Protein 8RAG (pdb70)

Structure (mmCIF, N/CA/C/O backbone):
data_8RAG
#
_entry.id   8RAG
#
_cell.length_a   173.520
_cell.length_b   173.520
_cell.length_c   157.582
_cell.angle_alpha   90.000
_cell.angle_beta   90.000
_cell.angle_gamma   120.000
#
_symmetry.space_group_name_H-M   'P 31 2 1'
#
loop_
_entity.id
_entity.type
_entity.pdbx_description
1 polymer 'ribonucleoside-diphosphate reductase'
2 water water
#
loop_
_atom_site.group_PDB
_atom_site.id
_atom_site.type_symbol
_atom_site.label_atom_id
_atom_site.label_alt_id
_atom_site.label_comp_id
_atom_site.label_asym_id
_atom_site.label_entity_id
_atom_site.label_seq_id
_atom_site.pdbx_PDB_ins_code
_atom_site.Cartn_x
_atom_site.Cartn_y
_atom_site.Cartn_z
_atom_site.occupancy
_atom_site.B_iso_or_equiv
_atom_site.auth_seq_id
_atom_site.auth_comp_id
_atom_site.auth_asym_id
_atom_site.auth_atom_id
_atom_site.pdbx_PDB_model_num
ATOM 1 N N . PRO A 1 6 ? -89.16857 48.63470 4.98475 1.000 63.52604 6 PRO A N 1
ATOM 2 C CA . PRO A 1 6 ? -90.19665 49.19592 4.09413 1.000 69.68467 6 PRO A CA 1
ATOM 3 C C . PRO A 1 6 ? -89.62481 50.16006 3.04602 1.000 61.74161 6 PRO A C 1
ATOM 4 O O . PRO A 1 6 ? -89.40611 51.34187 3.32116 1.000 65.57102 6 PRO A O 1
ATOM 8 N N . THR A 1 7 ? -89.39421 49.64972 1.84401 1.000 50.27971 7 THR A N 1
ATOM 9 C CA . THR A 1 7 ? -88.84315 50.43634 0.74932 1.000 49.63227 7 THR A CA 1
ATOM 10 C C . THR A 1 7 ? -89.96433 50.99340 -0.12322 1.000 50.51132 7 THR A C 1
ATOM 11 O O . THR A 1 7 ? -91.13652 50.65157 0.03668 1.000 54.29862 7 THR A O 1
ATOM 15 N N . ALA A 1 8 ? -89.58413 51.84813 -1.07414 1.000 40.65487 8 ALA A N 1
ATOM 16 C CA . ALA A 1 8 ? -90.52768 52.53181 -1.94530 1.000 38.96520 8 ALA A CA 1
ATOM 17 C C . ALA A 1 8 ? -90.93117 51.71867 -3.17120 1.000 36.98601 8 ALA A C 1
ATOM 18 O O . ALA A 1 8 ? -91.69121 52.21401 -3.99997 1.000 41.75501 8 ALA A O 1
ATOM 20 N N . LEU A 1 9 ? -90.43073 50.50162 -3.33044 1.000 37.60977 9 LEU A N 1
ATOM 21 C CA . LEU A 1 9 ? -90.88211 49.68626 -4.45006 1.000 42.20769 9 LEU A CA 1
ATOM 22 C C . LEU A 1 9 ? -92.36378 49.36008 -4.27823 1.000 42.26823 9 LEU A C 1
ATOM 23 O O . LEU A 1 9 ? -92.80417 48.99933 -3.18620 1.000 38.29407 9 LEU A O 1
ATOM 28 N N . ASP A 1 10 ? -93.13712 49.50056 -5.34969 1.000 38.52304 10 ASP A N 1
ATOM 29 C CA . ASP A 1 10 ? -94.56625 49.21021 -5.26549 1.000 41.32864 10 ASP A CA 1
ATOM 30 C C . ASP A 1 10 ? -94.78725 47.79416 -4.72740 1.000 35.85956 10 ASP A C 1
ATOM 31 O O . ASP A 1 10 ? -94.09334 46.85876 -5.14831 1.000 39.19154 10 ASP A O 1
ATOM 36 N N . PRO A 1 11 ? -95.73685 47.59450 -3.80229 1.000 40.13639 11 PRO A N 1
ATOM 37 C CA . PRO A 1 11 ? -95.84495 46.28498 -3.13125 1.000 42.24454 11 PRO A CA 1
ATOM 38 C C . PRO A 1 11 ? -96.22827 45.14337 -4.05169 1.000 40.63908 11 PRO A C 1
ATOM 39 O O . PRO A 1 11 ? -96.02332 43.98242 -3.67576 1.000 37.81506 11 PRO A O 1
ATOM 43 N N . THR A 1 12 ? -96.77726 45.41416 -5.23911 1.000 41.87607 12 THR A N 1
ATOM 44 C CA . THR A 1 12 ? -97.14596 44.30832 -6.11993 1.000 41.84712 12 THR A CA 1
ATOM 45 C C . THR A 1 12 ? -95.98530 43.81833 -6.97437 1.000 44.60008 12 THR A C 1
ATOM 46 O O . THR A 1 12 ? -96.12084 42.78791 -7.64811 1.000 39.14680 12 THR A O 1
ATOM 50 N N . GLU A 1 13 ? -94.86131 44.52431 -6.96282 1.000 37.99403 13 GLU A N 1
ATOM 51 C CA . GLU A 1 13 ? -93.73974 44.21503 -7.83276 1.000 41.21547 13 GLU A CA 1
ATOM 52 C C . GLU A 1 13 ? -92.80662 43.20401 -7.18521 1.000 39.55211 13 GLU A C 1
ATOM 53 O O . GLU A 1 13 ? -92.66252 43.15101 -5.95713 1.000 37.18341 13 GLU A O 1
ATOM 59 N N . LEU A 1 14 ? -92.17099 42.39074 -8.02462 1.000 33.76457 14 LEU A N 1
ATOM 60 C CA . LEU A 1 14 ? -91.16433 41.46306 -7.52985 1.000 36.21224 14 LEU A CA 1
ATOM 61 C C . LEU A 1 14 ? -89.88844 42.22331 -7.19066 1.000 39.19417 14 LEU A C 1
ATOM 62 O O . LEU A 1 14 ? -89.52266 43.17688 -7.87965 1.000 37.19393 14 LEU A O 1
ATOM 67 N N . ARG A 1 15 ? -89.20868 41.81405 -6.11076 1.000 36.22276 15 ARG A N 1
ATOM 68 C CA . ARG A 1 15 ? -87.98370 42.52745 -5.74615 1.000 37.10445 15 ARG A CA 1
ATOM 69 C C . ARG A 1 15 ? -86.88426 42.32792 -6.77975 1.000 38.35197 15 ARG A C 1
ATOM 70 O O . ARG A 1 15 ? -86.03906 43.21104 -6.95233 1.000 35.74639 15 ARG A O 1
ATOM 78 N N . SER A 1 16 ? -86.90192 41.20286 -7.50190 1.000 35.98853 16 SER A N 1
ATOM 79 C CA . SER A 1 16 ? -85.94750 40.98678 -8.58354 1.000 37.40712 16 SER A CA 1
ATOM 80 C C . SER A 1 16 ? -86.12012 41.98552 -9.72550 1.000 40.76278 16 SER A C 1
ATOM 81 O O . SER A 1 16 ? -85.19400 42.16700 -10.52747 1.000 39.22049 16 SER A O 1
ATOM 84 N N . SER A 1 17 ? -87.27146 42.65475 -9.81818 1.000 35.13053 17 SER A N 1
ATOM 85 C CA . SER A 1 17 ? -87.42928 43.67228 -10.85204 1.000 39.76793 17 SER A CA 1
ATOM 86 C C . SER A 1 17 ? -86.45579 44.83015 -10.68003 1.000 41.07071 17 SER A C 1
ATOM 87 O O . SER A 1 17 ? -86.29921 45.62964 -11.60638 1.000 38.97309 17 SER A O 1
ATOM 90 N N . LEU A 1 18 ? -85.79973 44.94407 -9.52953 1.000 39.28103 18 LEU A N 1
ATOM 91 C CA . LEU A 1 18 ? -84.80464 45.99111 -9.33698 1.000 40.71014 18 LEU A CA 1
ATOM 92 C C . LEU A 1 18 ? -83.45975 45.64801 -9.95760 1.000 42.72091 18 LEU A C 1
ATOM 93 O O . LEU A 1 18 ? -82.60020 46.52857 -10.05973 1.000 41.22863 18 LEU A O 1
ATOM 98 N N . ASP A 1 19 ? -83.24849 44.39896 -10.34947 1.000 37.82296 19 ASP A N 1
ATOM 99 C CA . ASP A 1 19 ? -81.97026 43.93360 -10.85917 1.000 41.29442 19 ASP A CA 1
ATOM 100 C C . ASP A 1 19 ? -82.05885 43.69076 -12.35771 1.000 43.63681 19 ASP A C 1
ATOM 101 O O . ASP A 1 19 ? -83.10630 43.28805 -12.88040 1.000 40.69172 19 ASP A O 1
ATOM 106 N N . LYS A 1 20 ? -80.93995 43.89519 -13.03550 1.000 37.10445 20 LYS A N 1
ATOM 107 C CA . LYS A 1 20 ? -80.85516 43.51397 -14.43868 1.000 37.33079 20 LYS A CA 1
ATOM 108 C C . LYS A 1 20 ? -81.07064 42.00944 -14.54593 1.000 44.29742 20 LYS A C 1
ATOM 109 O O . LYS A 1 20 ? -80.40676 41.24679 -13.83640 1.000 41.56025 20 LYS A O 1
ATOM 115 N N . PRO A 1 21 ? -81.99608 41.54699 -15.38081 1.000 44.18688 21 PRO A N 1
ATOM 116 C CA . PRO A 1 21 ? -82.24392 40.10501 -15.46794 1.000 44.11055 21 PRO A CA 1
ATOM 117 C C . PRO A 1 21 ? -81.11345 39.38159 -16.17797 1.000 43.23939 21 PRO A C 1
ATOM 118 O O . PRO A 1 21 ? -80.36849 39.96635 -16.96743 1.000 39.02836 21 PRO A O 1
ATOM 122 N N . PHE A 1 22 ? -80.97594 38.09545 -15.85994 1.000 41.15230 22 PHE A N 1
ATOM 123 C CA . PHE A 1 22 ? -80.11567 37.22509 -16.64148 1.000 41.32074 22 PHE A CA 1
ATOM 124 C C . PHE A 1 22 ? -80.65329 37.11278 -18.06786 1.000 45.25806 22 PHE A C 1
ATOM 125 O O . PHE A 1 22 ? -81.83537 37.34880 -18.33945 1.000 45.55283 22 PHE A O 1
ATOM 133 N N . GLY A 1 23 ? -79.76682 36.75446 -18.99149 1.000 48.94008 23 GLY A N 1
ATOM 134 C CA . GLY A 1 23 ? -80.12217 36.63413 -20.39550 1.000 49.19800 23 GLY A CA 1
ATOM 135 C C . GLY A 1 23 ? -80.90463 35.37509 -20.72138 1.000 45.26069 23 GLY A C 1
ATOM 136 O O . GLY A 1 23 ? -81.64195 34.82763 -19.88962 1.000 46.57664 23 GLY A O 1
ATOM 137 N N . THR A 1 24 ? -80.75810 34.91729 -21.96685 1.000 48.45055 24 THR A N 1
ATOM 138 C CA . THR A 1 24 ? -81.35194 33.66471 -22.42221 1.000 51.96149 24 THR A CA 1
ATOM 139 C C . THR A 1 24 ? -80.29026 32.69451 -22.92674 1.000 51.66672 24 THR A C 1
ATOM 140 O O . THR A 1 24 ? -80.60323 31.76879 -23.68005 1.000 52.40628 24 THR A O 1
ATOM 144 N N . ASN A 1 25 ? -79.03829 32.89275 -22.53206 1.000 46.93721 25 ASN A N 1
ATOM 145 C CA . ASN A 1 25 ? -77.97097 32.01573 -22.97093 1.000 49.23748 25 ASN A CA 1
ATOM 146 C C . ASN A 1 25 ? -77.90850 30.76077 -22.11302 1.000 45.73706 25 ASN A C 1
ATOM 147 O O . ASN A 1 25 ? -78.31308 30.74905 -20.94822 1.000 45.49493 25 ASN A O 1
ATOM 152 N N A ARG A 1 26 ? -77.35912 29.69719 -22.69477 0.450 45.91866 26 ARG A N 1
ATOM 153 N N B ARG A 1 26 ? -77.43401 29.68333 -22.72396 0.550 45.89234 26 ARG A N 1
ATOM 154 C CA A ARG A 1 26 ? -77.14845 28.43774 -21.97801 0.450 45.03435 26 ARG A CA 1
ATOM 155 C CA B ARG A 1 26 ? -77.12473 28.45181 -22.01497 0.550 45.03435 26 ARG A CA 1
ATOM 156 C C A ARG A 1 26 ? -75.77706 27.90360 -22.38249 0.450 46.18185 26 ARG A C 1
ATOM 157 C C B ARG A 1 26 ? -75.72924 28.03576 -22.43657 0.550 46.20817 26 ARG A C 1
ATOM 158 O O A ARG A 1 26 ? -75.61416 27.37376 -23.48400 0.450 44.51323 26 ARG A O 1
ATOM 159 O O B ARG A 1 26 ? -75.49560 27.75054 -23.61377 0.550 44.45533 26 ARG A O 1
ATOM 174 N N . VAL A 1 27 ? -74.79676 28.03949 -21.49155 1.000 44.82116 27 VAL A N 1
ATOM 175 C CA . VAL A 1 27 ? -73.42696 27.64102 -21.76888 1.000 43.92106 27 VAL A CA 1
ATOM 176 C C . VAL A 1 27 ? -73.03299 26.59278 -20.74365 1.000 43.44731 27 VAL A C 1
ATOM 177 O O . VAL A 1 27 ? -73.63762 26.47091 -19.67577 1.000 42.08663 27 VAL A O 1
ATOM 181 N N . ILE A 1 28 ? -72.00770 25.82186 -21.08526 1.000 41.88397 28 ILE A N 1
ATOM 182 C CA . ILE A 1 28 ? -71.32180 25.01313 -20.08504 1.000 42.98936 28 ILE A CA 1
ATOM 183 C C . ILE A 1 28 ? -70.29517 25.92233 -19.41560 1.000 43.33677 28 ILE A C 1
ATOM 184 O O . ILE A 1 28 ? -69.28034 26.27485 -20.02151 1.000 46.51874 28 ILE A O 1
ATOM 189 N N . ALA A 1 29 ? -70.57966 26.33262 -18.18102 1.000 39.42315 29 ALA A N 1
ATOM 190 C CA . ALA A 1 29 ? -69.76636 27.32647 -17.49014 1.000 40.22324 29 ALA A CA 1
ATOM 191 C C . ALA A 1 29 ? -68.28917 26.94919 -17.50501 1.000 42.63406 29 ALA A C 1
ATOM 192 O O . ALA A 1 29 ? -67.92098 25.83124 -17.13515 1.000 43.47627 29 ALA A O 1
ATOM 194 N N . ASP A 1 30 ? -67.43747 27.88157 -17.94499 1.000 42.69196 30 ASP A N 1
ATOM 195 C CA . ASP A 1 30 ? -66.00737 27.60859 -17.91139 1.000 44.67904 30 ASP A CA 1
ATOM 196 C C . ASP A 1 30 ? -65.48853 27.76948 -16.47974 1.000 45.02382 30 ASP A C 1
ATOM 197 O O . ASP A 1 30 ? -66.24504 28.04030 -15.54402 1.000 42.96568 30 ASP A O 1
ATOM 202 N N . ASP A 1 31 ? -64.17592 27.59817 -16.30130 1.000 44.25004 31 ASP A N 1
ATOM 203 C CA . ASP A 1 31 ? -63.60811 27.62205 -14.95573 1.000 47.67414 31 ASP A CA 1
ATOM 204 C C . ASP A 1 31 ? -63.77860 28.98861 -14.30031 1.000 47.39252 31 ASP A C 1
ATOM 205 O O . ASP A 1 31 ? -64.04194 29.07797 -13.09583 1.000 45.21595 31 ASP A O 1
ATOM 210 N N . ALA A 1 32 ? -63.62749 30.06642 -15.07210 1.000 43.30256 32 ALA A N 1
ATOM 211 C CA . ALA A 1 32 ? -63.79123 31.39781 -14.49660 1.000 44.88170 32 ALA A CA 1
ATOM 212 C C . ALA A 1 32 ? -65.22548 31.62364 -14.04184 1.000 45.54493 32 ALA A C 1
ATOM 213 O O . ALA A 1 32 ? -65.45980 32.17210 -12.95962 1.000 44.25004 32 ALA A O 1
ATOM 215 N N . MET A 1 33 ? -66.20133 31.19102 -14.84453 1.000 42.26823 33 MET A N 1
ATOM 216 C CA . MET A 1 33 ? -67.59725 31.32031 -14.43096 1.000 46.41609 33 MET A CA 1
ATOM 217 C C . MET A 1 33 ? -67.90049 30.46730 -13.20132 1.000 44.79748 33 MET A C 1
ATOM 218 O O . MET A 1 33 ? -68.64631 30.89430 -12.31148 1.000 42.76302 33 MET A O 1
ATOM 223 N N . MET A 1 34 ? -67.33730 29.26099 -13.12475 1.000 43.38415 34 MET A N 1
ATOM 224 C CA . MET A 1 34 ? -67.55031 28.44804 -11.92989 1.000 38.54146 34 MET A CA 1
ATOM 225 C C . MET A 1 34 ? -66.89550 29.08320 -10.70730 1.000 37.25973 34 MET A C 1
ATOM 226 O O . MET A 1 34 ? -67.47952 29.09259 -9.61678 1.000 41.77080 34 MET A O 1
ATOM 231 N N . ALA A 1 35 ? -65.68270 29.61882 -10.87024 1.000 40.41011 35 ALA A N 1
ATOM 232 C CA . ALA A 1 35 ? -64.98679 30.23836 -9.74752 1.000 40.99176 35 ALA A CA 1
ATOM 233 C C . ALA A 1 35 ? -65.74578 31.44076 -9.20685 1.000 42.87619 35 ALA A C 1
ATOM 234 O O . ALA A 1 35 ? -65.66877 31.73662 -8.01014 1.000 41.19441 35 ALA A O 1
ATOM 236 N N . ASP A 1 36 ? -66.46447 32.15456 -10.06344 1.000 39.91794 36 ASP A N 1
ATOM 237 C CA . ASP A 1 36 ? -67.21884 33.32035 -9.62845 1.000 41.30758 36 ASP A CA 1
ATOM 238 C C . ASP A 1 36 ? -68.61307 32.97603 -9.12870 1.000 36.86758 36 ASP A C 1
ATOM 239 O O . ASP A 1 36 ? -69.29426 33.86353 -8.61136 1.000 38.63884 36 ASP A O 1
ATOM 244 N N . SER A 1 37 ? -69.07400 31.73642 -9.30043 1.000 35.37003 37 SER A N 1
ATOM 245 C CA . SER A 1 37 ? -70.39561 31.38122 -8.79814 1.000 35.42793 37 SER A CA 1
ATOM 246 C C . SER A 1 37 ? -70.37084 31.31488 -7.27348 1.000 36.37278 37 SER A C 1
ATOM 247 O O . SER A 1 37 ? -69.31127 31.20027 -6.64992 1.000 36.09117 37 SER A O 1
ATOM 250 N N . ILE A 1 38 ? -71.55572 31.40115 -6.66650 1.000 36.14644 38 ILE A N 1
ATOM 251 C CA . ILE A 1 38 ? -71.67500 31.55288 -5.21889 1.000 32.76182 38 ILE A CA 1
ATOM 252 C C . ILE A 1 38 ? -72.78035 30.64166 -4.70466 1.000 31.91172 38 ILE A C 1
ATOM 253 O O . ILE A 1 38 ? -73.61410 30.14843 -5.46410 1.000 32.19597 38 ILE A O 1
ATOM 258 N N . THR A 1 39 ? -72.79990 30.44392 -3.38271 1.000 31.98278 39 THR A N 1
ATOM 259 C CA . THR A 1 39 ? -73.89131 29.70166 -2.77052 1.000 29.21929 39 THR A CA 1
ATOM 260 C C . THR A 1 39 ? -75.12919 30.58842 -2.65139 1.000 32.55127 39 THR A C 1
ATOM 261 O O . THR A 1 39 ? -75.02302 31.81732 -2.61724 1.000 31.45640 39 THR A O 1
ATOM 265 N N . PRO A 1 40 ? -76.32533 29.98389 -2.59606 1.000 35.05157 40 PRO A N 1
ATOM 266 C CA . PRO A 1 40 ? -77.54781 30.78758 -2.41513 1.000 32.46179 40 PRO A CA 1
ATOM 267 C C . PRO A 1 40 ? -77.51115 31.73169 -1.23196 1.000 30.13782 40 PRO A C 1
ATOM 268 O O . PRO A 1 40 ? -78.02622 32.85420 -1.32752 1.000 35.70428 40 PRO A O 1
ATOM 272 N N . ALA A 1 41 ? -76.91396 31.31575 -0.11040 1.000 32.22492 41 ALA A N 1
ATOM 273 C CA . ALA A 1 41 ? -76.91834 32.16128 1.07241 1.000 33.84090 41 ALA A CA 1
ATOM 274 C C . ALA A 1 41 ? -76.04595 33.38923 0.90738 1.000 36.13591 41 ALA A C 1
ATOM 275 O O . ALA A 1 41 ? -76.16330 34.32352 1.70133 1.000 36.50174 41 ALA A O 1
ATOM 277 N N . GLN A 1 42 ? -75.17544 33.41322 -0.09723 1.000 33.89617 42 GLN A N 1
ATOM 278 C CA . GLN A 1 42 ? -74.35866 34.58266 -0.38081 1.000 32.48021 42 GLN A CA 1
ATOM 279 C C . GLN A 1 42 ? -75.01585 35.54584 -1.37034 1.000 35.73850 42 GLN A C 1
ATOM 280 O O . GLN A 1 42 ? -74.46649 36.62154 -1.62106 1.000 37.89665 42 GLN A O 1
ATOM 286 N N . TYR A 1 43 ? -76.17948 35.19743 -1.93371 1.000 33.50139 43 TYR A N 1
ATOM 287 C CA . TYR A 1 43 ? -76.75359 36.03014 -2.98868 1.000 35.70691 43 TYR A CA 1
ATOM 288 C C . TYR A 1 43 ? -77.12115 37.42844 -2.49538 1.000 35.45951 43 TYR A C 1
ATOM 289 O O . TYR A 1 43 ? -77.02387 38.39738 -3.25847 1.000 37.28079 43 TYR A O 1
ATOM 298 N N . ARG A 1 44 ? -77.51886 37.56059 -1.22655 1.000 38.13615 44 ARG A N 1
ATOM 299 C CA . ARG A 1 44 ? -78.07721 38.81892 -0.72971 1.000 39.01784 44 ARG A CA 1
ATOM 300 C C . ARG A 1 44 ? -77.16143 40.00458 -0.99558 1.000 44.24215 44 ARG A C 1
ATOM 301 O O . ARG A 1 44 ? -77.62223 41.08306 -1.38691 1.000 44.81853 44 ARG A O 1
ATOM 309 N N A TYR A 1 45 ? -75.85851 39.85932 -0.77692 0.510 43.75261 45 TYR A N 1
ATOM 310 N N B TYR A 1 45 ? -75.86009 39.80333 -0.80946 0.490 43.75261 45 TYR A N 1
ATOM 311 C CA A TYR A 1 45 ? -74.97900 40.98318 -1.07470 0.510 46.32661 45 TYR A CA 1
ATOM 312 C CA B TYR A 1 45 ? -74.84170 40.82662 -0.97568 0.490 46.37661 45 TYR A CA 1
ATOM 313 C C A TYR A 1 45 ? -74.14109 40.74606 -2.32604 0.510 44.58956 45 TYR A C 1
ATOM 314 C C B TYR A 1 45 ? -74.24349 40.84122 -2.37521 0.490 44.53166 45 TYR A C 1
ATOM 315 O O A TYR A 1 45 ? -73.08176 41.35849 -2.48716 0.510 42.89725 45 TYR A O 1
ATOM 316 O O B TYR A 1 45 ? -73.44847 41.73382 -2.68384 0.490 43.38152 45 TYR A O 1
ATOM 333 N N . HIS A 1 46 ? -74.61276 39.88713 -3.22813 1.000 42.00504 46 HIS A N 1
ATOM 334 C CA . HIS A 1 46 ? -73.99444 39.70434 -4.53769 1.000 40.31799 46 HIS A CA 1
ATOM 335 C C . HIS A 1 46 ? -75.05604 39.50855 -5.61057 1.000 42.48930 46 HIS A C 1
ATOM 336 O O . HIS A 1 46 ? -74.99155 38.56990 -6.40626 1.000 37.60977 46 HIS A O 1
ATOM 343 N N . HIS A 1 47 ? -76.05285 40.39233 -5.65656 1.000 36.20697 47 HIS A N 1
ATOM 344 C CA . HIS A 1 47 ? -77.06032 40.28464 -6.70858 1.000 40.20745 47 HIS A CA 1
ATOM 345 C C . HIS A 1 47 ? -76.39199 40.34262 -8.07583 1.000 41.62341 47 HIS A C 1
ATOM 346 O O . HIS A 1 47 ? -75.39559 41.04065 -8.26746 1.000 42.83671 47 HIS A O 1
ATOM 353 N N . GLY A 1 48 ? -76.92661 39.57885 -9.02528 1.000 39.91531 48 GLY A N 1
ATOM 354 C CA . GLY A 1 48 ? -76.31909 39.44310 -10.32354 1.000 40.89964 48 GLY A CA 1
ATOM 355 C C . GLY A 1 48 ? -75.30203 38.32356 -10.44862 1.000 41.93661 48 GLY A C 1
ATOM 356 O O . GLY A 1 48 ? -74.93902 37.96308 -11.56974 1.000 40.27062 48 GLY A O 1
ATOM 357 N N . SER A 1 49 ? -74.81071 37.77942 -9.34050 1.000 39.18891 49 SER A N 1
ATOM 358 C CA . SER A 1 49 ? -73.92574 36.62321 -9.40228 1.000 37.64136 49 SER A CA 1
ATOM 359 C C . SER A 1 49 ? -74.72145 35.36165 -9.71565 1.000 37.10182 49 SER A C 1
ATOM 360 O O . SER A 1 49 ? -75.91511 35.27341 -9.42366 1.000 40.16797 49 SER A O 1
ATOM 363 N N . ARG A 1 50 ? -74.04997 34.38012 -10.31932 1.000 35.05157 50 ARG A N 1
ATOM 364 C CA . ARG A 1 50 ? -74.67288 33.09103 -10.58747 1.000 33.43559 50 ARG A CA 1
ATOM 365 C C . ARG A 1 50 ? -74.57416 32.20844 -9.34731 1.000 36.81231 50 ARG A C 1
ATOM 366 O O . ARG A 1 50 ? -73.54081 32.18513 -8.67103 1.000 33.82774 50 ARG A O 1
ATOM 374 N N A VAL A 1 51 ? -75.66821 31.51624 -9.01631 0.520 34.70679 51 VAL A N 1
ATOM 375 N N B VAL A 1 51 ? -75.64510 31.45476 -9.08991 0.480 34.67784 51 VAL A N 1
ATOM 376 C CA A VAL A 1 51 ? -75.73153 30.69498 -7.80785 0.520 33.56192 51 VAL A CA 1
ATOM 377 C CA B VAL A 1 51 ? -75.81511 30.66042 -7.87726 0.480 33.61719 51 VAL A CA 1
ATOM 378 C C A VAL A 1 51 ? -75.57723 29.22925 -8.19082 0.520 33.67246 51 VAL A C 1
ATOM 379 C C B VAL A 1 51 ? -75.59951 29.18929 -8.21194 0.480 33.66193 51 VAL A C 1
ATOM 380 O O A VAL A 1 51 ? -76.07198 28.78417 -9.23313 0.520 34.44887 51 VAL A O 1
ATOM 381 O O B VAL A 1 51 ? -76.07470 28.69930 -9.24332 0.480 34.42255 51 VAL A O 1
ATOM 388 N N . ARG A 1 52 ? -74.89371 28.47529 -7.33459 1.000 36.55965 52 ARG A N 1
ATOM 389 C CA . ARG A 1 52 ? -74.43637 27.12803 -7.62789 1.000 33.92249 52 ARG A CA 1
ATOM 390 C C . ARG A 1 52 ? -75.08688 26.11139 -6.69395 1.000 33.25925 52 ARG A C 1
ATOM 391 O O . ARG A 1 52 ? -75.14736 26.35113 -5.47451 1.000 32.78025 52 ARG A O 1
ATOM 399 N N . PRO A 1 53 ? -75.57884 24.97738 -7.20397 1.000 34.05145 53 PRO A N 1
ATOM 400 C CA . PRO A 1 53 ? -76.15008 23.95711 -6.31072 1.000 31.69064 53 PRO A CA 1
ATOM 401 C C . PRO A 1 53 ? -75.06297 23.19448 -5.55478 1.000 35.15158 53 PRO A C 1
ATOM 402 O O . PRO A 1 53 ? -73.92051 23.08797 -6.00300 1.000 32.80393 53 PRO A O 1
ATOM 406 N N . VAL A 1 54 ? -75.41959 22.67514 -4.37314 1.000 29.13507 54 VAL A N 1
ATOM 407 C CA . VAL A 1 54 ? -74.43561 21.93786 -3.58193 1.000 33.88301 54 VAL A CA 1
ATOM 408 C C . VAL A 1 54 ? -74.07087 20.64981 -4.31432 1.000 33.29083 54 VAL A C 1
ATOM 409 O O . VAL A 1 54 ? -74.92631 19.99743 -4.92771 1.000 32.74340 54 VAL A O 1
ATOM 413 N N . ASN A 1 55 ? -72.77696 20.31185 -4.31253 1.000 32.94869 55 ASN A N 1
ATOM 414 C CA . ASN A 1 55 ? -72.25270 19.14138 -5.01247 1.000 34.63573 55 ASN A CA 1
ATOM 415 C C . ASN A 1 55 ? -71.57094 18.23257 -3.99589 1.000 34.98314 55 ASN A C 1
ATOM 416 O O . ASN A 1 55 ? -70.41046 18.45283 -3.64287 1.000 33.58824 55 ASN A O 1
ATOM 421 N N . TRP A 1 56 ? -72.26518 17.19227 -3.55011 1.000 34.46992 56 TRP A N 1
ATOM 422 C CA . TRP A 1 56 ? -71.66523 16.29680 -2.56858 1.000 35.89378 56 TRP A CA 1
ATOM 423 C C . TRP A 1 56 ? -70.66685 15.33782 -3.19809 1.000 37.92297 56 TRP A C 1
ATOM 424 O O . TRP A 1 56 ? -70.04931 14.54865 -2.48247 1.000 34.58046 56 TRP A O 1
ATOM 435 N N . ASN A 1 57 ? -70.48682 15.39803 -4.51522 1.000 35.14369 57 ASN A N 1
ATOM 436 C CA . ASN A 1 57 ? -69.44559 14.65934 -5.20562 1.000 34.77522 57 ASN A CA 1
ATOM 437 C C . ASN A 1 57 ? -68.24377 15.52452 -5.52010 1.000 39.38630 57 ASN A C 1
ATOM 438 O O . ASN A 1 57 ? -67.39657 15.12353 -6.31606 1.000 38.93362 57 ASN A O 1
ATOM 443 N N . ASN A 1 58 ? -68.16182 16.71131 -4.91950 1.000 33.98829 58 ASN A N 1
ATOM 444 C CA . ASN A 1 58 ? -67.02522 17.60149 -5.05542 1.000 36.16749 58 ASN A CA 1
ATOM 445 C C . ASN A 1 58 ? -66.74330 18.18806 -3.66248 1.000 38.07825 58 ASN A C 1
ATOM 446 O O . ASN A 1 58 ? -66.97754 19.36408 -3.39671 1.000 35.94115 58 ASN A O 1
ATOM 451 N N . ILE A 1 59 ? -66.23982 17.34310 -2.75914 1.000 38.12036 59 ILE A N 1
ATOM 452 C CA . ILE A 1 59 ? -65.97700 17.75813 -1.37908 1.000 34.78049 59 ILE A CA 1
ATOM 453 C C . ILE A 1 59 ? -64.74884 18.65663 -1.34467 1.000 36.43332 59 ILE A C 1
ATOM 454 O O . ILE A 1 59 ? -63.68364 18.29350 -1.85840 1.000 37.49134 59 ILE A O 1
ATOM 459 N N . VAL A 1 60 ? -64.88535 19.83126 -0.73224 1.000 37.30184 60 VAL A N 1
ATOM 460 C CA . VAL A 1 60 ? -63.76866 20.77066 -0.65116 1.000 38.03614 60 VAL A CA 1
ATOM 461 C C . VAL A 1 60 ? -62.87068 20.45781 0.54465 1.000 44.52902 60 VAL A C 1
ATOM 462 O O . VAL A 1 60 ? -61.64584 20.55611 0.45598 1.000 41.64447 60 VAL A O 1
ATOM 466 N N . ASP A 1 61 ? -63.46773 20.06195 1.66500 1.000 37.97297 61 ASP A N 1
ATOM 467 C CA . ASP A 1 61 ? -62.76026 19.73044 2.89966 1.000 37.25973 61 ASP A CA 1
ATOM 468 C C . ASP A 1 61 ? -63.30067 18.38689 3.36708 1.000 38.44145 61 ASP A C 1
ATOM 469 O O . ASP A 1 61 ? -64.47988 18.28591 3.72346 1.000 36.57544 61 ASP A O 1
ATOM 474 N N . ASP A 1 62 ? -62.44655 17.35946 3.36269 1.000 35.62269 62 ASP A N 1
ATOM 475 C CA . ASP A 1 62 ? -62.87605 16.02542 3.77248 1.000 41.91292 62 ASP A CA 1
ATOM 476 C C . ASP A 1 62 ? -63.48554 16.02279 5.16607 1.000 39.43631 62 ASP A C 1
ATOM 477 O O . ASP A 1 62 ? -64.34827 15.18922 5.46424 1.000 38.48356 62 ASP A O 1
ATOM 482 N N . LYS A 1 63 ? -63.05005 16.93449 6.03199 1.000 40.54433 63 LYS A N 1
ATOM 483 C CA . LYS A 1 63 ? -63.62441 16.98810 7.36929 1.000 40.70751 63 LYS A CA 1
ATOM 484 C C . LYS A 1 63 ? -65.12378 17.24233 7.32098 1.000 39.77056 63 LYS A C 1
ATOM 485 O O . LYS A 1 63 ? -65.85709 16.77945 8.20016 1.000 40.40748 63 LYS A O 1
ATOM 491 N N . ASP A 1 64 ? -65.60045 17.95748 6.29992 1.000 34.95419 64 ASP A N 1
ATOM 492 C CA . ASP A 1 64 ? -67.02975 18.23606 6.20332 1.000 37.06234 64 ASP A CA 1
ATOM 493 C C . ASP A 1 64 ? -67.81714 16.95223 5.99120 1.000 38.36776 64 ASP A C 1
ATOM 494 O O . ASP A 1 64 ? -68.85122 16.73074 6.63445 1.000 36.62808 64 ASP A O 1
ATOM 499 N N . LEU A 1 65 ? -67.34939 16.09427 5.07756 1.000 36.51754 65 LEU A N 1
ATOM 500 C CA . LEU A 1 65 ? -68.05808 14.84231 4.83432 1.000 34.76996 65 LEU A CA 1
ATOM 501 C C . LEU A 1 65 ? -68.07240 13.98322 6.08834 1.000 39.84688 65 LEU A C 1
ATOM 502 O O . LEU A 1 65 ? -69.10613 13.40436 6.44104 1.000 39.68371 65 LEU A O 1
ATOM 507 N N . ASP A 1 66 ? -66.94833 13.93916 6.80884 1.000 38.36513 66 ASP A N 1
ATOM 508 C CA . ASP A 1 66 ? -66.87108 13.12968 8.01895 1.000 36.77020 66 ASP A CA 1
ATOM 509 C C . ASP A 1 66 ? -67.81259 13.64334 9.10221 1.000 38.15984 66 ASP A C 1
ATOM 510 O O . ASP A 1 66 ? -68.49857 12.85297 9.75999 1.000 35.59901 66 ASP A O 1
ATOM 515 N N . VAL A 1 67 ? -67.84991 14.95762 9.31088 1.000 35.41214 67 VAL A N 1
ATOM 516 C CA . VAL A 1 67 ? -68.71105 15.52306 10.34616 1.000 39.05205 67 VAL A CA 1
ATOM 517 C C . VAL A 1 67 ? -70.18310 15.33591 9.98348 1.000 37.17814 67 VAL A C 1
ATOM 518 O O . VAL A 1 67 ? -70.99881 14.93580 10.82396 1.000 36.07538 67 VAL A O 1
ATOM 522 N N . TRP A 1 68 ? -70.54375 15.62482 8.73128 1.000 31.66959 68 TRP A N 1
ATOM 523 C CA . TRP A 1 68 ? -71.91362 15.40143 8.27585 1.000 32.82762 68 TRP A CA 1
ATOM 524 C C . TRP A 1 68 ? -72.35370 13.96883 8.56119 1.000 36.91232 68 TRP A C 1
ATOM 525 O O . TRP A 1 68 ? -73.38612 13.73700 9.20607 1.000 34.45676 68 TRP A O 1
ATOM 536 N N . ASN A 1 69 ? -71.54359 12.99324 8.13477 1.000 34.19357 69 ASN A N 1
ATOM 537 C CA . ASN A 1 69 ? -71.90880 11.59151 8.30672 1.000 37.34132 69 ASN A CA 1
ATOM 538 C C . ASN A 1 69 ? -72.03116 11.21886 9.78552 1.000 37.19393 69 ASN A C 1
ATOM 539 O O . ASN A 1 69 ? -72.92502 10.45555 10.16850 1.000 37.53608 69 ASN A O 1
ATOM 544 N N . ARG A 1 70 ? -71.14993 11.74142 10.63705 1.000 36.58597 70 ARG A N 1
ATOM 545 C CA . ARG A 1 70 ? -71.22218 11.36582 12.04704 1.000 38.87045 70 ARG A CA 1
ATOM 546 C C . ARG A 1 70 ? -72.43825 11.98343 12.72877 1.000 36.81494 70 ARG A C 1
ATOM 547 O O . ARG A 1 70 ? -73.10978 11.31703 13.52720 1.000 39.47315 70 ARG A O 1
ATOM 555 N N . LEU A 1 71 ? -72.74198 13.25143 12.43475 1.000 35.20685 71 LEU A N 1
ATOM 556 C CA . LEU A 1 71 ? -73.87259 13.89619 13.10150 1.000 33.25136 71 LEU A CA 1
ATOM 557 C C . LEU A 1 71 ? -75.18989 13.24866 12.70168 1.000 34.71206 71 LEU A C 1
ATOM 558 O O . LEU A 1 71 ? -76.07678 13.05884 13.53999 1.000 37.95192 71 LEU A O 1
ATOM 563 N N . ILE A 1 72 ? -75.33630 12.90683 11.42151 1.000 35.01209 72 ILE A N 1
ATOM 564 C CA . ILE A 1 72 ? -76.55298 12.24712 10.96624 1.000 36.64124 72 ILE A CA 1
ATOM 565 C C . ILE A 1 72 ? -76.64686 10.83835 11.53957 1.000 38.91782 72 ILE A C 1
ATOM 566 O O . ILE A 1 72 ? -77.72458 10.38949 11.95524 1.000 41.44971 72 ILE A O 1
ATOM 571 N N . ALA A 1 73 ? -75.51537 10.14079 11.63820 1.000 34.38570 73 ALA A N 1
ATOM 572 C CA . ALA A 1 73 ? -75.53090 8.82081 12.25297 1.000 38.55199 73 ALA A CA 1
ATOM 573 C C . ALA A 1 73 ? -75.96738 8.88046 13.71442 1.000 41.47866 73 ALA A C 1
ATOM 574 O O . ALA A 1 73 ? -76.55064 7.91647 14.22601 1.000 40.43643 73 ALA A O 1
ATOM 576 N N . ASN A 1 74 ? -75.71782 10.00295 14.39160 1.000 39.00204 74 ASN A N 1
ATOM 577 C CA . ASN A 1 74 ? -76.02508 10.17679 15.80641 1.000 37.49397 74 ASN A CA 1
ATOM 578 C C . ASN A 1 74 ? -77.42990 10.73683 16.05321 1.000 36.54649 74 ASN A C 1
ATOM 579 O O . ASN A 1 74 ? -77.76129 11.05089 17.19796 1.000 39.17312 74 ASN A O 1
ATOM 584 N N . PHE A 1 75 ? -78.26670 10.83259 15.01794 1.000 36.08327 75 PHE A N 1
ATOM 585 C CA . PHE A 1 75 ? -79.63737 11.31301 15.17834 1.000 37.07287 75 PHE A CA 1
ATOM 586 C C . PHE A 1 75 ? -80.35493 10.55911 16.29622 1.000 38.79149 75 PHE A C 1
ATOM 587 O O . PHE A 1 75 ? -80.24329 9.34148 16.40967 1.000 34.15673 75 PHE A O 1
ATOM 595 N N . TRP A 1 76 ? -81.08438 11.28967 17.13477 1.000 36.32804 76 TRP A N 1
ATOM 596 C CA . TRP A 1 76 ? -81.86246 10.66697 18.19805 1.000 33.87248 76 TRP A CA 1
ATOM 597 C C . TRP A 1 76 ? -83.04054 11.57803 18.49802 1.000 35.03578 76 TRP A C 1
ATOM 598 O O . TRP A 1 76 ? -83.07209 12.73964 18.08060 1.000 33.74878 76 TRP A O 1
ATOM 609 N N . LEU A 1 77 ? -84.00897 11.03908 19.24133 1.000 36.21224 77 LEU A N 1
ATOM 610 C CA . LEU A 1 77 ? -85.19334 11.77773 19.66533 1.000 34.22779 77 LEU A CA 1
ATOM 611 C C . LEU A 1 77 ? -85.49857 11.47516 21.12488 1.000 36.13065 77 LEU A C 1
ATOM 612 O O . LEU A 1 77 ? -85.32630 10.33105 21.56800 1.000 36.75177 77 LEU A O 1
ATOM 617 N N . PRO A 1 78 ? -85.97645 12.46461 21.88103 1.000 32.50916 78 PRO A N 1
ATOM 618 C CA . PRO A 1 78 ? -86.20047 12.23742 23.31844 1.000 34.83049 78 PRO A CA 1
ATOM 619 C C . PRO A 1 78 ? -87.23765 11.16625 23.58869 1.000 40.99439 78 PRO A C 1
ATOM 620 O O . PRO A 1 78 ? -87.17246 10.49057 24.62642 1.000 40.33378 78 PRO A O 1
ATOM 624 N N . GLU A 1 79 ? -88.17460 10.97085 22.65750 1.000 36.48595 79 GLU A N 1
ATOM 625 C CA . GLU A 1 79 ? -89.20536 9.95205 22.80809 1.000 44.21320 79 GLU A CA 1
ATOM 626 C C . GLU A 1 79 ? -88.62121 8.55586 22.92806 1.000 43.53680 79 GLU A C 1
ATOM 627 O O . GLU A 1 79 ? -89.30946 7.65029 23.40634 1.000 52.10362 79 GLU A O 1
ATOM 633 N N . LYS A 1 80 ? -87.36838 8.35850 22.52450 1.000 43.78946 80 LYS A N 1
ATOM 634 C CA . LYS A 1 80 ? -86.75351 7.04051 22.59769 1.000 41.86555 80 LYS A CA 1
ATOM 635 C C . LYS A 1 80 ? -86.10934 6.74512 23.94528 1.000 48.51898 80 LYS A C 1
ATOM 636 O O . LYS A 1 80 ? -85.67315 5.60801 24.16610 1.000 47.19250 80 LYS A O 1
ATOM 642 N N . VAL A 1 81 ? -86.01424 7.73047 24.82623 1.000 42.00504 81 VAL A N 1
ATOM 643 C CA . VAL A 1 81 ? -85.41326 7.56839 26.14912 1.000 42.28665 81 VAL A CA 1
ATOM 644 C C . VAL A 1 81 ? -86.53800 7.32004 27.14730 1.000 40.91806 81 VAL A C 1
ATOM 645 O O . VAL A 1 81 ? -87.51311 8.08677 27.16069 1.000 39.39683 81 VAL A O 1
ATOM 649 N N . PRO A 1 82 ? -86.44676 6.28605 27.99103 1.000 43.95001 82 PRO A N 1
ATOM 650 C CA . PRO A 1 82 ? -87.53811 6.00875 28.94697 1.000 38.65727 82 PRO A CA 1
ATOM 651 C C . PRO A 1 82 ? -87.46337 6.91579 30.16962 1.000 39.39420 82 PRO A C 1
ATOM 652 O O . PRO A 1 82 ? -87.18483 6.48400 31.29766 1.000 40.14692 82 PRO A O 1
ATOM 656 N N . LEU A 1 83 ? -87.69654 8.21377 29.93786 1.000 39.75477 83 LEU A N 1
ATOM 657 C CA . LEU A 1 83 ? -87.60989 9.19926 31.01526 1.000 36.18065 83 LEU A CA 1
ATOM 658 C C . LEU A 1 83 ? -88.58352 8.90752 32.14240 1.000 38.02824 83 LEU A C 1
ATOM 659 O O . LEU A 1 83 ? -88.29603 9.23125 33.30055 1.000 33.71457 83 LEU A O 1
ATOM 664 N N . SER A 1 84 ? -89.74480 8.32339 31.83933 1.000 36.21224 84 SER A N 1
ATOM 665 C CA . SER A 1 84 ? -90.70043 8.05546 32.91085 1.000 40.53907 84 SER A CA 1
ATOM 666 C C . SER A 1 84 ? -90.16335 7.06574 33.93402 1.000 45.68969 84 SER A C 1
ATOM 667 O O . SER A 1 84 ? -90.68844 7.00299 35.05435 1.000 39.39420 84 SER A O 1
ATOM 670 N N . ASN A 1 85 ? -89.11908 6.30631 33.59891 1.000 37.99140 85 ASN A N 1
ATOM 671 C CA . ASN A 1 85 ? -88.55084 5.44316 34.62723 1.000 38.25722 85 ASN A CA 1
ATOM 672 C C . ASN A 1 85 ? -87.78826 6.21937 35.69916 1.000 41.34180 85 ASN A C 1
ATOM 673 O O . ASN A 1 85 ? -87.43272 5.62124 36.72232 1.000 38.65463 85 ASN A O 1
ATOM 678 N N . ASP A 1 86 ? -87.55119 7.52263 35.50770 1.000 39.06521 86 ASP A N 1
ATOM 679 C CA . ASP A 1 86 ? -86.94010 8.36700 36.53792 1.000 38.52830 86 ASP A CA 1
ATOM 680 C C . ASP A 1 86 ? -87.94295 8.97019 37.51053 1.000 35.96747 86 ASP A C 1
ATOM 681 O O . ASP A 1 86 ? -87.52587 9.68262 38.42608 1.000 39.32577 86 ASP A O 1
ATOM 686 N N . ILE A 1 87 ? -89.24509 8.73168 37.33302 1.000 36.50438 87 ILE A N 1
ATOM 687 C CA . ILE A 1 87 ? -90.23540 9.36626 38.21215 1.000 38.05719 87 ILE A CA 1
ATOM 688 C C . ILE A 1 87 ? -89.99667 9.02851 39.67776 1.000 38.71517 87 ILE A C 1
ATOM 689 O O . ILE A 1 87 ? -90.03731 9.94860 40.51440 1.000 39.15996 87 ILE A O 1
ATOM 694 N N . PRO A 1 88 ? -89.73142 7.77519 40.07381 1.000 38.34933 88 PRO A N 1
ATOM 695 C CA . PRO A 1 88 ? -89.41999 7.53167 41.50064 1.000 35.31213 88 PRO A CA 1
ATOM 696 C C . PRO A 1 88 ? -88.18125 8.26927 41.99059 1.000 38.59673 88 PRO A C 1
ATOM 697 O O . PRO A 1 88 ? -88.19841 8.84398 43.08694 1.000 41.15757 88 PRO A O 1
ATOM 701 N N . SER A 1 89 ? -87.09403 8.24706 41.21657 1.000 40.20745 89 SER A N 1
ATOM 702 C CA . SER A 1 89 ? -85.87742 8.96408 41.59805 1.000 39.21786 89 SER A CA 1
ATOM 703 C C . SER A 1 89 ? -86.14779 10.45741 41.75355 1.000 41.17599 89 SER A C 1
ATOM 704 O O . SER A 1 89 ? -85.69985 11.08604 42.72016 1.000 43.83420 89 SER A O 1
ATOM 707 N N . TRP A 1 90 ? -86.89962 11.02973 40.81692 1.000 38.19142 90 TRP A N 1
ATOM 708 C CA . TRP A 1 90 ? -87.24767 12.44495 40.86764 1.000 37.58872 90 TRP A CA 1
ATOM 709 C C . TRP A 1 90 ? -88.00155 12.77502 42.14770 1.000 40.95228 90 TRP A C 1
ATOM 710 O O . TRP A 1 90 ? -87.70780 13.77008 42.82026 1.000 42.18927 90 TRP A O 1
ATOM 721 N N . ARG A 1 91 ? -88.95112 11.92647 42.52452 1.000 37.23341 91 ARG A N 1
ATOM 722 C CA . ARG A 1 91 ? -89.72014 12.19061 43.72867 1.000 42.23138 91 ARG A CA 1
ATOM 723 C C . ARG A 1 91 ? -88.91215 11.93677 44.99493 1.000 44.18688 91 ARG A C 1
ATOM 724 O O . ARG A 1 91 ? -89.29491 12.42110 46.06317 1.000 46.07658 91 ARG A O 1
ATOM 732 N N . SER A 1 92 ? -87.79274 11.21082 44.90003 1.000 41.73132 92 SER A N 1
ATOM 733 C CA . SER A 1 92 ? -86.92925 11.00488 46.06122 1.000 42.31560 92 SER A CA 1
ATOM 734 C C . SER A 1 92 ? -86.03691 12.20607 46.34813 1.000 43.31835 92 SER A C 1
ATOM 735 O O . SER A 1 92 ? -85.50886 12.31626 47.46001 1.000 45.73706 92 SER A O 1
ATOM 738 N N . LEU A 1 93 ? -85.86090 13.10368 45.38123 1.000 41.65763 93 LEU A N 1
ATOM 739 C CA . LEU A 1 93 ? -85.08841 14.32479 45.58278 1.000 41.26021 93 LEU A CA 1
ATOM 740 C C . LEU A 1 93 ? -85.80698 15.25266 46.56522 1.000 42.56300 93 LEU A C 1
ATOM 741 O O . LEU A 1 93 ? -86.96953 15.04232 46.91537 1.000 45.76865 93 LEU A O 1
ATOM 746 N N . THR A 1 94 ? -85.10450 16.30080 47.01245 1.000 41.53919 94 THR A N 1
ATOM 747 C CA . THR A 1 94 ? -85.75697 17.35289 47.78519 1.000 42.88672 94 THR A CA 1
ATOM 748 C C . THR A 1 94 ? -86.47956 18.33226 46.86814 1.000 45.92393 94 THR A C 1
ATOM 749 O O . THR A 1 94 ? -86.22270 18.39314 45.66282 1.000 37.39659 94 THR A O 1
ATOM 753 N N . ASP A 1 95 ? -87.36340 19.14316 47.46323 1.000 43.47627 95 ASP A N 1
ATOM 754 C CA . ASP A 1 95 ? -88.01638 20.20752 46.69157 1.000 50.02705 95 ASP A CA 1
ATOM 755 C C . ASP A 1 95 ? -86.99666 21.15642 46.07533 1.000 45.78707 95 ASP A C 1
ATOM 756 O O . ASP A 1 95 ? -87.16604 21.60867 44.93243 1.000 40.67856 95 ASP A O 1
ATOM 761 N N . LEU A 1 96 ? -85.94347 21.49021 46.82713 1.000 43.28677 96 LEU A N 1
ATOM 762 C CA . LEU A 1 96 ? -84.91864 22.38693 46.30288 1.000 40.10218 96 LEU A CA 1
ATOM 763 C C . LEU A 1 96 ? -84.18756 21.74679 45.13087 1.000 42.72354 96 LEU A C 1
ATOM 764 O O . LEU A 1 96 ? -83.92520 22.40309 44.11749 1.000 38.61516 96 LEU A O 1
ATOM 769 N N . GLU A 1 97 ? -83.85485 20.46152 45.24435 1.000 37.84664 97 GLU A N 1
ATOM 770 C CA . GLU A 1 97 ? -83.22210 19.77988 44.11943 1.000 34.43044 97 GLU A CA 1
ATOM 771 C C . GLU A 1 97 ? -84.12108 19.78881 42.89007 1.000 36.30962 97 GLU A C 1
ATOM 772 O O . GLU A 1 97 ? -83.64420 20.00681 41.76781 1.000 35.54374 97 GLU A O 1
ATOM 778 N N . ARG A 1 98 ? -85.42685 19.56419 43.07054 1.000 36.31225 98 ARG A N 1
ATOM 779 C CA . ARG A 1 98 ? -86.31847 19.54182 41.90746 1.000 34.45939 98 ARG A CA 1
ATOM 780 C C . ARG A 1 98 ? -86.46158 20.93094 41.29890 1.000 35.00683 98 ARG A C 1
ATOM 781 O O . ARG A 1 98 ? -86.39954 21.09388 40.07316 1.000 34.41992 98 ARG A O 1
ATOM 789 N N . LYS A 1 99 ? -86.67432 21.94169 42.14239 1.000 34.24095 99 LYS A N 1
ATOM 790 C CA . LYS A 1 99 ? -86.78477 23.31311 41.66187 1.000 39.58896 99 LYS A CA 1
ATOM 791 C C . LYS A 1 99 ? -85.51723 23.73735 40.93829 1.000 33.84353 99 LYS A C 1
ATOM 792 O O . LYS A 1 99 ? -85.56946 24.33642 39.86053 1.000 33.25136 99 LYS A O 1
ATOM 798 N N . THR A 1 100 ? -84.36550 23.45430 41.53707 1.000 35.39635 100 THR A N 1
ATOM 799 C CA . THR A 1 100 ? -83.09877 23.80268 40.91029 1.000 34.94630 100 THR A CA 1
ATOM 800 C C . THR A 1 100 ? -82.94761 23.11728 39.56433 1.000 33.49612 100 THR A C 1
ATOM 801 O O . THR A 1 100 ? -82.48817 23.73039 38.59871 1.000 32.66971 100 THR A O 1
ATOM 805 N N . THR A 1 101 ? -83.34233 21.84976 39.46850 1.000 32.70129 101 THR A N 1
ATOM 806 C CA . THR A 1 101 ? -83.19033 21.14994 38.19741 1.000 31.57221 101 THR A CA 1
ATOM 807 C C . THR A 1 101 ? -84.07639 21.76371 37.12497 1.000 32.75393 101 THR A C 1
ATOM 808 O O . THR A 1 101 ? -83.64141 21.96263 35.98582 1.000 31.71959 101 THR A O 1
ATOM 812 N N . THR A 1 102 ? -85.33646 22.04132 37.46094 1.000 29.73778 102 THR A N 1
ATOM 813 C CA . THR A 1 102 ? -86.24628 22.59905 36.46925 1.000 32.00910 102 THR A CA 1
ATOM 814 C C . THR A 1 102 ? -85.74520 23.95178 35.97566 1.000 33.45664 102 THR A C 1
ATOM 815 O O . THR A 1 102 ? -85.76460 24.22703 34.77275 1.000 31.26427 102 THR A O 1
ATOM 819 N N . ARG A 1 103 ? -85.25730 24.78965 36.89049 1.000 32.43020 103 ARG A N 1
ATOM 820 C CA . ARG A 1 103 ? -84.76190 26.10615 36.50241 1.000 34.66731 103 ARG A CA 1
ATOM 821 C C . ARG A 1 103 ? -83.49270 25.99233 35.67038 1.000 31.82487 103 ARG A C 1
ATOM 822 O O . ARG A 1 103 ? -83.38849 26.60908 34.60771 1.000 29.06138 103 ARG A O 1
ATOM 830 N N . VAL A 1 104 ? -82.52505 25.18668 36.11876 1.000 31.74854 104 VAL A N 1
ATOM 831 C CA . VAL A 1 104 ? -81.30637 24.99385 35.32913 1.000 28.69818 104 VAL A CA 1
ATOM 832 C C . VAL A 1 104 ? -81.65021 24.54705 33.90796 1.000 30.61157 104 VAL A C 1
ATOM 833 O O . VAL A 1 104 ? -81.13828 25.09953 32.92755 1.000 31.18005 104 VAL A O 1
ATOM 837 N N . PHE A 1 105 ? -82.54778 23.56419 33.76839 1.000 30.94318 105 PHE A N 1
ATOM 838 C CA . PHE A 1 105 ? -82.86980 23.05269 32.43182 1.000 26.12418 105 PHE A CA 1
ATOM 839 C C . PHE A 1 105 ? -83.63784 24.07188 31.59838 1.000 30.66683 105 PHE A C 1
ATOM 840 O O . PHE A 1 105 ? -83.49850 24.10150 30.37060 1.000 30.89581 105 PHE A O 1
ATOM 848 N N . THR A 1 106 ? -84.45837 24.90315 32.23223 1.000 29.45616 106 THR A N 1
ATOM 849 C CA . THR A 1 106 ? -85.10565 25.97318 31.48348 1.000 30.66157 106 THR A CA 1
ATOM 850 C C . THR A 1 106 ? -84.06906 26.96557 30.96142 1.000 31.44851 106 THR A C 1
ATOM 851 O O . THR A 1 106 ? -84.17018 27.43696 29.82415 1.000 28.24286 106 THR A O 1
ATOM 855 N N . GLY A 1 107 ? -83.04168 27.25481 31.76144 1.000 32.66181 107 GLY A N 1
ATOM 856 C CA . GLY A 1 107 ? -81.94339 28.09092 31.28830 1.000 27.73227 107 GLY A CA 1
ATOM 857 C C . GLY A 1 107 ? -81.14092 27.44909 30.16893 1.000 31.44588 107 GLY A C 1
ATOM 858 O O . GLY A 1 107 ? -80.70055 28.13448 29.24274 1.000 30.79580 107 GLY A O 1
ATOM 859 N N . LEU A 1 108 ? -80.93314 26.12941 30.23060 1.000 30.44576 108 LEU A N 1
ATOM 860 C CA . LEU A 1 108 ? -80.32317 25.44373 29.09268 1.000 26.87164 108 LEU A CA 1
ATOM 861 C C . LEU A 1 108 ? -81.21539 25.51772 27.86486 1.000 29.41142 108 LEU A C 1
ATOM 862 O O . LEU A 1 108 ? -80.72800 25.73738 26.74826 1.000 29.45353 108 LEU A O 1
ATOM 867 N N . THR A 1 109 ? -82.52518 25.31838 28.04824 1.000 28.82451 109 THR A N 1
ATOM 868 C CA . THR A 1 109 ? -83.46007 25.45910 26.93182 1.000 27.10062 109 THR A CA 1
ATOM 869 C C . THR A 1 109 ? -83.29964 26.80678 26.24323 1.000 29.06401 109 THR A C 1
ATOM 870 O O . THR A 1 109 ? -83.36036 26.89440 25.00991 1.000 30.13256 109 THR A O 1
ATOM 874 N N . LEU A 1 110 ? -83.11231 27.87431 27.02643 1.000 31.64064 110 LEU A N 1
ATOM 875 C CA . LEU A 1 110 ? -83.00626 29.19856 26.42735 1.000 31.42745 110 LEU A CA 1
ATOM 876 C C . LEU A 1 110 ? -81.77783 29.29688 25.53527 1.000 31.87224 110 LEU A C 1
ATOM 877 O O . LEU A 1 110 ? -81.83326 29.88988 24.45564 1.000 29.79305 110 LEU A O 1
ATOM 882 N N . LEU A 1 111 ? -80.65579 28.72519 25.97224 1.000 29.79305 111 LEU A N 1
ATOM 883 C CA . LEU A 1 111 ? -79.44115 28.78144 25.16179 1.000 30.17730 111 LEU A CA 1
ATOM 884 C C . LEU A 1 111 ? -79.58689 27.95139 23.89252 1.000 32.05121 111 LEU A C 1
ATOM 885 O O . LEU A 1 111 ? -79.18256 28.38819 22.80956 1.000 29.61408 111 LEU A O 1
ATOM 890 N N . ASP A 1 112 ? -80.15933 26.75237 24.00005 1.000 31.08794 112 ASP A N 1
ATOM 891 C CA . ASP A 1 112 ? -80.36152 25.93841 22.80699 1.000 29.35615 112 ASP A CA 1
ATOM 892 C C . ASP A 1 112 ? -81.41346 26.53783 21.88647 1.000 31.21427 112 ASP A C 1
ATOM 893 O O . ASP A 1 112 ? -81.27755 26.45178 20.65912 1.000 31.33270 112 ASP A O 1
ATOM 898 N N . THR A 1 113 ? -82.48789 27.10467 22.44454 1.000 28.03494 113 THR A N 1
ATOM 899 C CA . THR A 1 113 ? -83.47239 27.78285 21.59669 1.000 28.00862 113 THR A CA 1
ATOM 900 C C . THR A 1 113 ? -82.79568 28.86601 20.76111 1.000 33.53823 113 THR A C 1
ATOM 901 O O . THR A 1 113 ? -83.04753 28.99903 19.55214 1.000 32.60391 113 THR A O 1
ATOM 905 N N . SER A 1 114 ? -81.92897 29.64732 21.40392 1.000 29.46932 114 SER A N 1
ATOM 906 C CA . SER A 1 114 ? -81.19710 30.71555 20.72468 1.000 28.82977 114 SER A CA 1
ATOM 907 C C . SER A 1 114 ? -80.28095 30.15911 19.63992 1.000 30.65894 114 SER A C 1
ATOM 908 O O . SER A 1 114 ? -80.21852 30.69768 18.52463 1.000 26.74005 114 SER A O 1
ATOM 911 N N . GLN A 1 115 ? -79.54510 29.09313 19.94634 1.000 30.27995 115 GLN A N 1
ATOM 912 C CA . GLN A 1 115 ? -78.62506 28.56360 18.94830 1.000 30.55630 115 GLN A CA 1
ATOM 913 C C . GLN A 1 115 ? -79.38198 27.95524 17.77159 1.000 30.60630 115 GLN A C 1
ATOM 914 O O . GLN A 1 115 ? -79.00198 28.15992 16.61126 1.000 30.24310 115 GLN A O 1
ATOM 920 N N . ALA A 1 116 ? -80.47579 27.23764 18.05450 1.000 28.37972 116 ALA A N 1
ATOM 921 C CA . ALA A 1 116 ? -81.25758 26.58595 17.00553 1.000 29.47459 116 ALA A CA 1
ATOM 922 C C . ALA A 1 116 ? -81.87596 27.58867 16.03633 1.000 32.21176 116 ALA A C 1
ATOM 923 O O . ALA A 1 116 ? -81.95458 27.33114 14.82834 1.000 30.35627 116 ALA A O 1
ATOM 925 N N . THR A 1 117 ? -82.37136 28.71661 16.54438 1.000 28.93768 117 THR A N 1
ATOM 926 C CA . THR A 1 117 ? -83.18904 29.58190 15.71272 1.000 28.68239 117 THR A CA 1
ATOM 927 C C . THR A 1 117 ? -82.43975 30.79553 15.17424 1.000 32.69603 117 THR A C 1
ATOM 928 O O . THR A 1 117 ? -83.01376 31.54193 14.37842 1.000 31.79329 117 THR A O 1
ATOM 932 N N . ILE A 1 118 ? -81.19266 31.02839 15.58470 1.000 29.77462 118 ILE A N 1
ATOM 933 C CA . ILE A 1 118 ? -80.43146 32.12444 14.98819 1.000 28.42972 118 ILE A CA 1
ATOM 934 C C . ILE A 1 118 ? -78.93400 31.87465 15.12138 1.000 34.98314 118 ILE A C 1
ATOM 935 O O . ILE A 1 118 ? -78.17581 32.09311 14.17215 1.000 31.11952 118 ILE A O 1
ATOM 940 N N . GLY A 1 119 ? -78.49900 31.39546 16.28756 1.000 30.32732 119 GLY A N 1
ATOM 941 C CA . GLY A 1 119 ? -77.06664 31.29900 16.55412 1.000 30.84844 119 GLY A CA 1
ATOM 942 C C . GLY A 1 119 ? -76.32132 30.39672 15.58540 1.000 31.89330 119 GLY A C 1
ATOM 943 O O . GLY A 1 119 ? -75.28155 30.77318 15.04486 1.000 30.45365 119 GLY A O 1
ATOM 944 N N . GLU A 1 120 ? -76.82848 29.18473 15.36019 1.000 29.11402 120 GLU A N 1
ATOM 945 C CA . GLU A 1 120 ? -76.14493 28.32465 14.40354 1.000 28.10600 120 GLU A CA 1
ATOM 946 C C . GLU A 1 120 ? -76.49213 28.71052 12.97163 1.000 31.59589 120 GLU A C 1
ATOM 947 O O . GLU A 1 120 ? -75.65148 28.58717 12.07593 1.000 27.98493 120 GLU A O 1
ATOM 953 N N . LEU A 1 121 ? -77.70471 29.21293 12.74027 1.000 30.01149 121 LEU A N 1
ATOM 954 C CA . LEU A 1 121 ? -78.13083 29.49574 11.37363 1.000 32.09332 121 LEU A CA 1
ATOM 955 C C . LEU A 1 121 ? -77.39556 30.68784 10.78494 1.000 32.01963 121 LEU A C 1
ATOM 956 O O . LEU A 1 121 ? -77.20253 30.75130 9.56818 1.000 30.07203 121 LEU A O 1
ATOM 961 N N . CYS A 1 122 ? -76.96703 31.63720 11.61856 1.000 31.33270 122 CYS A N 1
ATOM 962 C CA . CYS A 1 122 ? -76.23261 32.78254 11.09110 1.000 32.82762 122 CYS A CA 1
ATOM 963 C C . CYS A 1 122 ? -74.81284 32.42394 10.66911 1.000 31.97225 122 CYS A C 1
ATOM 964 O O . CYS A 1 122 ? -74.10939 33.28857 10.13377 1.000 33.44348 122 CYS A O 1
ATOM 967 N N . GLN A 1 123 ? -74.37308 31.18860 10.91873 1.000 32.62496 123 GLN A N 1
ATOM 968 C CA . GLN A 1 123 ? -73.06024 30.73004 10.47796 1.000 30.78790 123 GLN A CA 1
ATOM 969 C C . GLN A 1 123 ? -73.05194 30.33274 9.01410 1.000 33.89880 123 GLN A C 1
ATOM 970 O O . GLN A 1 123 ? -71.96971 30.16134 8.44345 1.000 32.43020 123 GLN A O 1
ATOM 976 N N . ILE A 1 124 ? -74.23277 30.21343 8.40031 1.000 30.16151 124 ILE A N 1
ATOM 977 C CA . ILE A 1 124 ? -74.34076 29.67748 7.04708 1.000 28.32182 124 ILE A CA 1
ATOM 978 C C . ILE A 1 124 ? -73.85940 30.69367 6.01820 1.000 27.09272 124 ILE A C 1
ATOM 979 O O . ILE A 1 124 ? -73.08168 30.36186 5.11736 1.000 33.43296 124 ILE A O 1
ATOM 984 N N . GLU A 1 125 ? -74.30404 31.94385 6.13250 1.000 32.74866 125 GLU A N 1
ATOM 985 C CA . GLU A 1 125 ? -74.05474 32.88309 5.04037 1.000 36.88074 125 GLU A CA 1
ATOM 986 C C . GLU A 1 125 ? -72.56479 33.08009 4.75134 1.000 35.98063 125 GLU A C 1
ATOM 987 O O . GLU A 1 125 ? -72.18319 33.21348 3.58247 1.000 38.12036 125 GLU A O 1
ATOM 993 N N . HIS A 1 126 ? -71.70025 33.05530 5.76710 1.000 34.74364 126 HIS A N 1
ATOM 994 C CA . HIS A 1 126 ? -70.26502 33.17758 5.52166 1.000 36.06222 126 HIS A CA 1
ATOM 995 C C . HIS A 1 126 ? -69.50599 31.87017 5.74113 1.000 36.49648 126 HIS A C 1
ATOM 996 O O . HIS A 1 126 ? -68.29391 31.89971 5.98092 1.000 37.09918 126 HIS A O 1
ATOM 1003 N N . ALA A 1 127 ? -70.18227 30.72548 5.62735 1.000 35.15421 127 ALA A N 1
ATOM 1004 C CA . ALA A 1 127 ? -69.50963 29.43567 5.72361 1.000 32.61180 127 ALA A CA 1
ATOM 1005 C C . ALA A 1 127 ? -68.40479 29.31648 4.68243 1.000 34.88576 127 ALA A C 1
ATOM 1006 O O . ALA A 1 127 ? -68.50735 29.84719 3.57741 1.000 36.73072 127 ALA A O 1
ATOM 1008 N N . ARG A 1 128 ? -67.35401 28.56970 5.03252 1.000 35.31739 128 ARG A N 1
ATOM 1009 C CA . ARG A 1 128 ? -66.25765 28.34257 4.08984 1.000 34.70153 128 ARG A CA 1
ATOM 1010 C C . ARG A 1 128 ? -66.66632 27.44925 2.92210 1.000 38.34144 128 ARG A C 1
ATOM 1011 O O . ARG A 1 128 ? -66.16526 27.62655 1.80784 1.000 36.41489 128 ARG A O 1
ATOM 1019 N N . THR A 1 129 ? -67.51629 26.44346 3.15534 1.000 35.75429 129 THR A N 1
ATOM 1020 C CA . THR A 1 129 ? -67.87988 25.49521 2.10150 1.000 32.80657 129 THR A CA 1
ATOM 1021 C C . THR A 1 129 ? -69.38570 25.29145 2.07906 1.000 33.96723 129 THR A C 1
ATOM 1022 O O . THR A 1 129 ? -70.06686 25.48293 3.08477 1.000 29.59039 129 THR A O 1
ATOM 1026 N N . GLU A 1 130 ? -69.89919 24.90512 0.90778 1.000 32.52495 130 GLU A N 1
ATOM 1027 C CA . GLU A 1 130 ? -71.32778 24.62600 0.78049 1.000 33.42506 130 GLU A CA 1
ATOM 1028 C C . GLU A 1 130 ? -71.74836 23.43325 1.63504 1.000 34.81996 130 GLU A C 1
ATOM 1029 O O . GLU A 1 130 ? -72.89409 23.36494 2.10290 1.000 31.51430 130 GLU A O 1
ATOM 1035 N N . HIS A 1 131 ? -70.85138 22.47083 1.83786 1.000 30.53787 131 HIS A N 1
ATOM 1036 C CA . HIS A 1 131 ? -71.21205 21.30735 2.63782 1.000 30.48260 131 HIS A CA 1
ATOM 1037 C C . HIS A 1 131 ? -71.31697 21.68409 4.10134 1.000 33.50402 131 HIS A C 1
ATOM 1038 O O . HIS A 1 131 ? -72.19400 21.19071 4.81980 1.000 30.62209 131 HIS A O 1
ATOM 1045 N N . GLU A 1 132 ? -70.45601 22.59932 4.53791 1.000 31.26164 132 GLU A N 1
ATOM 1046 C CA . GLU A 1 132 ? -70.54781 23.16935 5.87961 1.000 31.14321 132 GLU A CA 1
ATOM 1047 C C . GLU A 1 132 ? -71.89280 23.85924 6.09968 1.000 31.80381 132 GLU A C 1
ATOM 1048 O O . GLU A 1 132 ? -72.48542 23.75742 7.18428 1.000 29.11928 132 GLU A O 1
ATOM 1054 N N . GLN A 1 133 ? -72.40638 24.53992 5.06979 1.000 31.30112 133 GLN A N 1
ATOM 1055 C CA . GLN A 1 133 ? -73.71699 25.18552 5.16630 1.000 31.62221 133 GLN A CA 1
ATOM 1056 C C . GLN A 1 133 ? -74.80873 24.16286 5.45836 1.000 30.34048 133 GLN A C 1
ATOM 1057 O O . GLN A 1 133 ? -75.68021 24.38964 6.30787 1.000 30.56156 133 GLN A O 1
ATOM 1063 N N . ALA A 1 134 ? -74.78498 23.03448 4.74272 1.000 26.83216 134 ALA A N 1
ATOM 1064 C CA . ALA A 1 134 ? -75.72552 21.94951 5.01947 1.000 26.87954 134 ALA A CA 1
ATOM 1065 C C . ALA A 1 134 ? -75.55269 21.41420 6.43838 1.000 30.91950 134 ALA A C 1
ATOM 1066 O O . ALA A 1 134 ? -76.53886 21.11610 7.12718 1.000 30.66420 134 ALA A O 1
ATOM 1068 N N . ILE A 1 135 ? -74.30876 21.27635 6.89056 1.000 28.37445 135 ILE A N 1
ATOM 1069 C CA . ILE A 1 135 ? -74.07263 20.78551 8.24716 1.000 28.89294 135 ILE A CA 1
ATOM 1070 C C . ILE A 1 135 ? -74.73400 21.70378 9.26997 1.000 27.61121 135 ILE A C 1
ATOM 1071 O O . ILE A 1 135 ? -75.35643 21.23442 10.23479 1.000 29.21666 135 ILE A O 1
ATOM 1076 N N . TYR A 1 136 ? -74.64106 23.02589 9.07059 1.000 27.44013 136 TYR A N 1
ATOM 1077 C CA . TYR A 1 136 ? -75.28093 23.92663 10.02658 1.000 28.03494 136 TYR A CA 1
ATOM 1078 C C . TYR A 1 136 ? -76.78758 23.71368 10.08013 1.000 31.00372 136 TYR A C 1
ATOM 1079 O O . TYR A 1 136 ? -77.38127 23.87617 11.15136 1.000 28.59290 136 TYR A O 1
ATOM 1088 N N . THR A 1 137 ? -77.42806 23.32361 8.96590 1.000 31.83803 137 THR A N 1
ATOM 1089 C CA . THR A 1 137 ? -78.86795 23.05519 9.04277 1.000 30.12993 137 THR A CA 1
ATOM 1090 C C . THR A 1 137 ? -79.15530 21.82217 9.89928 1.000 31.03793 137 THR A C 1
ATOM 1091 O O . THR A 1 137 ? -80.12752 21.81276 10.66886 1.000 29.41932 137 THR A O 1
ATOM 1095 N N . ASN A 1 138 ? -78.30690 20.79020 9.81987 1.000 28.06915 138 ASN A N 1
ATOM 1096 C CA . ASN A 1 138 ? -78.45268 19.65274 10.72943 1.000 30.10887 138 ASN A CA 1
ATOM 1097 C C . ASN A 1 138 ? -78.21827 20.06223 12.17773 1.000 30.10887 138 ASN A C 1
ATOM 1098 O O . ASN A 1 138 ? -78.94750 19.62780 13.07799 1.000 29.34299 138 ASN A O 1
ATOM 1103 N N . ILE A 1 139 ? -77.17172 20.84705 12.43342 1.000 26.56898 139 ILE A N 1
ATOM 1104 C CA . ILE A 1 139 ? -76.85088 21.21072 13.81457 1.000 28.83240 139 ILE A CA 1
ATOM 1105 C C . ILE A 1 139 ? -77.98544 22.01917 14.43821 1.000 32.06963 139 ILE A C 1
ATOM 1106 O O . ILE A 1 139 ? -78.39262 21.77231 15.58428 1.000 29.91411 139 ILE A O 1
ATOM 1111 N N . ALA A 1 140 ? -78.51185 22.99903 13.69323 1.000 28.98769 140 ALA A N 1
ATOM 1112 C CA . ALA A 1 140 ? -79.62336 23.80974 14.18983 1.000 30.91160 140 ALA A CA 1
ATOM 1113 C C . ALA A 1 140 ? -80.85039 22.95742 14.49676 1.000 28.86399 140 ALA A C 1
ATOM 1114 O O . ALA A 1 140 ? -81.50146 23.13888 15.53360 1.000 34.79101 140 ALA A O 1
ATOM 1116 N N . PHE A 1 141 ? -81.18850 22.02908 13.60708 1.000 29.41142 141 PHE A N 1
ATOM 1117 C CA . PHE A 1 141 ? -82.28616 21.11393 13.89290 1.000 29.17981 141 PHE A CA 1
ATOM 1118 C C . PHE A 1 141 ? -82.01081 20.31486 15.16396 1.000 30.39575 141 PHE A C 1
ATOM 1119 O O . PHE A 1 141 ? -82.87739 20.20053 16.03755 1.000 29.20350 141 PHE A O 1
ATOM 1127 N N . MET A 1 142 ? -80.80002 19.77059 15.30129 1.000 29.28772 142 MET A N 1
ATOM 1128 C CA . MET A 1 142 ? -80.52038 18.98715 16.50130 1.000 30.14835 142 MET A CA 1
ATOM 1129 C C . MET A 1 142 ? -80.52545 19.86027 17.75325 1.000 29.96938 142 MET A C 1
ATOM 1130 O O . MET A 1 142 ? -80.84967 19.37108 18.83815 1.000 30.41154 142 MET A O 1
ATOM 1135 N N . GLN A 1 143 ? -80.18982 21.15160 17.62965 1.000 28.73239 143 GLN A N 1
ATOM 1136 C CA . GLN A 1 143 ? -80.33627 22.04984 18.77221 1.000 28.85083 143 GLN A CA 1
ATOM 1137 C C . GLN A 1 143 ? -81.80313 22.28765 19.11716 1.000 31.85645 143 GLN A C 1
ATOM 1138 O O . GLN A 1 143 ? -82.14460 22.44482 20.29805 1.000 28.08231 143 GLN A O 1
ATOM 1144 N N . SER A 1 144 ? -82.68303 22.31765 18.11697 1.000 28.09547 144 SER A N 1
ATOM 1145 C CA . SER A 1 144 ? -84.11360 22.32219 18.41118 1.000 28.90610 144 SER A CA 1
ATOM 1146 C C . SER A 1 144 ? -84.52243 21.05312 19.14901 1.000 31.00372 144 SER A C 1
ATOM 1147 O O . SER A 1 144 ? -85.38618 21.10164 20.03318 1.000 29.28772 144 SER A O 1
ATOM 1150 N N . ILE A 1 145 ? -83.93272 19.90553 18.77668 1.000 31.05899 145 ILE A N 1
ATOM 1151 C CA . ILE A 1 145 ? -84.19871 18.65147 19.48105 1.000 26.99008 145 ILE A CA 1
ATOM 1152 C C . ILE A 1 145 ? -83.71181 18.74338 20.92143 1.000 31.46693 145 ILE A C 1
ATOM 1153 O O . ILE A 1 145 ? -84.39704 18.29628 21.84916 1.000 31.69591 145 ILE A O 1
ATOM 1158 N N . HIS A 1 146 ? -82.51468 19.30631 21.13335 1.000 30.05624 146 HIS A N 1
ATOM 1159 C CA . HIS A 1 146 ? -82.01924 19.48312 22.50091 1.000 31.27480 146 HIS A CA 1
ATOM 1160 C C . HIS A 1 146 ? -82.98966 20.32131 23.32054 1.000 27.56909 146 HIS A C 1
ATOM 1161 O O . HIS A 1 146 ? -83.35927 19.94894 24.44162 1.000 30.54577 146 HIS A O 1
ATOM 1168 N N . ALA A 1 147 ? -83.40194 21.47521 22.78023 1.000 29.34562 147 ALA A N 1
ATOM 1169 C CA . ALA A 1 147 ? -84.34320 22.33364 23.49280 1.000 29.74304 147 ALA A CA 1
ATOM 1170 C C . ALA A 1 147 ? -85.64911 21.60559 23.75959 1.000 30.63788 147 ALA A C 1
ATOM 1171 O O . ALA A 1 147 ? -86.20408 21.67907 24.86803 1.000 29.85358 147 ALA A O 1
ATOM 1173 N N A ARG A 1 148 ? -86.15935 20.91631 22.74265 0.530 29.87200 148 ARG A N 1
ATOM 1174 N N B ARG A 1 148 ? -86.16658 20.89310 22.75107 0.470 29.89569 148 ARG A N 1
ATOM 1175 C CA A ARG A 1 148 ? -87.36723 20.11776 22.89127 0.530 31.88803 148 ARG A CA 1
ATOM 1176 C CA B ARG A 1 148 ? -87.40018 20.12567 22.92257 0.470 31.86435 148 ARG A CA 1
ATOM 1177 C C A ARG A 1 148 ? -87.21784 19.07598 23.99811 0.530 32.49337 148 ARG A C 1
ATOM 1178 C C B ARG A 1 148 ? -87.23836 19.03329 23.97614 0.470 32.49074 148 ARG A C 1
ATOM 1179 O O A ARG A 1 148 ? -88.16433 18.81175 24.75202 0.530 32.60654 148 ARG A O 1
ATOM 1180 O O B ARG A 1 148 ? -88.20315 18.69165 24.67360 0.470 32.64076 148 ARG A O 1
ATOM 1195 N N . SER A 1 149 ? -86.03015 18.48007 24.11668 1.000 30.90897 149 SER A N 1
ATOM 1196 C CA . SER A 1 149 ? -85.84577 17.36872 25.04031 1.000 31.48272 149 SER A CA 1
ATOM 1197 C C . SER A 1 149 ? -85.95973 17.80764 26.49760 1.000 33.27504 149 SER A C 1
ATOM 1198 O O . SER A 1 149 ? -86.40389 17.01833 27.33530 1.000 30.88002 149 SER A O 1
ATOM 1201 N N . TYR A 1 150 ? -85.58787 19.05019 26.82957 1.000 30.64841 150 TYR A N 1
ATOM 1202 C CA . TYR A 1 150 ? -85.81544 19.51581 28.19920 1.000 33.51718 150 TYR A CA 1
ATOM 1203 C C . TYR A 1 150 ? -87.30739 19.61562 28.49452 1.000 32.33019 150 TYR A C 1
ATOM 1204 O O . TYR A 1 150 ? -87.74820 19.27986 29.59929 1.000 31.91172 150 TYR A O 1
ATOM 1213 N N . SER A 1 151 ? -88.10596 20.03791 27.50596 1.000 29.31667 151 SER A N 1
ATOM 1214 C CA . SER A 1 151 ? -89.55611 20.01736 27.67150 1.000 29.93254 151 SER A CA 1
ATOM 1215 C C . SER A 1 151 ? -90.06747 18.58875 27.83963 1.000 31.14321 151 SER A C 1
ATOM 1216 O O . SER A 1 151 ? -91.03225 18.35502 28.57921 1.000 32.13280 151 SER A O 1
ATOM 1219 N N . SER A 1 152 ? -89.45193 17.62276 27.14418 1.000 32.35125 152 SER A N 1
ATOM 1220 C CA . SER A 1 152 ? -89.82823 16.22061 27.34069 1.000 30.24310 152 SER A CA 1
ATOM 1221 C C . SER A 1 152 ? -89.60720 15.79426 28.79032 1.000 31.32744 152 SER A C 1
ATOM 1222 O O . SER A 1 152 ? -90.44955 15.10207 29.37880 1.000 34.60152 152 SER A O 1
ATOM 1225 N N . ILE A 1 153 ? -88.47621 16.19082 29.37907 1.000 31.56957 153 ILE A N 1
ATOM 1226 C CA . ILE A 1 153 ? -88.23770 15.92373 30.79719 1.000 33.53560 153 ILE A CA 1
ATOM 1227 C C . ILE A 1 153 ? -89.34938 16.53513 31.64710 1.000 33.59350 153 ILE A C 1
ATOM 1228 O O . ILE A 1 153 ? -89.96034 15.85902 32.48226 1.000 35.98063 153 ILE A O 1
ATOM 1233 N N . PHE A 1 154 ? -89.63943 17.81928 31.43128 1.000 30.44839 154 PHE A N 1
ATOM 1234 C CA . PHE A 1 154 ? -90.65139 18.50536 32.23726 1.000 30.87475 154 PHE A CA 1
ATOM 1235 C C . PHE A 1 154 ? -92.00680 17.83032 32.10849 1.000 33.74089 154 PHE A C 1
ATOM 1236 O O . PHE A 1 154 ? -92.73572 17.68187 33.09672 1.000 33.38032 154 PHE A O 1
ATOM 1244 N N . SER A 1 155 ? -92.37126 17.43693 30.88850 1.000 30.21678 155 SER A N 1
ATOM 1245 C CA . SER A 1 155 ? -93.66537 16.80776 30.66707 1.000 30.91950 155 SER A CA 1
ATOM 1246 C C . SER A 1 155 ? -93.77187 15.49585 31.42822 1.000 36.00432 155 SER A C 1
ATOM 1247 O O . SER A 1 155 ? -94.85154 15.12708 31.90364 1.000 33.63824 155 SER A O 1
ATOM 1250 N N . THR A 1 156 ? -92.65869 14.77127 31.54500 1.000 33.38032 156 THR A N 1
ATOM 1251 C CA . THR A 1 156 ? -92.65077 13.50005 32.25754 1.000 36.14381 156 THR A CA 1
ATOM 1252 C C . THR A 1 156 ? -92.65712 13.69084 33.77408 1.000 39.92321 156 THR A C 1
ATOM 1253 O O . THR A 1 156 ? -93.33137 12.94338 34.49188 1.000 37.23078 156 THR A O 1
ATOM 1257 N N . LEU A 1 157 ? -91.91157 14.67481 34.28398 1.000 34.69627 157 LEU A N 1
ATOM 1258 C CA . LEU A 1 157 ? -91.63761 14.75545 35.72012 1.000 35.25949 157 LEU A CA 1
ATOM 1259 C C . LEU A 1 157 ? -92.39926 15.83903 36.46591 1.000 43.35783 157 LEU A C 1
ATOM 1260 O O . LEU A 1 157 ? -92.59265 15.70322 37.67975 1.000 37.60451 157 LEU A O 1
ATOM 1265 N N . CYS A 1 158 ? -92.79963 16.92451 35.79907 1.000 35.77008 158 CYS A N 1
ATOM 1266 C CA . CYS A 1 158 ? -93.19789 18.15312 36.47978 1.000 38.64674 158 CYS A CA 1
ATOM 1267 C C . CYS A 1 158 ? -94.69112 18.41973 36.35823 1.000 40.77857 158 CYS A C 1
ATOM 1268 O O . CYS A 1 158 ? -95.33241 18.03487 35.37580 1.000 38.23353 158 CYS A O 1
ATOM 1271 N N . SER A 1 159 ? -95.22716 19.11686 37.35851 1.000 36.71230 159 SER A N 1
ATOM 1272 C CA . SER A 1 159 ? -96.58320 19.63495 37.30736 1.000 39.37841 159 SER A CA 1
ATOM 1273 C C . SER A 1 159 ? -96.64493 20.84880 36.39153 1.000 37.96508 159 SER A C 1
ATOM 1274 O O . SER A 1 159 ? -95.62926 21.46998 36.07572 1.000 34.82260 159 SER A O 1
ATOM 1277 N N . SER A 1 160 ? -97.86523 21.18897 35.96796 1.000 39.36261 160 SER A N 1
ATOM 1278 C CA . SER A 1 160 ? -98.04253 22.36367 35.12286 1.000 41.24705 160 SER A CA 1
ATOM 1279 C C . SER A 1 160 ? -97.56274 23.61873 35.83378 1.000 39.74161 160 SER A C 1
ATOM 1280 O O . SER A 1 160 ? -96.93144 24.48949 35.21913 1.000 37.79927 160 SER A O 1
ATOM 1283 N N . GLU A 1 161 ? -97.82981 23.70483 37.14227 1.000 39.12048 161 GLU A N 1
ATOM 1284 C CA . GLU A 1 161 ? -97.41549 24.85334 37.94047 1.000 39.12838 161 GLU A CA 1
ATOM 1285 C C . GLU A 1 161 ? -95.89834 24.96639 38.00405 1.000 37.41238 161 GLU A C 1
ATOM 1286 O O . GLU A 1 161 ? -95.34565 26.07043 37.92054 1.000 35.79113 161 GLU A O 1
ATOM 1292 N N . GLU A 1 162 ? -95.20865 23.83135 38.16446 1.000 36.54649 162 GLU A N 1
ATOM 1293 C CA . GLU A 1 162 ? -93.74652 23.83199 38.24024 1.000 35.79640 162 GLU A CA 1
ATOM 1294 C C . GLU A 1 162 ? -93.11550 24.28959 36.93426 1.000 33.55665 162 GLU A C 1
ATOM 1295 O O . GLU A 1 162 ? -92.14890 25.06041 36.94371 1.000 31.38271 162 GLU A O 1
ATOM 1301 N N . ILE A 1 163 ? -93.61721 23.79187 35.80251 1.000 34.54362 163 ILE A N 1
ATOM 1302 C CA . ILE A 1 163 ? -93.10929 24.23445 34.50446 1.000 31.41166 163 ILE A CA 1
ATOM 1303 C C . ILE A 1 163 ? -93.33999 25.73145 34.33879 1.000 31.38271 163 ILE A C 1
ATOM 1304 O O . ILE A 1 163 ? -92.42406 26.48897 33.99775 1.000 31.19585 163 ILE A O 1
ATOM 1309 N N . ASP A 1 164 ? -94.56697 26.18201 34.60716 1.000 29.65882 164 ASP A N 1
ATOM 1310 C CA . ASP A 1 164 ? -94.89386 27.59494 34.42655 1.000 34.14094 164 ASP A CA 1
ATOM 1311 C C . ASP A 1 164 ? -93.98465 28.49462 35.26429 1.000 35.19896 164 ASP A C 1
ATOM 1312 O O . ASP A 1 164 ? -93.49098 29.52339 34.78105 1.000 31.94857 164 ASP A O 1
ATOM 1317 N N . GLU A 1 165 ? -93.73936 28.12648 36.52131 1.000 32.76182 165 GLU A N 1
ATOM 1318 C CA . GLU A 1 165 ? -92.91931 28.99641 37.36069 1.000 30.23257 165 GLU A CA 1
ATOM 1319 C C . GLU A 1 165 ? -91.47587 29.04994 36.87465 1.000 31.01951 165 GLU A C 1
ATOM 1320 O O . GLU A 1 165 ? -90.82089 30.09753 36.96656 1.000 31.46956 165 GLU A O 1
ATOM 1326 N N . ALA A 1 166 ? -90.96022 27.93669 36.35676 1.000 29.63513 166 ALA A N 1
ATOM 1327 C CA . ALA A 1 166 ? -89.57699 27.91848 35.88294 1.000 29.75620 166 ALA A CA 1
ATOM 1328 C C . ALA A 1 166 ? -89.40117 28.78882 34.64652 1.000 36.33857 166 ALA A C 1
ATOM 1329 O O . ALA A 1 166 ? -88.35400 29.42565 34.47364 1.000 30.90107 166 ALA A O 1
ATOM 1331 N N . TYR A 1 167 ? -90.40227 28.82216 33.76500 1.000 30.41154 167 TYR A N 1
ATOM 1332 C CA . TYR A 1 167 ? -90.28408 29.69877 32.59938 1.000 28.54290 167 TYR A CA 1
ATOM 1333 C C . TYR A 1 167 ? -90.37156 31.15953 33.01945 1.000 29.26140 167 TYR A C 1
ATOM 1334 O O . TYR A 1 167 ? -89.64173 32.00560 32.49193 1.000 31.04056 167 TYR A O 1
ATOM 1343 N N . ARG A 1 168 ? -91.19441 31.45971 34.02679 1.000 30.52208 168 ARG A N 1
ATOM 1344 C CA . ARG A 1 168 ? -91.24250 32.81371 34.57630 1.000 31.46167 168 ARG A CA 1
ATOM 1345 C C . ARG A 1 168 ? -89.93439 33.17989 35.27785 1.000 33.40664 168 ARG A C 1
ATOM 1346 O O . ARG A 1 168 ? -89.47472 34.32523 35.18867 1.000 30.76158 168 ARG A O 1
ATOM 1354 N N . TRP A 1 169 ? -89.33217 32.22110 35.98881 1.000 34.17778 169 TRP A N 1
ATOM 1355 C CA . TRP A 1 169 ? -88.02225 32.43606 36.60404 1.000 33.36979 169 TRP A CA 1
ATOM 1356 C C . TRP A 1 169 ? -86.96867 32.79403 35.55538 1.000 31.23006 169 TRP A C 1
ATOM 1357 O O . TRP A 1 169 ? -86.15161 33.70331 35.76760 1.000 33.07502 169 TRP A O 1
ATOM 1368 N N . ALA A 1 170 ? -86.98157 32.09295 34.41873 1.000 29.89043 170 ALA A N 1
ATOM 1369 C CA . ALA A 1 170 ? -85.97925 32.31587 33.37671 1.000 30.32995 170 ALA A CA 1
ATOM 1370 C C . ALA A 1 170 ? -86.13916 33.68488 32.73045 1.000 36.50964 170 ALA A C 1
ATOM 1371 O O . ALA A 1 170 ? -85.15400 34.40291 32.52906 1.000 32.67760 170 ALA A O 1
ATOM 1373 N N . VAL A 1 171 ? -87.37170 34.05933 32.37469 1.000 29.29825 171 VAL A N 1
ATOM 1374 C CA . VAL A 1 171 ? -87.58756 35.39328 31.81035 1.000 29.27719 171 VAL A CA 1
ATOM 1375 C C . VAL A 1 171 ? -87.19487 36.46076 32.83232 1.000 32.68287 171 VAL A C 1
ATOM 1376 O O . VAL A 1 171 ? -86.58847 37.48334 32.48703 1.000 32.31440 171 VAL A O 1
ATOM 1380 N N . GLY A 1 172 ? -87.48230 36.21887 34.11231 1.000 31.74854 172 GLY A N 1
ATOM 1381 C CA . GLY A 1 172 ? -87.19578 37.21971 35.12050 1.000 31.71433 172 GLY A CA 1
ATOM 1382 C C . GLY A 1 172 ? -85.79648 37.19855 35.70568 1.000 30.51682 172 GLY A C 1
ATOM 1383 O O . GLY A 1 172 ? -85.52113 37.95097 36.64955 1.000 32.39336 172 GLY A O 1
ATOM 1384 N N . ASN A 1 173 ? -84.90665 36.35531 35.19304 1.000 31.86961 173 ASN A N 1
ATOM 1385 C CA . ASN A 1 173 ? -83.55392 36.22831 35.73737 1.000 32.75656 173 ASN A CA 1
ATOM 1386 C C . ASN A 1 173 ? -82.65044 37.14353 34.92425 1.000 32.44336 173 ASN A C 1
ATOM 1387 O O . ASN A 1 173 ? -82.26520 36.80179 33.80632 1.000 31.76960 173 ASN A O 1
ATOM 1392 N N . ASP A 1 174 ? -82.28995 38.29755 35.49873 1.000 34.28306 174 ASP A N 1
ATOM 1393 C CA . ASP A 1 174 ? -81.50856 39.29297 34.76459 1.000 34.83312 174 ASP A CA 1
ATOM 1394 C C . ASP A 1 174 ? -80.18749 38.72511 34.26470 1.000 31.84856 174 ASP A C 1
ATOM 1395 O O . ASP A 1 174 ? -79.72521 39.07879 33.17126 1.000 32.42494 174 ASP A O 1
ATOM 1400 N N . VAL A 1 175 ? -79.53157 37.89956 35.08388 1.000 29.87463 175 VAL A N 1
ATOM 1401 C CA . VAL A 1 175 ? -78.19716 37.41838 34.74602 1.000 31.64064 175 VAL A CA 1
ATOM 1402 C C . VAL A 1 175 ? -78.27482 36.42967 33.60068 1.000 31.36165 175 VAL A C 1
ATOM 1403 O O . VAL A 1 175 ? -77.43296 36.43389 32.69254 1.000 31.50904 175 VAL A O 1
ATOM 1407 N N . LEU A 1 176 ? -79.29377 35.56878 33.61673 1.000 30.32995 176 LEU A N 1
ATOM 1408 C CA . LEU A 1 176 ? -79.53550 34.69679 32.47744 1.000 27.51909 176 LEU A CA 1
ATOM 1409 C C . LEU A 1 176 ? -79.77129 35.50302 31.20307 1.000 27.80070 176 LEU A C 1
ATOM 1410 O O . LEU A 1 176 ? -79.27284 35.14419 30.12926 1.000 32.29335 176 LEU A O 1
ATOM 1415 N N . GLN A 1 177 ? -80.56311 36.57342 31.29821 1.000 29.20877 177 GLN A N 1
ATOM 1416 C CA . GLN A 1 177 ? -80.78650 37.43837 30.14636 1.000 29.70093 177 GLN A CA 1
ATOM 1417 C C . GLN A 1 177 ? -79.48380 38.06776 29.65505 1.000 32.31177 177 GLN A C 1
ATOM 1418 O O . GLN A 1 177 ? -79.24621 38.15514 28.44257 1.000 31.64064 177 GLN A O 1
ATOM 1424 N N . GLN A 1 178 ? -78.63843 38.53344 30.57303 1.000 30.33785 178 GLN A N 1
ATOM 1425 C CA . GLN A 1 178 ? -77.35515 39.09357 30.16139 1.000 30.74842 178 GLN A CA 1
ATOM 1426 C C . GLN A 1 178 ? -76.50148 38.04687 29.46210 1.000 34.19884 178 GLN A C 1
ATOM 1427 O O . GLN A 1 178 ? -75.84070 38.34097 28.45750 1.000 31.50115 178 GLN A O 1
ATOM 1433 N N . ARG A 1 179 ? -76.52500 36.81020 29.95781 1.000 27.97177 179 ARG A N 1
ATOM 1434 C CA . ARG A 1 179 ? -75.75242 35.74780 29.31877 1.000 29.69040 179 ARG A CA 1
ATOM 1435 C C . ARG A 1 179 ? -76.21219 35.50556 27.88183 1.000 32.91447 179 ARG A C 1
ATOM 1436 O O . ARG A 1 179 ? -75.39699 35.51327 26.94671 1.000 29.86148 179 ARG A O 1
ATOM 1444 N N A VAL A 1 180 ? -77.51196 35.28912 27.68072 0.670 31.18532 180 VAL A N 1
ATOM 1445 N N B VAL A 1 180 ? -77.51858 35.31373 27.67621 0.330 31.19585 180 VAL A N 1
ATOM 1446 C CA A VAL A 1 180 ? -77.97690 34.95672 26.33542 0.670 29.98517 180 VAL A CA 1
ATOM 1447 C CA B VAL A 1 180 ? -77.98161 34.94817 26.33785 0.330 30.04834 180 VAL A CA 1
ATOM 1448 C C A VAL A 1 180 ? -77.80031 36.14236 25.39374 0.670 32.03542 180 VAL A C 1
ATOM 1449 C C B VAL A 1 180 ? -77.89536 36.12878 25.37550 0.330 32.03279 180 VAL A C 1
ATOM 1450 O O A VAL A 1 180 ? -77.35388 35.97773 24.24945 0.670 32.02489 180 VAL A O 1
ATOM 1451 O O B VAL A 1 180 ? -77.60967 35.94052 24.18494 0.330 31.97752 180 VAL A O 1
ATOM 1458 N N . THR A 1 181 ? -78.13060 37.35713 25.85025 1.000 31.30639 181 THR A N 1
ATOM 1459 C CA . THR A 1 181 ? -78.04049 38.49655 24.94169 1.000 32.03542 181 THR A CA 1
ATOM 1460 C C . THR A 1 181 ? -76.58988 38.84212 24.62934 1.000 32.43810 181 THR A C 1
ATOM 1461 O O . THR A 1 181 ? -76.30884 39.35883 23.54373 1.000 33.61192 181 THR A O 1
ATOM 1465 N N . THR A 1 182 ? -75.65317 38.52540 25.52943 1.000 32.46968 182 THR A N 1
ATOM 1466 C CA . THR A 1 182 ? -74.24695 38.71559 25.19016 1.000 35.88325 182 THR A CA 1
ATOM 1467 C C . THR A 1 182 ? -73.89110 37.92307 23.93721 1.000 35.44899 182 THR A C 1
ATOM 1468 O O . THR A 1 182 ? -73.27103 38.45747 23.00816 1.000 31.11689 182 THR A O 1
ATOM 1472 N N . VAL A 1 183 ? -74.33869 36.66908 23.86141 1.000 30.50366 183 VAL A N 1
ATOM 1473 C CA . VAL A 1 183 ? -74.06505 35.84409 22.68610 1.000 32.73814 183 VAL A CA 1
ATOM 1474 C C . VAL A 1 183 ? -74.87437 36.31955 21.48342 1.000 32.99869 183 VAL A C 1
ATOM 1475 O O . VAL A 1 183 ? -74.35222 36.43386 20.36433 1.000 32.90395 183 VAL A O 1
ATOM 1479 N N . LEU A 1 184 ? -76.16495 36.59664 21.68809 1.000 27.59015 184 LEU A N 1
ATOM 1480 C CA . LEU A 1 184 ? -77.01296 37.01971 20.57612 1.000 31.29059 184 LEU A CA 1
ATOM 1481 C C . LEU A 1 184 ? -76.46578 38.26824 19.89113 1.000 31.64327 184 LEU A C 1
ATOM 1482 O O . LEU A 1 184 ? -76.56934 38.40653 18.66577 1.000 29.97728 184 LEU A O 1
ATOM 1487 N N . CYS A 1 185 ? -75.87081 39.18358 20.65799 1.000 30.09571 185 CYS A N 1
ATOM 1488 C CA . CYS A 1 185 ? -75.30545 40.39058 20.05480 1.000 30.22731 185 CYS A CA 1
ATOM 1489 C C . CYS A 1 185 ? -74.14048 40.06042 19.12831 1.000 34.30938 185 CYS A C 1
ATOM 1490 O O . CYS A 1 185 ? -73.98401 40.69366 18.07878 1.000 33.45401 185 CYS A O 1
ATOM 1493 N N . GLU A 1 186 ? -73.29007 39.09562 19.50151 1.000 32.35125 186 GLU A N 1
ATOM 1494 C CA . GLU A 1 186 ? -72.16249 38.77798 18.62218 1.000 31.38797 186 GLU A CA 1
ATOM 1495 C C . GLU A 1 186 ? -72.62436 38.14052 17.32232 1.000 33.57508 186 GLU A C 1
ATOM 1496 O O . GLU A 1 186 ? -71.95702 38.27887 16.29330 1.000 31.79329 186 GLU A O 1
ATOM 1502 N N . TYR A 1 187 ? -73.75687 37.44716 17.33695 1.000 31.33007 187 TYR A N 1
ATOM 1503 C CA . TYR A 1 187 ? -74.26034 36.89230 16.09055 1.000 31.16426 187 TYR A CA 1
ATOM 1504 C C . TYR A 1 187 ? -74.68272 37.97120 15.11369 1.000 35.69639 187 TYR A C 1
ATOM 1505 O O . TYR A 1 187 ? -74.83847 37.66906 13.92794 1.000 33.19609 187 TYR A O 1
ATOM 1514 N N . GLU A 1 188 ? -74.84981 39.21504 15.57750 1.000 32.05121 188 GLU A N 1
ATOM 1515 C CA . GLU A 1 188 ? -75.12824 40.33416 14.68618 1.000 35.12263 188 GLU A CA 1
ATOM 1516 C C . GLU A 1 188 ? -73.87213 40.94678 14.07463 1.000 39.65212 188 GLU A C 1
ATOM 1517 O O . GLU A 1 188 ? -74.00223 41.80864 13.20653 1.000 32.53285 188 GLU A O 1
ATOM 1523 N N . SER A 1 189 ? -72.67341 40.54892 14.49934 1.000 31.38008 189 SER A N 1
ATOM 1524 C CA . SER A 1 189 ? -71.46480 41.10018 13.89532 1.000 31.70907 189 SER A CA 1
ATOM 1525 C C . SER A 1 189 ? -71.40757 40.74265 12.41581 1.000 29.23508 189 SER A C 1
ATOM 1526 O O . SER A 1 189 ? -71.89139 39.69549 11.99469 1.000 31.97489 189 SER A O 1
ATOM 1529 N N . GLU A 1 190 ? -70.80799 41.62860 11.61426 1.000 32.63812 190 GLU A N 1
ATOM 1530 C CA . GLU A 1 190 ? -70.52674 41.25630 10.23419 1.000 35.80956 190 GLU A CA 1
ATOM 1531 C C . GLU A 1 190 ? -69.23625 40.46438 10.09547 1.000 36.46227 190 GLU A C 1
ATOM 1532 O O . GLU A 1 190 ? -68.93257 39.99929 8.99278 1.000 40.15218 190 GLU A O 1
ATOM 1538 N N . ASP A 1 191 ? -68.46576 40.31938 11.16419 1.000 35.54637 191 ASP A N 1
ATOM 1539 C CA . ASP A 1 191 ? -67.26808 39.49085 11.09818 1.000 32.27755 191 ASP A CA 1
ATOM 1540 C C . ASP A 1 191 ? -67.65046 38.03281 11.33681 1.000 35.29371 191 ASP A C 1
ATOM 1541 O O . ASP A 1 191 ? -68.00042 37.65884 12.46591 1.000 34.43571 191 ASP A O 1
ATOM 1546 N N . PRO A 1 192 ? -67.56921 37.18228 10.30580 1.000 35.42530 192 PRO A N 1
ATOM 1547 C CA . PRO A 1 192 ? -67.98047 35.77420 10.47066 1.000 37.78874 192 PRO A CA 1
ATOM 1548 C C . PRO A 1 192 ? -67.24691 35.05493 11.57841 1.000 35.57269 192 PRO A C 1
ATOM 1549 O O . PRO A 1 192 ? -67.79987 34.12232 12.17520 1.000 33.49612 192 PRO A O 1
ATOM 1553 N N . LEU A 1 193 ? -66.00011 35.43391 11.85016 1.000 31.89330 193 LEU A N 1
ATOM 1554 C CA . LEU A 1 193 ? -65.24418 34.72798 12.87208 1.000 33.16187 193 LEU A CA 1
ATOM 1555 C C . LEU A 1 193 ? -65.69453 35.11341 14.26810 1.000 36.38331 193 LEU A C 1
ATOM 1556 O O . LEU A 1 193 ? -65.55022 34.31247 15.19869 1.000 33.50139 193 LEU A O 1
ATOM 1561 N N . LYS A 1 194 ? -66.23269 36.32446 14.45194 1.000 30.91950 194 LYS A N 1
ATOM 1562 C CA . LYS A 1 194 ? -66.83953 36.62116 15.75136 1.000 33.43822 194 LYS A CA 1
ATOM 1563 C C . LYS A 1 194 ? -68.06552 35.74175 15.97019 1.000 35.25949 194 LYS A C 1
ATOM 1564 O O . LYS A 1 194 ? -68.30508 35.26109 17.08460 1.000 30.44839 194 LYS A O 1
ATOM 1570 N N . ARG A 1 195 ? -68.83846 35.49911 14.90725 1.000 29.38773 195 ARG A N 1
ATOM 1571 C CA . ARG A 1 195 ? -69.96565 34.57282 15.00652 1.000 28.93768 195 ARG A CA 1
ATOM 1572 C C . ARG A 1 195 ? -69.48900 33.17244 15.36106 1.000 31.92488 195 ARG A C 1
ATOM 1573 O O . ARG A 1 195 ? -70.12810 32.47301 16.15861 1.000 31.71433 195 ARG A O 1
ATOM 1581 N N . LYS A 1 196 ? -68.37220 32.73717 14.76398 1.000 30.30627 196 LYS A N 1
ATOM 1582 C CA . LYS A 1 196 ? -67.87003 31.38785 15.02228 1.000 31.81697 196 LYS A CA 1
ATOM 1583 C C . LYS A 1 196 ? -67.37052 31.23835 16.45744 1.000 32.07490 196 LYS A C 1
ATOM 1584 O O . LYS A 1 196 ? -67.57246 30.18893 17.08243 1.000 32.09069 196 LYS A O 1
ATOM 1590 N N . ILE A 1 197 ? -66.67952 32.25794 16.98021 1.000 30.75632 197 ILE A N 1
ATOM 1591 C CA . ILE A 1 197 ? -66.18509 32.20848 18.35920 1.000 30.56156 197 ILE A CA 1
ATOM 1592 C C . ILE A 1 197 ? -67.35186 32.07990 19.33165 1.000 28.03231 197 ILE A C 1
ATOM 1593 O O . ILE A 1 197 ? -67.31151 31.28718 20.27950 1.000 33.06449 197 ILE A O 1
ATOM 1598 N N . ALA A 1 198 ? -68.39423 32.88794 19.12627 1.000 29.92727 198 ALA A N 1
ATOM 1599 C CA . ALA A 1 198 ? -69.56520 32.83157 19.99732 1.000 32.36441 198 ALA A CA 1
ATOM 1600 C C . ALA A 1 198 ? -70.22838 31.45649 19.95258 1.000 32.41968 198 ALA A C 1
ATOM 1601 O O . ALA A 1 198 ? -70.58872 30.89702 20.99846 1.000 30.72737 198 ALA A O 1
ATOM 1603 N N . ALA A 1 199 ? -70.38474 30.88773 18.75595 1.000 27.04798 199 ALA A N 1
ATOM 1604 C CA . ALA A 1 199 ? -70.97240 29.55537 18.64211 1.000 29.82726 199 ALA A CA 1
ATOM 1605 C C . ALA A 1 199 ? -70.10305 28.50739 19.31899 1.000 33.78037 199 ALA A C 1
ATOM 1606 O O . ALA A 1 199 ? -70.61673 27.56818 19.93753 1.000 35.84904 199 ALA A O 1
ATOM 1608 N N . THR A 1 200 ? -68.78088 28.64407 19.21347 1.000 29.98781 200 THR A N 1
ATOM 1609 C CA . THR A 1 200 ? -67.91098 27.70154 19.90816 1.000 28.47447 200 THR A CA 1
ATOM 1610 C C . THR A 1 200 ? -68.08988 27.82120 21.41876 1.000 35.16211 200 THR A C 1
ATOM 1611 O O . THR A 1 200 ? -68.15482 26.80626 22.12047 1.000 30.88265 200 THR A O 1
ATOM 1615 N N . MET A 1 201 ? -68.20783 29.05543 21.93249 1.000 30.90107 201 MET A N 1
ATOM 1616 C CA . MET A 1 201 ? -68.42572 29.24486 23.36864 1.000 30.75895 201 MET A CA 1
ATOM 1617 C C . MET A 1 201 ? -69.74870 28.63329 23.80734 1.000 33.56718 201 MET A C 1
ATOM 1618 O O . MET A 1 201 ? -69.84459 28.04506 24.89343 1.000 32.48021 201 MET A O 1
ATOM 1623 N N . LEU A 1 202 ? -70.80024 28.81322 23.00691 1.000 30.30627 202 LEU A N 1
ATOM 1624 C CA . LEU A 1 202 ? -72.09229 28.26293 23.39795 1.000 32.30914 202 LEU A CA 1
ATOM 1625 C C . LEU A 1 202 ? -72.01825 26.74667 23.48656 1.000 32.54338 202 LEU A C 1
ATOM 1626 O O . LEU A 1 202 ? -72.40880 26.15606 24.49720 1.000 34.60941 202 LEU A O 1
ATOM 1631 N N . SER A 1 203 ? -71.48313 26.09630 22.44207 1.000 30.77211 203 SER A N 1
ATOM 1632 C CA . SER A 1 203 ? -71.49900 24.63851 22.38771 1.000 30.19046 203 SER A CA 1
ATOM 1633 C C . SER A 1 203 ? -70.44325 24.00038 23.28430 1.000 33.07765 203 SER A C 1
ATOM 1634 O O . SER A 1 203 ? -70.65790 22.88272 23.76006 1.000 32.38020 203 SER A O 1
ATOM 1637 N N . SER A 1 204 ? -69.31379 24.67522 23.54569 1.000 30.26942 204 SER A N 1
ATOM 1638 C CA . SER A 1 204 ? -68.24283 24.07172 24.32724 1.000 30.07992 204 SER A CA 1
ATOM 1639 C C . SER A 1 204 ? -68.14331 24.58751 25.75933 1.000 31.42219 204 SER A C 1
ATOM 1640 O O . SER A 1 204 ? -67.35229 24.03788 26.52680 1.000 35.17001 204 SER A O 1
ATOM 1643 N N . LEU A 1 205 ? -68.89807 25.62493 26.13749 1.000 34.11988 205 LEU A N 1
ATOM 1644 C CA . LEU A 1 205 ? -68.78009 26.15500 27.49279 1.000 35.52794 205 LEU A CA 1
ATOM 1645 C C . LEU A 1 205 ? -70.10739 26.44792 28.19430 1.000 32.40125 205 LEU A C 1
ATOM 1646 O O . LEU A 1 205 ? -70.31297 25.99990 29.32546 1.000 33.50665 205 LEU A O 1
ATOM 1651 N N . LEU A 1 206 ? -70.99562 27.23255 27.57244 1.000 34.37781 206 LEU A N 1
ATOM 1652 C CA . LEU A 1 206 ? -72.02530 27.93240 28.34807 1.000 36.30435 206 LEU A CA 1
ATOM 1653 C C . LEU A 1 206 ? -73.04909 27.01941 29.01534 1.000 33.97776 206 LEU A C 1
ATOM 1654 O O . LEU A 1 206 ? -73.71975 27.45933 29.95527 1.000 35.96484 206 LEU A O 1
ATOM 1659 N N . LEU A 1 207 ? -73.21278 25.78245 28.55998 1.000 32.49600 207 LEU A N 1
ATOM 1660 C CA . LEU A 1 207 ? -74.20826 24.91604 29.17745 1.000 35.79640 207 LEU A CA 1
ATOM 1661 C C . LEU A 1 207 ? -73.62402 23.99982 30.24941 1.000 35.42267 207 LEU A C 1
ATOM 1662 O O . LEU A 1 207 ? -74.38162 23.30976 30.93881 1.000 31.88277 207 LEU A O 1
ATOM 1667 N N . TYR A 1 208 ? -72.30685 23.98883 30.42303 1.000 30.92476 208 TYR A N 1
ATOM 1668 C CA . TYR A 1 208 ? -71.69564 22.92869 31.20901 1.000 32.29335 208 TYR A CA 1
ATOM 1669 C C . TYR A 1 208 ? -71.90529 23.10978 32.70617 1.000 34.30411 208 TYR A C 1
ATOM 1670 O O . TYR A 1 208 ? -71.95386 22.11582 33.43214 1.000 33.24872 208 TYR A O 1
ATOM 1679 N N . ALA A 1 209 ? -72.07061 24.33869 33.19459 1.000 33.08028 209 ALA A N 1
ATOM 1680 C CA . ALA A 1 209 ? -72.42553 24.46486 34.60973 1.000 37.00180 209 ALA A CA 1
ATOM 1681 C C . ALA A 1 209 ? -73.79017 23.84089 34.87424 1.000 34.19357 209 ALA A C 1
ATOM 1682 O O . ALA A 1 209 ? -74.04797 23.34191 35.97664 1.000 35.12790 209 ALA A O 1
ATOM 1684 N N . GLY A 1 210 ? -74.65815 23.82858 33.86770 1.000 34.14620 210 GLY A N 1
ATOM 1685 C CA . GLY A 1 210 ? -75.94929 23.18921 33.99467 1.000 32.60654 210 GLY A CA 1
ATOM 1686 C C . GLY A 1 210 ? -75.86416 21.68547 33.84564 1.000 32.39073 210 GLY A C 1
ATOM 1687 O O . GLY A 1 210 ? -76.47312 20.94910 34.62465 1.000 32.90395 210 GLY A O 1
ATOM 1688 N N . PHE A 1 211 ? -75.12378 21.21561 32.83597 1.000 30.93002 211 PHE A N 1
ATOM 1689 C CA . PHE A 1 211 ? -74.92519 19.77889 32.65682 1.000 31.25901 211 PHE A CA 1
ATOM 1690 C C . PHE A 1 211 ? -74.31306 19.12803 33.89211 1.000 34.87787 211 PHE A C 1
ATOM 1691 O O . PHE A 1 211 ? -74.51626 17.93074 34.12788 1.000 33.36979 211 PHE A O 1
ATOM 1699 N N . TYR A 1 212 ? -73.53381 19.88055 34.66895 1.000 33.40137 212 TYR A N 1
ATOM 1700 C CA . TYR A 1 212 ? -72.97211 19.32781 35.90533 1.000 32.44073 212 TYR A CA 1
ATOM 1701 C C . TYR A 1 212 ? -74.05209 18.68059 36.76864 1.000 36.24119 212 TYR A C 1
ATOM 1702 O O . TYR A 1 212 ? -73.83576 17.61382 37.35866 1.000 37.26763 212 TYR A O 1
ATOM 1711 N N . LEU A 1 213 ? -75.21758 19.31868 36.85977 1.000 35.31476 213 LEU A N 1
ATOM 1712 C CA . LEU A 1 213 ? -76.24688 18.85600 37.78700 1.000 34.17252 213 LEU A CA 1
ATOM 1713 C C . LEU A 1 213 ? -76.74932 17.45567 37.45421 1.000 36.12538 213 LEU A C 1
ATOM 1714 O O . LEU A 1 213 ? -76.68602 16.58436 38.33639 1.000 38.30986 213 LEU A O 1
ATOM 1719 N N . PRO A 1 214 ? -77.21620 17.14582 36.23267 1.000 33.67509 214 PRO A N 1
ATOM 1720 C CA . PRO A 1 214 ? -77.59360 15.74764 35.96810 1.000 36.18065 214 PRO A CA 1
ATOM 1721 C C . PRO A 1 214 ? -76.42658 14.78104 36.05541 1.000 37.24394 214 PRO A C 1
ATOM 1722 O O . PRO A 1 214 ? -76.64387 13.61539 36.39846 1.000 36.71230 214 PRO A O 1
ATOM 1726 N N . LEU A 1 215 ? -75.19567 15.21456 35.75913 1.000 34.53835 215 LEU A N 1
ATOM 1727 C CA . LEU A 1 215 ? -74.05143 14.32654 35.95854 1.000 36.03064 215 LEU A CA 1
ATOM 1728 C C . LEU A 1 215 ? -73.85317 14.04449 37.43976 1.000 38.12036 215 LEU A C 1
ATOM 1729 O O . LEU A 1 215 ? -73.51613 12.91871 37.82992 1.000 37.02549 215 LEU A O 1
ATOM 1734 N N . TYR A 1 216 ? -74.06069 15.06350 38.27204 1.000 35.15158 216 TYR A N 1
ATOM 1735 C CA . TYR A 1 216 ? -73.98710 14.88024 39.71963 1.000 34.71732 216 TYR A CA 1
ATOM 1736 C C . TYR A 1 216 ? -75.01165 13.85638 40.19593 1.000 33.89354 216 TYR A C 1
ATOM 1737 O O . TYR A 1 216 ? -74.67649 12.92826 40.94206 1.000 38.40724 216 TYR A O 1
ATOM 1746 N N . PHE A 1 217 ? -76.27139 14.00749 39.77331 1.000 35.99642 217 PHE A N 1
ATOM 1747 C CA . PHE A 1 217 ? -77.29911 13.04138 40.16450 1.000 38.86255 217 PHE A CA 1
ATOM 1748 C C . PHE A 1 217 ? -76.90973 11.63014 39.74999 1.000 36.07538 217 PHE A C 1
ATOM 1749 O O . PHE A 1 217 ? -77.00380 10.68844 40.54808 1.000 39.13364 217 PHE A O 1
ATOM 1757 N N . ALA A 1 218 ? -76.46914 11.46288 38.49830 1.000 36.18065 218 ALA A N 1
ATOM 1758 C CA . ALA A 1 218 ? -76.09838 10.13331 38.02258 1.000 34.80154 218 ALA A CA 1
ATOM 1759 C C . ALA A 1 218 ? -74.96939 9.54814 38.86168 1.000 40.58381 218 ALA A C 1
ATOM 1760 O O . ALA A 1 218 ? -74.96966 8.34743 39.16154 1.000 41.55761 218 ALA A O 1
ATOM 1762 N N . SER A 1 219 ? -74.00701 10.38560 39.27050 1.000 38.15194 219 SER A N 1
ATOM 1763 C CA . SER A 1 219 ? -72.91052 9.90210 40.10406 1.000 45.32912 219 SER A CA 1
ATOM 1764 C C . SER A 1 219 ? -73.39721 9.45078 41.47344 1.000 42.34192 219 SER A C 1
ATOM 1765 O O . SER A 1 219 ? -72.71541 8.65427 42.12597 1.000 44.21846 219 SER A O 1
ATOM 1768 N N . ARG A 1 220 ? -74.55472 9.94373 41.91761 1.000 38.93625 220 ARG A N 1
ATOM 1769 C CA . ARG A 1 220 ? -75.18485 9.51459 43.15598 1.000 44.49481 220 ARG A CA 1
ATOM 1770 C C . ARG A 1 220 ? -76.25250 8.45021 42.91546 1.000 46.06868 220 ARG A C 1
ATOM 1771 O O . ARG A 1 220 ? -76.99105 8.10541 43.83906 1.000 42.30244 220 ARG A O 1
ATOM 1779 N N . GLY A 1 221 ? -76.35281 7.92818 41.69614 1.000 41.86555 221 GLY A N 1
ATOM 1780 C CA . GLY A 1 221 ? -77.30598 6.87282 41.40828 1.000 41.13125 221 GLY A CA 1
ATOM 1781 C C . GLY A 1 221 ? -78.72550 7.33929 41.17334 1.000 44.83695 221 GLY A C 1
ATOM 1782 O O . GLY A 1 221 ? -79.65627 6.53323 41.27880 1.000 44.10792 221 GLY A O 1
ATOM 1783 N N . LYS A 1 222 ? -78.92393 8.61434 40.84567 1.000 35.75955 222 LYS A N 1
ATOM 1784 C CA . LYS A 1 222 ? -80.25004 9.19539 40.69306 1.000 36.35436 222 LYS A CA 1
ATOM 1785 C C . LYS A 1 222 ? -80.43939 9.71461 39.27804 1.000 39.60738 222 LYS A C 1
ATOM 1786 O O . LYS A 1 222 ? -79.47064 10.07370 38.60110 1.000 38.33354 222 LYS A O 1
ATOM 1792 N N . MET A 1 223 ? -81.69966 9.74506 38.83084 1.000 36.00695 223 MET A N 1
ATOM 1793 C CA . MET A 1 223 ? -82.04551 10.31672 37.52416 1.000 35.04368 223 MET A CA 1
ATOM 1794 C C . MET A 1 223 ? -81.23617 9.65694 36.40973 1.000 34.38044 223 MET A C 1
ATOM 1795 O O . MET A 1 223 ? -80.63743 10.32192 35.55716 1.000 37.37553 223 MET A O 1
ATOM 1800 N N . MET A 1 224 ? -81.22588 8.32719 36.41702 1.000 32.69866 224 MET A N 1
ATOM 1801 C CA . MET A 1 224 ? -80.29331 7.59660 35.56298 1.000 34.78575 224 MET A CA 1
ATOM 1802 C C . MET A 1 224 ? -80.70830 7.64295 34.10072 1.000 36.02274 224 MET A C 1
ATOM 1803 O O . MET A 1 224 ? -79.85292 7.69685 33.20701 1.000 37.31763 224 MET A O 1
ATOM 1808 N N . ASN A 1 225 ? -82.01143 7.60852 33.82686 1.000 39.78372 225 ASN A N 1
ATOM 1809 C CA . ASN A 1 225 ? -82.44954 7.64559 32.43383 1.000 38.33618 225 ASN A CA 1
ATOM 1810 C C . ASN A 1 225 ? -82.30238 9.04459 31.85767 1.000 37.29131 225 ASN A C 1
ATOM 1811 O O . ASN A 1 225 ? -81.91704 9.20876 30.69349 1.000 36.81231 225 ASN A O 1
ATOM 1816 N N . THR A 1 226 ? -82.58384 10.06638 32.66374 1.000 32.08543 226 THR A N 1
ATOM 1817 C CA . THR A 1 226 ? -82.30987 11.43823 32.24051 1.000 32.66181 226 THR A CA 1
ATOM 1818 C C . THR A 1 226 ? -80.83667 11.61539 31.89766 1.000 39.36525 226 THR A C 1
ATOM 1819 O O . THR A 1 226 ? -80.49601 12.29900 30.92397 1.000 36.70440 226 THR A O 1
ATOM 1823 N N . ALA A 1 227 ? -79.95075 10.95605 32.65122 1.000 35.21212 227 ALA A N 1
ATOM 1824 C CA . ALA A 1 227 ? -78.52029 11.07756 32.37962 1.000 40.03638 227 ALA A CA 1
ATOM 1825 C C . ALA A 1 227 ? -78.16552 10.53463 31.00118 1.000 35.35950 227 ALA A C 1
ATOM 1826 O O . ALA A 1 227 ? -77.27554 11.06967 30.33404 1.000 38.00456 227 ALA A O 1
ATOM 1828 N N . ASP A 1 228 ? -78.82033 9.44728 30.57570 1.000 32.31177 228 ASP A N 1
ATOM 1829 C CA . ASP A 1 228 ? -78.59548 8.91762 29.23388 1.000 36.32804 228 ASP A CA 1
ATOM 1830 C C . ASP A 1 228 ? -78.93010 9.95320 28.17345 1.000 35.15158 228 ASP A C 1
ATOM 1831 O O . ASP A 1 228 ? -78.19354 10.11432 27.18641 1.000 35.29107 228 ASP A O 1
ATOM 1836 N N . MET A 1 229 ? -80.04824 10.65684 28.34658 1.000 32.13806 229 MET A N 1
ATOM 1837 C CA . MET A 1 229 ? -80.42418 11.66084 27.36050 1.000 35.40161 229 MET A CA 1
ATOM 1838 C C . MET A 1 229 ? -79.44381 12.82183 27.35743 1.000 36.72019 229 MET A C 1
ATOM 1839 O O . MET A 1 229 ? -79.09227 13.34746 26.29471 1.000 32.07490 229 MET A O 1
ATOM 1844 N N . ILE A 1 230 ? -79.00038 13.23814 28.53996 1.000 31.69064 230 ILE A N 1
ATOM 1845 C CA . ILE A 1 230 ? -77.97233 14.26980 28.63901 1.000 36.24645 230 ILE A CA 1
ATOM 1846 C C . ILE A 1 230 ? -76.71362 13.84193 27.89116 1.000 33.47770 230 ILE A C 1
ATOM 1847 O O . ILE A 1 230 ? -76.06538 14.65371 27.22120 1.000 35.33845 230 ILE A O 1
ATOM 1852 N N . ARG A 1 231 ? -76.33096 12.56817 28.01066 1.000 32.54074 231 ARG A N 1
ATOM 1853 C CA . ARG A 1 231 ? -75.15487 12.10474 27.27903 1.000 35.72797 231 ARG A CA 1
ATOM 1854 C C . ARG A 1 231 ? -75.38248 12.10905 25.76922 1.000 35.15421 231 ARG A C 1
ATOM 1855 O O . ARG A 1 231 ? -74.43869 12.34067 25.00388 1.000 32.18017 231 ARG A O 1
ATOM 1863 N N . LEU A 1 232 ? -76.61526 11.89255 25.31784 1.000 34.54888 232 LEU A N 1
ATOM 1864 C CA . LEU A 1 232 ? -76.89978 12.06703 23.89472 1.000 31.10636 232 LEU A CA 1
ATOM 1865 C C . LEU A 1 232 ? -76.70797 13.52216 23.47562 1.000 36.36225 232 LEU A C 1
ATOM 1866 O O . LEU A 1 232 ? -76.13580 13.80959 22.41163 1.000 34.15146 232 LEU A O 1
ATOM 1871 N N . ILE A 1 233 ? -77.16349 14.45630 24.31041 1.000 33.09607 233 ILE A N 1
ATOM 1872 C CA . ILE A 1 233 ? -76.96627 15.87487 24.02682 1.000 31.78539 233 ILE A CA 1
ATOM 1873 C C . ILE A 1 233 ? -75.47854 16.21249 24.01771 1.000 37.66504 233 ILE A C 1
ATOM 1874 O O . ILE A 1 233 ? -74.98912 16.91401 23.12420 1.000 36.42805 233 ILE A O 1
ATOM 1879 N N . LEU A 1 234 ? -74.74197 15.72598 25.02656 1.000 32.80393 234 LEU A N 1
ATOM 1880 C CA . LEU A 1 234 ? -73.30565 15.98826 25.10845 1.000 34.41202 234 LEU A CA 1
ATOM 1881 C C . LEU A 1 234 ? -72.55693 15.40599 23.91849 1.000 36.10170 234 LEU A C 1
ATOM 1882 O O . LEU A 1 234 ? -71.57160 15.99179 23.45736 1.000 37.60188 234 LEU A O 1
ATOM 1887 N N . ARG A 1 235 ? -72.98596 14.23454 23.43123 1.000 37.30447 235 ARG A N 1
ATOM 1888 C CA . ARG A 1 235 ? -72.36623 13.64313 22.24866 1.000 36.22803 235 ARG A CA 1
ATOM 1889 C C . ARG A 1 235 ? -72.50899 14.55585 21.03166 1.000 39.27839 235 ARG A C 1
ATOM 1890 O O . ARG A 1 235 ? -71.60377 14.62518 20.19486 1.000 36.58333 235 ARG A O 1
ATOM 1898 N N . ASP A 1 236 ? -73.63939 15.25788 20.90611 1.000 32.71971 236 ASP A N 1
ATOM 1899 C CA . ASP A 1 236 ? -73.77201 16.23371 19.82261 1.000 32.03016 236 ASP A CA 1
ATOM 1900 C C . ASP A 1 236 ? -72.91672 17.46712 20.09028 1.000 33.74089 236 ASP A C 1
ATOM 1901 O O . ASP A 1 236 ? -72.18201 17.93442 19.21016 1.000 31.91698 236 ASP A O 1
ATOM 1906 N N . LYS A 1 237 ? -73.00656 18.02095 21.30164 1.000 32.26439 237 LYS A N 1
ATOM 1907 C CA . LYS A 1 237 ? -72.37453 19.31360 21.55507 1.000 34.88313 237 LYS A CA 1
ATOM 1908 C C . LYS A 1 237 ? -70.86153 19.23806 21.43641 1.000 32.75130 237 LYS A C 1
ATOM 1909 O O . LYS A 1 237 ? -70.23560 20.20518 20.98265 1.000 33.68035 237 LYS A O 1
ATOM 1915 N N . ALA A 1 238 ? -70.25952 18.10074 21.81314 1.000 31.93014 238 ALA A N 1
ATOM 1916 C CA . ALA A 1 238 ? -68.80945 17.95554 21.69621 1.000 34.20147 238 ALA A CA 1
ATOM 1917 C C . ALA A 1 238 ? -68.35817 18.11388 20.24745 1.000 36.32804 238 ALA A C 1
ATOM 1918 O O . ALA A 1 238 ? -67.33224 18.74800 19.97328 1.000 33.69878 238 ALA A O 1
ATOM 1920 N N . ILE A 1 239 ? -69.10803 17.53301 19.30873 1.000 32.18017 239 ILE A N 1
ATOM 1921 C CA . ILE A 1 239 ? -68.79565 17.69847 17.88965 1.000 31.89330 239 ILE A CA 1
ATOM 1922 C C . ILE A 1 239 ? -69.15524 19.10185 17.41933 1.000 30.65104 239 ILE A C 1
ATOM 1923 O O . ILE A 1 239 ? -68.41166 19.71462 16.64329 1.000 32.64339 239 ILE A O 1
ATOM 1928 N N . HIS A 1 240 ? -70.30890 19.62825 17.84907 1.000 31.43798 240 HIS A N 1
ATOM 1929 C CA . HIS A 1 240 ? -70.69089 20.97970 17.44023 1.000 32.00121 240 HIS A CA 1
ATOM 1930 C C . HIS A 1 240 ? -69.60583 21.98038 17.79825 1.000 33.48823 240 HIS A C 1
ATOM 1931 O O . HIS A 1 240 ? -69.24955 22.84486 16.98810 1.000 31.99068 240 HIS A O 1
ATOM 1938 N N . GLY A 1 241 ? -69.08025 21.88498 19.02077 1.000 31.60116 241 GLY A N 1
ATOM 1939 C CA . GLY A 1 241 ? -68.07396 22.83434 19.46466 1.000 32.34335 241 GLY A CA 1
ATOM 1940 C C . GLY A 1 241 ? -66.74031 22.61347 18.78233 1.000 33.34874 241 GLY A C 1
ATOM 1941 O O . GLY A 1 241 ? -66.06281 23.57154 18.40312 1.000 32.95658 241 GLY A O 1
ATOM 1942 N N . TYR A 1 242 ? -66.33517 21.34923 18.63507 1.000 29.85358 242 TYR A N 1
ATOM 1943 C CA . TYR A 1 242 ? -65.14058 21.04002 17.85828 1.000 32.27755 242 TYR A CA 1
ATOM 1944 C C . TYR A 1 242 ? -65.24018 21.62053 16.44740 1.000 38.75465 242 TYR A C 1
ATOM 1945 O O . TYR A 1 242 ? -64.29370 22.23289 15.93127 1.000 33.63561 242 TYR A O 1
ATOM 1954 N N . TYR A 1 243 ? -66.38254 21.42585 15.80338 1.000 31.29849 243 TYR A N 1
ATOM 1955 C CA . TYR A 1 243 ? -66.51202 21.84013 14.40554 1.000 35.29897 243 TYR A CA 1
ATOM 1956 C C . TYR A 1 243 ? -66.55035 23.35704 14.27151 1.000 33.10397 243 TYR A C 1
ATOM 1957 O O . TYR A 1 243 ? -65.92550 23.91618 13.35879 1.000 35.33318 243 TYR A O 1
ATOM 1966 N N . SER A 1 244 ? -67.28486 24.04034 15.15685 1.000 30.93529 244 SER A N 1
ATOM 1967 C CA . SER A 1 244 ? -67.26990 25.50378 15.16068 1.000 35.65427 244 SER A CA 1
ATOM 1968 C C . SER A 1 244 ? -65.85061 26.02848 15.31130 1.000 33.18556 244 SER A C 1
ATOM 1969 O O . SER A 1 244 ? -65.44058 26.95654 14.60459 1.000 32.71182 244 SER A O 1
ATOM 1972 N N . GLY A 1 245 ? -65.08728 25.44926 16.23643 1.000 32.54864 245 GLY A N 1
ATOM 1973 C CA . GLY A 1 245 ? -63.72428 25.90942 16.44426 1.000 30.55366 245 GLY A CA 1
ATOM 1974 C C . GLY A 1 245 ? -62.81761 25.57057 15.27711 1.000 35.34634 245 GLY A C 1
ATOM 1975 O O . GLY A 1 245 ? -61.93451 26.35471 14.92434 1.000 33.19609 245 GLY A O 1
ATOM 1976 N N . TYR A 1 246 ? -63.01386 24.39146 14.67315 1.000 33.56981 246 TYR A N 1
ATOM 1977 C CA . TYR A 1 246 ? -62.23598 24.00948 13.49665 1.000 37.24657 246 TYR A CA 1
ATOM 1978 C C . TYR A 1 246 ? -62.43705 25.01256 12.37100 1.000 36.09117 246 TYR A C 1
ATOM 1979 O O . TYR A 1 246 ? -61.46963 25.47832 11.75323 1.000 36.92548 246 TYR A O 1
ATOM 1988 N N . LYS A 1 247 ? -63.69500 25.36821 12.10043 1.000 33.95144 247 LYS A N 1
ATOM 1989 C CA . LYS A 1 247 ? -63.98163 26.30724 11.02015 1.000 33.66719 247 LYS A CA 1
ATOM 1990 C C . LYS A 1 247 ? -63.46841 27.70618 11.34771 1.000 35.59374 247 LYS A C 1
ATOM 1991 O O . LYS A 1 247 ? -63.00310 28.42003 10.45478 1.000 34.44097 247 LYS A O 1
ATOM 1997 N N . PHE A 1 248 ? -63.52274 28.11124 12.62114 1.000 34.29095 248 PHE A N 1
ATOM 1998 C CA . PHE A 1 248 ? -62.87397 29.35682 13.02774 1.000 32.21965 248 PHE A CA 1
ATOM 1999 C C . PHE A 1 248 ? -61.40801 29.37074 12.60918 1.000 34.70153 248 PHE A C 1
ATOM 2000 O O . PHE A 1 248 ? -60.92308 30.34646 12.03241 1.000 36.17276 248 PHE A O 1
ATOM 2008 N N . GLN A 1 249 ? -60.69055 28.27574 12.87261 1.000 34.05145 249 GLN A N 1
ATOM 2009 C CA . GLN A 1 249 ? -59.27326 28.22633 12.54802 1.000 34.36728 249 GLN A CA 1
ATOM 2010 C C . GLN A 1 249 ? -59.03873 28.23666 11.04284 1.000 39.09942 249 GLN A C 1
ATOM 2011 O O . GLN A 1 249 ? -58.03849 28.79201 10.58284 1.000 38.48093 249 GLN A O 1
ATOM 2017 N N . ARG A 1 250 ? -59.94411 27.64306 10.26111 1.000 36.11486 250 ARG A N 1
ATOM 2018 C CA . ARG A 1 250 ? -59.78483 27.69640 8.80972 1.000 41.55235 250 ARG A CA 1
ATOM 2019 C C . ARG A 1 250 ? -59.94151 29.11961 8.29637 1.000 43.92895 250 ARG A C 1
ATOM 2020 O O . ARG A 1 250 ? -59.24773 29.52711 7.35661 1.000 42.85777 250 ARG A O 1
ATOM 2028 N N . GLY A 1 251 ? -60.85768 29.88545 8.88943 1.000 37.24657 251 GLY A N 1
ATOM 2029 C CA . GLY A 1 251 ? -60.97633 31.28423 8.51917 1.000 39.67318 251 GLY A CA 1
ATOM 2030 C C . GLY A 1 251 ? -59.84211 32.12191 9.07556 1.000 38.72833 251 GLY A C 1
ATOM 2031 O O . GLY A 1 251 ? -59.30795 32.99445 8.38251 1.000 38.34670 251 GLY A O 1
ATOM 2032 N N . LEU A 1 252 ? -59.44697 31.85498 10.32884 1.000 35.11474 252 LEU A N 1
ATOM 2033 C CA . LEU A 1 252 ? -58.42883 32.66382 10.99548 1.000 35.49899 252 LEU A CA 1
ATOM 2034 C C . LEU A 1 252 ? -57.10464 32.65885 10.23895 1.000 39.26523 252 LEU A C 1
ATOM 2035 O O . LEU A 1 252 ? -56.39918 33.67656 10.20077 1.000 41.37075 252 LEU A O 1
ATOM 2040 N N . GLU A 1 253 ? -56.73222 31.52234 9.64526 1.000 40.66277 253 GLU A N 1
ATOM 2041 C CA . GLU A 1 253 ? -55.41287 31.45699 9.02804 1.000 44.13950 253 GLU A CA 1
ATOM 2042 C C . GLU A 1 253 ? -55.32055 32.27321 7.74742 1.000 42.87883 253 GLU A C 1
ATOM 2043 O O . GLU A 1 253 ? -54.20645 32.49222 7.26520 1.000 49.24275 253 GLU A O 1
ATOM 2049 N N . LEU A 1 254 ? -56.44369 32.74043 7.20016 1.000 41.72869 254 LEU A N 1
ATOM 2050 C CA . LEU A 1 254 ? -56.43726 33.63245 6.04643 1.000 43.71840 254 LEU A CA 1
ATOM 2051 C C . LEU A 1 254 ? -56.55189 35.10263 6.42799 1.000 40.78647 254 LEU A C 1
ATOM 2052 O O . LEU A 1 254 ? -56.63626 35.95011 5.53729 1.000 41.41812 254 LEU A O 1
ATOM 2057 N N . ARG A 1 255 ? -56.57902 35.42153 7.71654 1.000 38.52567 255 ARG A N 1
ATOM 2058 C CA . ARG A 1 255 ? -56.75876 36.78809 8.17730 1.000 36.61492 255 ARG A CA 1
ATOM 2059 C C . ARG A 1 255 ? -55.41061 37.48532 8.32727 1.000 39.94689 255 ARG A C 1
ATOM 2060 O O . ARG A 1 255 ? -54.36982 36.84920 8.49920 1.000 38.96257 255 ARG A O 1
ATOM 2068 N N . SER A 1 256 ? -55.44386 38.81388 8.26466 1.000 38.45198 256 SER A N 1
ATOM 2069 C CA . SER A 1 256 ? -54.24306 39.60058 8.48471 1.000 42.98410 256 SER A CA 1
ATOM 2070 C C . SER A 1 256 ? -53.75288 39.42718 9.91649 1.000 44.19740 256 SER A C 1
ATOM 2071 O O . SER A 1 256 ? -54.49377 39.00763 10.80770 1.000 37.30184 256 SER A O 1
ATOM 2074 N N . GLU A 1 257 ? -52.48527 39.78527 10.13634 1.000 42.59458 257 GLU A N 1
ATOM 2075 C CA . GLU A 1 257 ? -51.96076 39.80715 11.49935 1.000 41.89976 257 GLU A CA 1
ATOM 2076 C C . GLU A 1 257 ? -52.76265 40.76390 12.37511 1.000 41.21284 257 GLU A C 1
ATOM 2077 O O . GLU A 1 257 ? -52.99922 40.48574 13.55492 1.000 41.21810 257 GLU A O 1
ATOM 2083 N N . ASN A 1 258 ? -53.21629 41.88064 11.80230 1.000 39.28366 258 ASN A N 1
ATOM 2084 C CA . ASN A 1 258 ? -54.04912 42.82401 12.54246 1.000 41.42339 258 ASN A CA 1
ATOM 2085 C C . ASN A 1 258 ? -55.32123 42.15996 13.05685 1.000 41.36285 258 ASN A C 1
ATOM 2086 O O . ASN A 1 258 ? -55.65879 42.27586 14.24380 1.000 38.13878 258 ASN A O 1
ATOM 2091 N N . ASP A 1 259 ? -56.04853 41.46666 12.16911 1.000 35.95957 259 ASP A N 1
ATOM 2092 C CA . ASP A 1 259 ? -57.30154 40.82661 12.55965 1.000 36.72546 259 ASP A CA 1
ATOM 2093 C C . ASP A 1 259 ? -57.07817 39.64901 13.50026 1.000 37.09918 259 ASP A C 1
ATOM 2094 O O . ASP A 1 259 ? -57.91888 39.39208 14.37403 1.000 36.66755 259 ASP A O 1
ATOM 2099 N N . LYS A 1 260 ? -55.99348 38.89289 13.31296 1.000 38.25722 260 LYS A N 1
ATOM 2100 C CA . LYS A 1 260 ? -55.67965 37.81986 14.25606 1.000 36.08591 260 LYS A CA 1
ATOM 2101 C C . LYS A 1 260 ? -55.50340 38.36860 15.66555 1.000 37.75716 260 LYS A C 1
ATOM 2102 O O . LYS A 1 260 ? -55.99387 37.78112 16.63977 1.000 37.23604 260 LYS A O 1
ATOM 2108 N N . LYS A 1 261 ? -54.79626 39.48959 15.79461 1.000 37.39396 261 LYS A N 1
ATOM 2109 C CA . LYS A 1 261 ? -54.60408 40.09140 17.11200 1.000 39.91268 261 LYS A CA 1
ATOM 2110 C C . LYS A 1 261 ? -55.92354 40.58378 17.69283 1.000 41.10493 261 LYS A C 1
ATOM 2111 O O . LYS A 1 261 ? -56.18393 40.40544 18.88839 1.000 39.74424 261 LYS A O 1
ATOM 2117 N N . ASN A 1 262 ? -56.77442 41.19432 16.86404 1.000 36.95180 262 ASN A N 1
ATOM 2118 C CA . ASN A 1 262 ? -58.08944 41.62136 17.34010 1.000 38.74149 262 ASN A CA 1
ATOM 2119 C C . ASN A 1 262 ? -58.90773 40.43675 17.82169 1.000 38.66779 262 ASN A C 1
ATOM 2120 O O . ASN A 1 262 ? -59.54892 40.49386 18.87573 1.000 37.65978 262 ASN A O 1
ATOM 2125 N N . LEU A 1 263 ? -58.91866 39.35658 17.04139 1.000 35.60690 263 LEU A N 1
ATOM 2126 C CA . LEU A 1 263 ? -59.80573 38.24343 17.34562 1.000 33.29873 263 LEU A CA 1
ATOM 2127 C C . LEU A 1 263 ? -59.36623 37.50312 18.59961 1.000 36.86231 263 LEU A C 1
ATOM 2128 O O . LEU A 1 263 ? -60.21315 37.03704 19.37047 1.000 36.35173 263 LEU A O 1
ATOM 2133 N N . GLU A 1 264 ? -58.06027 37.39936 18.83254 1.000 36.50174 264 GLU A N 1
ATOM 2134 C CA . GLU A 1 264 ? -57.59633 36.77425 20.06614 1.000 37.65451 264 GLU A CA 1
ATOM 2135 C C . GLU A 1 264 ? -58.00191 37.58959 21.28774 1.000 40.52854 264 GLU A C 1
ATOM 2136 O O . GLU A 1 264 ? -58.45959 37.02250 22.28399 1.000 37.79664 264 GLU A O 1
ATOM 2142 N N . LYS A 1 265 ? -57.83975 38.91954 21.23924 1.000 36.05695 265 LYS A N 1
ATOM 2143 C CA . LYS A 1 265 ? -58.25976 39.74276 22.37542 1.000 40.48907 265 LYS A CA 1
ATOM 2144 C C . LYS A 1 265 ? -59.77026 39.69079 22.56143 1.000 40.47327 265 LYS A C 1
ATOM 2145 O O . LYS A 1 265 ? -60.26225 39.61632 23.69711 1.000 34.99630 265 LYS A O 1
ATOM 2151 N N . PHE A 1 266 ? -60.51916 39.74947 21.45791 1.000 36.35699 266 PHE A N 1
ATOM 2152 C CA . PHE A 1 266 ? -61.97169 39.62541 21.52580 1.000 34.25937 266 PHE A CA 1
ATOM 2153 C C . PHE A 1 266 ? -62.38382 38.31363 22.18162 1.000 36.85442 266 PHE A C 1
ATOM 2154 O O . PHE A 1 266 ? -63.25956 38.29503 23.05334 1.000 35.60427 266 PHE A O 1
ATOM 2162 N N . THR A 1 267 ? -61.77712 37.20137 21.75094 1.000 32.56443 267 THR A N 1
ATOM 2163 C CA . THR A 1 267 ? -62.05206 35.89497 22.35179 1.000 34.65152 267 THR A CA 1
ATOM 2164 C C . THR A 1 267 ? -61.84847 35.91580 23.86618 1.000 33.99618 267 THR A C 1
ATOM 2165 O O . THR A 1 267 ? -62.68394 35.40684 24.62630 1.000 35.75429 267 THR A O 1
ATOM 2169 N N . MET A 1 268 ? -60.71796 36.46278 24.32435 1.000 34.79891 268 MET A N 1
ATOM 2170 C CA . MET A 1 268 ? -60.46401 36.48743 25.76272 1.000 35.82535 268 MET A CA 1
ATOM 2171 C C . MET A 1 268 ? -61.42208 37.42993 26.48043 1.000 41.30758 268 MET A C 1
ATOM 2172 O O . MET A 1 268 ? -61.79386 37.17421 27.63425 1.000 37.62293 268 MET A O 1
ATOM 2177 N N A ASN A 1 269 ? -61.82549 38.52074 25.82491 0.450 35.33318 269 ASN A N 1
ATOM 2178 N N B ASN A 1 269 ? -61.81718 38.52898 25.82993 0.550 35.33055 269 ASN A N 1
ATOM 2179 C CA A ASN A 1 269 ? -62.79912 39.42640 26.42458 0.450 36.32014 269 ASN A CA 1
ATOM 2180 C CA B ASN A 1 269 ? -62.80622 39.42059 26.42684 0.550 36.32804 269 ASN A CA 1
ATOM 2181 C C A ASN A 1 269 ? -64.15844 38.74975 26.55450 0.450 34.62520 269 ASN A C 1
ATOM 2182 C C B ASN A 1 269 ? -64.14420 38.71136 26.57444 0.550 34.61468 269 ASN A C 1
ATOM 2183 O O A ASN A 1 269 ? -64.82253 38.87034 27.59117 0.450 35.79377 269 ASN A O 1
ATOM 2184 O O B ASN A 1 269 ? -64.78760 38.78193 27.62856 0.550 35.79113 269 ASN A O 1
ATOM 2193 N N . LEU A 1 270 ? -64.57554 38.01605 25.52061 1.000 32.09332 270 LEU A N 1
ATOM 2194 C CA . LEU A 1 270 ? -65.85338 37.30829 25.56185 1.000 33.14608 270 LEU A CA 1
ATOM 2195 C C . LEU A 1 270 ? -65.83404 36.19786 26.60865 1.000 33.62508 270 LEU A C 1
ATOM 2196 O O . LEU A 1 270 ? -66.77265 36.06134 27.40326 1.000 35.23580 270 LEU A O 1
ATOM 2201 N N . LEU A 1 271 ? -64.76501 35.39669 26.62575 1.000 33.96197 271 LEU A N 1
ATOM 2202 C CA . LEU A 1 271 ? -64.62691 34.33655 27.62566 1.000 35.21738 271 LEU A CA 1
ATOM 2203 C C . LEU A 1 271 ? -64.66692 34.89485 29.04364 1.000 37.80980 271 LEU A C 1
ATOM 2204 O O . LEU A 1 271 ? -65.37563 34.37761 29.91588 1.000 34.96735 271 LEU A O 1
ATOM 2209 N N . ASP A 1 272 ? -63.88801 35.94135 29.29925 1.000 34.06987 272 ASP A N 1
ATOM 2210 C CA . ASP A 1 272 ? -63.83512 36.50272 30.64171 1.000 37.28079 272 ASP A CA 1
ATOM 2211 C C . ASP A 1 272 ? -65.20224 37.01464 31.07698 1.000 39.50210 272 ASP A C 1
ATOM 2212 O O . ASP A 1 272 ? -65.61945 36.81402 32.22327 1.000 34.07251 272 ASP A O 1
ATOM 2217 N N . THR A 1 273 ? -65.90881 37.68320 30.16944 1.000 33.67509 273 THR A N 1
ATOM 2218 C CA . THR A 1 273 ? -67.24393 38.18282 30.46922 1.000 34.50151 273 THR A CA 1
ATOM 2219 C C . THR A 1 273 ? -68.21344 37.03846 30.73184 1.000 32.11701 273 THR A C 1
ATOM 2220 O O . THR A 1 273 ? -68.96983 37.06460 31.70654 1.000 34.84365 273 THR A O 1
ATOM 2224 N N . LEU A 1 274 ? -68.21042 36.02445 29.86531 1.000 29.57460 274 LEU A N 1
ATOM 2225 C CA . LEU A 1 274 ? -69.13071 34.90748 30.04372 1.000 30.85107 274 LEU A CA 1
ATOM 2226 C C . LEU A 1 274 ? -68.79306 34.10852 31.29776 1.000 31.60116 274 LEU A C 1
ATOM 2227 O O . LEU A 1 274 ? -69.68746 33.59671 31.97888 1.000 33.35663 274 LEU A O 1
ATOM 2232 N N . TYR A 1 275 ? -67.51262 34.00193 31.63029 1.000 34.21726 275 TYR A N 1
ATOM 2233 C CA . TYR A 1 275 ? -67.14104 33.29717 32.85194 1.000 36.06485 275 TYR A CA 1
ATOM 2234 C C . TYR A 1 275 ? -67.67981 34.01346 34.08688 1.000 35.78324 275 TYR A C 1
ATOM 2235 O O . TYR A 1 275 ? -68.33199 33.39936 34.93998 1.000 35.35161 275 TYR A O 1
ATOM 2244 N N . ASP A 1 276 ? -67.41128 35.31775 34.19905 1.000 34.01987 276 ASP A N 1
ATOM 2245 C CA . ASP A 1 276 ? -67.92452 36.09143 35.32713 1.000 38.03877 276 ASP A CA 1
ATOM 2246 C C . ASP A 1 276 ? -69.43642 35.95929 35.45081 1.000 32.96974 276 ASP A C 1
ATOM 2247 O O . ASP A 1 276 ? -69.97427 35.84390 36.56230 1.000 33.57245 276 ASP A O 1
ATOM 2252 N N . LEU A 1 277 ? -70.13865 35.98335 34.31935 1.000 33.69878 277 LEU A N 1
ATOM 2253 C CA . LEU A 1 277 ? -71.59097 35.84340 34.34308 1.000 36.05959 277 LEU A CA 1
ATOM 2254 C C . LEU A 1 277 ? -72.00009 34.44911 34.79706 1.000 34.23832 277 LEU A C 1
ATOM 2255 O O . LEU A 1 277 ? -73.01595 34.28880 35.48840 1.000 33.83564 277 LEU A O 1
ATOM 2260 N N . GLU A 1 278 ? -71.22571 33.42632 34.42210 1.000 31.84856 278 GLU A N 1
ATOM 2261 C CA . GLU A 1 278 ? -71.50548 32.08290 34.92454 1.000 36.37278 278 GLU A CA 1
ATOM 2262 C C . GLU A 1 278 ? -71.35669 32.01695 36.44143 1.000 33.03291 278 GLU A C 1
ATOM 2263 O O . GLU A 1 278 ? -72.18771 31.40690 37.12721 1.000 37.17814 278 GLU A O 1
ATOM 2269 N N . VAL A 1 279 ? -70.30269 32.63380 36.98626 1.000 34.25937 279 VAL A N 1
ATOM 2270 C CA . VAL A 1 279 ? -70.13559 32.67605 38.43969 1.000 35.79113 279 VAL A CA 1
ATOM 2271 C C . VAL A 1 279 ? -71.35037 33.32208 39.09370 1.000 37.18604 279 VAL A C 1
ATOM 2272 O O . VAL A 1 279 ? -71.89079 32.80866 40.07888 1.000 39.16785 279 VAL A O 1
ATOM 2276 N N . GLU A 1 280 ? -71.80696 34.45330 38.54915 1.000 35.02788 280 GLU A N 1
ATOM 2277 C CA . GLU A 1 280 ? -72.96215 35.12932 39.13439 1.000 39.39157 280 GLU A CA 1
ATOM 2278 C C . GLU A 1 280 ? -74.22196 34.27838 38.99418 1.000 37.99929 280 GLU A C 1
ATOM 2279 O O . GLU A 1 280 ? -74.97327 34.09113 39.96258 1.000 34.21726 280 GLU A O 1
ATOM 2285 N N . TYR A 1 281 ? -74.44310 33.72770 37.80012 1.000 33.11976 281 TYR A N 1
ATOM 2286 C CA . TYR A 1 281 ? -75.66352 32.98715 37.48833 1.000 33.73299 281 TYR A CA 1
ATOM 2287 C C . TYR A 1 281 ? -75.70030 31.63669 38.18816 1.000 36.34646 281 TYR A C 1
ATOM 2288 O O . TYR A 1 281 ? -76.62552 31.34209 38.95586 1.000 32.05384 281 TYR A O 1
ATOM 2297 N N . SER A 1 282 ? -74.71514 30.78006 37.90842 1.000 32.58549 282 SER A N 1
ATOM 2298 C CA . SER A 1 282 ? -74.73009 29.44643 38.49188 1.000 32.45389 282 SER A CA 1
ATOM 2299 C C . SER A 1 282 ? -74.29740 29.46254 39.95511 1.000 36.77546 282 SER A C 1
ATOM 2300 O O . SER A 1 282 ? -74.74477 28.61528 40.73402 1.000 35.95957 282 SER A O 1
ATOM 2303 N N . GLY A 1 283 ? -73.45898 30.42021 40.35952 1.000 37.96508 283 GLY A N 1
ATOM 2304 C CA . GLY A 1 283 ? -73.12670 30.53674 41.77321 1.000 37.47291 283 GLY A CA 1
ATOM 2305 C C . GLY A 1 283 ? -74.34096 30.78462 42.64884 1.000 41.31548 283 GLY A C 1
ATOM 2306 O O . GLY A 1 283 ? -74.44418 30.24045 43.75084 1.000 40.92859 283 GLY A O 1
ATOM 2307 N N A GLN A 1 284 ? -75.26712 31.62572 42.18099 0.590 38.63621 284 GLN A N 1
ATOM 2308 N N B GLN A 1 284 ? -75.27461 31.61326 42.17685 0.410 38.64937 284 GLN A N 1
ATOM 2309 C CA A GLN A 1 284 ? -76.50493 31.85872 42.92023 0.590 38.75728 284 GLN A CA 1
ATOM 2310 C CA B GLN A 1 284 ? -76.49582 31.84815 42.94091 0.410 38.77833 284 GLN A CA 1
ATOM 2311 C C A GLN A 1 284 ? -77.36466 30.59951 42.94282 0.590 38.29143 284 GLN A C 1
ATOM 2312 C C B GLN A 1 284 ? -77.39109 30.61349 42.93821 0.410 38.32828 284 GLN A C 1
ATOM 2313 O O A GLN A 1 284 ? -77.88646 30.20882 43.99127 0.590 37.88875 284 GLN A O 1
ATOM 2314 O O B GLN A 1 284 ? -77.97234 30.25934 43.96891 0.410 37.96771 284 GLN A O 1
ATOM 2325 N N . ILE A 1 285 ? -77.50743 29.94214 41.78912 1.000 35.68323 285 ILE A N 1
ATOM 2326 C CA . ILE A 1 285 ? -78.36468 28.76078 41.69185 1.000 36.64913 285 ILE A CA 1
ATOM 2327 C C . ILE A 1 285 ? -77.87168 27.64637 42.60944 1.000 36.84389 285 ILE A C 1
ATOM 2328 O O . ILE A 1 285 ? -78.66997 26.97175 43.27027 1.000 36.01221 285 ILE A O 1
ATOM 2333 N N . TYR A 1 286 ? -76.55506 27.44295 42.67981 1.000 34.83839 286 TYR A N 1
ATOM 2334 C CA . TYR A 1 286 ? -75.97117 26.32151 43.41291 1.000 34.90682 286 TYR A CA 1
ATOM 2335 C C . TYR A 1 286 ? -75.48852 26.69317 44.81235 1.000 40.96807 286 TYR A C 1
ATOM 2336 O O . TYR A 1 286 ? -74.80818 25.88331 45.45682 1.000 41.79712 286 TYR A O 1
ATOM 2345 N N . GLU A 1 287 ? -75.83745 27.88382 45.30376 1.000 45.12383 287 GLU A N 1
ATOM 2346 C CA . GLU A 1 287 ? -75.34466 28.34195 46.60562 1.000 46.49768 287 GLU A CA 1
ATOM 2347 C C . GLU A 1 287 ? -75.64473 27.34597 47.72152 1.000 52.85371 287 GLU A C 1
ATOM 2348 O O . GLU A 1 287 ? -74.84080 27.17559 48.65287 1.000 51.59829 287 GLU A O 1
ATOM 2354 N N . GLY A 1 288 ? -76.79936 26.69387 47.66370 1.000 45.03698 288 GLY A N 1
ATOM 2355 C CA . GLY A 1 288 ? -77.15263 25.79815 48.74902 1.000 57.76745 288 GLY A CA 1
ATOM 2356 C C . GLY A 1 288 ? -76.58487 24.39647 48.68410 1.000 57.54374 288 GLY A C 1
ATOM 2357 O O . GLY A 1 288 ? -77.00097 23.54022 49.46813 1.000 62.16798 288 GLY A O 1
ATOM 2358 N N . PHE A 1 289 ? -75.63025 24.13001 47.79415 1.000 47.16355 289 PHE A N 1
ATOM 2359 C CA . PHE A 1 289 ? -75.17618 22.77477 47.51424 1.000 46.92668 289 PHE A CA 1
ATOM 2360 C C . PHE A 1 289 ? -73.68402 22.64814 47.78677 1.000 47.68730 289 PHE A C 1
ATOM 2361 O O . PHE A 1 289 ? -72.91375 23.57044 47.50616 1.000 48.84533 289 PHE A O 1
ATOM 2369 N N . ASP A 1 290 ? -73.26984 21.49886 48.32094 1.000 48.24526 290 ASP A N 1
ATOM 2370 C CA . ASP A 1 290 ? -71.86006 21.34677 48.66157 1.000 52.39576 290 ASP A CA 1
ATOM 2371 C C . ASP A 1 290 ? -70.97319 21.12798 47.43824 1.000 53.45641 290 ASP A C 1
ATOM 2372 O O . ASP A 1 290 ? -69.74668 21.18115 47.56874 1.000 53.40904 290 ASP A O 1
ATOM 2377 N N . PHE A 1 291 ? -71.54807 20.91452 46.25757 1.000 48.95061 291 PHE A N 1
ATOM 2378 C CA . PHE A 1 291 ? -70.75361 20.76586 45.04601 1.000 56.41203 291 PHE A CA 1
ATOM 2379 C C . PHE A 1 291 ? -70.50005 22.08562 44.33948 1.000 47.31094 291 PHE A C 1
ATOM 2380 O O . PHE A 1 291 ? -69.97343 22.07567 43.22414 1.000 45.47914 291 PHE A O 1
ATOM 2388 N N . HIS A 1 292 ? -70.82317 23.21306 44.98070 1.000 48.41633 292 HIS A N 1
ATOM 2389 C CA . HIS A 1 292 ? -70.72345 24.52443 44.33527 1.000 52.56420 292 HIS A CA 1
ATOM 2390 C C . HIS A 1 292 ? -69.33312 24.77006 43.73803 1.000 43.42363 292 HIS A C 1
ATOM 2391 O O . HIS A 1 292 ? -69.20502 25.19554 42.58352 1.000 50.41920 292 HIS A O 1
ATOM 2398 N N . ASP A 1 293 ? -68.27603 24.50288 44.50971 1.000 48.66373 293 ASP A N 1
ATOM 2399 C CA . ASP A 1 293 ? -66.92611 24.80338 44.03517 1.000 46.98458 293 ASP A CA 1
ATOM 2400 C C . ASP A 1 293 ? -66.49197 23.85181 42.92332 1.000 45.97920 293 ASP A C 1
ATOM 2401 O O . ASP A 1 293 ? -65.81448 24.26911 41.97583 1.000 44.06318 293 ASP A O 1
ATOM 2406 N N . ASP A 1 294 ? -66.87082 22.57196 43.01964 1.000 43.00252 294 ASP A N 1
ATOM 2407 C CA . ASP A 1 294 ? -66.58135 21.62724 41.93999 1.000 44.40532 294 ASP A CA 1
ATOM 2408 C C . ASP A 1 294 ? -67.23872 22.05113 40.62721 1.000 43.54733 294 ASP A C 1
ATOM 2409 O O . ASP A 1 294 ? -66.72077 21.73642 39.54610 1.000 39.44947 294 ASP A O 1
ATOM 2414 N N . VAL A 1 295 ? -68.36994 22.76711 40.69287 1.000 39.45210 295 VAL A N 1
ATOM 2415 C CA . VAL A 1 295 ? -69.02971 23.22135 39.46790 1.000 39.23102 295 VAL A CA 1
ATOM 2416 C C . VAL A 1 295 ? -68.09439 24.10824 38.66603 1.000 37.77295 295 VAL A C 1
ATOM 2417 O O . VAL A 1 295 ? -68.02775 24.02059 37.43291 1.000 37.69136 295 VAL A O 1
ATOM 2421 N N . PHE A 1 296 ? -67.36008 24.97983 39.34819 1.000 36.33330 296 PHE A N 1
ATOM 2422 C CA . PHE A 1 296 ? -66.54223 25.93309 38.62586 1.000 42.23664 296 PHE A CA 1
ATOM 2423 C C . PHE A 1 296 ? -65.19183 25.36337 38.22866 1.000 38.28880 296 PHE A C 1
ATOM 2424 O O . PHE A 1 296 ? -64.61887 25.83498 37.24390 1.000 39.62317 296 PHE A O 1
ATOM 2432 N N . ASP A 1 297 ? -64.70345 24.32173 38.90988 1.000 38.50988 297 ASP A N 1
ATOM 2433 C CA . ASP A 1 297 ? -63.63967 23.51981 38.30934 1.000 41.24705 297 ASP A CA 1
ATOM 2434 C C . ASP A 1 297 ? -64.09868 22.95527 36.96927 1.000 40.61013 297 ASP A C 1
ATOM 2435 O O . ASP A 1 297 ? -63.35217 22.98314 35.98476 1.000 39.14680 297 ASP A O 1
ATOM 2440 N N . PHE A 1 298 ? -65.34282 22.46074 36.91077 1.000 34.74890 298 PHE A N 1
ATOM 2441 C CA . PHE A 1 298 ? -65.88231 21.88224 35.68266 1.000 34.99893 298 PHE A CA 1
ATOM 2442 C C . PHE A 1 298 ? -66.10100 22.95479 34.61699 1.000 39.38104 298 PHE A C 1
ATOM 2443 O O . PHE A 1 298 ? -65.88544 22.70336 33.42346 1.000 37.73610 298 PHE A O 1
ATOM 2451 N N . VAL A 1 299 ? -66.52920 24.15612 35.03028 1.000 36.29909 299 VAL A N 1
ATOM 2452 C CA . VAL A 1 299 ? -66.67929 25.27001 34.09033 1.000 36.49122 299 VAL A CA 1
ATOM 2453 C C . VAL A 1 299 ? -65.32786 25.64425 33.49119 1.000 36.89916 299 VAL A C 1
ATOM 2454 O O . VAL A 1 299 ? -65.19235 25.80516 32.27312 1.000 37.49923 299 VAL A O 1
ATOM 2458 N N . ARG A 1 300 ? -64.30353 25.78038 34.33942 1.000 39.18891 300 ARG A N 1
ATOM 2459 C CA . ARG A 1 300 ? -62.98316 26.15406 33.84180 1.000 40.58381 300 ARG A CA 1
ATOM 2460 C C . ARG A 1 300 ? -62.37288 25.04813 32.99218 1.000 41.71553 300 ARG A C 1
ATOM 2461 O O . ARG A 1 300 ? -61.66001 25.32882 32.02269 1.000 38.49935 300 ARG A O 1
ATOM 2469 N N . TYR A 1 301 ? -62.64300 23.79340 33.34522 1.000 38.23353 301 TYR A N 1
ATOM 2470 C CA . TYR A 1 301 ? -62.20581 22.65935 32.53639 1.000 39.37314 301 TYR A CA 1
ATOM 2471 C C . TYR A 1 301 ? -62.76889 22.74779 31.12070 1.000 40.76278 301 TYR A C 1
ATOM 2472 O O . TYR A 1 301 ? -62.04563 22.55867 30.13348 1.000 39.61791 301 TYR A O 1
ATOM 2481 N N . ASN A 1 302 ? -64.05727 23.06555 30.99641 1.000 37.25710 302 ASN A N 1
ATOM 2482 C CA . ASN A 1 302 ? -64.64488 23.17062 29.66741 1.000 35.99379 302 ASN A CA 1
ATOM 2483 C C . ASN A 1 302 ? -64.28541 24.47559 28.97309 1.000 38.90466 302 ASN A C 1
ATOM 2484 O O . ASN A 1 302 ? -64.23630 24.51617 27.73685 1.000 38.38355 302 ASN A O 1
ATOM 2489 N N . ALA A 1 303 ? -64.03638 25.54526 29.73079 1.000 35.95168 303 ALA A N 1
ATOM 2490 C CA . ALA A 1 303 ? -63.52038 26.75936 29.11119 1.000 35.72007 303 ALA A CA 1
ATOM 2491 C C . ALA A 1 303 ? -62.20368 26.47822 28.39531 1.000 35.79640 303 ALA A C 1
ATOM 2492 O O . ALA A 1 303 ? -61.96620 26.98317 27.29193 1.000 36.45174 303 ALA A O 1
ATOM 2494 N N . ASN A 1 304 ? -61.34166 25.65935 29.00344 1.000 37.68347 304 ASN A N 1
ATOM 2495 C CA . ASN A 1 304 ? -60.09507 25.27294 28.34636 1.000 40.09954 304 ASN A CA 1
ATOM 2496 C C . ASN A 1 304 ? -60.36327 24.50712 27.05138 1.000 40.79963 304 ASN A C 1
ATOM 2497 O O . ASN A 1 304 ? -59.66611 24.71110 26.05111 1.000 36.88863 304 ASN A O 1
ATOM 2502 N N . LYS A 1 305 ? -61.37698 23.63060 27.04248 1.000 36.73335 305 LYS A N 1
ATOM 2503 C CA . LYS A 1 305 ? -61.72005 22.90916 25.81218 1.000 39.28892 305 LYS A CA 1
ATOM 2504 C C . LYS A 1 305 ? -62.23196 23.85514 24.73576 1.000 40.26535 305 LYS A C 1
ATOM 2505 O O . LYS A 1 305 ? -61.93590 23.67332 23.54530 1.000 37.78085 305 LYS A O 1
ATOM 2511 N N . ALA A 1 306 ? -63.03764 24.84472 25.12565 1.000 34.27253 306 ALA A N 1
ATOM 2512 C CA . ALA A 1 306 ? -63.51729 25.82557 24.16255 1.000 34.17252 306 ALA A CA 1
ATOM 2513 C C . ALA A 1 306 ? -62.35025 26.55509 23.51515 1.000 35.76745 306 ALA A C 1
ATOM 2514 O O . ALA A 1 306 ? -62.29537 26.70267 22.28737 1.000 37.59398 306 ALA A O 1
ATOM 2516 N N . LEU A 1 307 ? -61.39646 27.00187 24.33218 1.000 36.54386 307 LEU A N 1
ATOM 2517 C CA . LEU A 1 307 ? -60.21262 27.67363 23.80798 1.000 36.84389 307 LEU A CA 1
ATOM 2518 C C . LEU A 1 307 ? -59.42003 26.74698 22.89769 1.000 38.93098 307 LEU A C 1
ATOM 2519 O O . LEU A 1 307 ? -59.00515 27.14300 21.80025 1.000 37.89665 307 LEU A O 1
ATOM 2524 N N A MET A 1 308 ? -59.20666 25.50348 23.33929 0.510 35.65164 308 MET A N 1
ATOM 2525 N N B MET A 1 308 ? -59.19974 25.50178 23.33473 0.490 35.65691 308 MET A N 1
ATOM 2526 C CA A MET A 1 308 ? -58.45560 24.53984 22.54102 0.510 38.83360 308 MET A CA 1
ATOM 2527 C CA B MET A 1 308 ? -58.44247 24.55837 22.51628 0.490 38.83624 308 MET A CA 1
ATOM 2528 C C A MET A 1 308 ? -59.15111 24.26486 21.21285 0.510 36.83863 308 MET A C 1
ATOM 2529 C C B MET A 1 308 ? -59.15223 24.28423 21.19656 0.490 36.83863 308 MET A C 1
ATOM 2530 O O A MET A 1 308 ? -58.49076 24.08835 20.18220 0.510 37.07287 308 MET A O 1
ATOM 2531 O O B MET A 1 308 ? -58.50344 24.13125 20.15463 0.490 37.07550 308 MET A O 1
ATOM 2540 N N . ASN A 1 309 ? -60.48570 24.22644 21.21754 1.000 36.48069 309 ASN A N 1
ATOM 2541 C CA . ASN A 1 309 ? -61.23586 24.06110 19.97252 1.000 39.36261 309 ASN A CA 1
ATOM 2542 C C . ASN A 1 309 ? -61.00915 25.22570 19.01643 1.000 36.54386 309 ASN A C 1
ATOM 2543 O O . ASN A 1 309 ? -61.03123 25.03833 17.79425 1.000 35.06473 309 ASN A O 1
ATOM 2548 N N . LEU A 1 310 ? -60.78548 26.42771 19.55075 1.000 33.91459 310 LEU A N 1
ATOM 2549 C CA . LEU A 1 310 ? -60.46604 27.59825 18.74234 1.000 38.68359 310 LEU A CA 1
ATOM 2550 C C . LEU A 1 310 ? -58.99582 27.67870 18.35848 1.000 38.76254 310 LEU A C 1
ATOM 2551 O O . LEU A 1 310 ? -58.62808 28.54750 17.55726 1.000 36.39910 310 LEU A O 1
ATOM 2556 N N . GLY A 1 311 ? -58.15345 26.81737 18.91322 1.000 38.09930 311 GLY A N 1
ATOM 2557 C CA . GLY A 1 311 ? -56.73188 26.85322 18.64351 1.000 41.32074 311 GLY A CA 1
ATOM 2558 C C . GLY A 1 311 ? -55.91957 27.70269 19.59415 1.000 44.79221 311 GLY A C 1
ATOM 2559 O O . GLY A 1 311 ? -54.71305 27.86824 19.37163 1.000 45.53441 311 GLY A O 1
ATOM 2560 N N . TYR A 1 312 ? -56.53336 28.23732 20.65189 1.000 37.97824 312 TYR A N 1
ATOM 2561 C CA . TYR A 1 312 ? -55.82648 29.07607 21.61148 1.000 41.15757 312 TYR A CA 1
ATOM 2562 C C . TYR A 1 312 ? -55.34218 28.25228 22.79511 1.000 41.75764 312 TYR A C 1
ATOM 2563 O O . TYR A 1 312 ? -55.89722 27.19029 23.09272 1.000 42.83935 312 TYR A O 1
ATOM 2572 N N . PRO A 1 313 ? -54.30173 28.71122 23.49770 1.000 42.47615 313 PRO A N 1
ATOM 2573 C CA . PRO A 1 313 ? -53.81708 27.97404 24.66979 1.000 44.19477 313 PRO A CA 1
ATOM 2574 C C . PRO A 1 313 ? -54.83694 27.97371 25.79791 1.000 40.76278 313 PRO A C 1
ATOM 2575 O O . PRO A 1 313 ? -55.76194 28.78796 25.84287 1.000 41.92871 313 PRO A O 1
ATOM 2579 N N . ALA A 1 314 ? -54.64586 27.03416 26.72166 1.000 47.25040 314 ALA A N 1
ATOM 2580 C CA . ALA A 1 314 ? -55.50636 26.93634 27.89173 1.000 44.74484 314 ALA A CA 1
ATOM 2581 C C . ALA A 1 314 ? -55.32480 28.15380 28.78483 1.000 47.54517 314 ALA A C 1
ATOM 2582 O O . ALA A 1 314 ? -54.22190 28.69324 28.91092 1.000 46.89773 314 ALA A O 1
ATOM 2584 N N . LYS A 1 315 ? -56.41540 28.58013 29.41682 1.000 43.53943 315 LYS A N 1
ATOM 2585 C CA . LYS A 1 315 ? -56.36094 29.72048 30.32113 1.000 46.00025 315 LYS A CA 1
ATOM 2586 C C . LYS A 1 315 ? -56.18262 29.29702 31.77184 1.000 47.73730 315 LYS A C 1
ATOM 2587 O O . LYS A 1 315 ? -55.44110 29.94373 32.51756 1.000 48.97166 315 LYS A O 1
ATOM 2593 N N . TYR A 1 316 ? -56.84096 28.22080 32.18723 1.000 42.66827 316 TYR A N 1
ATOM 2594 C CA . TYR A 1 316 ? -56.84893 27.80682 33.57981 1.000 49.26117 316 TYR A CA 1
ATOM 2595 C C . TYR A 1 316 ? -55.90952 26.62775 33.79625 1.000 47.41095 316 TYR A C 1
ATOM 2596 O O . TYR A 1 316 ? -55.72608 25.78673 32.91498 1.000 50.66134 316 TYR A O 1
ATOM 2605 N N . SER A 1 317 ? -55.30391 26.58432 34.97988 1.000 51.52986 317 SER A N 1
ATOM 2606 C CA . SER A 1 317 ? -54.30232 25.58176 35.30471 1.000 48.58214 317 SER A CA 1
ATOM 2607 C C . SER A 1 317 ? -54.95598 24.25206 35.67989 1.000 52.73527 317 SER A C 1
ATOM 2608 O O . SER A 1 317 ? -56.16765 24.15507 35.87677 1.000 48.84007 317 SER A O 1
ATOM 2611 N N . GLU A 1 318 ? -54.12275 23.21640 35.81017 1.000 59.19920 318 GLU A N 1
ATOM 2612 C CA . GLU A 1 318 ? -54.63263 21.91719 36.23788 1.000 64.06821 318 GLU A CA 1
ATOM 2613 C C . GLU A 1 318 ? -55.31446 22.01123 37.59781 1.000 61.07574 318 GLU A C 1
ATOM 2614 O O . GLU A 1 318 ? -56.31692 21.32979 37.84485 1.000 58.38858 318 GLU A O 1
ATOM 2620 N N . GLU A 1 319 ? -54.79280 22.85965 38.49048 1.000 63.11020 319 GLU A N 1
ATOM 2621 C CA . GLU A 1 319 ? -55.37784 22.98377 39.82326 1.000 63.20495 319 GLU A CA 1
ATOM 2622 C C . GLU A 1 319 ? -56.75155 23.64884 39.77941 1.000 61.80741 319 GLU A C 1
ATOM 2623 O O . GLU A 1 319 ? -57.61174 23.34690 40.61416 1.000 64.47878 319 GLU A O 1
ATOM 2629 N N . GLU A 1 320 ? -56.98273 24.54521 38.82189 1.000 49.96652 320 GLU A N 1
ATOM 2630 C CA . GLU A 1 320 ? -58.28252 25.18828 38.67760 1.000 50.38499 320 GLU A CA 1
ATOM 2631 C C . GLU A 1 320 ? -59.27374 24.36827 37.86705 1.000 50.14022 320 GLU A C 1
ATOM 2632 O O . GLU A 1 320 ? -60.40858 24.81726 37.67046 1.000 44.38690 320 GLU A O 1
ATOM 2638 N N . THR A 1 321 ? -58.87331 23.21016 37.34491 1.000 47.18460 321 THR A N 1
ATOM 2639 C CA . THR A 1 321 ? -59.74830 22.44569 36.46221 1.000 49.04009 321 THR A CA 1
ATOM 2640 C C . THR A 1 321 ? -59.91175 21.00763 36.94111 1.000 54.77499 321 THR A C 1
ATOM 2641 O O . THR A 1 321 ? -60.28561 20.13600 36.15124 1.000 50.71134 321 THR A O 1
ATOM 2645 N N . HIS A 1 322 ? -59.65056 20.73846 38.21640 1.000 48.23736 322 HIS A N 1
ATOM 2646 C CA . HIS A 1 322 ? -59.65496 19.36268 38.70054 1.000 55.45928 322 HIS A CA 1
ATOM 2647 C C . HIS A 1 322 ? -61.07962 18.96700 39.04500 1.000 61.72845 322 HIS A C 1
ATOM 2648 O O . HIS A 1 322 ? -61.55589 19.21328 40.15697 1.000 65.88685 322 HIS A O 1
ATOM 2655 N N . VAL A 1 323 ? -61.74066 18.32319 38.09034 1.000 46.91878 323 VAL A N 1
ATOM 2656 C CA . VAL A 1 323 ? -63.09395 17.80687 38.25263 1.000 57.48584 323 VAL A CA 1
ATOM 2657 C C . VAL A 1 323 ? -63.05288 16.48402 39.00643 1.000 59.42028 323 VAL A C 1
ATOM 2658 O O . VAL A 1 323 ? -62.22338 15.61205 38.71407 1.000 56.21463 323 VAL A O 1
ATOM 2662 N N . SER A 1 324 ? -63.97701 16.31619 39.95549 1.000 58.67546 324 SER A N 1
ATOM 2663 C CA . SER A 1 324 ? -63.99735 15.11167 40.77674 1.000 58.05696 324 SER A CA 1
ATOM 2664 C C . SER A 1 324 ? -64.14659 13.87164 39.89726 1.000 56.61731 324 SER A C 1
ATOM 2665 O O . SER A 1 324 ? -64.83781 13.91541 38.87287 1.000 59.61504 324 SER A O 1
ATOM 2668 N N . PRO A 1 325 ? -63.50057 12.75876 40.25592 1.000 62.96281 325 PRO A N 1
ATOM 2669 C CA . PRO A 1 325 ? -63.56662 11.56060 39.40046 1.000 65.49469 325 PRO A CA 1
ATOM 2670 C C . PRO A 1 325 ? -64.97380 11.02667 39.20329 1.000 64.51300 325 PRO A C 1
ATOM 2671 O O . PRO A 1 325 ? -65.24310 10.37176 38.18851 1.000 59.56504 325 PRO A O 1
ATOM 2675 N N . GLU A 1 326 ? -65.87725 11.26500 40.15447 1.000 57.86746 326 GLU A N 1
ATOM 2676 C CA . GLU A 1 326 ? -67.23666 10.76090 40.00650 1.000 58.34384 326 GLU A CA 1
ATOM 2677 C C . GLU A 1 326 ? -67.96351 11.47571 38.87361 1.000 51.23509 326 GLU A C 1
ATOM 2678 O O . GLU A 1 326 ? -68.73497 10.85331 38.13666 1.000 51.20088 326 GLU A O 1
ATOM 2684 N N . ILE A 1 327 ? -67.71822 12.77837 38.71424 1.000 49.18484 327 ILE A N 1
ATOM 2685 C CA . ILE A 1 327 ? -68.37501 13.53837 37.65860 1.000 47.02406 327 ILE A CA 1
ATOM 2686 C C . ILE A 1 327 ? -67.82976 13.12972 36.29592 1.000 57.43583 327 ILE A C 1
ATOM 2687 O O . ILE A 1 327 ? -68.59087 12.91608 35.34423 1.000 49.54541 327 ILE A O 1
ATOM 2692 N N . LEU A 1 328 ? -66.50678 12.99053 36.18620 1.000 56.29359 328 LEU A N 1
ATOM 2693 C CA . LEU A 1 328 ? -65.91040 12.57051 34.92322 1.000 59.35185 328 LEU A CA 1
ATOM 2694 C C . LEU A 1 328 ? -66.38775 11.17991 34.52318 1.000 55.03291 328 LEU A C 1
ATOM 2695 O O . LEU A 1 328 ? -66.60166 10.90604 33.33602 1.000 53.60906 328 LEU A O 1
ATOM 2700 N N . ALA A 1 329 ? -66.57238 10.29151 35.49914 1.000 51.56145 329 ALA A N 1
ATOM 2701 C CA . ALA A 1 329 ? -67.07178 8.95699 35.18718 1.000 54.45916 329 ALA A CA 1
ATOM 2702 C C . ALA A 1 329 ? -68.51226 9.00767 34.69225 1.000 54.69866 329 ALA A C 1
ATOM 2703 O O . ALA A 1 329 ? -68.90339 8.22159 33.82028 1.000 55.30137 329 ALA A O 1
ATOM 2705 N N . ALA A 1 330 ? -69.31815 9.91929 35.24433 1.000 50.63502 330 ALA A N 1
ATOM 2706 C CA . ALA A 1 330 ? -70.69962 10.07319 34.80503 1.000 53.01951 330 ALA A CA 1
ATOM 2707 C C . ALA A 1 330 ? -70.80237 10.53231 33.35284 1.000 47.58992 330 ALA A C 1
ATOM 2708 O O . ALA A 1 330 ? -71.82870 10.28934 32.71521 1.000 49.97178 330 ALA A O 1
ATOM 2710 N N . LEU A 1 331 ? -69.76560 11.17448 32.81435 1.000 45.25806 331 LEU A N 1
ATOM 2711 C CA . LEU A 1 331 ? -69.76591 11.54564 31.40120 1.000 49.35592 331 LEU A CA 1
ATOM 2712 C C . LEU A 1 331 ? -69.82021 10.34058 30.47221 1.000 60.66780 331 LEU A C 1
ATOM 2713 O O . LEU A 1 331 ? -70.16044 10.50324 29.29638 1.000 62.02586 331 LEU A O 1
ATOM 2718 N N . SER A 1 332 ? -69.47748 9.13079 30.96693 1.000 61.49158 332 SER A N 1
ATOM 2719 C CA . SER A 1 332 ? -69.43676 7.89622 30.19508 1.000 65.31309 332 SER A CA 1
ATOM 2720 C C . SER A 1 332 ? -70.60827 6.98466 30.54232 1.000 65.79210 332 SER A C 1
ATOM 2721 O O . SER A 1 332 ? -70.98720 6.87997 31.71318 1.000 74.30101 332 SER A O 1
ATOM 2724 N N . PRO A 1 333 ? -71.20136 6.30813 29.54614 1.000 93.54543 333 PRO A N 1
ATOM 2725 C CA . PRO A 1 333 ? -72.31020 5.36416 29.74126 1.000 90.80299 333 PRO A CA 1
ATOM 2726 C C . PRO A 1 333 ? -72.00284 4.27923 30.76901 1.000 91.93471 333 PRO A C 1
ATOM 2727 O O . PRO A 1 333 ? -72.88146 3.97517 31.57448 1.000 98.47233 333 PRO A O 1
ATOM 2731 N N . THR B 1 7 ? -72.94818 54.64094 20.35835 1.000 94.53765 7 THR B N 1
ATOM 2732 C CA . THR B 1 7 ? -71.54187 54.96350 20.13874 1.000 93.45331 7 THR B CA 1
ATOM 2733 C C . THR B 1 7 ? -70.90544 53.97772 19.14738 1.000 80.07802 7 THR B C 1
ATOM 2734 O O . THR B 1 7 ? -71.59602 53.15120 18.55336 1.000 76.86448 7 THR B O 1
ATOM 2738 N N . ALA B 1 8 ? -69.59335 54.08835 18.95939 1.000 83.83637 8 ALA B N 1
ATOM 2739 C CA . ALA B 1 8 ? -68.82815 53.18713 18.10964 1.000 64.99200 8 ALA B CA 1
ATOM 2740 C C . ALA B 1 8 ? -68.10260 52.15143 18.96431 1.000 72.93769 8 ALA B C 1
ATOM 2741 O O . ALA B 1 8 ? -68.00722 52.27343 20.18758 1.000 73.44828 8 ALA B O 1
ATOM 2743 N N . LEU B 1 9 ? -67.56932 51.12367 18.30693 1.000 62.49697 9 LEU B N 1
ATOM 2744 C CA . LEU B 1 9 ? -66.97141 50.01133 19.03101 1.000 51.64040 9 LEU B CA 1
ATOM 2745 C C . LEU B 1 9 ? -65.60023 49.64353 18.47794 1.000 51.53776 9 LEU B C 1
ATOM 2746 O O . LEU B 1 9 ? -65.42364 49.50277 17.26179 1.000 50.78240 9 LEU B O 1
ATOM 2751 N N . ASP B 1 10 ? -64.63821 49.48980 19.38520 1.000 50.47974 10 ASP B N 1
ATOM 2752 C CA . ASP B 1 10 ? -63.35486 48.89073 19.05201 1.000 46.33713 10 ASP B CA 1
ATOM 2753 C C . ASP B 1 10 ? -63.55171 47.41264 18.69838 1.000 41.21547 10 ASP B C 1
ATOM 2754 O O . ASP B 1 10 ? -64.41127 46.74422 19.28432 1.000 42.82356 10 ASP B O 1
ATOM 2759 N N . PRO B 1 11 ? -62.78885 46.87615 17.73873 1.000 40.81279 11 PRO B N 1
ATOM 2760 C CA . PRO B 1 11 ? -63.02966 45.48852 17.29608 1.000 41.45234 11 PRO B CA 1
ATOM 2761 C C . PRO B 1 11 ? -62.80387 44.43152 18.36579 1.000 41.87344 11 PRO B C 1
ATOM 2762 O O . PRO B 1 11 ? -63.25096 43.29293 18.17668 1.000 41.74185 11 PRO B O 1
ATOM 2766 N N . THR B 1 12 ? -62.12605 44.74654 19.47585 1.000 36.73862 12 THR B N 1
ATOM 2767 C CA . THR B 1 12 ? -61.93222 43.76073 20.53250 1.000 37.56766 12 THR B CA 1
ATOM 2768 C C . THR B 1 12 ? -63.04575 43.77322 21.57106 1.000 39.52842 12 THR B C 1
ATOM 2769 O O . THR B 1 12 ? -63.09685 42.87029 22.41428 1.000 42.27612 12 THR B O 1
ATOM 2773 N N . GLU B 1 13 ? -63.94343 44.75415 21.51838 1.000 41.13388 13 GLU B N 1
ATOM 2774 C CA . GLU B 1 13 ? -65.01240 44.90988 22.49428 1.000 38.65200 13 GLU B CA 1
ATOM 2775 C C . GLU B 1 13 ? -66.24285 44.08752 22.10960 1.000 37.32290 13 GLU B C 1
ATOM 2776 O O . GLU B 1 13 ? -66.42225 43.68250 20.95698 1.000 38.16510 13 GLU B O 1
ATOM 2782 N N . LEU B 1 14 ? -67.09912 43.84912 23.10233 1.000 33.81984 14 LEU B N 1
ATOM 2783 C CA . LEU B 1 14 ? -68.29572 43.03731 22.91962 1.000 32.62496 14 LEU B CA 1
ATOM 2784 C C . LEU B 1 14 ? -69.42695 43.91217 22.40809 1.000 37.57029 14 LEU B C 1
ATOM 2785 O O . LEU B 1 14 ? -69.61878 45.03225 22.88703 1.000 34.54362 14 LEU B O 1
ATOM 2790 N N . ARG B 1 15 ? -70.16605 43.40393 21.41999 1.000 33.44612 15 ARG B N 1
ATOM 2791 C CA . ARG B 1 15 ? -71.23536 44.20986 20.84434 1.000 36.70440 15 ARG B CA 1
ATOM 2792 C C . ARG B 1 15 ? -72.30567 44.54089 21.88013 1.000 39.19154 15 ARG B C 1
ATOM 2793 O O . ARG B 1 15 ? -72.92697 45.60655 21.80676 1.000 37.15709 15 ARG B O 1
ATOM 2801 N N . SER B 1 16 ? -72.50286 43.66922 22.87386 1.000 32.80920 16 SER B N 1
ATOM 2802 C CA . SER B 1 16 ? -73.46455 43.95132 23.93709 1.000 37.62820 16 SER B CA 1
ATOM 2803 C C . SER B 1 16 ? -73.06269 45.13500 24.81948 1.000 38.22300 16 SER B C 1
ATOM 2804 O O . SER B 1 16 ? -73.91793 45.67302 25.53275 1.000 38.43356 16 SER B O 1
ATOM 2807 N N . SER B 1 17 ? -71.79673 45.56808 24.79309 1.000 37.38869 17 SER B N 1
ATOM 2808 C CA . SER B 1 17 ? -71.40944 46.72977 25.58989 1.000 41.95503 17 SER B CA 1
ATOM 2809 C C . SER B 1 17 ? -72.02886 48.02309 25.07748 1.000 40.76805 17 SER B C 1
ATOM 2810 O O . SER B 1 17 ? -71.95964 49.03655 25.77197 1.000 43.02884 17 SER B O 1
ATOM 2813 N N . LEU B 1 18 ? -72.60890 48.01781 23.87810 1.000 39.77582 18 LEU B N 1
ATOM 2814 C CA . LEU B 1 18 ? -73.31178 49.17416 23.34611 1.000 41.97345 18 LEU B CA 1
ATOM 2815 C C . LEU B 1 18 ? -74.70789 49.31680 23.92851 1.000 49.00324 18 LEU B C 1
ATOM 2816 O O . LEU B 1 18 ? -75.32043 50.37697 23.76977 1.000 45.57125 18 LEU B O 1
ATOM 2821 N N . ASP B 1 19 ? -75.21682 48.27853 24.58720 1.000 39.21523 19 ASP B N 1
ATOM 2822 C CA . ASP B 1 19 ? -76.56314 48.24452 25.13436 1.000 38.17563 19 ASP B CA 1
ATOM 2823 C C . ASP B 1 19 ? -76.52709 48.41041 26.64357 1.000 45.75285 19 ASP B C 1
ATOM 2824 O O . ASP B 1 19 ? -75.51882 48.13631 27.29883 1.000 44.15793 19 ASP B O 1
ATOM 2829 N N . LYS B 1 20 ? -77.65250 48.84021 27.18979 1.000 45.73443 20 LYS B N 1
ATOM 2830 C CA . LYS B 1 20 ? -77.80376 48.86972 28.63547 1.000 48.36896 20 LYS B CA 1
ATOM 2831 C C . LYS B 1 20 ? -77.73228 47.43966 29.16451 1.000 44.23425 20 LYS B C 1
ATOM 2832 O O . LYS B 1 20 ? -78.35402 46.54020 28.58414 1.000 44.55797 20 LYS B O 1
ATOM 2838 N N . PRO B 1 21 ? -76.98794 47.18137 30.23667 1.000 45.69758 21 PRO B N 1
ATOM 2839 C CA . PRO B 1 21 ? -76.94548 45.82292 30.77885 1.000 45.66863 21 PRO B CA 1
ATOM 2840 C C . PRO B 1 21 ? -78.23187 45.48346 31.50917 1.000 43.43416 21 PRO B C 1
ATOM 2841 O O . PRO B 1 21 ? -78.89901 46.34876 32.07846 1.000 39.97058 21 PRO B O 1
ATOM 2845 N N . PHE B 1 22 ? -78.59528 44.20648 31.46976 1.000 37.81769 22 PHE B N 1
ATOM 2846 C CA . PHE B 1 22 ? -79.58201 43.74261 32.42533 1.000 37.35711 22 PHE B CA 1
ATOM 2847 C C . PHE B 1 22 ? -78.95318 43.78495 33.81279 1.000 47.18460 22 PHE B C 1
ATOM 2848 O O . PHE B 1 22 ? -77.72680 43.83144 33.97448 1.000 47.86100 22 PHE B O 1
ATOM 2856 N N . GLY B 1 23 ? -79.78660 43.78900 34.82697 1.000 45.92919 23 GLY B N 1
ATOM 2857 C CA . GLY B 1 23 ? -79.15568 43.87775 36.12931 1.000 48.08734 23 GLY B CA 1
ATOM 2858 C C . GLY B 1 23 ? -78.67568 42.55209 36.68133 1.000 39.62317 23 GLY B C 1
ATOM 2859 O O . GLY B 1 23 ? -78.18453 41.66701 35.96438 1.000 36.36489 23 GLY B O 1
ATOM 2860 N N . THR B 1 24 ? -78.82054 42.42369 37.99438 1.000 40.38116 24 THR B N 1
ATOM 2861 C CA . THR B 1 24 ? -78.64707 41.16592 38.70095 1.000 44.38427 24 THR B CA 1
ATOM 2862 C C . THR B 1 24 ? -79.90060 40.79487 39.48050 1.000 45.83707 24 THR B C 1
ATOM 2863 O O . THR B 1 24 ? -79.84469 39.94648 40.37433 1.000 38.72306 24 THR B O 1
ATOM 2867 N N . ASN B 1 25 ? -81.02849 41.42783 39.17936 1.000 39.39683 25 ASN B N 1
ATOM 2868 C CA . ASN B 1 25 ? -82.26845 41.05669 39.84603 1.000 42.17874 25 ASN B CA 1
ATOM 2869 C C . ASN B 1 25 ? -82.76244 39.70248 39.34612 1.000 35.74639 25 ASN B C 1
ATOM 2870 O O . ASN B 1 25 ? -82.52259 39.30715 38.20273 1.000 35.66217 25 ASN B O 1
ATOM 2875 N N A ARG B 1 26 ? -83.41393 38.97180 40.24265 0.540 36.58597 26 ARG B N 1
ATOM 2876 N N B ARG B 1 26 ? -83.49582 39.00209 40.21397 0.460 36.62281 26 ARG B N 1
ATOM 2877 C CA A ARG B 1 26 ? -84.12589 37.74589 39.91051 0.540 37.47028 26 ARG B CA 1
ATOM 2878 C CA B ARG B 1 26 ? -84.10849 37.71242 39.88668 0.460 37.46502 26 ARG B CA 1
ATOM 2879 C C A ARG B 1 26 ? -85.55042 37.91920 40.40793 0.540 38.82044 26 ARG B C 1
ATOM 2880 C C B ARG B 1 26 ? -85.54054 37.72726 40.40790 0.460 38.69148 26 ARG B C 1
ATOM 2881 O O A ARG B 1 26 ? -85.75936 38.22194 41.58551 0.540 35.12263 26 ARG B O 1
ATOM 2882 O O B ARG B 1 26 ? -85.74944 37.68154 41.62157 0.460 36.96496 26 ARG B O 1
ATOM 2897 N N . VAL B 1 27 ? -86.52651 37.78802 39.50852 1.000 37.99403 27 VAL B N 1
ATOM 2898 C CA . VAL B 1 27 ? -87.93384 37.77763 39.90023 1.000 36.21487 27 VAL B CA 1
ATOM 2899 C C . VAL B 1 27 ? -88.63823 36.65872 39.14435 1.000 35.69375 27 VAL B C 1
ATOM 2900 O O . VAL B 1 27 ? -88.16560 36.17959 38.11166 1.000 35.06473 27 VAL B O 1
ATOM 2904 N N . ILE B 1 28 ? -89.78055 36.23854 39.67872 1.000 32.32230 28 ILE B N 1
ATOM 2905 C CA . ILE B 1 28 ? -90.69303 35.37600 38.93147 1.000 32.01436 28 ILE B CA 1
ATOM 2906 C C . ILE B 1 28 ? -91.55061 36.29408 38.07066 1.000 30.71947 28 ILE B C 1
ATOM 2907 O O . ILE B 1 28 ? -92.40707 37.01376 38.59118 1.000 34.25674 28 ILE B O 1
ATOM 2912 N N . ALA B 1 29 ? -91.28679 36.30162 36.76540 1.000 30.49576 29 ALA B N 1
ATOM 2913 C CA . ALA B 1 29 ? -91.96146 37.21011 35.84163 1.000 32.36441 29 ALA B CA 1
ATOM 2914 C C . ALA B 1 29 ? -93.47435 37.15815 36.00602 1.000 32.62496 29 ALA B C 1
ATOM 2915 O O . ALA B 1 29 ? -94.06688 36.07880 36.09623 1.000 37.04392 29 ALA B O 1
ATOM 2917 N N . ASP B 1 30 ? -94.11138 38.33002 36.03995 1.000 33.79616 30 ASP B N 1
ATOM 2918 C CA . ASP B 1 30 ? -95.56821 38.35056 36.05023 1.000 30.07992 30 ASP B CA 1
ATOM 2919 C C . ASP B 1 30 ? -96.09411 38.28885 34.61169 1.000 33.63298 30 ASP B C 1
ATOM 2920 O O . ASP B 1 30 ? -95.33364 38.12706 33.65173 1.000 32.32230 30 ASP B O 1
ATOM 2925 N N . ASP B 1 31 ? -97.41635 38.41485 34.45421 1.000 35.18053 31 ASP B N 1
ATOM 2926 C CA . ASP B 1 31 ? -98.02293 38.24459 33.13466 1.000 35.90957 31 ASP B CA 1
ATOM 2927 C C . ASP B 1 31 ? -97.49825 39.26663 32.13264 1.000 34.84365 31 ASP B C 1
ATOM 2928 O O . ASP B 1 31 ? -97.19794 38.91830 30.98456 1.000 34.93314 31 ASP B O 1
ATOM 2933 N N . ALA B 1 32 ? -97.38501 40.53318 32.54185 1.000 30.92213 32 ALA B N 1
ATOM 2934 C CA . ALA B 1 32 ? -96.89101 41.55973 31.62418 1.000 37.58609 32 ALA B CA 1
ATOM 2935 C C . ALA B 1 32 ? -95.45340 41.28150 31.19719 1.000 38.52304 32 ALA B C 1
ATOM 2936 O O . ALA B 1 32 ? -95.10826 41.42219 30.01305 1.000 32.50390 32 ALA B O 1
ATOM 2938 N N . MET B 1 33 ? -94.59481 40.88143 32.14028 1.000 33.53034 33 MET B N 1
ATOM 2939 C CA . MET B 1 33 ? -93.21458 40.57545 31.76251 1.000 34.28569 33 MET B CA 1
ATOM 2940 C C . MET B 1 33 ? -93.16321 39.39551 30.79677 1.000 34.79628 33 MET B C 1
ATOM 2941 O O . MET B 1 33 ? -92.41177 39.42149 29.81479 1.000 32.48284 33 MET B O 1
ATOM 2946 N N . MET B 1 34 ? -93.98351 38.36780 31.02941 1.000 31.15900 34 MET B N 1
ATOM 2947 C CA . MET B 1 34 ? -94.03019 37.25228 30.08277 1.000 33.27504 34 MET B CA 1
ATOM 2948 C C . MET B 1 34 ? -94.56518 37.69550 28.72398 1.000 32.42231 34 MET B C 1
ATOM 2949 O O . MET B 1 34 ? -94.03007 37.30395 27.67937 1.000 34.51993 34 MET B O 1
ATOM 2954 N N . ALA B 1 35 ? -95.62112 38.51126 28.71360 1.000 33.11713 35 ALA B N 1
ATOM 2955 C CA . ALA B 1 35 ? -96.20315 38.95566 27.44731 1.000 32.24334 35 ALA B CA 1
ATOM 2956 C C . ALA B 1 35 ? -95.22397 39.78804 26.62671 1.000 38.03877 35 ALA B C 1
ATOM 2957 O O . ALA B 1 35 ? -95.26923 39.75800 25.38964 1.000 36.83336 35 ALA B O 1
ATOM 2959 N N . ASP B 1 36 ? -94.34642 40.54804 27.28720 1.000 36.48069 36 ASP B N 1
ATOM 2960 C CA . ASP B 1 36 ? -93.38440 41.39104 26.58577 1.000 32.98290 36 ASP B CA 1
ATOM 2961 C C . ASP B 1 36 ? -92.12545 40.63999 26.17914 1.000 33.20924 36 ASP B C 1
ATOM 2962 O O . ASP B 1 36 ? -91.30808 41.19639 25.43536 1.000 33.08028 36 ASP B O 1
ATOM 2967 N N . SER B 1 37 ? -91.94580 39.40158 26.63678 1.000 29.77725 37 SER B N 1
ATOM 2968 C CA . SER B 1 37 ? -90.76643 38.63019 26.25954 1.000 30.34048 37 SER B CA 1
ATOM 2969 C C . SER B 1 37 ? -90.88612 38.18419 24.80695 1.000 31.29059 37 SER B C 1
ATOM 2970 O O . SER B 1 37 ? -91.97597 38.14780 24.23284 1.000 34.45939 37 SER B O 1
ATOM 2973 N N . ILE B 1 38 ? -89.74300 37.84814 24.20183 1.000 31.13531 38 ILE B N 1
ATOM 2974 C CA . ILE B 1 38 ? -89.66721 37.59624 22.76417 1.000 29.14297 38 ILE B CA 1
ATOM 2975 C C . ILE B 1 38 ? -88.82210 36.35730 22.50477 1.000 31.05899 38 ILE B C 1
ATOM 2976 O O . ILE B 1 38 ? -88.09127 35.87775 23.37348 1.000 28.85609 38 ILE B O 1
ATOM 2981 N N . THR B 1 39 ? -88.90610 35.85521 21.27138 1.000 30.90107 39 THR B N 1
ATOM 2982 C CA . THR B 1 39 ? -88.05938 34.74232 20.86353 1.000 28.73766 39 THR B CA 1
ATOM 2983 C C . THR B 1 39 ? -86.65225 35.24070 20.52238 1.000 30.37733 39 THR B C 1
ATOM 2984 O O . THR B 1 39 ? -86.46731 36.41067 20.17167 1.000 28.50605 39 THR B O 1
ATOM 2988 N N . PRO B 1 40 ? -85.63379 34.37446 20.64802 1.000 28.72450 40 PRO B N 1
ATOM 2989 C CA . PRO B 1 40 ? -84.26349 34.80403 20.31767 1.000 29.02453 40 PRO B CA 1
ATOM 2990 C C . PRO B 1 40 ? -84.11238 35.41764 18.93594 1.000 29.34036 40 PRO B C 1
ATOM 2991 O O . PRO B 1 40 ? -83.34296 36.36671 18.77431 1.000 31.48009 40 PRO B O 1
ATOM 2995 N N . ALA B 1 41 ? -84.81603 34.90387 17.91987 1.000 28.67975 41 ALA B N 1
ATOM 2996 C CA . ALA B 1 41 ? -84.64378 35.44390 16.57342 1.000 30.77474 41 ALA B CA 1
ATOM 2997 C C . ALA B 1 41 ? -85.22306 36.84542 16.42515 1.000 31.03793 41 ALA B C 1
ATOM 2998 O O . ALA B 1 41 ? -84.90850 37.53884 15.44712 1.000 33.30926 41 ALA B O 1
ATOM 3000 N N . GLN B 1 42 ? -86.06195 37.27999 17.35707 1.000 27.97704 42 GLN B N 1
ATOM 3001 C CA . GLN B 1 42 ? -86.53838 38.65585 17.33517 1.000 26.96376 42 GLN B CA 1
ATOM 3002 C C . GLN B 1 42 ? -85.62059 39.62628 18.07465 1.000 30.85107 42 GLN B C 1
ATOM 3003 O O . GLN B 1 42 ? -85.84362 40.84472 17.99609 1.000 35.25686 42 GLN B O 1
ATOM 3009 N N . TYR B 1 43 ? -84.59734 39.12984 18.77588 1.000 31.43535 43 TYR B N 1
ATOM 3010 C CA . TYR B 1 43 ? -83.81367 40.00654 19.65364 1.000 31.37481 43 TYR B CA 1
ATOM 3011 C C . TYR B 1 43 ? -83.14792 41.13886 18.87632 1.000 33.54613 43 TYR B C 1
ATOM 3012 O O . TYR B 1 43 ? -83.09800 42.28817 19.34916 1.000 32.30124 43 TYR B O 1
ATOM 3021 N N . ARG B 1 44 ? -82.66531 40.85869 17.66223 1.000 32.08016 44 ARG B N 1
ATOM 3022 C CA . ARG B 1 44 ? -81.94882 41.90182 16.93356 1.000 31.88014 44 ARG B CA 1
ATOM 3023 C C . ARG B 1 44 ? -82.80837 43.13930 16.67502 1.000 31.54326 44 ARG B C 1
ATOM 3024 O O . ARG B 1 44 ? -82.26331 44.23480 16.50532 1.000 35.23844 44 ARG B O 1
ATOM 3032 N N . TYR B 1 45 ? -84.12932 43.01218 16.67650 1.000 35.04631 45 TYR B N 1
ATOM 3033 C CA . TYR B 1 45 ? -84.99740 44.16638 16.49523 1.000 34.05145 45 TYR B CA 1
ATOM 3034 C C . TYR B 1 45 ? -85.43959 44.79479 17.80849 1.000 38.45461 45 TYR B C 1
ATOM 3035 O O . TYR B 1 45 ? -86.15271 45.80166 17.78518 1.000 38.20984 45 TYR B O 1
ATOM 3044 N N . HIS B 1 46 ? -85.04021 44.23404 18.94253 1.000 36.49122 46 HIS B N 1
ATOM 3045 C CA . HIS B 1 46 ? -85.59889 44.63987 20.22733 1.000 36.60176 46 HIS B CA 1
ATOM 3046 C C . HIS B 1 46 ? -84.55466 44.49564 21.32770 1.000 38.08351 46 HIS B C 1
ATOM 3047 O O . HIS B 1 46 ? -84.78533 43.83736 22.33801 1.000 34.26200 46 HIS B O 1
ATOM 3054 N N . HIS B 1 47 ? -83.38729 45.11181 21.15591 1.000 34.49624 47 HIS B N 1
ATOM 3055 C CA . HIS B 1 47 ? -82.37045 45.00973 22.19721 1.000 35.57795 47 HIS B CA 1
ATOM 3056 C C . HIS B 1 47 ? -82.92367 45.50533 23.53467 1.000 31.56168 47 HIS B C 1
ATOM 3057 O O . HIS B 1 47 ? -83.71687 46.45071 23.58742 1.000 35.35424 47 HIS B O 1
ATOM 3064 N N . GLY B 1 48 ? -82.53128 44.83741 24.61946 1.000 31.22216 48 GLY B N 1
ATOM 3065 C CA . GLY B 1 48 ? -83.07408 45.14730 25.92248 1.000 34.35938 48 GLY B CA 1
ATOM 3066 C C . GLY B 1 48 ? -84.36956 44.43530 26.26677 1.000 39.22576 48 GLY B C 1
ATOM 3067 O O . GLY B 1 48 ? -84.78887 44.47489 27.43031 1.000 35.05157 48 GLY B O 1
ATOM 3068 N N . SER B 1 49 ? -85.02674 43.80177 25.30404 1.000 34.76996 49 SER B N 1
ATOM 3069 C CA . SER B 1 49 ? -86.14827 42.92525 25.62396 1.000 33.75405 49 SER B CA 1
ATOM 3070 C C . SER B 1 49 ? -85.64649 41.60997 26.18898 1.000 34.14357 49 SER B C 1
ATOM 3071 O O . SER B 1 49 ? -84.52275 41.17820 25.91218 1.000 32.50390 49 SER B O 1
ATOM 3074 N N . ARG B 1 50 ? -86.50023 40.96200 26.98266 1.000 30.96161 50 ARG B N 1
ATOM 3075 C CA . ARG B 1 50 ? -86.16243 39.68544 27.58684 1.000 31.84592 50 ARG B CA 1
ATOM 3076 C C . ARG B 1 50 ? -86.50627 38.55599 26.62436 1.000 28.95084 50 ARG B C 1
ATOM 3077 O O . ARG B 1 50 ? -87.54469 38.58671 25.95793 1.000 32.34862 50 ARG B O 1
ATOM 3085 N N . VAL B 1 51 ? -85.61319 37.56037 26.54554 1.000 30.14046 51 VAL B N 1
ATOM 3086 C CA . VAL B 1 51 ? -85.72544 36.45167 25.59893 1.000 30.00360 51 VAL B CA 1
ATOM 3087 C C . VAL B 1 51 ? -86.21926 35.20327 26.32627 1.000 34.19094 51 VAL B C 1
ATOM 3088 O O . VAL B 1 51 ? -85.75606 34.88578 27.43190 1.000 32.65128 51 VAL B O 1
ATOM 3092 N N . ARG B 1 52 ? -87.13405 34.46295 25.68372 1.000 28.80872 52 ARG B N 1
ATOM 3093 C CA . ARG B 1 52 ? -87.89123 33.37180 26.29440 1.000 28.17706 52 ARG B CA 1
ATOM 3094 C C . ARG B 1 52 ? -87.52959 32.03293 25.66502 1.000 28.32445 52 ARG B C 1
ATOM 3095 O O . ARG B 1 52 ? -87.46050 31.93325 24.42844 1.000 31.63011 52 ARG B O 1
ATOM 3103 N N . PRO B 1 53 ? -87.25930 30.99980 26.46211 1.000 27.86913 53 PRO B N 1
ATOM 3104 C CA . PRO B 1 53 ? -87.00354 29.67123 25.89016 1.000 28.85083 53 PRO B CA 1
ATOM 3105 C C . PRO B 1 53 ? -88.28230 29.05206 25.34755 1.000 29.87727 53 PRO B C 1
ATOM 3106 O O . PRO B 1 53 ? -89.38553 29.35780 25.80659 1.000 28.85083 53 PRO B O 1
ATOM 3110 N N . VAL B 1 54 ? -88.12380 28.16537 24.36032 1.000 29.44564 54 VAL B N 1
ATOM 3111 C CA . VAL B 1 54 ? -89.28252 27.48910 23.78721 1.000 29.49827 54 VAL B CA 1
ATOM 3112 C C . VAL B 1 54 ? -89.89378 26.56865 24.83598 1.000 30.28784 54 VAL B C 1
ATOM 3113 O O . VAL B 1 54 ? -89.18665 25.94213 25.63806 1.000 29.69303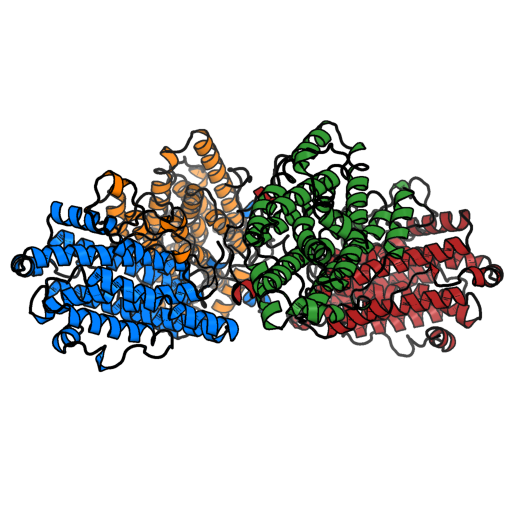 54 VAL B O 1
ATOM 3117 N N . ASN B 1 55 ? -91.22298 26.50083 24.85641 1.000 31.52220 55 ASN B N 1
ATOM 3118 C CA . ASN B 1 55 ? -91.95421 25.70790 25.84224 1.000 32.12754 55 ASN B CA 1
ATOM 3119 C C . ASN B 1 55 ? -92.88381 24.76787 25.07992 1.000 32.58022 55 ASN B C 1
ATOM 3120 O O . ASN B 1 55 ? -93.96952 25.16975 24.65155 1.000 28.91399 55 ASN B O 1
ATOM 3125 N N . TRP B 1 56 ? -92.48013 23.50927 24.93163 1.000 31.14847 56 TRP B N 1
ATOM 3126 C CA . TRP B 1 56 ? -93.33425 22.55692 24.22737 1.000 31.56694 56 TRP B CA 1
ATOM 3127 C C . TRP B 1 56 ? -94.48471 22.06440 25.08358 1.000 36.16223 56 TRP B C 1
ATOM 3128 O O . TRP B 1 56 ? -95.30109 21.27603 24.60234 1.000 31.91172 56 TRP B O 1
ATOM 3139 N N . ASN B 1 57 ? -94.57744 22.50789 26.33462 1.000 31.13268 57 ASN B N 1
ATOM 3140 C CA . ASN B 1 57 ? -95.74383 22.23741 27.15829 1.000 32.81183 57 ASN B CA 1
ATOM 3141 C C . ASN B 1 57 ? -96.70177 23.41337 27.20722 1.000 36.61228 57 ASN B C 1
ATOM 3142 O O . ASN B 1 57 ? -97.61734 23.42394 28.03244 1.000 36.74914 57 ASN B O 1
ATOM 3147 N N . ASN B 1 58 ? -96.52158 24.38703 26.32179 1.000 33.18819 58 ASN B N 1
ATOM 3148 C CA . ASN B 1 58 ? -97.39303 25.53616 26.17797 1.000 35.09368 58 ASN B CA 1
ATOM 3149 C C . ASN B 1 58 ? -97.57245 25.77290 24.67153 1.000 32.83552 58 ASN B C 1
ATOM 3150 O O . ASN B 1 58 ? -97.06114 26.73669 24.09949 1.000 32.55654 58 ASN B O 1
ATOM 3155 N N . ILE B 1 59 ? -98.31759 24.87950 24.01944 1.000 32.05384 59 ILE B N 1
ATOM 3156 C CA . ILE B 1 59 ? -98.56076 24.98815 22.57709 1.000 35.11737 59 ILE B CA 1
ATOM 3157 C C . ILE B 1 59 ? -99.55437 26.10988 22.31223 1.000 36.83336 59 ILE B C 1
ATOM 3158 O O . ILE B 1 59 ? -100.63038 26.16187 22.91768 1.000 36.03590 59 ILE B O 1
ATOM 3163 N N . VAL B 1 60 ? -99.21288 26.99823 21.38594 1.000 35.64112 60 VAL B N 1
ATOM 3164 C CA . VAL B 1 60 ? -100.09712 28.10208 21.02378 1.000 36.23066 60 VAL B CA 1
ATOM 3165 C C . VAL B 1 60 ? -101.05525 27.70622 19.91041 1.000 41.05492 60 VAL B C 1
ATOM 3166 O O . VAL B 1 60 ? -102.23601 28.06449 19.93592 1.000 36.44911 60 VAL B O 1
ATOM 3170 N N . ASP B 1 61 ? -100.56093 26.97773 18.91277 1.000 34.80944 61 ASP B N 1
ATOM 3171 C CA . ASP B 1 61 ? -101.36845 26.51715 17.79069 1.000 37.25710 61 ASP B CA 1
ATOM 3172 C C . ASP B 1 61 ? -101.16566 25.01250 17.71063 1.000 32.75919 61 ASP B C 1
ATOM 3173 O O . ASP B 1 61 ? -100.05163 24.55303 17.43602 1.000 35.32529 61 ASP B O 1
ATOM 3178 N N . ASP B 1 62 ? -102.23538 24.25108 17.95593 1.000 35.67533 62 ASP B N 1
ATOM 3179 C CA . ASP B 1 62 ? -102.12745 22.79636 17.94999 1.000 40.39958 62 ASP B CA 1
ATOM 3180 C C . ASP B 1 62 ? -101.60444 22.26795 16.61505 1.000 40.69962 62 ASP B C 1
ATOM 3181 O O . ASP B 1 62 ? -101.01348 21.18196 16.56937 1.000 38.30459 62 ASP B O 1
ATOM 3186 N N . LYS B 1 63 ? -101.81809 23.00585 15.52068 1.000 38.25459 63 LYS B N 1
ATOM 3187 C CA . LYS B 1 63 ? -101.29578 22.56598 14.23022 1.000 38.48356 63 LYS B CA 1
ATOM 3188 C C . LYS B 1 63 ? -99.77362 22.44148 14.25809 1.000 35.78324 63 LYS B C 1
ATOM 3189 O O . LYS B 1 63 ? -99.20935 21.58507 13.56987 1.000 37.49397 63 LYS B O 1
ATOM 3195 N N . ASP B 1 64 ? -99.09413 23.27217 15.05181 1.000 33.92775 64 ASP B N 1
ATOM 3196 C CA . ASP B 1 64 ? -97.63846 23.20579 15.11073 1.000 33.36979 64 ASP B CA 1
ATOM 3197 C C . ASP B 1 64 ? -97.16668 21.87825 15.68129 1.000 33.63824 64 ASP B C 1
ATOM 3198 O O . ASP B 1 64 ? -96.22970 21.26969 15.15088 1.000 33.92775 64 ASP B O 1
ATOM 3203 N N . LEU B 1 65 ? -97.78687 21.41877 16.77539 1.000 37.17025 65 LEU B N 1
ATOM 3204 C CA . LEU B 1 65 ? -97.37584 20.13948 17.34503 1.000 33.82511 65 LEU B CA 1
ATOM 3205 C C . LEU B 1 65 ? -97.62695 19.00843 16.35596 1.000 33.53297 65 LEU B C 1
ATOM 3206 O O . LEU B 1 65 ? -96.77915 18.12231 16.18990 1.000 34.29885 65 LEU B O 1
ATOM 3211 N N . ASP B 1 66 ? -98.78132 19.03115 15.67499 1.000 39.57317 66 ASP B N 1
ATOM 3212 C CA . ASP B 1 66 ? -99.09340 17.98296 14.70724 1.000 36.55175 66 ASP B CA 1
ATOM 3213 C C . ASP B 1 66 ? -98.08813 17.96472 13.56169 1.000 38.09930 66 ASP B C 1
ATOM 3214 O O . ASP B 1 66 ? -97.67807 16.89008 13.10564 1.000 37.54134 66 ASP B O 1
ATOM 3219 N N . VAL B 1 67 ? -97.71428 19.14093 13.05682 1.000 34.70153 67 VAL B N 1
ATOM 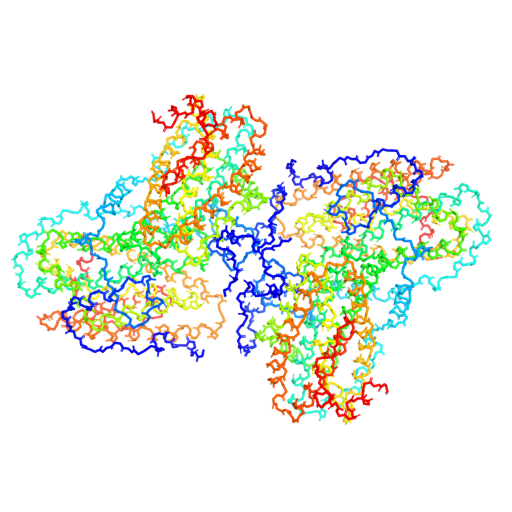3220 C CA . VAL B 1 67 ? -96.77779 19.20791 11.93214 1.000 32.18281 67 VAL B CA 1
ATOM 3221 C C . VAL B 1 67 ? -95.37939 18.78894 12.38033 1.000 36.15960 67 VAL B C 1
ATOM 3222 O O . VAL B 1 67 ? -94.70600 18.00577 11.69977 1.000 33.05923 67 VAL B O 1
ATOM 3226 N N . TRP B 1 68 ? -94.93334 19.27716 13.54327 1.000 31.94067 68 TRP B N 1
ATOM 3227 C CA . TRP B 1 68 ? -93.65163 18.83759 14.09459 1.000 35.74639 68 TRP B CA 1
ATOM 3228 C C . TRP B 1 68 ? -93.58474 17.31758 14.21027 1.000 40.36800 68 TRP B C 1
ATOM 3229 O O . TRP B 1 68 ? -92.64033 16.68221 13.72257 1.000 34.01724 68 TRP B O 1
ATOM 3240 N N . ASN B 1 69 ? -94.59342 16.71032 14.83589 1.000 37.21762 69 ASN B N 1
ATOM 3241 C CA . ASN B 1 69 ? -94.54839 15.26729 15.04104 1.000 35.12790 69 ASN B CA 1
ATOM 3242 C C . ASN B 1 69 ? -94.54628 14.52038 13.71605 1.000 38.87308 69 ASN B C 1
ATOM 3243 O O . ASN B 1 69 ? -93.84406 13.51708 13.56131 1.000 35.71218 69 ASN B O 1
ATOM 3248 N N . ARG B 1 70 ? -95.32777 14.98892 12.74592 1.000 34.62784 70 ARG B N 1
ATOM 3249 C CA . ARG B 1 70 ? -95.41477 14.26254 11.48801 1.000 38.40987 70 ARG B CA 1
ATOM 3250 C C . ARG B 1 70 ? -94.12680 14.38929 10.67621 1.000 34.63573 70 ARG B C 1
ATOM 3251 O O . ARG B 1 70 ? -93.67303 13.40712 10.07301 1.000 38.37302 70 ARG B O 1
ATOM 3259 N N . LEU B 1 71 ? -93.53365 15.58688 10.62849 1.000 33.38558 71 LEU B N 1
ATOM 3260 C CA . LEU B 1 71 ? -92.30010 15.75997 9.86012 1.000 35.27791 71 LEU B CA 1
ATOM 3261 C C . LEU B 1 71 ? -91.17015 14.93418 10.45232 1.000 38.21511 71 LEU B C 1
ATOM 3262 O O . LEU B 1 71 ? -90.38402 14.32509 9.72105 1.000 36.62018 71 LEU B O 1
ATOM 3267 N N . ILE B 1 72 ? -91.07635 14.90034 11.78184 1.000 31.80118 72 ILE B N 1
ATOM 3268 C CA . ILE B 1 72 ? -90.01998 14.13234 12.42488 1.000 37.01496 72 ILE B CA 1
ATOM 3269 C C . ILE B 1 72 ? -90.23042 12.63543 12.22915 1.000 35.25686 72 ILE B C 1
ATOM 3270 O O . ILE B 1 72 ? -89.27435 11.88975 11.97997 1.000 38.51514 72 ILE B O 1
ATOM 3275 N N . ALA B 1 73 ? -91.48074 12.16945 12.29709 1.000 37.09918 73 ALA B N 1
ATOM 3276 C CA . ALA B 1 73 ? -91.75061 10.76052 12.04813 1.000 39.80477 73 ALA B CA 1
ATOM 3277 C C . ALA B 1 73 ? -91.43587 10.34440 10.62368 1.000 41.38654 73 ALA B C 1
ATOM 3278 O O . ALA B 1 73 ? -91.26441 9.14637 10.36879 1.000 41.06019 73 ALA B O 1
ATOM 3280 N N . ASN B 1 74 ? -91.39947 11.28979 9.68380 1.000 39.85478 74 ASN B N 1
ATOM 3281 C CA . ASN B 1 74 ? -91.11019 10.99660 8.28638 1.000 39.89689 74 ASN B CA 1
ATOM 3282 C C . ASN B 1 74 ? -89.62994 11.13871 7.95479 1.000 39.86267 74 ASN B C 1
ATOM 3283 O O . ASN B 1 74 ? -89.27165 11.10499 6.77653 1.000 38.74938 74 ASN B O 1
ATOM 3288 N N . PHE B 1 75 ? -88.76702 11.27098 8.96490 1.000 36.09643 75 PHE B N 1
ATOM 3289 C CA . PHE B 1 75 ? -87.32994 11.38288 8.72832 1.000 38.24406 75 PHE B CA 1
ATOM 3290 C C . PHE B 1 75 ? -86.81835 10.21678 7.87738 1.000 39.65739 75 PHE B C 1
ATOM 3291 O O . PHE B 1 75 ? -87.19615 9.06242 8.08735 1.000 39.70739 75 PHE B O 1
ATOM 3299 N N . TRP B 1 76 ? -85.98611 10.52992 6.88555 1.000 39.71002 76 TRP B N 1
ATOM 3300 C CA . TRP B 1 76 ? -85.37995 9.50455 6.03818 1.000 41.16546 76 TRP B CA 1
ATOM 3301 C C . TRP B 1 76 ? -84.02272 10.00123 5.56559 1.000 38.82044 76 TRP B C 1
ATOM 3302 O O . TRP B 1 76 ? -83.69316 11.19044 5.67674 1.000 37.47028 76 TRP B O 1
ATOM 3313 N N . LEU B 1 77 ? -83.23186 9.06919 5.03686 1.000 36.27540 77 LEU B N 1
ATOM 3314 C CA . LEU B 1 77 ? -81.91869 9.35475 4.46532 1.000 35.38319 77 LEU B CA 1
ATOM 3315 C C . LEU B 1 77 ? -81.76024 8.62559 3.13740 1.000 41.03124 77 LEU B C 1
ATOM 3316 O O . LEU B 1 77 ? -82.25459 7.49625 2.99513 1.000 42.01820 77 LEU B O 1
ATOM 3321 N N . PRO B 1 78 ? -81.06991 9.22532 2.15545 1.000 37.24920 78 PRO B N 1
ATOM 3322 C CA . PRO B 1 78 ? -80.90694 8.54114 0.85910 1.000 34.86734 78 PRO B CA 1
ATOM 3323 C C . PRO B 1 78 ? -80.13713 7.24158 0.96814 1.000 38.79413 78 PRO B C 1
ATOM 3324 O O . PRO B 1 78 ? -80.35723 6.33310 0.16277 1.000 40.40748 78 PRO B O 1
ATOM 3328 N N . GLU B 1 79 ? -79.25600 7.11587 1.96061 1.000 39.45473 79 GLU B N 1
ATOM 3329 C CA . GLU B 1 79 ? -78.52758 5.87300 2.18486 1.000 44.86854 79 GLU B CA 1
ATOM 3330 C C . GLU B 1 79 ? -79.45201 4.68118 2.42278 1.000 46.05552 79 GLU B C 1
ATOM 3331 O O . GLU B 1 79 ? -79.02880 3.53683 2.22781 1.000 49.69543 79 GLU B O 1
ATOM 3337 N N . LYS B 1 80 ? -80.70581 4.91293 2.81847 1.000 42.60511 80 LYS B N 1
ATOM 3338 C CA . LYS B 1 80 ? -81.64426 3.82311 3.06601 1.000 44.06055 80 LYS B CA 1
ATOM 3339 C C . LYS B 1 80 ? -82.40562 3.37499 1.82106 1.000 47.81889 80 LYS B C 1
ATOM 3340 O O . LYS B 1 80 ? -83.16041 2.39704 1.89918 1.000 47.45306 80 LYS B O 1
ATOM 3346 N N . VAL B 1 81 ? -82.25103 4.06165 0.69819 1.000 43.81315 81 VAL B N 1
ATOM 3347 C CA . VAL B 1 81 ? -82.89695 3.68769 -0.55847 1.000 43.19728 81 VAL B CA 1
ATOM 3348 C C . VAL B 1 81 ? -81.88318 2.91914 -1.39763 1.000 40.22588 81 VAL B C 1
ATOM 3349 O O . VAL B 1 81 ? -80.75877 3.40702 -1.58395 1.000 36.10696 81 VAL B O 1
ATOM 3353 N N . PRO B 1 82 ? -82.22812 1.74568 -1.91803 1.000 41.66552 82 PRO B N 1
ATOM 3354 C CA . PRO B 1 82 ? -81.26497 0.98806 -2.74069 1.000 34.97261 82 PRO B CA 1
ATOM 3355 C C . PRO B 1 82 ? -81.15699 1.53943 -4.15981 1.000 41.35496 82 PRO B C 1
ATOM 3356 O O . PRO B 1 82 ? -81.55753 0.90488 -5.14971 1.000 39.81267 82 PRO B O 1
ATOM 3360 N N . LEU B 1 83 ? -80.59523 2.75267 -4.26893 1.000 39.56527 83 LEU B N 1
ATOM 3361 C CA . LEU B 1 83 ? -80.44170 3.40615 -5.57102 1.000 35.61216 83 LEU B CA 1
ATOM 3362 C C . LEU B 1 83 ? -79.59405 2.57812 -6.52922 1.000 37.02549 83 LEU B C 1
ATOM 3363 O O . LEU B 1 83 ? -79.78742 2.65115 -7.74871 1.000 36.98338 83 LEU B O 1
ATOM 3368 N N . SER B 1 84 ? -78.64324 1.79388 -6.01926 1.000 39.14943 84 SER B N 1
ATOM 3369 C CA . SER B 1 84 ? -77.80078 1.03897 -6.94516 1.000 42.73144 84 SER B CA 1
ATOM 3370 C C . SER B 1 84 ? -78.57631 -0.03324 -7.70095 1.000 41.77606 84 SER B C 1
ATOM 3371 O O . SER B 1 84 ? -78.08027 -0.54365 -8.71678 1.000 38.75728 84 SER B O 1
ATOM 3374 N N . ASN B 1 85 ? -79.78134 -0.38049 -7.24443 1.000 38.42040 85 ASN B N 1
ATOM 3375 C CA . ASN B 1 85 ? -80.59838 -1.32265 -8.00105 1.000 39.34156 85 ASN B CA 1
ATOM 3376 C C . ASN B 1 85 ? -81.20498 -0.69193 -9.24164 1.000 36.72809 85 ASN B C 1
ATOM 3377 O O . ASN B 1 85 ? -81.84154 -1.41001 -10.02234 1.000 39.38893 85 ASN B O 1
ATOM 3382 N N . ASP B 1 86 ? -81.02255 0.61777 -9.43515 1.000 36.09117 86 ASP B N 1
ATOM 3383 C CA . ASP B 1 86 ? -81.41473 1.29948 -10.66607 1.000 37.63872 86 ASP B CA 1
ATOM 3384 C C . ASP B 1 86 ? -80.32496 1.29977 -11.72616 1.000 39.18628 86 ASP B C 1
ATOM 3385 O O . ASP B 1 86 ? -80.55282 1.83058 -12.82146 1.000 40.37853 86 ASP B O 1
ATOM 3390 N N . ILE B 1 87 ? -79.14103 0.75912 -11.43525 1.000 38.63621 87 ILE B N 1
ATOM 3391 C CA . ILE B 1 87 ? -78.04241 0.83970 -12.40091 1.000 37.05707 87 ILE B CA 1
ATOM 3392 C C . ILE B 1 87 ? -78.39685 0.17264 -13.72694 1.000 39.05731 87 ILE B C 1
ATOM 3393 O O . ILE B 1 87 ? -78.17041 0.79180 -14.77881 1.000 39.33103 87 ILE B O 1
ATOM 3398 N N . PRO B 1 88 ? -78.96204 -1.04902 -13.76343 1.000 40.62592 88 PRO B N 1
ATOM 3399 C CA . PRO B 1 88 ? -79.36021 -1.60862 -15.07242 1.000 39.00468 88 PRO B CA 1
ATOM 3400 C C . PRO B 1 88 ? -80.38878 -0.75853 -15.79880 1.000 40.44432 88 PRO B C 1
ATOM 3401 O O . PRO B 1 88 ? -80.26504 -0.54499 -17.00928 1.000 40.83121 88 PRO B O 1
ATOM 3405 N N . SER B 1 89 ? -81.39313 -0.24438 -15.08684 1.000 39.71792 89 SER B N 1
ATOM 3406 C CA . SER B 1 89 ? -82.40493 0.60275 -15.71731 1.000 42.07610 89 SER B CA 1
ATOM 3407 C C . SER B 1 89 ? -81.77734 1.86851 -16.30066 1.000 43.90526 89 SER B C 1
ATOM 3408 O O . SER B 1 89 ? -82.06061 2.25451 -17.44476 1.000 40.88648 89 SER B O 1
ATOM 3411 N N . TRP B 1 90 ? -80.90798 2.52156 -15.52483 1.000 43.30519 90 TRP B N 1
ATOM 3412 C CA . TRP B 1 90 ? -80.21150 3.71849 -15.99723 1.000 45.27648 90 TRP B CA 1
ATOM 3413 C C . TRP B 1 90 ? -79.45359 3.44959 -17.29215 1.000 41.33127 90 TRP B C 1
ATOM 3414 O O . TRP B 1 90 ? -79.51430 4.23966 -18.24435 1.000 44.07371 90 TRP B O 1
ATOM 3425 N N . ARG B 1 91 ? -78.73717 2.32616 -17.35001 1.000 41.61288 91 ARG B N 1
ATOM 3426 C CA . ARG B 1 91 ? -78.01515 1.95597 -18.56019 1.000 45.20805 91 ARG B CA 1
ATOM 3427 C C . ARG B 1 91 ? -78.93872 1.65064 -19.73056 1.000 50.17970 91 ARG B C 1
ATOM 3428 O O . ARG B 1 91 ? -78.48821 1.70311 -20.88081 1.000 46.06605 91 ARG B O 1
ATOM 3436 N N . SER B 1 92 ? -80.20725 1.31812 -19.47318 1.000 45.13699 92 SER B N 1
ATOM 3437 C CA . SER B 1 92 ? -81.13158 1.00380 -20.55822 1.000 46.61612 92 SER B CA 1
ATOM 3438 C C . SER B 1 92 ? -81.75157 2.24560 -21.18120 1.000 48.34790 92 SER B C 1
ATOM 3439 O O . SER B 1 92 ? -82.41079 2.13119 -22.22515 1.000 44.21583 92 SER B O 1
ATOM 3442 N N . LEU B 1 93 ? -81.55318 3.41086 -20.57498 1.000 44.24215 93 LEU B N 1
ATOM 3443 C CA . LEU B 1 93 ? -82.03696 4.66904 -21.12121 1.000 47.17145 93 LEU B CA 1
ATOM 3444 C C . LEU B 1 93 ? -81.21575 5.06948 -22.34476 1.000 47.16355 93 LEU B C 1
ATOM 3445 O O . LEU B 1 93 ? -80.18486 4.46737 -22.66508 1.000 49.53489 93 LEU B O 1
ATOM 3450 N N . THR B 1 94 ? -81.69923 6.09186 -23.04960 1.000 45.28701 94 THR B N 1
ATOM 3451 C CA . THR B 1 94 ? -80.92608 6.69169 -24.12906 1.000 44.58692 94 THR B CA 1
ATOM 3452 C C . THR B 1 94 ? -79.91878 7.68359 -23.55557 1.000 46.69507 94 THR B C 1
ATOM 3453 O O . THR B 1 94 ? -79.98154 8.06567 -22.37720 1.000 48.24789 94 THR B O 1
ATOM 3457 N N . ASP B 1 95 ? -78.96536 8.08626 -24.40001 1.000 42.15769 95 ASP B N 1
ATOM 3458 C CA . ASP B 1 95 ? -78.01852 9.12930 -24.01394 1.000 45.67390 95 ASP B CA 1
ATOM 3459 C C . ASP B 1 95 ? -78.74375 10.40233 -23.60495 1.000 50.09548 95 ASP B C 1
ATOM 3460 O O . ASP B 1 95 ? -78.39720 11.02923 -22.59678 1.000 41.83396 95 ASP B O 1
ATOM 3465 N N . LEU B 1 96 ? -79.74202 10.81308 -24.39580 1.000 46.56611 96 LEU B N 1
ATOM 3466 C CA . LEU B 1 96 ? -80.48940 12.02830 -24.08142 1.000 46.02131 96 LEU B CA 1
ATOM 3467 C C . LEU B 1 96 ? -81.22390 11.89858 -22.75400 1.000 43.39468 96 LEU B C 1
ATOM 3468 O O . LEU B 1 96 ? -81.28082 12.85439 -21.96962 1.000 40.72857 96 LEU B O 1
ATOM 3473 N N . GLU B 1 97 ? -81.81306 10.72948 -22.49163 1.000 44.13687 97 GLU B N 1
ATOM 3474 C CA . GLU B 1 97 ? -82.50935 10.53542 -21.21993 1.000 40.84174 97 GLU B CA 1
ATOM 3475 C C . GLU B 1 97 ? -81.56072 10.70165 -20.03872 1.000 40.82595 97 GLU B C 1
ATOM 3476 O O . GLU B 1 97 ? -81.90222 11.36202 -19.05081 1.000 42.43667 97 GLU B O 1
ATOM 3482 N N . ARG B 1 98 ? -80.35994 10.12188 -20.12141 1.000 41.22073 98 ARG B N 1
ATOM 3483 C CA . ARG B 1 98 ? -79.42615 10.23543 -19.00160 1.000 41.93661 98 ARG B CA 1
ATOM 3484 C C . ARG B 1 98 ? -78.95705 11.67574 -18.81306 1.000 40.20482 98 ARG B C 1
ATOM 3485 O O . ARG B 1 98 ? -78.88810 12.16085 -17.67841 1.000 40.82332 98 ARG B O 1
ATOM 3493 N N . LYS B 1 99 ? -78.62253 12.36827 -19.90976 1.000 39.94953 99 LYS B N 1
ATOM 3494 C CA . LYS B 1 99 ? -78.15514 13.75041 -19.81480 1.000 37.49660 99 LYS B CA 1
ATOM 3495 C C . LYS B 1 99 ? -79.23727 14.64257 -19.22896 1.000 35.82798 99 LYS B C 1
ATOM 3496 O O . LYS B 1 99 ? -78.98141 15.45216 -18.33029 1.000 39.66002 99 LYS B O 1
ATOM 3502 N N . THR B 1 100 ? -80.46167 14.49065 -19.72669 1.000 37.45712 100 THR B N 1
ATOM 3503 C CA . THR B 1 100 ? -81.58816 15.26547 -19.22931 1.000 35.31476 100 THR B CA 1
ATOM 3504 C C . THR B 1 100 ? -81.83441 15.01640 -17.74268 1.000 36.78862 100 THR B C 1
ATOM 3505 O O . THR B 1 100 ? -82.13168 15.95361 -16.99627 1.000 37.18604 100 THR B O 1
ATOM 3509 N N . THR B 1 101 ? -81.71897 13.76320 -17.28850 1.000 36.84126 101 THR B N 1
ATOM 3510 C CA . THR B 1 101 ? -81.91011 13.47926 -15.86523 1.000 38.19932 101 THR B CA 1
ATOM 3511 C C . THR B 1 101 ? -80.88155 14.21318 -15.00849 1.000 39.10732 101 THR B C 1
ATOM 3512 O O . THR B 1 101 ? -81.22310 14.80145 -13.97406 1.000 40.74699 101 THR B O 1
ATOM 3516 N N . THR B 1 102 ? -79.60524 14.16972 -15.40485 1.000 34.96472 102 THR B N 1
ATOM 3517 C CA . THR B 1 102 ? -78.58909 14.82084 -14.58749 1.000 37.16235 102 THR B CA 1
ATOM 3518 C C . THR B 1 102 ? -78.82947 16.32089 -14.52226 1.000 39.30734 102 THR B C 1
ATOM 3519 O O . THR B 1 102 ? -78.69248 16.92911 -13.45645 1.000 38.20195 102 THR B O 1
ATOM 3523 N N . ARG B 1 103 ? -79.22112 16.92476 -15.64719 1.000 35.69639 103 ARG B N 1
ATOM 3524 C CA . ARG B 1 103 ? -79.44423 18.36633 -15.68642 1.000 37.88349 103 ARG B CA 1
ATOM 3525 C C . ARG B 1 103 ? -80.67983 18.74525 -14.88342 1.000 36.92811 103 ARG B C 1
ATOM 3526 O O . ARG B 1 103 ? -80.62574 19.64244 -14.03326 1.000 36.36752 103 ARG B O 1
ATOM 3534 N N . VAL B 1 104 ? -81.79708 18.05005 -15.11487 1.000 35.42530 104 VAL B N 1
ATOM 3535 C CA . VAL B 1 104 ? -83.00433 18.30090 -14.32397 1.000 35.02262 104 VAL B CA 1
ATOM 3536 C C . VAL B 1 104 ? -82.69998 18.19272 -12.83436 1.000 34.19094 104 VAL B C 1
ATOM 3537 O O . VAL B 1 104 ? -83.06764 19.06793 -12.04633 1.000 33.62245 104 VAL B O 1
ATOM 3541 N N . PHE B 1 105 ? -82.01534 17.12254 -12.42774 1.000 36.36752 105 PHE B N 1
ATOM 3542 C CA . PHE B 1 105 ? -81.77335 16.92714 -11.00384 1.000 35.44372 105 PHE B CA 1
ATOM 3543 C C . PHE B 1 105 ? -80.79216 17.95548 -10.45903 1.000 37.06234 105 PHE B C 1
ATOM 3544 O O . PHE B 1 105 ? -80.87055 18.32652 -9.28202 1.000 35.58848 105 PHE B O 1
ATOM 3552 N N . THR B 1 106 ? -79.87115 18.44454 -11.28736 1.000 34.30938 106 THR B N 1
ATOM 3553 C CA . THR B 1 106 ? -78.98039 19.48278 -10.78706 1.000 34.89366 106 THR B CA 1
ATOM 3554 C C . THR B 1 106 ? -79.74088 20.78726 -10.58376 1.000 33.03028 106 THR B C 1
ATOM 3555 O O . THR B 1 106 ? -79.50175 21.50977 -9.60355 1.000 33.91722 106 THR B O 1
ATOM 3559 N N . GLY B 1 107 ? -80.70855 21.06448 -11.45761 1.000 35.60164 107 GLY B N 1
ATOM 3560 C CA . GLY B 1 107 ? -81.57519 22.21441 -11.25795 1.000 32.50127 107 GLY B CA 1
ATOM 3561 C C . GLY B 1 107 ? -82.43281 22.09429 -10.00867 1.000 34.44097 107 GLY B C 1
ATOM 3562 O O . GLY B 1 107 ? -82.63155 23.07724 -9.28966 1.000 32.96448 107 GLY B O 1
ATOM 3563 N N . LEU B 1 108 ? -82.97213 20.89750 -9.74515 1.000 32.06963 108 LEU B N 1
ATOM 3564 C CA . LEU B 1 108 ? -83.70606 20.68143 -8.49933 1.000 32.31440 108 LEU B CA 1
ATOM 3565 C C . LEU B 1 108 ? -82.79976 20.87371 -7.29729 1.000 31.31691 108 LEU B C 1
ATOM 3566 O O . LEU B 1 108 ? -83.21118 21.46727 -6.29069 1.000 32.49863 108 LEU B O 1
ATOM 3571 N N . THR B 1 109 ? -81.56132 20.37551 -7.38348 1.000 33.02238 109 THR B N 1
ATOM 3572 C CA . THR B 1 109 ? -80.59934 20.58993 -6.30907 1.000 30.73790 109 THR B CA 1
ATOM 3573 C C . THR B 1 109 ? -80.45051 22.07309 -6.00923 1.000 30.66683 109 THR B C 1
ATOM 3574 O O . THR B 1 109 ? -80.37738 22.47588 -4.84617 1.000 33.22767 109 THR B O 1
ATOM 3578 N N . LEU B 1 110 ? -80.42534 22.90608 -7.05135 1.000 29.88516 110 LEU B N 1
ATOM 3579 C CA . LEU B 1 110 ? -80.18897 24.32867 -6.84550 1.000 31.59589 110 LEU B CA 1
ATOM 3580 C C . LEU B 1 110 ? -81.34376 24.97131 -6.08406 1.000 34.43571 110 LEU B C 1
ATOM 3581 O O . LEU B 1 110 ? -81.12034 25.80381 -5.19788 1.000 31.56694 110 LEU B O 1
ATOM 3586 N N . LEU B 1 111 ? -82.58618 24.58532 -6.39940 1.000 30.91950 111 LEU B N 1
ATOM 3587 C CA . LEU B 1 111 ? -83.72518 25.11508 -5.64944 1.000 33.41980 111 LEU B CA 1
ATOM 3588 C C . LEU B 1 111 ? -83.71726 24.62676 -4.20459 1.000 32.99606 111 LEU B C 1
ATOM 3589 O O . LEU B 1 111 ? -83.96533 25.41169 -3.28189 1.000 34.50151 111 LEU B O 1
ATOM 3594 N N . ASP B 1 112 ? -83.45305 23.33281 -3.98296 1.000 30.96161 112 ASP B N 1
ATOM 3595 C CA . ASP B 1 112 ? -83.44900 22.81027 -2.61509 1.000 32.23544 112 ASP B CA 1
ATOM 3596 C C . ASP B 1 112 ? -82.27940 23.34550 -1.80353 1.000 33.52770 112 ASP B C 1
ATOM 3597 O O . ASP B 1 112 ? -82.42268 23.56356 -0.59475 1.000 31.82487 112 ASP B O 1
ATOM 3602 N N . THR B 1 113 ? -81.10816 23.54154 -2.43164 1.000 29.77462 113 THR B N 1
ATOM 3603 C CA . THR B 1 113 ? -79.99731 24.20902 -1.74262 1.000 31.58537 113 THR B CA 1
ATOM 3604 C C . THR B 1 113 ? -80.42719 25.58667 -1.25053 1.000 33.94881 113 THR B C 1
ATOM 3605 O O . THR B 1 113 ? -80.17953 25.96285 -0.09499 1.000 35.66480 113 THR B O 1
ATOM 3609 N N . SER B 1 114 ? -81.08671 26.34471 -2.12615 1.000 32.16701 114 SER B N 1
ATOM 3610 C CA . SER B 1 114 ? -81.57717 27.67546 -1.78630 1.000 31.59853 114 SER B CA 1
ATOM 3611 C C . SER B 1 114 ? -82.56915 27.62989 -0.63087 1.000 33.24872 114 SER B C 1
ATOM 3612 O O . SER B 1 114 ? -82.48638 28.43737 0.29515 1.000 32.16701 114 SER B O 1
ATOM 3615 N N . GLN B 1 115 ? -83.53412 26.71193 -0.67160 1.000 32.18281 115 GLN B N 1
ATOM 3616 C CA . GLN B 1 115 ? -84.52156 26.69109 0.40431 1.000 30.75106 115 GLN B CA 1
ATOM 3617 C C . GLN B 1 115 ? -83.89372 26.25878 1.73026 1.000 33.32242 115 GLN B C 1
ATOM 3618 O O . GLN B 1 115 ? -84.17908 26.85232 2.78088 1.000 33.04870 115 GLN B O 1
ATOM 3624 N N . ALA B 1 116 ? -83.00263 25.25893 1.69106 1.000 28.95610 116 ALA B N 1
ATOM 3625 C CA . ALA B 1 116 ? -82.34766 24.75461 2.89632 1.000 30.57209 116 ALA B CA 1
ATOM 3626 C C . ALA B 1 116 ? -81.49835 25.81539 3.59012 1.000 35.09895 116 ALA B C 1
ATOM 3627 O O . ALA B 1 116 ? -81.47774 25.89997 4.82726 1.000 31.82487 116 ALA B O 1
ATOM 3629 N N . THR B 1 117 ? -80.74721 26.59930 2.82616 1.000 29.36931 117 THR B N 1
ATOM 3630 C CA . THR B 1 117 ? -79.72521 27.43647 3.42978 1.000 31.84329 117 THR B CA 1
ATOM 3631 C C . THR B 1 117 ? -80.14843 28.88416 3.60095 1.000 32.72234 117 THR B C 1
ATOM 3632 O O . THR B 1 117 ? -79.39418 29.65436 4.20113 1.000 35.28318 117 THR B O 1
ATOM 3636 N N . ILE B 1 118 ? -81.30395 29.29237 3.07106 1.000 29.40879 118 ILE B N 1
ATOM 3637 C CA . ILE B 1 118 ? -81.75464 30.65926 3.31355 1.000 30.89581 118 ILE B CA 1
ATOM 3638 C C . ILE B 1 118 ? -83.27940 30.74186 3.24852 1.000 35.43056 118 ILE B C 1
ATOM 3639 O O . ILE B 1 118 ? -83.90525 31.43430 4.06031 1.000 32.05911 118 ILE B O 1
ATOM 3644 N N . GLY B 1 119 ? -83.88402 30.03276 2.29032 1.000 33.77510 119 GLY B N 1
ATOM 3645 C CA . GLY B 1 119 ? -85.30896 30.20217 2.03448 1.000 32.73024 119 GLY B CA 1
ATOM 3646 C C . GLY B 1 119 ? -86.18078 29.82395 3.21812 1.000 37.00970 119 GLY B C 1
ATOM 3647 O O . GLY B 1 119 ? -87.08376 30.56964 3.60855 1.000 36.42805 119 GLY B O 1
ATOM 3648 N N . GLU B 1 120 ? -85.94313 28.65166 3.79605 1.000 34.33570 120 GLU B N 1
ATOM 3649 C CA . GLU B 1 120 ? -86.75807 28.25937 4.93705 1.000 40.62329 120 GLU B CA 1
ATOM 3650 C C . GLU B 1 120 ? -86.30706 28.99059 6.19230 1.000 38.99941 120 GLU B C 1
ATOM 3651 O O . GLU B 1 120 ? -87.13839 29.33361 7.03453 1.000 37.84138 120 GLU B O 1
ATOM 3657 N N . LEU B 1 121 ? -85.01663 29.31834 6.29478 1.000 37.13603 121 LEU B N 1
ATOM 3658 C CA . LEU B 1 121 ? -84.50130 29.96117 7.49646 1.000 35.29371 121 LEU B CA 1
ATOM 3659 C C . LEU B 1 121 ? -84.98757 31.40053 7.64908 1.000 39.91268 121 LEU B C 1
ATOM 3660 O O . LEU B 1 121 ? -85.17639 31.86449 8.77843 1.000 31.48799 121 LEU B O 1
ATOM 3665 N N . CYS B 1 122 ? -85.20307 32.11926 6.53955 1.000 30.19309 122 CYS B N 1
ATOM 3666 C CA . CYS B 1 122 ? -85.65283 33.50491 6.61855 1.000 34.65152 122 CYS B CA 1
ATOM 3667 C C . CYS B 1 122 ? -87.09291 33.61746 7.09686 1.000 32.54338 122 CYS B C 1
ATOM 3668 O O . CYS B 1 122 ? -87.57951 34.73724 7.30593 1.000 33.85669 122 CYS B O 1
ATOM 3671 N N . GLN B 1 123 ? -87.77715 32.49094 7.27099 1.000 29.19561 123 GLN B N 1
ATOM 3672 C CA . GLN B 1 123 ? -89.13558 32.47200 7.79284 1.000 29.68777 123 GLN B CA 1
ATOM 3673 C C . GLN B 1 123 ? -89.16528 32.48164 9.30899 1.000 33.32505 123 GLN B C 1
ATOM 3674 O O . GLN B 1 123 ? -90.24564 32.62331 9.88891 1.000 32.25913 123 GLN B O 1
ATOM 3680 N N . ILE B 1 124 ? -88.01565 32.29689 9.95581 1.000 29.79305 124 ILE B N 1
ATOM 3681 C CA . ILE B 1 124 ? -88.00370 32.08094 11.40154 1.000 28.29550 124 ILE B CA 1
ATOM 3682 C C . ILE B 1 124 ? -88.25997 33.38452 12.14066 1.000 28.69291 124 ILE B C 1
ATOM 3683 O O . ILE B 1 124 ? -89.08452 33.44268 13.06328 1.000 30.70895 124 ILE B O 1
ATOM 3688 N N . GLU B 1 125 ? -87.56526 34.45611 11.74911 1.000 29.92464 125 GLU B N 1
ATOM 3689 C CA . GLU B 1 125 ? -87.57118 35.64774 12.58738 1.000 35.74639 125 GLU B CA 1
ATOM 3690 C C . GLU B 1 125 ? -88.96709 36.24936 12.73254 1.000 37.43607 125 GLU B C 1
ATOM 3691 O O . GLU B 1 125 ? -89.29105 36.78836 13.79299 1.000 36.93074 125 GLU B O 1
ATOM 3697 N N . HIS B 1 126 ? -89.81615 36.15893 11.70906 1.000 35.90430 126 HIS B N 1
ATOM 3698 C CA . HIS B 1 126 ? -91.17090 36.69430 11.82640 1.000 36.19381 126 HIS B CA 1
ATOM 3699 C C . HIS B 1 126 ? -92.22548 35.60274 11.96253 1.000 32.73287 126 HIS B C 1
ATOM 3700 O O . HIS B 1 126 ? -93.39873 35.85035 11.67651 1.000 35.91483 126 HIS B O 1
ATOM 3707 N N . ALA B 1 127 ? -91.83529 34.40909 12.41993 1.000 31.41429 127 ALA B N 1
ATOM 3708 C CA . ALA B 1 127 ? -92.78791 33.32630 12.63124 1.000 32.63549 127 ALA B CA 1
ATOM 3709 C C . ALA B 1 127 ? -93.82444 33.71642 13.67998 1.000 35.40424 127 ALA B C 1
ATOM 3710 O O . ALA B 1 127 ? -93.54752 34.47655 14.60544 1.000 35.48057 127 ALA B O 1
ATOM 3712 N N . ARG B 1 128 ? -95.02170 33.13772 13.55929 1.000 33.19082 128 ARG B N 1
ATOM 3713 C CA . ARG B 1 128 ? -96.07337 33.44276 14.52096 1.000 34.19357 128 ARG B CA 1
ATOM 3714 C C . ARG B 1 128 ? -95.83581 32.78161 15.87175 1.000 31.88803 128 ARG B C 1
ATOM 3715 O O . ARG B 1 128 ? -96.23938 33.33871 16.89829 1.000 33.33558 128 ARG B O 1
ATOM 3723 N N . THR B 1 129 ? -95.21749 31.59753 15.90814 1.000 32.99869 129 THR B N 1
ATOM 3724 C CA . THR B 1 129 ? -95.01053 30.89217 17.17072 1.000 30.69052 129 THR B CA 1
ATOM 3725 C C . THR B 1 129 ? -93.58864 30.35728 17.26089 1.000 30.86949 129 THR B C 1
ATOM 3726 O O . THR B 1 129 ? -92.91737 30.11841 16.25358 1.000 28.02441 129 THR B O 1
ATOM 3730 N N . GLU B 1 130 ? -93.14631 30.15700 18.50497 1.000 31.08267 130 GLU B N 1
ATOM 3731 C CA . GLU B 1 130 ? -91.82058 29.59886 18.74687 1.000 28.39551 130 GLU B CA 1
ATOM 3732 C C . GLU B 1 130 ? -91.73442 28.14615 18.27195 1.000 32.60128 130 GLU B C 1
ATOM 3733 O O . GLU B 1 130 ? -90.65892 27.67741 17.87140 1.000 30.90634 130 GLU B O 1
ATOM 3739 N N . HIS B 1 131 ? -92.84349 27.40581 18.32457 1.000 27.18484 131 HIS B N 1
ATOM 3740 C CA . HIS B 1 131 ? -92.80434 26.03194 17.84407 1.000 27.00324 131 HIS B CA 1
ATOM 3741 C C . HIS B 1 131 ? -92.67412 25.99566 16.33439 1.000 30.71947 131 HIS B C 1
ATOM 3742 O O . HIS B 1 131 ? -92.01739 25.09904 15.79282 1.000 29.01401 131 HIS B O 1
ATOM 3749 N N . GLU B 1 132 ? -93.28033 26.97457 15.65570 1.000 27.44540 132 GLU B N 1
ATOM 3750 C CA . GLU B 1 132 ? -93.13103 27.11440 14.20788 1.000 26.78216 132 GLU B CA 1
ATOM 3751 C C . GLU B 1 132 ? -91.67332 27.39172 13.84685 1.000 30.48523 132 GLU B C 1
ATOM 3752 O O . GLU B 1 132 ? -91.16593 26.88874 12.83883 1.000 28.80082 132 GLU B O 1
ATOM 3758 N N . GLN B 1 133 ? -90.97998 28.18717 14.66664 1.000 28.64817 133 GLN B N 1
ATOM 3759 C CA . GLN B 1 133 ? -89.55473 28.43638 14.44653 1.000 30.19309 133 GLN B CA 1
ATOM 3760 C C . GLN B 1 133 ? -88.75227 27.14128 14.50984 1.000 31.42219 133 GLN B C 1
ATOM 3761 O O . GLN B 1 133 ? -87.84528 26.91903 13.69776 1.000 30.05624 133 GLN B O 1
ATOM 3767 N N . ALA B 1 134 ? -89.06187 26.28030 15.48037 1.000 29.87727 134 ALA B N 1
ATOM 3768 C CA . ALA B 1 134 ? -88.37724 24.99431 15.56586 1.000 31.43535 134 ALA B CA 1
ATOM 3769 C C . ALA B 1 134 ? -88.68432 24.13359 14.34375 1.000 33.57245 134 ALA B C 1
ATOM 3770 O O . ALA B 1 134 ? -87.79192 23.46474 13.80534 1.000 30.49839 134 ALA B O 1
ATOM 3772 N N . ILE B 1 135 ? -89.93047 24.17745 13.86075 1.000 30.59051 135 ILE B N 1
ATOM 3773 C CA . ILE B 1 135 ? -90.29330 23.40665 12.67422 1.000 31.46956 135 ILE B CA 1
ATOM 3774 C C . ILE B 1 135 ? -89.47570 23.85089 11.46270 1.000 30.33258 135 ILE B C 1
ATOM 3775 O O . ILE B 1 135 ? -88.99561 23.01458 10.69379 1.000 30.47471 135 ILE B O 1
ATOM 3780 N N . TYR B 1 136 ? -89.29011 25.16219 11.27268 1.000 27.94546 136 TYR B N 1
ATOM 3781 C CA . TYR B 1 136 ? -88.46615 25.60139 10.14507 1.000 28.96663 136 TYR B CA 1
ATOM 3782 C C . TYR B 1 136 ? -87.04831 25.04778 10.24428 1.000 33.03554 136 TYR B C 1
ATOM 3783 O O . TYR B 1 136 ? -86.43888 24.76054 9.21361 1.000 31.37481 136 TYR B O 1
ATOM 3792 N N . THR B 1 137 ? -86.51059 24.84228 11.45707 1.000 29.18508 137 THR B N 1
ATOM 3793 C CA . THR B 1 137 ? -85.17787 24.23263 11.51909 1.000 29.32983 137 THR B CA 1
ATOM 3794 C C . THR B 1 137 ? -85.21427 22.78350 11.04601 1.000 30.61683 137 THR B C 1
ATOM 3795 O O . THR B 1 137 ? -84.28198 22.33101 10.35998 1.000 29.85621 137 THR B O 1
ATOM 3799 N N . ASN B 1 138 ? -86.29723 22.04785 11.34971 1.000 26.61372 138 ASN B N 1
ATOM 3800 C CA . ASN B 1 138 ? -86.41533 20.70007 10.78768 1.000 28.65607 138 ASN B CA 1
ATOM 3801 C C . ASN B 1 138 ? -86.57165 20.74579 9.27695 1.000 34.76996 138 ASN B C 1
ATOM 3802 O O . ASN B 1 138 ? -85.98498 19.91903 8.56382 1.000 28.43236 138 ASN B O 1
ATOM 3807 N N . ILE B 1 139 ? -87.37933 21.68179 8.76985 1.000 26.08734 139 ILE B N 1
ATOM 3808 C CA . ILE B 1 139 ? -87.65393 21.68826 7.32996 1.000 27.83228 139 ILE B CA 1
ATOM 3809 C C . ILE B 1 139 ? -86.39213 22.02188 6.55368 1.000 30.95634 139 ILE B C 1
ATOM 3810 O O . ILE B 1 139 ? -86.11082 21.41478 5.50937 1.000 33.29610 139 ILE B O 1
ATOM 3815 N N . ALA B 1 140 ? -85.60026 22.96952 7.06160 1.000 30.73526 140 ALA B N 1
ATOM 3816 C CA . ALA B 1 140 ? -84.35278 23.34164 6.39714 1.000 35.03841 140 ALA B CA 1
ATOM 3817 C C . ALA B 1 140 ? -83.36583 22.17876 6.36833 1.000 36.70966 140 ALA B C 1
ATOM 3818 O O . ALA B 1 140 ? -82.69555 21.95242 5.35432 1.000 34.44097 140 ALA B O 1
ATOM 3820 N N . PHE B 1 141 ? -83.25478 21.43374 7.47135 1.000 30.05097 141 PHE B N 1
ATOM 3821 C CA . PHE B 1 141 ? -82.40401 20.24382 7.47511 1.000 28.84293 141 PHE B CA 1
ATOM 3822 C C . PHE B 1 141 ? -82.90105 19.22019 6.45614 1.000 31.66959 141 PHE B C 1
ATOM 3823 O O . PHE B 1 141 ? -82.11354 18.67598 5.67514 1.000 30.89318 141 PHE B O 1
ATOM 3831 N N . MET B 1 142 ? -84.21400 18.96411 6.42343 1.000 31.69064 142 MET B N 1
ATOM 3832 C CA . MET B 1 142 ? -84.71640 17.99969 5.45129 1.000 28.28497 142 MET B CA 1
ATOM 3833 C C . MET B 1 142 ? -84.53811 18.50120 4.02209 1.000 30.76158 142 MET B C 1
ATOM 3834 O O . MET B 1 142 ? -84.32016 17.69530 3.11726 1.000 28.97979 142 MET B O 1
ATOM 3839 N N . GLN B 1 143 ? -84.60318 19.81379 3.79839 1.000 28.14548 143 GLN B N 1
ATOM 3840 C CA . GLN B 1 143 ? -84.31781 20.32528 2.46595 1.000 31.50115 143 GLN B CA 1
ATOM 3841 C C . GLN B 1 143 ? -82.84895 20.12418 2.09725 1.000 33.10923 143 GLN B C 1
ATOM 3842 O O . GLN B 1 143 ? -82.54177 19.89194 0.92628 1.000 32.16438 143 GLN B O 1
ATOM 3848 N N . SER B 1 144 ? -81.93521 20.19108 3.07549 1.000 28.23760 144 SER B N 1
ATOM 3849 C CA . SER B 1 144 ? -80.55319 19.78162 2.82196 1.000 29.42984 144 SER B CA 1
ATOM 3850 C C . SER B 1 144 ? -80.46844 18.29448 2.47351 1.000 32.44600 144 SER B C 1
ATOM 3851 O O . SER B 1 144 ? -79.64180 17.88970 1.64411 1.000 32.76709 144 SER B O 1
ATOM 3854 N N . ILE B 1 145 ? -81.29307 17.46191 3.11839 1.000 29.66671 145 ILE B N 1
ATOM 3855 C CA . ILE B 1 145 ? -81.35315 16.04002 2.75951 1.000 29.56144 145 ILE B CA 1
ATOM 3856 C C . ILE B 1 145 ? -81.84070 15.86836 1.32256 1.000 33.27241 145 ILE B C 1
ATOM 3857 O O . ILE B 1 145 ? -81.26391 15.09775 0.54313 1.000 31.47746 145 ILE B O 1
ATOM 3862 N N . HIS B 1 146 ? -82.91379 16.57945 0.94728 1.000 28.45078 146 HIS B N 1
ATOM 3863 C CA . HIS B 1 146 ? -83.39562 16.52025 -0.43625 1.000 31.06425 146 HIS B CA 1
ATOM 3864 C C . HIS B 1 146 ? -82.27939 16.85312 -1.41952 1.000 33.22767 146 HIS B C 1
ATOM 3865 O O . HIS B 1 146 ? -82.03364 16.10962 -2.38090 1.000 36.18855 146 HIS B O 1
ATOM 3872 N N . ALA B 1 147 ? -81.60936 17.99062 -1.20335 1.000 31.83276 147 ALA B N 1
ATOM 3873 C CA . ALA B 1 147 ? -80.51513 18.40124 -2.07597 1.000 32.02226 147 ALA B CA 1
ATOM 3874 C C . ALA B 1 147 ? -79.41684 17.34688 -2.11119 1.000 31.94330 147 ALA B C 1
ATOM 3875 O O . ALA B 1 147 ? -78.88798 17.00998 -3.17755 1.000 33.56192 147 ALA B O 1
ATOM 3877 N N . ARG B 1 148 ? -79.03713 16.83950 -0.94165 1.000 33.64351 148 ARG B N 1
ATOM 3878 C CA . ARG B 1 148 ? -78.00694 15.81307 -0.86152 1.000 33.37505 148 ARG B CA 1
ATOM 3879 C C . ARG B 1 148 ? -78.41373 14.55721 -1.61399 1.000 33.88564 148 ARG B C 1
ATOM 3880 O O . ARG B 1 148 ? -77.56164 13.88747 -2.20950 1.000 37.72294 148 ARG B O 1
ATOM 3888 N N . SER B 1 149 ? -79.70776 14.22326 -1.60813 1.000 32.33019 149 SER B N 1
ATOM 3889 C CA . SER B 1 149 ? -80.14767 12.97320 -2.20897 1.000 32.63812 149 SER B CA 1
ATOM 3890 C C . SER B 1 149 ? -79.95415 12.97346 -3.72495 1.000 36.02800 149 SER B C 1
ATOM 3891 O O . SER B 1 149 ? -79.72316 11.90656 -4.30630 1.000 32.41441 149 SER B O 1
ATOM 3894 N N . TYR B 1 150 ? -80.03600 14.13546 -4.39075 1.000 32.44336 150 TYR B N 1
ATOM 3895 C CA . TYR B 1 150 ? -79.75323 14.13223 -5.82906 1.000 33.37769 150 TYR B CA 1
ATOM 3896 C C . TYR B 1 150 ? -78.28067 13.81770 -6.08194 1.000 34.72785 150 TYR B C 1
ATOM 3897 O O . TYR B 1 150 ? -77.94883 13.12263 -7.04375 1.000 33.61982 150 TYR B O 1
ATOM 3906 N N . SER B 1 151 ? -77.38078 14.30357 -5.21824 1.000 34.19357 151 SER B N 1
ATOM 3907 C CA . SER B 1 151 ? -75.98622 13.88016 -5.30527 1.000 32.28282 151 SER B CA 1
ATOM 3908 C C . SER B 1 151 ? -75.83252 12.39071 -5.00891 1.000 35.11737 151 SER B C 1
ATOM 3909 O O . SER B 1 151 ? -74.94492 11.74181 -5.57008 1.000 36.46227 151 SER B O 1
ATOM 3912 N N . SER B 1 152 ? -76.65827 11.83456 -4.11640 1.000 34.12514 152 SER B N 1
ATOM 3913 C CA . SER B 1 152 ? -76.61073 10.39355 -3.88783 1.000 34.35149 152 SER B CA 1
ATOM 3914 C C . SER B 1 152 ? -76.95181 9.62811 -5.16380 1.000 36.99128 152 SER B C 1
ATOM 3915 O O . SER B 1 152 ? -76.34728 8.59170 -5.45565 1.000 33.63298 152 SER B O 1
ATOM 3918 N N . ILE B 1 153 ? -77.93177 10.11598 -5.92311 1.000 32.72498 153 ILE B N 1
ATOM 3919 C CA . ILE B 1 153 ? -78.25470 9.50697 -7.21532 1.000 35.12526 153 ILE B CA 1
ATOM 3920 C C . ILE B 1 153 ? -77.05206 9.57106 -8.15556 1.000 34.48308 153 ILE B C 1
ATOM 3921 O O . ILE B 1 153 ? -76.67339 8.57109 -8.77711 1.000 37.39133 153 ILE B O 1
ATOM 3926 N N . PHE B 1 154 ? -76.44091 10.75286 -8.27857 1.000 34.15410 154 PHE B N 1
ATOM 3927 C CA . PHE B 1 154 ? -75.29966 10.92310 -9.17840 1.000 36.42805 154 PHE B CA 1
ATOM 3928 C C . PHE B 1 154 ? -74.13835 10.02773 -8.78084 1.000 34.24884 154 PHE B C 1
ATOM 3929 O O . PHE B 1 154 ? -73.45983 9.46010 -9.64018 1.000 36.41752 154 PHE B O 1
ATOM 3937 N N . SER B 1 155 ? -73.86640 9.92552 -7.47952 1.000 33.89880 155 SER B N 1
ATOM 3938 C CA . SER B 1 155 ? -72.76752 9.08506 -7.02359 1.000 33.42243 155 SER B CA 1
ATOM 3939 C C . SER B 1 155 ? -72.99716 7.63163 -7.41542 1.000 37.98087 155 SER B C 1
ATOM 3940 O O . SER B 1 155 ? -72.05041 6.90795 -7.75644 1.000 36.65176 155 SER B O 1
ATOM 3943 N N . THR B 1 156 ? -74.25502 7.18644 -7.38792 1.000 35.66480 156 THR B N 1
ATOM 3944 C CA . THR B 1 156 ? -74.54968 5.79587 -7.73164 1.000 37.43607 156 THR B CA 1
ATOM 3945 C C . THR B 1 156 ? -74.45353 5.54939 -9.23366 1.000 41.72606 156 THR B C 1
ATOM 3946 O O . THR B 1 156 ? -73.94570 4.50543 -9.66991 1.000 42.65775 156 THR B O 1
ATOM 3950 N N . LEU B 1 157 ? -74.96085 6.47899 -10.03888 1.000 36.53333 157 LEU B N 1
ATOM 3951 C CA . LEU B 1 157 ? -75.20899 6.22245 -11.45700 1.000 41.48129 157 LEU B CA 1
ATOM 3952 C C . LEU B 1 157 ? -74.22290 6.86072 -12.42195 1.000 43.27098 157 LEU B C 1
ATOM 3953 O O . LEU B 1 157 ? -74.05761 6.34215 -13.53398 1.000 40.18113 157 LEU B O 1
ATOM 3958 N N . CYS B 1 158 ? -73.60544 7.98772 -12.07184 1.000 40.87332 158 CYS B N 1
ATOM 3959 C CA . CYS B 1 158 ? -72.98393 8.85228 -13.07469 1.000 40.09165 158 CYS B CA 1
ATOM 3960 C C . CYS B 1 158 ? -71.46337 8.81475 -13.01419 1.000 44.51586 158 CYS B C 1
ATOM 3961 O O . CYS B 1 158 ? -70.86258 8.48831 -11.98965 1.000 40.99176 158 CYS B O 1
ATOM 3964 N N . SER B 1 159 ? -70.84467 9.18510 -14.13288 1.000 38.23880 159 SER B N 1
ATOM 3965 C CA . SER B 1 159 ? -69.40929 9.40003 -14.16864 1.000 43.86315 159 SER B CA 1
ATOM 3966 C C . SER B 1 159 ? -69.07305 10.78489 -13.62190 1.000 42.86040 159 SER B C 1
ATOM 3967 O O . SER B 1 159 ? -69.92661 11.67371 -13.53803 1.000 42.43404 159 SER B O 1
ATOM 3970 N N . SER B 1 160 ? -67.80261 10.96652 -13.25191 1.000 44.12634 160 SER B N 1
ATOM 3971 C CA . SER B 1 160 ? -67.34548 12.29125 -12.83614 1.000 41.91555 160 SER B CA 1
ATOM 3972 C C . SER B 1 160 ? -67.59271 13.32251 -13.92450 1.000 40.55486 160 SER B C 1
ATOM 3973 O O . SER B 1 160 ? -67.98644 14.46154 -13.63971 1.000 42.71302 160 SER B O 1
ATOM 3976 N N . GLU B 1 161 ? -67.35670 12.94174 -15.18094 1.000 39.57053 161 GLU B N 1
ATOM 3977 C CA . GLU B 1 161 ? -67.53212 13.87895 -16.28422 1.000 45.56336 161 GLU B CA 1
ATOM 3978 C C . GLU B 1 161 ? -68.98811 14.30814 -16.41544 1.000 41.64183 161 GLU B C 1
ATOM 3979 O O . GLU B 1 161 ? -69.27430 15.48489 -16.66206 1.000 41.40760 161 GLU B O 1
ATOM 3985 N N . GLU B 1 162 ? -69.92193 13.36602 -16.25033 1.000 39.54421 162 GLU B N 1
ATOM 3986 C CA . GLU B 1 162 ? -71.34418 13.69636 -16.31303 1.000 44.44217 162 GLU B CA 1
ATOM 3987 C C . GLU B 1 162 ? -71.73886 14.65894 -15.20134 1.000 36.87021 162 GLU B C 1
ATOM 3988 O O . GLU B 1 162 ? -72.45428 15.64119 -15.43971 1.000 39.43631 162 GLU B O 1
ATOM 3994 N N . ILE B 1 163 ? -71.31344 14.36575 -13.96911 1.000 38.26511 163 ILE B N 1
ATOM 3995 C CA . ILE B 1 163 ? -71.60533 15.25725 -12.84712 1.000 34.64100 163 ILE B CA 1
ATOM 3996 C C . ILE B 1 163 ? -71.00600 16.63386 -13.10127 1.000 37.20183 163 ILE B C 1
ATOM 3997 O O . ILE B 1 163 ? -71.67143 17.66114 -12.92975 1.000 38.07825 163 ILE B O 1
ATOM 4002 N N . ASP B 1 164 ? -69.74465 16.67108 -13.54457 1.000 37.14656 164 ASP B N 1
ATOM 4003 C CA . ASP B 1 164 ? -69.06945 17.95097 -13.75100 1.000 37.93350 164 ASP B CA 1
ATOM 4004 C C . ASP B 1 164 ? -69.78914 18.80845 -14.78757 1.000 38.80728 164 ASP B C 1
ATOM 4005 O O . ASP B 1 164 ? -69.97513 20.01669 -14.58465 1.000 37.37553 164 ASP B O 1
ATOM 4010 N N . GLU B 1 165 ? -70.20152 18.20831 -15.90727 1.000 41.61815 165 GLU B N 1
ATOM 4011 C CA . GLU B 1 165 ? -70.85904 19.00374 -16.93749 1.000 40.44432 165 GLU B CA 1
ATOM 4012 C C . GLU B 1 165 ? -72.22163 19.49275 -16.46893 1.000 38.96783 165 GLU B C 1
ATOM 4013 O O . GLU B 1 165 ? -72.63739 20.60858 -16.80914 1.000 37.88875 165 GLU B O 1
ATOM 4019 N N . ALA B 1 166 ? -72.94080 18.66222 -15.70833 1.000 37.71505 166 ALA B N 1
ATOM 4020 C CA . ALA B 1 166 ? -74.27230 19.04373 -15.24686 1.000 40.74699 166 ALA B CA 1
ATOM 4021 C C . ALA B 1 166 ? -74.20987 20.26093 -14.33369 1.000 34.96998 166 ALA B C 1
ATOM 4022 O O . ALA B 1 166 ? -75.05977 21.15548 -14.41620 1.000 36.85442 166 ALA B O 1
ATOM 4024 N N . TYR B 1 167 ? -73.20599 20.32052 -13.46330 1.000 34.20936 167 TYR B N 1
ATOM 4025 C CA . TYR B 1 167 ? -73.09567 21.46605 -12.56780 1.000 33.58824 167 TYR B CA 1
ATOM 4026 C C . TYR B 1 167 ? -72.67167 22.71823 -13.32700 1.000 35.30950 167 TYR B C 1
ATOM 4027 O O . TYR B 1 167 ? -73.15816 23.81750 -13.04132 1.000 39.68371 167 TYR B O 1
ATOM 4036 N N . ARG B 1 168 ? -71.80495 22.56650 -14.33200 1.000 35.94115 168 ARG B N 1
ATOM 4037 C CA . ARG B 1 168 ? -71.44333 23.70268 -15.17950 1.000 38.56252 168 ARG B CA 1
ATOM 4038 C C . ARG B 1 168 ? -72.62854 24.17236 -16.01701 1.000 36.87547 168 ARG B C 1
ATOM 4039 O O . ARG B 1 168 ? -72.80605 25.37833 -16.22863 1.000 34.90155 168 ARG B O 1
ATOM 4047 N N . TRP B 1 169 ? -73.44117 23.22688 -16.50899 1.000 35.14369 169 TRP B N 1
ATOM 4048 C CA . TRP B 1 169 ? -74.66008 23.56926 -17.24024 1.000 37.15972 169 TRP B CA 1
ATOM 4049 C C . TRP B 1 169 ? -75.60468 24.40118 -16.37907 1.000 35.33318 169 TRP B C 1
ATOM 4050 O O . TRP B 1 169 ? -76.22448 25.35712 -16.86317 1.000 38.94151 169 TRP B O 1
ATOM 4061 N N . ALA B 1 170 ? -75.72146 24.04763 -15.09937 1.000 34.66468 170 ALA B N 1
ATOM 4062 C CA . ALA B 1 170 ? -76.62601 24.74466 -14.19137 1.000 36.07011 170 ALA B CA 1
ATOM 4063 C C . ALA B 1 170 ? -76.16016 26.16945 -13.93567 1.000 37.72558 170 ALA B C 1
ATOM 4064 O O . ALA B 1 170 ? -76.95384 27.11946 -13.99202 1.000 36.27277 170 ALA B O 1
ATOM 4066 N N . VAL B 1 171 ? -74.87376 26.33888 -13.64047 1.000 33.21714 171 VAL B N 1
ATOM 4067 C CA . VAL B 1 171 ? -74.35140 27.68452 -13.44090 1.000 33.92775 171 VAL B CA 1
ATOM 4068 C C . VAL B 1 171 ? -74.50113 28.49814 -14.72220 1.000 35.70691 171 VAL B C 1
ATOM 4069 O O . VAL B 1 171 ? -74.84541 29.68659 -14.68450 1.000 36.19908 171 VAL B O 1
ATOM 4073 N N . GLY B 1 172 ? -74.28637 27.86318 -15.87631 1.000 35.35687 172 GLY B N 1
ATOM 4074 C CA . GLY B 1 172 ? -74.33586 28.54750 -17.15644 1.000 36.08591 172 GLY B CA 1
ATOM 4075 C C . GLY B 1 172 ? -75.70261 28.72444 -17.78307 1.000 39.53106 172 GLY B C 1
ATOM 4076 O O . GLY B 1 172 ? -75.79669 29.24344 -18.90165 1.000 37.61767 172 GLY B O 1
ATOM 4077 N N . ASN B 1 173 ? -76.77108 28.33435 -17.09492 1.000 37.54924 173 ASN B N 1
ATOM 4078 C CA . ASN B 1 173 ? -78.12575 28.36662 -17.64252 1.000 40.95491 173 ASN B CA 1
ATOM 4079 C C . ASN B 1 173 ? -78.80144 29.64349 -17.14675 1.000 41.16809 173 ASN B C 1
ATOM 4080 O O . ASN B 1 173 ? -79.27116 29.70361 -16.00610 1.000 37.70189 173 ASN B O 1
ATOM 4085 N N . ASP B 1 174 ? -78.87252 30.65423 -18.02455 1.000 40.51275 174 ASP B N 1
ATOM 4086 C CA . ASP B 1 174 ? -79.38890 31.96550 -17.62626 1.000 39.32840 174 ASP B CA 1
ATOM 4087 C C . ASP B 1 174 ? -80.81254 31.88271 -17.08762 1.000 36.38594 174 ASP B C 1
ATOM 4088 O O . ASP B 1 174 ? -81.16194 32.60561 -16.15323 1.000 35.48583 174 ASP B O 1
ATOM 4093 N N . VAL B 1 175 ? -81.67605 31.07956 -17.71994 1.000 37.14656 175 VAL B N 1
ATOM 4094 C CA . VAL B 1 175 ? -83.06671 31.01797 -17.26810 1.000 36.16749 175 VAL B CA 1
ATOM 4095 C C . VAL B 1 175 ? -83.15842 30.33482 -15.90999 1.000 34.29359 175 VAL B C 1
ATOM 4096 O O . VAL B 1 175 ? -83.97254 30.71697 -15.05686 1.000 35.52268 175 VAL B O 1
ATOM 4100 N N . LEU B 1 176 ? -82.34683 29.30200 -15.68804 1.000 34.85681 176 LEU B N 1
ATOM 4101 C CA . LEU B 1 176 ? -82.30254 28.69698 -14.35655 1.000 31.03267 176 LEU B CA 1
ATOM 4102 C C . LEU B 1 176 ? -81.86980 29.72152 -13.31816 1.000 31.56168 176 LEU B C 1
ATOM 4103 O O . LEU B 1 176 ? -82.46512 29.82288 -12.23617 1.000 36.88863 176 LEU B O 1
ATOM 4108 N N . GLN B 1 177 ? -80.84555 30.50737 -13.64629 1.000 33.29083 177 GLN B N 1
ATOM 4109 C CA . GLN B 1 177 ? -80.39704 31.57117 -12.75753 1.000 34.52782 177 GLN B CA 1
ATOM 4110 C C . GLN B 1 177 ? -81.50837 32.58511 -12.50422 1.000 35.16474 177 GLN B C 1
ATOM 4111 O O . GLN B 1 177 ? -81.70567 33.02325 -11.36531 1.000 37.56766 177 GLN B O 1
ATOM 4117 N N . GLN B 1 178 ? -82.26058 32.95797 -13.54989 1.000 35.58321 178 GLN B N 1
ATOM 4118 C CA . GLN B 1 178 ? -83.36701 33.89320 -13.34722 1.000 34.31990 178 GLN B CA 1
ATOM 4119 C C . GLN B 1 178 ? -84.42096 33.31011 -12.41431 1.000 33.35137 178 GLN B C 1
ATOM 4120 O O . GLN B 1 178 ? -84.95329 34.01447 -11.55110 1.000 36.18855 178 GLN B O 1
ATOM 4126 N N . ARG B 1 179 ? -84.72864 32.02048 -12.56997 1.000 33.59350 179 ARG B N 1
ATOM 4127 C CA . ARG B 1 179 ? -85.71806 31.37342 -11.71691 1.000 34.68311 179 ARG B CA 1
ATOM 4128 C C . ARG B 1 179 ? -85.30923 31.41696 -10.24672 1.000 36.32278 179 ARG B C 1
ATOM 4129 O O . ARG B 1 179 ? -86.09388 31.83244 -9.38676 1.000 31.70643 179 ARG B O 1
ATOM 4137 N N A VAL B 1 180 ? -84.08444 30.98930 -9.93768 0.760 33.02764 180 VAL B N 1
ATOM 4138 N N B VAL B 1 180 ? -84.07780 31.00469 -9.93660 0.240 33.11713 180 VAL B N 1
ATOM 4139 C CA A VAL B 1 180 ? -83.69180 30.88189 -8.53464 0.760 33.91459 180 VAL B CA 1
ATOM 4140 C CA B VAL B 1 180 ? -83.69232 30.88101 -8.53251 0.240 33.91722 180 VAL B CA 1
ATOM 4141 C C A VAL B 1 180 ? -83.50995 32.26416 -7.92146 0.760 33.54613 180 VAL B C 1
ATOM 4142 C C B VAL B 1 180 ? -83.46696 32.25318 -7.90660 0.240 33.58561 180 VAL B C 1
ATOM 4143 O O A VAL B 1 180 ? -83.91601 32.50156 -6.77773 0.760 34.33306 180 VAL B O 1
ATOM 4144 O O B VAL B 1 180 ? -83.79165 32.46930 -6.73307 0.240 34.29622 180 VAL B O 1
ATOM 4151 N N . THR B 1 181 ? -82.91415 33.20314 -8.66854 1.000 33.16713 181 THR B N 1
ATOM 4152 C CA . THR B 1 181 ? -82.71525 34.54514 -8.12072 1.000 37.52292 181 THR B CA 1
ATOM 4153 C C . THR B 1 181 ? -84.03592 35.28703 -7.95135 1.000 35.50952 181 THR B C 1
ATOM 4154 O O . THR B 1 181 ? -84.15625 36.12741 -7.04919 1.000 34.28832 181 THR B O 1
ATOM 4158 N N . THR B 1 182 ? -85.04618 34.97318 -8.76654 1.000 32.81446 182 THR B N 1
ATOM 4159 C CA . THR B 1 182 ? -86.36381 35.55083 -8.52206 1.000 32.76445 182 THR B CA 1
ATOM 4160 C C . THR B 1 182 ? -86.85642 35.16789 -7.13576 1.000 36.90706 182 THR B C 1
ATOM 4161 O O . THR B 1 182 ? -87.33765 36.01974 -6.37841 1.000 32.42494 182 THR B O 1
ATOM 4165 N N . VAL B 1 183 ? -86.68183 33.90194 -6.76040 1.000 33.07765 183 VAL B N 1
ATOM 4166 C CA . VAL B 1 183 ? -87.11116 33.45827 -5.43981 1.000 31.07741 183 VAL B CA 1
ATOM 4167 C C . VAL B 1 183 ? -86.24137 34.07876 -4.35578 1.000 34.63836 183 VAL B C 1
ATOM 4168 O O . VAL B 1 183 ? -86.74877 34.58259 -3.34659 1.000 35.95957 183 VAL B O 1
ATOM 4172 N N . LEU B 1 184 ? -84.91763 34.02731 -4.53485 1.000 31.23796 184 LEU B N 1
ATOM 4173 C CA . LEU B 1 184 ? -84.00275 34.52626 -3.51440 1.000 33.37242 184 LEU B CA 1
ATOM 4174 C C . LEU B 1 184 ? -84.25814 35.98763 -3.18142 1.000 34.46729 184 LEU B C 1
ATOM 4175 O O . LEU B 1 184 ? -84.10953 36.38853 -2.02074 1.000 36.39910 184 LEU B O 1
ATOM 4180 N N . CYS B 1 185 ? -84.65186 36.79485 -4.16633 1.000 32.21439 185 CYS B N 1
ATOM 4181 C CA . CYS B 1 185 ? -84.92602 38.20294 -3.89238 1.000 35.02525 185 CYS B CA 1
ATOM 4182 C C . CYS B 1 185 ? -86.12534 38.36545 -2.97438 1.000 37.12024 185 CYS B C 1
ATOM 4183 O O . CYS B 1 185 ? -86.15198 39.27437 -2.13637 1.000 35.97537 185 CYS B O 1
ATOM 4186 N N . GLU B 1 186 ? -87.13907 37.50955 -3.12471 1.000 35.80956 186 GLU B N 1
ATOM 4187 C CA . GLU B 1 186 ? -88.31166 37.64607 -2.26827 1.000 33.74615 186 GLU B CA 1
ATOM 4188 C C . GLU B 1 186 ? -88.00336 37.23589 -0.83528 1.000 34.30148 186 GLU B C 1
ATOM 4189 O O . GLU B 1 186 ? -88.64987 37.72071 0.09747 1.000 34.77785 186 GLU B O 1
ATOM 4195 N N . TYR B 1 187 ? -87.02133 36.35544 -0.63109 1.000 34.68047 187 TYR B N 1
ATOM 4196 C CA . TYR B 1 187 ? -86.62399 36.02039 0.72721 1.000 35.12000 187 TYR B CA 1
ATOM 4197 C C . TYR B 1 187 ? -86.05377 37.21520 1.47370 1.000 38.38881 187 TYR B C 1
ATOM 4198 O O . TYR B 1 187 ? -86.03601 37.20422 2.71031 1.000 38.12562 187 TYR B O 1
ATOM 4207 N N . GLU B 1 188 ? -85.58025 38.22791 0.75942 1.000 35.67270 188 GLU B N 1
ATOM 4208 C CA . GLU B 1 188 ? -85.10033 39.46391 1.36458 1.000 35.33055 188 GLU B CA 1
ATOM 4209 C C . GLU B 1 188 ? -86.21271 40.45603 1.64628 1.000 39.84688 188 GLU B C 1
ATOM 4210 O O . GLU B 1 188 ? -85.93980 41.50409 2.23629 1.000 39.63633 188 GLU B O 1
ATOM 4216 N N . SER B 1 189 ? -87.44792 40.15159 1.25555 1.000 38.79676 189 SER B N 1
ATOM 4217 C CA . SER B 1 189 ? -88.51864 41.12890 1.35759 1.000 35.80166 189 SER B CA 1
ATOM 4218 C C . SER B 1 189 ? -88.69931 41.60388 2.78927 1.000 39.97848 189 SER B C 1
ATOM 4219 O O . SER B 1 189 ? -88.60377 40.82735 3.73827 1.000 33.72773 189 SER B O 1
ATOM 4222 N N . GLU B 1 190 ? -88.98730 42.89493 2.92938 1.000 37.47291 190 GLU B N 1
ATOM 4223 C CA . GLU B 1 190 ? -89.38384 43.45880 4.20772 1.000 43.25782 190 GLU B CA 1
ATOM 4224 C C . GLU B 1 190 ? -90.72636 42.91782 4.68607 1.000 43.83420 190 GLU B C 1
ATOM 4225 O O . GLU B 1 190 ? -91.01472 42.98586 5.88548 1.000 46.32661 190 GLU B O 1
ATOM 4231 N N . ASP B 1 191 ? -91.54312 42.36184 3.78465 1.000 39.26260 191 ASP B N 1
ATOM 4232 C CA . ASP B 1 191 ? -92.85173 41.83131 4.15468 1.000 35.87535 191 ASP B CA 1
ATOM 4233 C C . ASP B 1 191 ? -92.72246 40.34939 4.47486 1.000 36.63071 191 ASP B C 1
ATOM 4234 O O . ASP B 1 191 ? -92.46057 39.55143 3.55918 1.000 37.24920 191 ASP B O 1
ATOM 4239 N N . PRO B 1 192 ? -92.92182 39.92880 5.72877 1.000 32.80657 192 PRO B N 1
ATOM 4240 C CA . PRO B 1 192 ? -92.74965 38.50823 6.05972 1.000 39.44157 192 PRO B CA 1
ATOM 4241 C C . PRO B 1 192 ? -93.67177 37.59095 5.28286 1.000 38.71254 192 PRO B C 1
ATOM 4242 O O . PRO B 1 192 ? -93.30640 36.43189 5.05149 1.000 35.89115 192 PRO B O 1
ATOM 4246 N N . LEU B 1 193 ? -94.85811 38.06598 4.87433 1.000 35.72007 193 LEU B N 1
ATOM 4247 C CA . LEU B 1 193 ? -95.78391 37.19549 4.15759 1.000 36.80178 193 LEU B CA 1
ATOM 4248 C C . LEU B 1 193 ? -95.32560 36.95128 2.72683 1.000 37.58345 193 LEU B C 1
ATOM 4249 O O . LEU B 1 193 ? -95.64564 35.90836 2.14740 1.000 34.11988 193 LEU B O 1
ATOM 4254 N N . LYS B 1 194 ? -94.57749 37.88991 2.13791 1.000 31.00898 194 LYS B N 1
ATOM 4255 C CA . LYS B 1 194 ? -93.99497 37.61978 0.82610 1.000 32.21702 194 LYS B CA 1
ATOM 4256 C C . LYS B 1 194 ? -92.95941 36.50637 0.89564 1.000 35.71481 194 LYS B C 1
ATOM 4257 O O . LYS B 1 194 ? -92.85811 35.70411 -0.03559 1.000 32.56706 194 LYS B O 1
ATOM 4263 N N . ARG B 1 195 ? -92.20306 36.41879 1.99573 1.000 31.46956 195 ARG B N 1
ATOM 4264 C CA . ARG B 1 195 ? -91.29179 35.29364 2.17119 1.000 31.46167 195 ARG B CA 1
ATOM 4265 C C . ARG B 1 195 ? -92.05818 33.98212 2.18618 1.000 34.76996 195 ARG B C 1
ATOM 4266 O O . ARG B 1 195 ? -91.61561 32.98777 1.59608 1.000 33.09607 195 ARG B O 1
ATOM 4274 N N . LYS B 1 196 ? -93.20994 33.96746 2.86321 1.000 33.60140 196 LYS B N 1
ATOM 4275 C CA . LYS B 1 196 ? -94.02183 32.75450 2.96929 1.000 34.73048 196 LYS B CA 1
ATOM 4276 C C . LYS B 1 196 ? -94.61982 32.36464 1.62293 1.000 34.26990 196 LYS B C 1
ATOM 4277 O O . LYS B 1 196 ? -94.70446 31.17399 1.29427 1.000 33.54876 196 LYS B O 1
ATOM 4283 N N . ILE B 1 197 ? -95.07860 33.34902 0.85003 1.000 30.76948 197 ILE B N 1
ATOM 4284 C CA . ILE B 1 197 ? -95.58839 33.06409 -0.49243 1.000 32.47495 197 ILE B CA 1
ATOM 4285 C C . ILE B 1 197 ? -94.50617 32.40858 -1.33581 1.000 31.66695 197 ILE B C 1
ATOM 4286 O O . ILE B 1 197 ? -94.73477 31.37683 -1.98158 1.000 33.20924 197 ILE B O 1
ATOM 4291 N N . ALA B 1 198 ? -93.31034 33.00483 -1.34666 1.000 31.11426 198 ALA B N 1
ATOM 4292 C CA . ALA B 1 198 ? -92.21902 32.44953 -2.13501 1.000 32.49074 198 ALA B CA 1
ATOM 4293 C C . ALA B 1 198 ? -91.88669 31.03199 -1.68354 1.000 30.98003 198 ALA B C 1
ATOM 4294 O O . ALA B 1 198 ? -91.74723 30.12663 -2.51815 1.000 33.21451 198 ALA B O 1
ATOM 4296 N N . ALA B 1 199 ? -91.80000 30.80693 -0.36410 1.000 31.20637 199 ALA B N 1
ATOM 4297 C CA . ALA B 1 199 ? -91.53284 29.46116 0.13873 1.000 33.53560 199 ALA B CA 1
ATOM 4298 C C . ALA B 1 199 ? -92.63000 28.48209 -0.27094 1.000 35.65427 199 ALA B C 1
ATOM 4299 O O . ALA B 1 199 ? -92.34119 27.33206 -0.62061 1.000 38.32302 199 ALA B O 1
ATOM 4301 N N . THR B 1 200 ? -93.89920 28.90616 -0.21213 1.000 32.97501 200 THR B N 1
ATOM 4302 C CA . THR B 1 200 ? -94.97886 28.02597 -0.65601 1.000 32.16701 200 THR B CA 1
ATOM 4303 C C . THR B 1 200 ? -94.84490 27.71446 -2.14456 1.000 35.40424 200 THR B C 1
ATOM 4304 O O . THR B 1 200 ? -95.07360 26.57594 -2.57386 1.000 32.71971 200 THR B O 1
ATOM 4308 N N . MET B 1 201 ? -94.43424 28.70048 -2.94463 1.000 33.76457 201 MET B N 1
ATOM 4309 C CA . MET B 1 201 ? -94.24446 28.44127 -4.37419 1.000 33.56981 201 MET B CA 1
ATOM 4310 C C . MET B 1 201 ? -93.12801 27.42907 -4.60093 1.000 36.59913 201 MET B C 1
ATOM 4311 O O . MET B 1 201 ? -93.25540 26.52055 -5.43158 1.000 35.57269 201 MET B O 1
ATOM 4316 N N . LEU B 1 202 ? -92.02162 27.56427 -3.87313 1.000 32.39336 202 LEU B N 1
ATOM 4317 C CA . LEU B 1 202 ? -90.92420 26.62257 -4.06193 1.000 29.46932 202 LEU B CA 1
ATOM 4318 C C . LEU B 1 202 ? -91.36908 25.20695 -3.72713 1.000 35.25686 202 LEU B C 1
ATOM 4319 O O . LEU B 1 202 ? -91.15356 24.27581 -4.51220 1.000 35.09631 202 LEU B O 1
ATOM 4324 N N . SER B 1 203 ? -92.04322 25.03661 -2.57916 1.000 34.23568 203 SER B N 1
ATOM 4325 C CA . SER B 1 203 ? -92.37019 23.70095 -2.09515 1.000 35.48583 203 SER B CA 1
ATOM 4326 C C . SER B 1 203 ? -93.51746 23.06870 -2.86851 1.000 36.35699 203 SER B C 1
ATOM 4327 O O . SER B 1 203 ? -93.53846 21.84399 -3.02861 1.000 32.63549 203 SER B O 1
ATOM 4330 N N . SER B 1 204 ? -94.47214 23.86479 -3.36437 1.000 30.72210 204 SER B N 1
ATOM 4331 C CA . SER B 1 204 ? -95.66430 23.32265 -3.99831 1.000 31.74328 204 SER B CA 1
ATOM 4332 C C . SER B 1 204 ? -95.68810 23.48623 -5.51409 1.000 35.70165 204 SER B C 1
ATOM 4333 O O . SER B 1 204 ? -96.62824 23.00099 -6.15500 1.000 35.38582 204 SER B O 1
ATOM 4336 N N . LEU B 1 205 ? -94.69699 24.15404 -6.10892 1.000 34.09093 205 LEU B N 1
ATOM 4337 C CA . LEU B 1 205 ? -94.75171 24.38979 -7.54661 1.000 36.77546 205 LEU B CA 1
ATOM 4338 C C . LEU B 1 205 ? -93.42508 24.21623 -8.28132 1.000 34.84102 205 LEU B C 1
ATOM 4339 O O . LEU B 1 205 ? -93.36236 23.47908 -9.26963 1.000 38.43619 205 LEU B O 1
ATOM 4344 N N . LEU B 1 206 ? -92.37233 24.91997 -7.84768 1.000 35.94378 206 LEU B N 1
ATOM 4345 C CA . LEU B 1 206 ? -91.23331 25.17419 -8.73325 1.000 35.90694 206 LEU B CA 1
ATOM 4346 C C . LEU B 1 206 ? -90.44115 23.93007 -9.11001 1.000 36.60176 206 LEU B C 1
ATOM 4347 O O . LEU B 1 206 ? -89.70987 23.96075 -10.10966 1.000 36.66492 206 LEU B O 1
ATOM 4352 N N . LEU B 1 207 ? -90.52834 22.85629 -8.33144 1.000 37.04392 207 LEU B N 1
ATOM 4353 C CA . LEU B 1 207 ? -89.78460 21.65314 -8.67312 1.000 36.16749 207 LEU B CA 1
ATOM 4354 C C . LEU B 1 207 ? -90.60504 20.64915 -9.47671 1.000 37.03602 207 LEU B C 1
ATOM 4355 O O . LEU B 1 207 ? -90.05383 19.63737 -9.92197 1.000 35.37529 207 LEU B O 1
ATOM 4360 N N . TYR B 1 208 ? -91.89648 20.89210 -9.69045 1.000 34.69890 208 TYR B N 1
ATOM 4361 C CA . TYR B 1 208 ? -92.72231 19.80984 -10.20636 1.000 36.50701 208 TYR B CA 1
ATOM 4362 C C . TYR B 1 208 ? -92.51173 19.55637 -11.69011 1.000 39.21523 208 TYR B C 1
ATOM 4363 O O . TYR B 1 208 ? -92.68930 18.41828 -12.12875 1.000 38.04140 208 TYR B O 1
ATOM 4372 N N . ALA B 1 209 ? -92.11663 20.55805 -12.47918 1.000 33.66456 209 ALA B N 1
ATOM 4373 C CA . ALA B 1 209 ? -91.76228 20.23324 -13.86418 1.000 34.75680 209 ALA B CA 1
ATOM 4374 C C . ALA B 1 209 ? -90.59077 19.26300 -13.89751 1.000 37.50450 209 ALA B C 1
ATOM 4375 O O . ALA B 1 209 ? -90.49549 18.42818 -14.80241 1.000 37.54661 209 ALA B O 1
ATOM 4377 N N . GLY B 1 210 ? -89.71053 19.33918 -12.90166 1.000 36.43595 210 GLY B N 1
ATOM 4378 C CA . GLY B 1 210 ? -88.60992 18.40830 -12.78553 1.000 34.71469 210 GLY B CA 1
ATOM 4379 C C . GLY B 1 210 ? -89.02950 17.05471 -12.25851 1.000 35.36477 210 GLY B C 1
ATOM 4380 O O . GLY B 1 210 ? -88.63382 16.03219 -12.82331 1.000 35.97273 210 GLY B O 1
ATOM 4381 N N . PHE B 1 211 ? -89.81843 17.03093 -11.17586 1.000 33.72246 211 PHE B N 1
ATOM 4382 C CA . PHE B 1 211 ? -90.35198 15.77192 -10.65598 1.000 33.11186 211 PHE B CA 1
ATOM 4383 C C . PHE B 1 211 ? -91.14180 14.99133 -11.70778 1.000 38.26775 211 PHE B C 1
ATOM 4384 O O . PHE B 1 211 ? -91.28292 13.76748 -11.58789 1.000 38.40724 211 PHE B O 1
ATOM 4392 N N . TYR B 1 212 ? -91.66254 15.65981 -12.73310 1.000 38.40197 212 TYR B N 1
ATOM 4393 C CA . TYR B 1 212 ? -92.35872 14.93053 -13.79034 1.000 34.97525 212 TYR B CA 1
ATOM 4394 C C . TYR B 1 212 ? -91.46931 13.84990 -14.40228 1.000 39.68634 212 TYR B C 1
ATOM 4395 O O . TYR B 1 212 ? -91.94913 12.75903 -14.72400 1.000 39.66791 212 TYR B O 1
ATOM 4404 N N . LEU B 1 213 ? -90.17109 14.12805 -14.56753 1.000 37.07813 213 LEU B N 1
ATOM 4405 C CA . LEU B 1 213 ? -89.30948 13.18141 -15.27758 1.000 36.49911 213 LEU B CA 1
ATOM 4406 C C . LEU B 1 213 ? -89.15954 11.84480 -14.55623 1.000 36.95969 213 LEU B C 1
ATOM 4407 O O . LEU B 1 213 ? -89.41373 10.79927 -15.18617 1.000 39.22312 213 LEU B O 1
ATOM 4412 N N . PRO B 1 214 ? -88.77039 11.77924 -13.27210 1.000 36.96233 214 PRO B N 1
ATOM 4413 C CA . PRO B 1 214 ? -88.74178 10.45648 -12.61924 1.000 37.81506 214 PRO B CA 1
ATOM 4414 C C . PRO B 1 214 ? -90.11174 9.80974 -12.50146 1.000 34.18305 214 PRO B C 1
ATOM 4415 O O . PRO B 1 214 ? -90.20509 8.57556 -12.49811 1.000 40.37589 214 PRO B O 1
ATOM 4419 N N . LEU B 1 215 ? -91.17854 10.59758 -12.35596 1.000 36.57544 215 LEU B N 1
ATOM 4420 C CA . LEU B 1 215 ? -92.51610 10.01334 -12.35594 1.000 36.37015 215 LEU B CA 1
ATOM 4421 C C . LEU B 1 215 ? -92.82751 9.39583 -13.71305 1.000 41.78133 215 LEU B C 1
ATOM 4422 O O . LEU B 1 215 ? -93.46750 8.33708 -13.80247 1.000 39.85478 215 LEU B O 1
ATOM 4427 N N . TYR B 1 216 ? -92.36438 10.04059 -14.78362 1.000 39.68897 216 TYR B N 1
ATOM 4428 C CA . TYR B 1 216 ? -92.52585 9.47898 -16.11941 1.000 39.56264 216 TYR B CA 1
ATOM 4429 C C . TYR B 1 216 ? -91.75581 8.16944 -16.26003 1.000 41.10756 216 TYR B C 1
ATOM 4430 O O . TYR B 1 216 ? -92.29855 7.16253 -16.73157 1.000 40.24167 216 TYR B O 1
ATOM 4439 N N . PHE B 1 217 ? -90.48183 8.16492 -15.85708 1.000 40.66803 217 PHE B N 1
ATOM 4440 C CA . PHE B 1 217 ? -89.70319 6.92861 -15.87488 1.000 40.48907 217 PHE B CA 1
ATOM 4441 C C . PHE B 1 217 ? -90.41881 5.81903 -15.11387 1.000 38.80202 217 PHE B C 1
ATOM 4442 O O . PHE B 1 217 ? -90.53960 4.68508 -15.60280 1.000 40.66277 217 PHE B O 1
ATOM 4450 N N . ALA B 1 218 ? -90.90383 6.12821 -13.90463 1.000 39.57317 218 ALA B N 1
ATOM 4451 C CA . ALA B 1 218 ? -91.58471 5.10773 -13.10769 1.000 37.92823 218 ALA B CA 1
ATOM 4452 C C . ALA B 1 218 ? -92.83197 4.59411 -13.81675 1.000 43.33941 218 ALA B C 1
ATOM 4453 O O . ALA B 1 218 ? -93.10649 3.38871 -13.80767 1.000 42.93146 218 ALA B O 1
ATOM 4455 N N . SER B 1 219 ? -93.58835 5.48659 -14.46253 1.000 43.98159 219 SER B N 1
ATOM 4456 C CA . SER B 1 219 ? -94.76622 5.04529 -15.20615 1.000 42.33666 219 SER B CA 1
ATOM 4457 C C . SER B 1 219 ? -94.39904 4.13876 -16.36747 1.000 41.65763 219 SER B C 1
ATOM 4458 O O . SER B 1 219 ? -95.24702 3.36435 -16.83247 1.000 44.90275 219 SER B O 1
ATOM 4461 N N . ARG B 1 220 ? -93.16687 4.23011 -16.86140 1.000 40.74173 220 ARG B N 1
ATOM 4462 C CA . ARG B 1 220 ? -92.67576 3.32977 -17.89653 1.000 40.73910 220 ARG B CA 1
ATOM 4463 C C . ARG B 1 220 ? -91.92587 2.13389 -17.33220 1.000 43.68682 220 ARG B C 1
ATOM 4464 O O . ARG B 1 220 ? -91.37589 1.34917 -18.10554 1.000 46.30292 220 ARG B O 1
ATOM 4472 N N . GLY B 1 221 ? -91.87015 1.97928 -16.01470 1.000 41.65236 221 GLY B N 1
ATOM 4473 C CA . GLY B 1 221 ? -91.19872 0.82523 -15.45324 1.000 44.07634 221 GLY B CA 1
ATOM 4474 C C . GLY B 1 221 ? -89.70708 0.97876 -15.27018 1.000 47.73993 221 GLY B C 1
ATOM 4475 O O . GLY B 1 221 ? -89.00712 -0.02781 -15.11250 1.000 45.94235 221 GLY B O 1
ATOM 4476 N N . LYS B 1 222 ? -89.19648 2.20624 -15.26440 1.000 36.69914 222 LYS B N 1
ATOM 4477 C CA . LYS B 1 222 ? -87.76622 2.45610 -15.17419 1.000 40.59697 222 LYS B CA 1
ATOM 4478 C C . LYS B 1 222 ? -87.44480 3.30382 -13.95055 1.000 39.22576 222 LYS B C 1
ATOM 4479 O O . LYS B 1 222 ? -88.29806 4.02911 -13.43455 1.000 39.93374 222 LYS B O 1
ATOM 4485 N N . MET B 1 223 ? -86.19511 3.19888 -13.49100 1.000 40.13376 223 MET B N 1
ATOM 4486 C CA . MET B 1 223 ? -85.68604 4.00515 -12.37487 1.000 40.47591 223 MET B CA 1
ATOM 4487 C C . MET B 1 223 ? -86.61875 3.90389 -11.17333 1.000 40.21798 223 MET B C 1
ATOM 4488 O O . MET B 1 223 ? -87.00025 4.90006 -10.54664 1.000 36.52017 223 MET B O 1
ATOM 4493 N N . MET B 1 224 ? -86.98483 2.66438 -10.85688 1.000 40.34431 224 MET B N 1
ATOM 4494 C CA . MET B 1 224 ? -88.01373 2.41190 -9.85342 1.000 38.09930 224 MET B CA 1
ATOM 4495 C C . MET B 1 224 ? -87.55201 2.78719 -8.45333 1.000 39.91005 224 MET B C 1
ATOM 4496 O O . MET B 1 224 ? -88.35426 3.25709 -7.63629 1.000 41.73658 224 MET B O 1
ATOM 4501 N N . ASN B 1 225 ? -86.27898 2.56441 -8.13237 1.000 37.82296 225 ASN B N 1
ATOM 4502 C CA . ASN B 1 225 ? -85.86940 2.86309 -6.76344 1.000 39.47579 225 ASN B CA 1
ATOM 4503 C C . ASN B 1 225 ? -85.67195 4.35698 -6.57204 1.000 38.13878 225 ASN B C 1
ATOM 4504 O O . ASN B 1 225 ? -85.98678 4.89956 -5.50535 1.000 40.24956 225 ASN B O 1
ATOM 4509 N N . THR B 1 226 ? -85.17144 5.02860 -7.60570 1.000 36.00695 226 THR B N 1
ATOM 4510 C CA . THR B 1 226 ? -85.12393 6.48936 -7.60521 1.000 36.83600 226 THR B CA 1
ATOM 4511 C C . THR B 1 226 ? -86.50805 7.08253 -7.37130 1.000 37.14919 226 THR B C 1
ATOM 4512 O O . THR B 1 226 ? -86.66111 8.06417 -6.63531 1.000 39.05995 226 THR B O 1
ATOM 4516 N N . ALA B 1 227 ? -87.53395 6.48629 -7.97605 1.000 36.53333 227 ALA B N 1
ATOM 4517 C CA . ALA B 1 227 ? -88.88572 7.00458 -7.81117 1.000 35.64901 227 ALA B CA 1
ATOM 4518 C C . ALA B 1 227 ? -89.34141 6.91463 -6.35428 1.000 36.78862 227 ALA B C 1
ATOM 4519 O O . ALA B 1 227 ? -90.01682 7.82137 -5.85568 1.000 39.11258 227 ALA B O 1
ATOM 4521 N N . ASP B 1 228 ? -88.98514 5.82899 -5.65441 1.000 38.45724 228 ASP B N 1
ATOM 4522 C CA . ASP B 1 228 ? -89.29117 5.73382 -4.22616 1.000 37.26499 228 ASP B CA 1
ATOM 4523 C C . ASP B 1 228 ? -88.70964 6.90975 -3.46230 1.000 33.98302 228 ASP B C 1
ATOM 4524 O O . ASP B 1 228 ? -89.36702 7.48839 -2.58803 1.000 39.06258 228 ASP B O 1
ATOM 4529 N N . MET B 1 229 ? -87.45594 7.25645 -3.75066 1.000 34.14357 229 MET B N 1
ATOM 4530 C CA . MET B 1 229 ? -86.84405 8.38820 -3.07037 1.000 35.56216 229 MET B CA 1
ATOM 4531 C C . MET B 1 229 ? -87.54361 9.69532 -3.42276 1.000 43.50785 229 MET B C 1
ATOM 4532 O O . MET B 1 229 ? -87.77230 10.54037 -2.55023 1.000 34.42518 229 MET B O 1
ATOM 4537 N N . ILE B 1 230 ? -87.88726 9.88645 -4.69734 1.000 34.92261 230 ILE B N 1
ATOM 4538 C CA . ILE B 1 230 ? -88.63681 11.07923 -5.08216 1.000 34.85681 230 ILE B CA 1
ATOM 4539 C C . ILE B 1 230 ? -89.93450 11.17584 -4.28436 1.000 32.28808 230 ILE B C 1
ATOM 4540 O O . ILE B 1 230 ? -90.34581 12.26628 -3.86518 1.000 37.39133 230 ILE B O 1
ATOM 4545 N N . ARG B 1 231 ? -90.59234 10.03916 -4.04774 1.000 29.89306 231 ARG B N 1
ATOM 4546 C CA . ARG B 1 231 ? -91.83406 10.06983 -3.28722 1.000 31.38797 231 ARG B CA 1
ATOM 4547 C C . ARG B 1 231 ? -91.59167 10.39872 -1.81526 1.000 31.22216 231 ARG B C 1
ATOM 4548 O O . ARG B 1 231 ? -92.44306 11.03328 -1.18226 1.000 35.35950 231 ARG B O 1
ATOM 4556 N N . LEU B 1 232 ? -90.43673 10.01488 -1.26138 1.000 36.02011 232 LEU B N 1
ATOM 4557 C CA . LEU B 1 232 ? -90.07371 10.48121 0.07712 1.000 33.32768 232 LEU B CA 1
ATOM 4558 C C . LEU B 1 232 ? -89.90373 11.99540 0.10267 1.000 36.37015 232 LEU B C 1
ATOM 4559 O O . LEU B 1 232 ? -90.36974 12.66728 1.03230 1.000 33.66193 232 LEU B O 1
ATOM 4564 N N . ILE B 1 233 ? -89.23063 12.54606 -0.90887 1.000 35.91746 233 ILE B N 1
ATOM 4565 C CA . ILE B 1 233 ? -89.10409 13.99424 -1.04145 1.000 34.78049 233 ILE B CA 1
ATOM 4566 C C . ILE B 1 233 ? -90.47995 14.64493 -1.12958 1.000 37.16235 233 ILE B C 1
ATOM 4567 O O . ILE B 1 233 ? -90.75840 15.64592 -0.45387 1.000 35.86746 233 ILE B O 1
ATOM 4572 N N . LEU B 1 234 ? -91.35369 14.09682 -1.98256 1.000 34.82260 234 LEU B N 1
ATOM 4573 C CA . LEU B 1 234 ? -92.68009 14.67951 -2.17701 1.000 35.75429 234 LEU B CA 1
ATOM 4574 C C . LEU B 1 234 ? -93.52520 14.59303 -0.91193 1.000 35.96484 234 LEU B C 1
ATOM 4575 O O . LEU B 1 234 ? -94.33854 15.48461 -0.63494 1.000 35.75429 234 LEU B O 1
ATOM 4580 N N . ARG B 1 235 ? -93.39815 13.49859 -0.16630 1.000 33.95670 235 ARG B N 1
ATOM 4581 C CA . ARG B 1 235 ? -94.09986 13.41141 1.10748 1.000 37.58872 235 ARG B CA 1
ATOM 4582 C C . ARG B 1 235 ? -93.70914 14.56527 2.02976 1.000 37.75716 235 ARG B C 1
ATOM 4583 O O . ARG B 1 235 ? -94.54826 15.07975 2.78005 1.000 38.95467 235 ARG B O 1
ATOM 4591 N N . ASP B 1 236 ? -92.43923 14.98199 1.99787 1.000 35.19106 236 ASP B N 1
ATOM 4592 C CA . ASP B 1 236 ? -92.01970 16.12786 2.80331 1.000 31.54062 236 ASP B CA 1
ATOM 4593 C C . ASP B 1 236 ? -92.55854 17.42539 2.22155 1.000 37.06497 236 ASP B C 1
ATOM 4594 O O . ASP B 1 236 ? -93.13195 18.25245 2.93963 1.000 32.79077 236 ASP B O 1
ATOM 4599 N N . LYS B 1 237 ? -92.36647 17.62921 0.91649 1.000 34.89366 237 LYS B N 1
ATOM 4600 C CA . LYS B 1 237 ? -92.67938 18.92522 0.32622 1.000 32.83815 237 LYS B CA 1
ATOM 4601 C C . LYS B 1 237 ? -94.17147 19.22823 0.38278 1.000 32.26966 237 LYS B C 1
ATOM 4602 O O . LYS B 1 237 ? -94.55992 20.39998 0.47963 1.000 33.81458 237 LYS B O 1
ATOM 4608 N N . ALA B 1 238 ? -95.01678 18.19833 0.31287 1.000 31.95909 238 ALA B N 1
ATOM 4609 C CA . ALA B 1 238 ? -96.45668 18.42456 0.41555 1.000 30.95371 238 ALA B CA 1
ATOM 4610 C C . ALA B 1 238 ? -96.81289 19.06182 1.75421 1.000 34.63573 238 ALA B C 1
ATOM 4611 O O . ALA B 1 238 ? -97.61006 20.00996 1.81099 1.000 32.76182 238 ALA B O 1
ATOM 4613 N N . ILE B 1 239 ? -96.21183 18.57205 2.83967 1.000 34.37781 239 ILE B N 1
ATOM 4614 C CA . ILE B 1 239 ? -96.44423 19.17396 4.15099 1.000 30.46418 239 ILE B CA 1
ATOM 4615 C C . ILE B 1 239 ? -95.76831 20.53892 4.23751 1.000 30.54314 239 ILE B C 1
ATOM 4616 O O . ILE B 1 239 ? -96.34738 21.49290 4.76385 1.000 31.47746 239 ILE B O 1
ATOM 4621 N N . HIS B 1 240 ? -94.54341 20.66089 3.71382 1.000 31.04846 240 HIS B N 1
ATOM 4622 C CA . HIS B 1 240 ? -93.84800 21.95011 3.74705 1.000 31.22480 240 HIS B CA 1
ATOM 4623 C C . HIS B 1 240 ? -94.68742 23.05234 3.11769 1.000 37.05444 240 HIS B C 1
ATOM 4624 O O . HIS B 1 240 ? -94.81303 24.15352 3.67053 1.000 34.24095 240 HIS B O 1
ATOM 4631 N N . GLY B 1 241 ? -95.22880 22.78482 1.92832 1.000 31.47746 241 GLY B N 1
ATOM 4632 C CA . GLY B 1 241 ? -96.01800 23.78946 1.23752 1.000 33.20661 241 GLY B CA 1
ATOM 4633 C C . GLY B 1 241 ? -97.36383 24.03230 1.89209 1.000 32.75393 241 GLY B C 1
ATOM 4634 O O . GLY B 1 241 ? -97.83641 25.17109 1.94335 1.000 33.33031 241 GLY B O 1
ATOM 4635 N N . TYR B 1 242 ? -98.02146 22.96717 2.36295 1.000 32.45652 242 TYR B N 1
ATOM 4636 C CA . TYR B 1 242 ? -99.24370 23.15996 3.13795 1.000 34.68574 242 TYR B CA 1
ATOM 4637 C C . TYR B 1 242 ? -98.99131 24.06708 4.34343 1.000 35.83061 242 TYR B C 1
ATOM 4638 O O . TYR B 1 242 ? -99.78678 24.97039 4.63335 1.000 38.03088 242 TYR B O 1
ATOM 4647 N N . TYR B 1 243 ? -97.87264 23.86021 5.03736 1.000 31.78013 243 TYR B N 1
ATOM 4648 C CA . TYR B 1 243 ? -97.63645 24.56814 6.29521 1.000 34.37781 243 TYR B CA 1
ATOM 4649 C C . TYR B 1 243 ? -97.26388 26.01745 6.04491 1.000 35.10947 243 TYR B C 1
ATOM 4650 O O . TYR B 1 243 ? -97.75306 26.91598 6.74176 1.000 35.95957 243 TYR B O 1
ATOM 4659 N N . SER B 1 244 ? -96.38619 26.25323 5.06037 1.000 35.44636 244 SER B N 1
ATOM 4660 C CA . SER B 1 244 ? -96.07648 27.60596 4.60072 1.000 41.97082 244 SER B CA 1
ATOM 4661 C C . SER B 1 244 ? -97.34343 28.38449 4.29288 1.000 36.67019 244 SER B C 1
ATOM 4662 O O . SER B 1 244 ? -97.50271 29.53389 4.72043 1.000 34.38044 244 SER B O 1
ATOM 4665 N N . GLY B 1 245 ? -98.25308 27.77439 3.52770 1.000 34.54362 245 GLY B N 1
ATOM 4666 C CA . GLY B 1 245 ? -99.46809 28.47220 3.14472 1.000 31.21427 245 GLY B CA 1
ATOM 4667 C C . GLY B 1 245 ? -100.42930 28.67072 4.29670 1.000 36.68861 245 GLY B C 1
ATOM 4668 O O . GLY B 1 245 ? -101.14263 29.67787 4.35025 1.000 35.92799 245 GLY B O 1
ATOM 4669 N N . TYR B 1 246 ? -100.48019 27.71170 5.21929 1.000 34.19357 246 TYR B N 1
ATOM 4670 C CA . TYR B 1 246 ? -101.31224 27.86277 6.40720 1.000 35.73586 246 TYR B CA 1
ATOM 4671 C C . TYR B 1 246 ? -100.85036 29.04975 7.24259 1.000 38.22564 246 TYR B C 1
ATOM 4672 O O . TYR B 1 246 ? -101.65847 29.89912 7.64724 1.000 36.44121 246 TYR B O 1
ATOM 4681 N N . LYS B 1 247 ? -99.54136 29.12154 7.50581 1.000 33.85932 247 LYS B N 1
ATOM 4682 C CA . LYS B 1 247 ? -98.98659 30.23191 8.26366 1.000 34.72258 247 LYS B CA 1
ATOM 4683 C C . LYS B 1 247 ? -99.15106 31.55442 7.52575 1.000 37.76769 247 LYS B C 1
ATOM 4684 O O . LYS B 1 247 ? -99.36543 32.59473 8.16065 1.000 34.81733 247 LYS B O 1
ATOM 4690 N N . PHE B 1 248 ? -99.07475 31.54308 6.19135 1.000 36.69387 248 PHE B N 1
ATOM 4691 C CA . PHE B 1 248 ? -99.38706 32.75114 5.43378 1.000 37.29395 248 PHE B CA 1
ATOM 4692 C C . PHE B 1 248 ? -100.80995 33.21173 5.72673 1.000 35.24107 248 PHE B C 1
ATOM 4693 O O . PHE B 1 248 ? -101.05470 34.38968 6.00781 1.000 35.68586 248 PHE B O 1
ATOM 4701 N N . GLN B 1 249 ? -101.76024 32.28503 5.68692 1.000 34.39623 249 GLN B N 1
ATOM 4702 C CA . GLN B 1 249 ? -103.14772 32.65663 5.90795 1.000 35.34898 249 GLN B CA 1
ATOM 4703 C C . GLN B 1 249 ? -103.38321 33.15664 7.32703 1.000 41.21547 249 GLN B C 1
ATOM 4704 O O . GLN B 1 249 ? -104.21534 34.04758 7.53314 1.000 42.48404 249 GLN B O 1
ATOM 4710 N N A ARG B 1 250 ? -102.64690 32.62942 8.30866 0.520 36.90442 250 ARG B N 1
ATOM 4711 N N B ARG B 1 250 ? -102.67662 32.59861 8.31294 0.480 36.92022 250 ARG B N 1
ATOM 4712 C CA A ARG B 1 250 ? -102.80620 33.10841 9.67886 0.520 40.67067 250 ARG B CA 1
ATOM 4713 C CA B ARG B 1 250 ? -102.79812 33.10826 9.67522 0.480 40.67856 250 ARG B CA 1
ATOM 4714 C C A ARG B 1 250 ? -102.22238 34.50545 9.85987 0.520 42.14453 250 ARG B C 1
ATOM 4715 C C B ARG B 1 250 ? -102.29740 34.54464 9.76507 0.480 42.12347 250 ARG B C 1
ATOM 4716 O O A ARG B 1 250 ? -102.73361 35.28661 10.66907 0.520 44.47112 250 ARG B O 1
ATOM 4717 O O B ARG B 1 250 ? -102.93740 35.39470 10.39445 0.480 44.27899 250 ARG B O 1
ATOM 4732 N N . GLY B 1 251 ? -101.16250 34.84149 9.13025 1.000 38.65200 251 GLY B N 1
ATOM 4733 C CA . GLY B 1 251 ? -100.67837 36.21157 9.12468 1.000 40.36010 251 GLY B CA 1
ATOM 4734 C C . GLY B 1 251 ? -101.55943 37.13248 8.29840 1.000 39.76003 251 GLY B C 1
ATOM 4735 O O . GLY B 1 251 ? -101.75821 38.29907 8.64545 1.000 42.23401 251 GLY B O 1
ATOM 4736 N N . LEU B 1 252 ? -102.11792 36.61331 7.20851 1.000 36.83336 252 LEU B N 1
ATOM 4737 C CA . LEU B 1 252 ? -102.89015 37.44888 6.29594 1.000 39.23365 252 LEU B CA 1
ATOM 4738 C C . LEU B 1 252 ? -104.15995 37.97875 6.94619 1.000 42.21032 252 LEU B C 1
ATOM 4739 O O . LEU B 1 252 ? -104.57397 39.10514 6.66026 1.000 44.14740 252 LEU B O 1
ATOM 4744 N N . GLU B 1 253 ? -104.78968 37.19949 7.82568 1.000 45.82918 253 GLU B N 1
ATOM 4745 C CA . GLU B 1 253 ? -106.06803 37.64261 8.36767 1.000 50.45079 253 GLU B CA 1
ATOM 4746 C C . GLU B 1 253 ? -105.91960 38.81767 9.32414 1.000 49.10062 253 GLU B C 1
ATOM 4747 O O . GLU B 1 253 ? -106.92860 39.44479 9.66768 1.000 54.70130 253 GLU B O 1
ATOM 4753 N N . LEU B 1 254 ? -104.69599 39.15394 9.72491 1.000 44.65799 254 LEU B N 1
ATOM 4754 C CA . LEU B 1 254 ? -104.43367 40.33009 10.53689 1.000 44.66588 254 LEU B CA 1
ATOM 4755 C C . LEU B 1 254 ? -104.03428 41.55224 9.72101 1.000 48.49266 254 LEU B C 1
ATOM 4756 O O . LEU B 1 254 ? -103.79154 42.61167 10.30490 1.000 46.79245 254 LEU B O 1
ATOM 4761 N N . ARG B 1 255 ? -103.93588 41.43671 8.40062 1.000 46.78192 255 ARG B N 1
ATOM 4762 C CA . ARG B 1 255 ? -103.48745 42.55842 7.58878 1.000 43.19728 255 ARG B CA 1
ATOM 4763 C C . ARG B 1 255 ? -104.68457 43.37563 7.11196 1.000 42.15242 255 ARG B C 1
ATOM 4764 O O . ARG B 1 255 ? -105.83027 42.92347 7.15019 1.000 40.97333 255 ARG B O 1
ATOM 4772 N N . SER B 1 256 ? -104.40245 44.59965 6.66959 1.000 43.94474 256 SER B N 1
ATOM 4773 C CA . SER B 1 256 ? -105.45301 45.49390 6.20840 1.000 44.88959 256 SER B CA 1
ATOM 4774 C C . SER B 1 256 ? -105.98680 45.04250 4.85376 1.000 49.61121 256 SER B C 1
ATOM 4775 O O . SER B 1 256 ? -105.35050 44.27107 4.13148 1.000 42.15505 256 SER B O 1
ATOM 4778 N N . GLU B 1 257 ? -107.17663 45.54437 4.50884 1.000 48.08471 257 GLU B N 1
ATOM 4779 C CA . GLU B 1 257 ? -107.76687 45.19727 3.22017 1.000 43.25255 257 GLU B CA 1
ATOM 4780 C C . GLU B 1 257 ? -106.83431 45.56836 2.07879 1.000 44.58166 257 GLU B C 1
ATOM 4781 O O . GLU B 1 257 ? -106.62384 44.77338 1.15468 1.000 45.06330 257 GLU B O 1
ATOM 4787 N N . ASN B 1 258 ? -106.24526 46.76302 2.14098 1.000 41.72869 258 ASN B N 1
ATOM 4788 C CA . ASN B 1 258 ? -105.34199 47.19058 1.08205 1.000 43.76051 258 ASN B CA 1
ATOM 4789 C C . ASN B 1 258 ? -104.14308 46.25647 0.98363 1.000 44.13950 258 ASN B C 1
ATOM 4790 O O . ASN B 1 258 ? -103.72808 45.87777 -0.11880 1.000 37.57819 258 ASN B O 1
ATOM 4795 N N . ASP B 1 259 ? -103.59028 45.84920 2.12440 1.000 39.29682 259 ASP B N 1
ATOM 4796 C CA . ASP B 1 259 ? -102.45482 44.93334 2.08651 1.000 44.93697 259 ASP B CA 1
ATOM 4797 C C . ASP B 1 259 ? -102.86452 43.58191 1.52714 1.000 40.35221 259 ASP B C 1
ATOM 4798 O O . ASP B 1 259 ? -102.09568 42.95040 0.79444 1.000 39.52053 259 ASP B O 1
ATOM 4803 N N . LYS B 1 260 ? -104.06367 43.11156 1.87374 1.000 36.36489 260 LYS B N 1
ATOM 4804 C CA . LYS B 1 260 ? -104.53004 41.84634 1.31912 1.000 37.49923 260 LYS B CA 1
ATOM 4805 C C . LYS B 1 260 ? -104.64762 41.92287 -0.19918 1.000 39.05731 260 LYS B C 1
ATOM 4806 O O . LYS B 1 260 ? -104.27768 40.98039 -0.91006 1.000 37.34658 260 LYS B O 1
ATOM 4812 N N . LYS B 1 261 ? -105.17414 43.03260 -0.71483 1.000 38.42303 261 LYS B N 1
ATOM 4813 C CA . LYS B 1 261 ? -105.28727 43.18431 -2.16207 1.000 41.13388 261 LYS B CA 1
ATOM 4814 C C . LYS B 1 261 ? -103.91711 43.15788 -2.82785 1.000 40.53118 261 LYS B C 1
ATOM 4815 O O . LYS B 1 261 ? -103.72509 42.47816 -3.84413 1.000 40.61803 261 LYS B O 1
ATOM 4821 N N . ASN B 1 262 ? -102.94907 43.87674 -2.25698 1.000 37.52292 262 ASN B N 1
ATOM 4822 C CA . ASN B 1 262 ? -101.60992 43.93140 -2.83786 1.000 41.35233 262 ASN B CA 1
ATOM 4823 C C . ASN B 1 262 ? -100.90287 42.58447 -2.75523 1.000 35.69902 262 ASN B C 1
ATOM 4824 O O . ASN B 1 262 ? -100.15663 42.21963 -3.67007 1.000 39.87320 262 ASN B O 1
ATOM 4829 N N . LEU B 1 263 ? -101.10794 41.83571 -1.66749 1.000 35.30686 263 LEU B N 1
ATOM 4830 C CA . LEU B 1 263 ? -100.45441 40.53594 -1.56171 1.000 34.53835 263 LEU B CA 1
ATOM 4831 C C . LEU B 1 263 ? -101.04430 39.53659 -2.54064 1.000 39.22839 263 LEU B C 1
ATOM 4832 O O . LEU B 1 263 ? -100.31887 38.67679 -3.05842 1.000 38.23353 263 LEU B O 1
ATOM 4837 N N . GLU B 1 264 ? -102.34867 39.62541 -2.81501 1.000 37.30710 264 GLU B N 1
ATOM 4838 C CA . GLU B 1 264 ? -102.90624 38.74804 -3.83360 1.000 38.62568 264 GLU B CA 1
ATOM 4839 C C . GLU B 1 264 ? -102.37417 39.11915 -5.21427 1.000 39.14417 264 GLU B C 1
ATOM 4840 O O . GLU B 1 264 ? -101.99995 38.23575 -5.99059 1.000 38.92046 264 GLU B O 1
ATOM 4846 N N . LYS B 1 265 ? -102.30461 40.42110 -5.52873 1.000 37.05444 265 LYS B N 1
ATOM 4847 C CA . LYS B 1 265 ? -101.74434 40.83588 -6.81135 1.000 39.20470 265 LYS B CA 1
ATOM 4848 C C . LYS B 1 265 ? -100.29469 40.39611 -6.93493 1.000 38.84413 265 LYS B C 1
ATOM 4849 O O . LYS B 1 265 ? -99.86742 39.93121 -8.00028 1.000 34.51203 265 LYS B O 1
ATOM 4855 N N . PHE B 1 266 ? -99.52097 40.55225 -5.85647 1.000 35.01209 266 PHE B N 1
ATOM 4856 C CA . PHE B 1 266 ? -98.12607 40.12225 -5.86703 1.000 36.21224 266 PHE B CA 1
ATOM 4857 C C . PHE B 1 266 ? -98.02034 38.62091 -6.09735 1.000 34.14883 266 PHE B C 1
ATOM 4858 O O . PHE B 1 266 ? -97.17381 38.16473 -6.87556 1.000 36.03590 266 PHE B O 1
ATOM 4866 N N . THR B 1 267 ? -98.86318 37.83840 -5.41171 1.000 33.55139 267 THR B N 1
ATOM 4867 C CA . THR B 1 267 ? -98.86190 36.38978 -5.58565 1.000 32.72761 267 THR B CA 1
ATOM 4868 C C . THR B 1 267 ? -99.07175 36.02013 -7.05044 1.000 35.49373 267 THR B C 1
ATOM 4869 O O . THR B 1 267 ? -98.33916 35.19658 -7.61050 1.000 39.19680 267 THR B O 1
ATOM 4873 N N . MET B 1 268 ? -100.06337 36.63018 -7.69106 1.000 33.35926 268 MET B N 1
ATOM 4874 C CA . MET B 1 268 ? -100.33627 36.29411 -9.08223 1.000 35.12000 268 MET B CA 1
ATOM 4875 C C . MET B 1 268 ? -99.22896 36.79923 -9.99758 1.000 42.55773 268 MET B C 1
ATOM 4876 O O . MET B 1 268 ? -98.92100 36.15110 -11.00630 1.000 43.23413 268 MET B O 1
ATOM 4881 N N . ASN B 1 269 ? -98.61192 37.93740 -9.65719 1.000 39.29155 269 ASN B N 1
ATOM 4882 C CA . ASN B 1 269 ? -97.45190 38.40972 -10.41036 1.000 37.40712 269 ASN B CA 1
ATOM 4883 C C . ASN B 1 269 ? -96.29034 37.42925 -10.28519 1.000 35.98326 269 ASN B C 1
ATOM 4884 O O . ASN B 1 269 ? -95.66103 37.05195 -11.28377 1.000 36.74125 269 ASN B O 1
ATOM 4889 N N . LEU B 1 270 ? -95.99571 37.00087 -9.06087 1.000 34.86471 270 LEU B N 1
ATOM 4890 C CA . LEU B 1 270 ? -94.92351 36.03360 -8.85168 1.000 37.11498 270 LEU B CA 1
ATOM 4891 C C . LEU B 1 270 ? -95.20429 34.73677 -9.59581 1.000 38.32565 270 LEU B C 1
ATOM 4892 O O . LEU B 1 270 ? -94.32479 34.19641 -10.27401 1.000 33.74878 270 LEU B O 1
ATOM 4897 N N . LEU B 1 271 ? -96.43652 34.23170 -9.49427 1.000 36.35699 271 LEU B N 1
ATOM 4898 C CA . LEU B 1 271 ? -96.77530 32.97080 -10.14263 1.000 36.66492 271 LEU B CA 1
ATOM 4899 C C . LEU B 1 271 ? -96.65852 33.08876 -11.65126 1.000 39.24944 271 LEU B C 1
ATOM 4900 O O . LEU B 1 271 ? -96.06122 32.22744 -12.30717 1.000 35.14106 271 LEU B O 1
ATOM 4905 N N . ASP B 1 272 ? -97.21154 34.15956 -12.22370 1.000 36.78599 272 ASP B N 1
ATOM 4906 C CA . ASP B 1 272 ? -97.15307 34.31302 -13.66953 1.000 38.13089 272 ASP B CA 1
ATOM 4907 C C . ASP B 1 272 ? -95.71222 34.40987 -14.16169 1.000 41.98135 272 ASP B C 1
ATOM 4908 O O . ASP B 1 272 ? -95.36554 33.83851 -15.20425 1.000 39.69686 272 ASP B O 1
ATOM 4913 N N . THR B 1 273 ? -94.86614 35.14571 -13.43691 1.000 38.74149 273 THR B N 1
ATOM 4914 C CA . THR B 1 273 ? -93.45996 35.25997 -13.81553 1.000 38.12036 273 THR B CA 1
ATOM 4915 C C . THR B 1 273 ? -92.76799 33.90062 -13.74406 1.000 38.80992 273 THR B C 1
ATOM 4916 O O . THR B 1 273 ? -92.03068 33.51600 -14.65874 1.000 35.00683 273 THR B O 1
ATOM 4920 N N . LEU B 1 274 ? -92.99667 33.15969 -12.65419 1.000 32.87763 274 LEU B N 1
ATOM 4921 C CA . LEU B 1 274 ? -92.37002 31.85158 -12.48383 1.000 33.51718 274 LEU B CA 1
ATOM 4922 C C . LEU B 1 274 ? -92.92731 30.82183 -13.46153 1.000 36.56491 274 LEU B C 1
ATOM 4923 O O . LEU B 1 274 ? -92.18868 29.93802 -13.91446 1.000 37.71768 274 LEU B O 1
ATOM 4928 N N . TYR B 1 275 ? -94.21066 30.91807 -13.81057 1.000 40.74173 275 TYR B N 1
ATOM 4929 C CA . TYR B 1 275 ? -94.75397 30.01284 -14.81453 1.000 39.60738 275 TYR B CA 1
ATOM 4930 C C . TYR B 1 275 ? -94.10155 30.24645 -16.17363 1.000 39.76266 275 TYR B C 1
ATOM 4931 O O . TYR B 1 275 ? -93.66215 29.29819 -16.83143 1.000 46.81088 275 TYR B O 1
ATOM 4940 N N . ASP B 1 276 ? -94.01914 31.50361 -16.61128 1.000 38.51514 276 ASP B N 1
ATOM 4941 C CA . ASP B 1 276 ? -93.38430 31.79960 -17.89357 1.000 39.81530 276 ASP B CA 1
ATOM 4942 C C . ASP B 1 276 ? -91.93032 31.33915 -17.91352 1.000 43.45521 276 ASP B C 1
ATOM 4943 O O . ASP B 1 276 ? -91.42376 30.87468 -18.94561 1.000 41.16546 276 ASP B O 1
ATOM 4948 N N . LEU B 1 277 ? -91.22967 31.50951 -16.79354 1.000 37.51239 277 LEU B N 1
ATOM 4949 C CA . LEU B 1 277 ? -89.86204 31.02367 -16.68743 1.000 39.99427 277 LEU B CA 1
ATOM 4950 C C . LEU B 1 277 ? -89.80172 29.50237 -16.76140 1.000 37.00444 277 LEU B C 1
ATOM 4951 O O . LEU B 1 277 ? -88.84267 28.95050 -17.31228 1.000 37.06497 277 LEU B O 1
ATOM 4956 N N . GLU B 1 278 ? -90.80442 28.80977 -16.21466 1.000 36.65966 278 GLU B N 1
ATOM 4957 C CA . GLU B 1 278 ? -90.81365 27.34998 -16.28170 1.000 37.04918 278 GLU B CA 1
ATOM 4958 C C . GLU B 1 278 ? -90.97937 26.86887 -17.71713 1.000 39.45473 278 GLU B C 1
ATOM 4959 O O . GLU B 1 278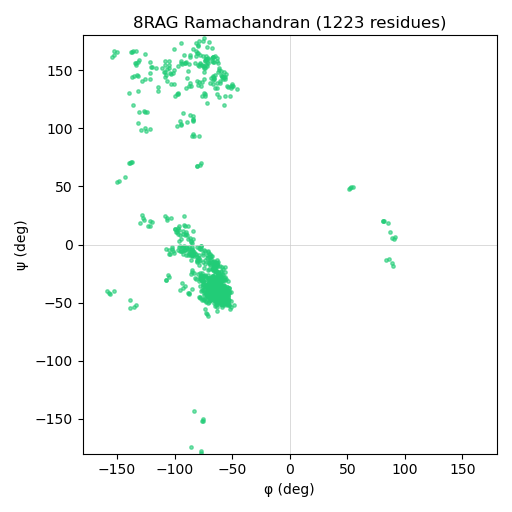 ? -90.31231 25.91865 -18.14013 1.000 40.66014 278 GLU B O 1
ATOM 4965 N N . VAL B 1 279 ? -91.87608 27.50422 -18.47138 1.000 37.51766 279 VAL B N 1
ATOM 4966 C CA . VAL B 1 279 ? -92.02937 27.18985 -19.89018 1.000 38.48883 279 VAL B CA 1
ATOM 4967 C C . VAL B 1 279 ? -90.70419 27.37351 -20.61776 1.000 42.35508 279 VAL B C 1
ATOM 4968 O O . VAL B 1 279 ? -90.27826 26.52266 -21.40777 1.000 42.50510 279 VAL B O 1
ATOM 4972 N N . GLU B 1 280 ? -90.03330 28.49238 -20.36467 1.000 42.10242 280 GLU B N 1
ATOM 4973 C CA . GLU B 1 280 ? -88.75878 28.74953 -21.01944 1.000 42.16032 280 GLU B CA 1
ATOM 4974 C C . GLU B 1 280 ? -87.72334 27.69767 -20.62117 1.000 42.80513 280 GLU B C 1
ATOM 4975 O O . GLU B 1 280 ? -87.05092 27.10711 -21.47809 1.000 40.55223 280 GLU B O 1
ATOM 4981 N N . TYR B 1 281 ? -87.62374 27.42040 -19.31750 1.000 35.52005 281 TYR B N 1
ATOM 4982 C CA . TYR B 1 281 ? -86.59096 26.53638 -18.77727 1.000 36.58333 281 TYR B CA 1
ATOM 4983 C C . TYR B 1 281 ? -86.87600 25.07223 -19.09913 1.000 37.76505 281 TYR B C 1
ATOM 4984 O O . TYR B 1 281 ? -86.02641 24.37322 -19.66882 1.000 38.59147 281 TYR B O 1
ATOM 4993 N N . SER B 1 282 ? -88.05845 24.58125 -18.72233 1.000 38.68885 282 SER B N 1
ATOM 4994 C CA . SER B 1 282 ? -88.36085 23.16450 -18.91328 1.000 39.30208 282 SER B CA 1
ATOM 4995 C C . SER B 1 282 ? -88.80428 22.85976 -20.33852 1.000 39.53895 282 SER B C 1
ATOM 4996 O O . SER B 1 282 ? -88.56401 21.75240 -20.83373 1.000 46.42136 282 SER B O 1
ATOM 4999 N N . GLY B 1 283 ? -89.43596 23.81887 -21.01549 1.000 39.97058 283 GLY B N 1
ATOM 5000 C CA . GLY B 1 283 ? -89.67271 23.66490 -22.44348 1.000 42.36034 283 GLY B CA 1
ATOM 5001 C C . GLY B 1 283 ? -88.40192 23.36404 -23.21143 1.000 45.47124 283 GLY B C 1
ATOM 5002 O O . GLY B 1 283 ? -88.37704 22.49245 -24.08468 1.000 46.20554 283 GLY B O 1
ATOM 5003 N N . GLN B 1 284 ? -87.32130 24.07143 -22.88949 1.000 43.45784 284 GLN B N 1
ATOM 5004 C CA . GLN B 1 284 ? -86.05780 23.81416 -23.56708 1.000 41.27863 284 GLN B CA 1
ATOM 5005 C C . GLN B 1 284 ? -85.46660 22.47105 -23.13723 1.000 46.21607 284 GLN B C 1
ATOM 5006 O O . GLN B 1 284 ? -84.98443 21.70513 -23.98000 1.000 43.66576 284 GLN B O 1
ATOM 5012 N N . ILE B 1 285 ? -85.52969 22.15075 -21.83789 1.000 41.79975 285 ILE B N 1
ATOM 5013 C CA . ILE B 1 285 ? -84.93194 20.91233 -21.33044 1.000 41.62868 285 ILE B CA 1
ATOM 5014 C C . ILE B 1 285 ? -85.60739 19.69146 -21.94347 1.000 45.42650 285 ILE B C 1
ATOM 5015 O O . ILE B 1 285 ? -84.95190 18.68817 -22.26692 1.000 43.68682 285 ILE B O 1
ATOM 5020 N N . TYR B 1 286 ? -86.92501 19.75499 -22.11587 1.000 39.74424 286 TYR B N 1
ATOM 5021 C CA . TYR B 1 286 ? -87.70998 18.62159 -22.58321 1.000 39.34945 286 TYR B CA 1
ATOM 5022 C C . TYR B 1 286 ? -87.97593 18.67195 -24.08446 1.000 47.75046 286 TYR B C 1
ATOM 5023 O O . TYR B 1 286 ? -88.82256 17.92247 -24.58266 1.000 51.96149 286 TYR B O 1
ATOM 5032 N N . GLU B 1 287 ? -87.24885 19.52057 -24.81578 1.000 46.88457 287 GLU B N 1
ATOM 5033 C CA . GLU B 1 287 ? -87.54891 19.75342 -26.22624 1.000 46.70297 287 GLU B CA 1
ATOM 5034 C C . GLU B 1 287 ? -87.42209 18.48898 -27.06499 1.000 50.61396 287 GLU B C 1
ATOM 5035 O O . GLU B 1 287 ? -88.10265 18.35847 -28.08905 1.000 55.67246 287 GLU B O 1
ATOM 5041 N N . GLY B 1 288 ? -86.55555 17.55951 -26.67185 1.000 47.10828 288 GLY B N 1
ATOM 5042 C CA . GLY B 1 288 ? -86.41874 16.33129 -27.43308 1.000 49.29012 288 GLY B CA 1
ATOM 5043 C C . GLY B 1 288 ? -87.31885 15.21203 -26.94390 1.000 51.42722 288 GLY B C 1
ATOM 5044 O O . GLY B 1 288 ? -87.08965 14.04721 -27.28138 1.000 51.71146 288 GLY B O 1
ATOM 5045 N N . PHE B 1 289 ? -88.34149 15.54299 -26.14978 1.000 50.93505 289 PHE B N 1
ATOM 5046 C CA . PHE B 1 289 ? -89.28388 14.57075 -25.60401 1.000 52.58788 289 PHE B CA 1
ATOM 5047 C C . PHE B 1 289 ? -90.69668 14.91184 -26.05099 1.000 55.82248 289 PHE B C 1
ATOM 5048 O O . PHE B 1 289 ? -91.04509 16.08369 -26.20710 1.000 59.76243 289 PHE B O 1
ATOM 5056 N N . ASP B 1 290 ? -91.52335 13.88896 -26.23772 1.000 57.18844 290 ASP B N 1
ATOM 5057 C CA . ASP B 1 290 ? -92.86575 14.13089 -26.74448 1.000 63.59973 290 ASP B CA 1
ATOM 5058 C C . ASP B 1 290 ? -93.89354 14.34906 -25.63712 1.000 63.76817 290 ASP B C 1
ATOM 5059 O O . ASP B 1 290 ? -95.08760 14.44511 -25.93211 1.000 69.97944 290 ASP B O 1
ATOM 5064 N N . PHE B 1 291 ? -93.46715 14.45846 -24.37801 1.000 61.83636 291 PHE B N 1
ATOM 5065 C CA . PHE B 1 291 ? -94.39366 14.71988 -23.28248 1.000 60.75465 291 PHE B CA 1
ATOM 5066 C C . PHE B 1 291 ? -94.41306 16.19210 -22.87290 1.000 57.14896 291 PHE B C 1
ATOM 5067 O O . PHE B 1 291 ? -94.71062 16.50852 -21.71652 1.000 59.88613 291 PHE B O 1
ATOM 5075 N N A HIS B 1 292 ? -94.12804 17.09192 -23.81569 0.440 63.22600 292 HIS B N 1
ATOM 5076 N N B HIS B 1 292 ? -94.10875 17.09811 -23.80807 0.560 63.28654 292 HIS B N 1
ATOM 5077 C CA A HIS B 1 292 ? -94.07009 18.51942 -23.51626 0.440 58.83863 292 HIS B CA 1
ATOM 5078 C CA B HIS B 1 292 ? -94.07103 18.52770 -23.50415 0.560 58.83863 292 HIS B CA 1
ATOM 5079 C C A HIS B 1 292 ? -95.37813 19.01810 -22.91092 0.440 57.95169 292 HIS B C 1
ATOM 5080 C C B HIS B 1 292 ? -95.38521 18.99996 -22.89227 0.560 57.98064 292 HIS B C 1
ATOM 5081 O O A HIS B 1 292 ? -95.38966 19.60059 -21.81910 0.440 52.46682 292 HIS B O 1
ATOM 5082 O O B HIS B 1 292 ? -95.40948 19.54801 -21.78298 0.560 52.40365 292 HIS B O 1
ATOM 5095 N N . ASP B 1 293 ? -96.49380 18.78866 -23.60989 1.000 56.94104 293 ASP B N 1
ATOM 5096 C CA . ASP B 1 293 ? -97.78435 19.30058 -23.15837 1.000 54.79078 293 ASP B CA 1
ATOM 5097 C C . ASP B 1 293 ? -98.17295 18.74319 -21.79332 1.000 51.14034 293 ASP B C 1
ATOM 5098 O O . ASP B 1 293 ? -98.70033 19.47385 -20.94864 1.000 50.17707 293 ASP B O 1
ATOM 5103 N N . ASP B 1 294 ? -97.91946 17.45508 -21.55355 1.000 47.96628 294 ASP B N 1
ATOM 5104 C CA . ASP B 1 294 ? -98.28333 16.88130 -20.26080 1.000 52.51419 294 ASP B CA 1
ATOM 5105 C C . ASP B 1 294 ? -97.47528 17.49709 -19.12536 1.000 48.15314 294 ASP B C 1
ATOM 5106 O O . ASP B 1 294 ? -97.97950 17.60597 -18.00014 1.000 47.63203 294 ASP B O 1
ATOM 5111 N N . VAL B 1 295 ? -96.22466 17.89577 -19.38234 1.000 48.62425 295 VAL B N 1
ATOM 5112 C CA . VAL B 1 295 ? -95.42781 18.50230 -18.31658 1.000 46.25818 295 VAL B CA 1
ATOM 5113 C C . VAL B 1 295 ? -96.11620 19.75428 -17.79728 1.000 45.14752 295 VAL B C 1
ATOM 5114 O O . VAL B 1 295 ? -96.16039 20.00566 -16.58651 1.000 41.93398 295 VAL B O 1
ATOM 5118 N N . PHE B 1 296 ? -96.68765 20.54402 -18.69502 1.000 42.21032 296 PHE B N 1
ATOM 5119 C CA . PHE B 1 296 ? -97.23109 21.81928 -18.26327 1.000 46.93984 296 PHE B CA 1
ATOM 5120 C C . PHE B 1 296 ? -98.65881 21.70929 -17.74692 1.000 43.86315 296 PHE B C 1
ATOM 5121 O O . PHE B 1 296 ? -99.04816 22.51041 -16.88824 1.000 45.94235 296 PHE B O 1
ATOM 5129 N N . ASP B 1 297 ? -99.42264 20.70320 -18.19276 1.000 42.96305 297 ASP B N 1
ATOM 5130 C CA . ASP B 1 297 ? -100.62482 20.31816 -17.45736 1.000 41.95503 297 ASP B CA 1
ATOM 5131 C C . ASP B 1 297 ? -100.28643 20.02210 -16.00068 1.000 47.03195 297 ASP B C 1
ATOM 5132 O O . ASP B 1 297 ? -101.00336 20.44004 -15.08573 1.000 45.29490 297 ASP B O 1
ATOM 5137 N N . PHE B 1 298 ? -99.17240 19.32059 -15.77704 1.000 42.12874 298 PHE B N 1
ATOM 5138 C CA . PHE B 1 298 ? -98.74326 18.94633 -14.43764 1.000 41.25758 298 PHE B CA 1
ATOM 5139 C C . PHE B 1 298 ? -98.23731 20.16175 -13.65940 1.000 38.65727 298 PHE B C 1
ATOM 5140 O O . PHE B 1 298 ? -98.47636 20.27829 -12.44981 1.000 40.82595 298 PHE B O 1
ATOM 5148 N N . VAL B 1 299 ? -97.55882 21.08831 -14.34277 1.000 41.06019 299 VAL B N 1
ATOM 5149 C CA . VAL B 1 299 ? -97.14184 22.33755 -13.70944 1.000 41.33127 299 VAL B CA 1
ATOM 5150 C C . VAL B 1 299 ? -98.35713 23.13807 -13.25118 1.000 43.43416 299 VAL B C 1
ATOM 5151 O O . VAL B 1 299 ? -98.41679 23.61087 -12.10773 1.000 41.18125 299 VAL B O 1
ATOM 5155 N N . ARG B 1 300 ? -99.33741 23.31794 -14.14347 1.000 41.45497 300 ARG B N 1
ATOM 5156 C CA . ARG B 1 300 ? -100.52676 24.09152 -13.79488 1.000 39.30208 300 ARG B CA 1
ATOM 5157 C C . ARG B 1 300 ? -101.33451 23.39808 -12.69846 1.000 48.23210 300 ARG B C 1
ATOM 5158 O O . ARG B 1 300 ? -101.89011 24.06018 -11.81260 1.000 44.91591 300 ARG B O 1
ATOM 5166 N N . TYR B 1 301 ? -101.38509 22.06452 -12.73526 1.000 42.83935 301 TYR B N 1
ATOM 5167 C CA . TYR B 1 301 ? -102.03997 21.28597 -11.68817 1.000 43.99475 301 TYR B CA 1
ATOM 5168 C C . TYR B 1 301 ? -101.44170 21.59387 -10.31972 1.000 44.31058 301 TYR B C 1
ATOM 5169 O O . TYR B 1 301 ? -102.16603 21.84771 -9.35050 1.000 42.93936 301 TYR B O 1
ATOM 5178 N N . ASN B 1 302 ? -100.11596 21.61341 -10.22851 1.000 41.29969 302 ASN B N 1
ATOM 5179 C CA . ASN B 1 302 ? -99.47540 21.92332 -8.96107 1.000 43.89474 302 ASN B CA 1
ATOM 5180 C C . ASN B 1 302 ? -99.52805 23.41429 -8.63581 1.000 38.21511 302 ASN B C 1
ATOM 5181 O O . ASN B 1 302 ? -99.56537 23.77673 -7.45541 1.000 39.84425 302 ASN B O 1
ATOM 5186 N N . ALA B 1 303 ? -99.57069 24.28767 -9.64898 1.000 40.00216 303 ALA B N 1
ATOM 5187 C CA . ALA B 1 303 ? -99.76288 25.71364 -9.37895 1.000 39.19154 303 ALA B CA 1
ATOM 5188 C C . ALA B 1 303 ? -101.08067 25.95997 -8.65701 1.000 40.73120 303 ALA B C 1
ATOM 5189 O O . ALA B 1 303 ? -101.13474 26.74392 -7.70053 1.000 39.06521 303 ALA B O 1
ATOM 5191 N N . ASN B 1 304 ? -102.15116 25.28987 -9.09655 1.000 38.35723 304 ASN B N 1
ATOM 5192 C CA . ASN B 1 304 ? -103.42901 25.37450 -8.39677 1.000 39.10732 304 ASN B CA 1
ATOM 5193 C C . ASN B 1 304 ? -103.29929 24.92688 -6.94352 1.000 43.05253 304 ASN B C 1
ATOM 5194 O O . ASN B 1 304 ? -103.89121 25.54295 -6.05224 1.000 40.28904 304 ASN B O 1
ATOM 5199 N N . LYS B 1 305 ? -102.54141 23.85178 -6.68251 1.000 40.18640 305 LYS B N 1
ATOM 5200 C CA . LYS B 1 305 ? -102.34744 23.41382 -5.29701 1.000 40.81542 305 LYS B CA 1
ATOM 5201 C C . LYS B 1 305 ? -101.60624 24.46583 -4.48409 1.000 41.43655 305 LYS B C 1
ATOM 5202 O O . LYS B 1 305 ? -101.93918 24.71362 -3.31536 1.000 40.66014 305 LYS B O 1
ATOM 5208 N N . ALA B 1 306 ? -100.56583 25.06447 -5.06685 1.000 38.57831 306 ALA B N 1
ATOM 5209 C CA . ALA B 1 306 ? -99.84268 26.11388 -4.35981 1.000 38.79149 306 ALA B CA 1
ATOM 5210 C C . ALA B 1 306 ? -100.76407 27.27884 -4.02243 1.000 39.11522 306 ALA B C 1
ATOM 5211 O O . ALA B 1 306 ? -100.71512 27.81421 -2.90978 1.000 37.79664 306 ALA B O 1
ATOM 5213 N N . LEU B 1 307 ? -101.61362 27.68375 -4.97115 1.000 37.13340 307 LEU B N 1
ATOM 5214 C CA . LEU B 1 307 ? -102.58690 28.74020 -4.70134 1.000 39.42841 307 LEU B CA 1
ATOM 5215 C C . LEU B 1 307 ? -103.55647 28.32846 -3.60063 1.000 40.28904 307 LEU B C 1
ATOM 5216 O O . LEU B 1 307 ? -103.84469 29.11107 -2.68907 1.000 40.42327 307 LEU B O 1
ATOM 5221 N N A MET B 1 308 ? -104.07474 27.10033 -3.67531 0.460 35.89115 308 MET B N 1
ATOM 5222 N N B MET B 1 308 ? -104.08343 27.10516 -3.67879 0.540 35.83851 308 MET B N 1
ATOM 5223 C CA A MET B 1 308 ? -104.99095 26.61327 -2.64661 0.460 41.69974 308 MET B CA 1
ATOM 5224 C CA B MET B 1 308 ? -104.99479 26.62905 -2.64142 0.540 41.70237 308 MET B CA 1
ATOM 5225 C C A MET B 1 308 ? -104.31332 26.56365 -1.28320 0.460 39.17049 308 MET B C 1
ATOM 5226 C C B MET B 1 308 ? -104.30718 26.58871 -1.28210 0.540 39.14417 308 MET B C 1
ATOM 5227 O O A MET B 1 308 ? -104.94345 26.84207 -0.25569 0.460 40.28378 308 MET B O 1
ATOM 5228 O O B MET B 1 308 ? -104.92178 26.90618 -0.25647 0.540 40.27062 308 MET B O 1
ATOM 5237 N N . ASN B 1 309 ? -103.02990 26.19907 -1.25138 1.000 36.84389 309 ASN B N 1
ATOM 5238 C CA . ASN B 1 309 ? -102.29732 26.21196 0.01194 1.000 38.14405 309 ASN B CA 1
ATOM 5239 C C . ASN B 1 309 ? -102.24484 27.61223 0.60922 1.000 36.92811 309 ASN B C 1
ATOM 5240 O O . ASN B 1 309 ? -102.24360 27.76458 1.84162 1.000 35.59111 309 ASN B O 1
ATOM 5245 N N . LEU B 1 310 ? -102.21634 28.63934 -0.24265 1.000 35.97800 310 LEU B N 1
ATOM 5246 C CA . LEU B 1 310 ? -102.21406 30.02278 0.20835 1.000 37.43080 310 LEU B CA 1
ATOM 5247 C C . LEU B 1 310 ? -103.61384 30.54496 0.48631 1.000 38.67306 310 LEU B C 1
ATOM 5248 O O . LEU B 1 310 ? -103.74974 31.66899 0.98806 1.000 40.28641 310 LEU B O 1
ATOM 5253 N N . GLY B 1 311 ? -104.64442 29.75852 0.18267 1.000 39.96005 311 GLY B N 1
ATOM 5254 C CA . GLY B 1 311 ? -106.01840 30.17502 0.37043 1.000 40.07059 311 GLY B CA 1
ATOM 5255 C C . GLY B 1 311 ? -106.62741 30.92840 -0.79010 1.000 44.50797 311 GLY B C 1
ATOM 5256 O O . GLY B 1 311 ? -107.72096 31.48221 -0.64237 1.000 41.47603 311 GLY B O 1
ATOM 5257 N N . TYR B 1 312 ? -105.97822 30.96372 -1.91407 1.000 42.90251 312 TYR B N 1
ATOM 5258 C CA . TYR B 1 312 ? -106.46640 31.65472 -3.09613 1.000 42.36561 312 TYR B CA 1
ATOM 5259 C C . TYR B 1 312 ? -107.16004 30.67340 -4.03380 1.000 45.23963 312 TYR B C 1
ATOM 5260 O O . TYR B 1 312 ? -106.85366 29.47727 -4.01726 1.000 42.84461 312 TYR B O 1
ATOM 5269 N N . PRO B 1 313 ? -108.09659 31.14874 -4.85562 1.000 46.59769 313 PRO B N 1
ATOM 5270 C CA . PRO B 1 313 ? -108.79047 30.25292 -5.78786 1.000 44.73957 313 PRO B CA 1
ATOM 5271 C C . PRO B 1 313 ? -107.85164 29.70737 -6.85136 1.000 49.43224 313 PRO B C 1
ATOM 5272 O O . PRO B 1 313 ? -106.81458 30.29298 -7.17181 1.000 44.59482 313 PRO B O 1
ATOM 5276 N N . ALA B 1 314 ? -108.24213 28.56566 -7.41354 1.000 48.62951 314 ALA B N 1
ATOM 5277 C CA . ALA B 1 314 ? -107.46736 27.97727 -8.49860 1.000 49.19800 314 ALA B CA 1
ATOM 5278 C C . ALA B 1 314 ? -107.41248 28.92852 -9.68450 1.000 44.11055 314 ALA B C 1
ATOM 5279 O O . ALA B 1 314 ? -108.39860 29.58979 -10.01629 1.000 50.19023 314 ALA B O 1
ATOM 5281 N N . LYS B 1 315 ? -106.24144 29.01619 -10.31202 1.000 46.30555 315 LYS B N 1
ATOM 5282 C CA . LYS B 1 315 ? -106.11644 29.85232 -11.49875 1.000 46.66349 315 LYS B CA 1
ATOM 5283 C C . LYS B 1 315 ? -106.39900 29.07405 -12.77925 1.000 51.45880 315 LYS B C 1
ATOM 5284 O O . LYS B 1 315 ? -106.99272 29.61664 -13.71931 1.000 54.15386 315 LYS B O 1
ATOM 5290 N N . TYR B 1 316 ? -106.00928 27.80522 -12.83612 1.000 47.08722 316 TYR B N 1
ATOM 5291 C CA . TYR B 1 316 ? -106.09305 27.03954 -14.07199 1.000 49.72175 316 TYR B CA 1
ATOM 5292 C C . TYR B 1 316 ? -107.30053 26.10664 -14.06941 1.000 48.52424 316 TYR B C 1
ATOM 5293 O O . TYR B 1 316 ? -107.71594 25.59934 -13.02684 1.000 49.54278 316 TYR B O 1
ATOM 5302 N N . SER B 1 317 ? -107.86422 25.88785 -15.25662 1.000 54.22492 317 SER B N 1
ATOM 5303 C CA . SER B 1 317 ? -109.09669 25.12806 -15.40406 1.000 47.85837 317 SER B CA 1
ATOM 5304 C C . SER B 1 317 ? -108.82811 23.62517 -15.37820 1.000 50.59291 317 SER B C 1
ATOM 5305 O O . SER B 1 317 ? -107.68656 23.16591 -15.39638 1.000 53.93015 317 SER B O 1
ATOM 5308 N N . GLU B 1 318 ? -109.91290 22.84825 -15.37783 1.000 61.56791 318 GLU B N 1
ATOM 5309 C CA . GLU B 1 318 ? -109.76522 21.39825 -15.42196 1.000 62.39959 318 GLU B CA 1
ATOM 5310 C C . GLU B 1 318 ? -109.06738 20.96063 -16.70051 1.000 58.94128 318 GLU B C 1
ATOM 5311 O O . GLU B 1 318 ? -108.19686 20.08256 -16.67334 1.000 63.92345 318 GLU B O 1
ATOM 5317 N N . GLU B 1 319 ? -109.42354 21.58028 -17.82742 1.000 61.14417 319 GLU B N 1
ATOM 5318 C CA . GLU B 1 319 ? -108.78927 21.26139 -19.10165 1.000 63.48919 319 GLU B CA 1
ATOM 5319 C C . GLU B 1 319 ? -107.29971 21.58532 -19.09018 1.000 61.33893 319 GLU B C 1
ATOM 5320 O O . GLU B 1 319 ? -106.50267 20.86449 -19.70282 1.000 68.44768 319 GLU B O 1
ATOM 5326 N N . GLU B 1 320 ? -106.90414 22.65892 -18.40411 1.000 57.03052 320 GLU B N 1
ATOM 5327 C CA . GLU B 1 320 ? -105.50825 23.06910 -18.35180 1.000 53.87488 320 GLU B CA 1
ATOM 5328 C C . GLU B 1 320 ? -104.69139 22.28186 -17.33867 1.000 55.78037 320 GLU B C 1
ATOM 5329 O O . GLU B 1 320 ? -103.48827 22.54455 -17.20306 1.000 49.68227 320 GLU B O 1
ATOM 5335 N N . THR B 1 321 ? -105.30999 21.35516 -16.59785 1.000 54.74341 321 THR B N 1
ATOM 5336 C CA . THR B 1 321 ? -104.61230 20.64899 -15.52629 1.000 51.52460 321 THR B CA 1
ATOM 5337 C C . THR B 1 321 ? -104.80575 19.14192 -15.62834 1.000 53.96436 321 THR B C 1
ATOM 5338 O O . THR B 1 321 ? -104.59415 18.43225 -14.64168 1.000 52.98530 321 THR B O 1
ATOM 5342 N N . HIS B 1 322 ? -105.20180 18.63906 -16.79598 1.000 53.01688 322 HIS B N 1
ATOM 5343 C CA . HIS B 1 322 ? -105.48356 17.21543 -16.95880 1.000 58.92022 322 HIS B CA 1
ATOM 5344 C C . HIS B 1 322 ? -104.17596 16.45618 -17.11506 1.000 67.76865 322 HIS B C 1
ATOM 5345 O O . HIS B 1 322 ? -103.66077 16.26954 -18.22072 1.000 75.29061 322 HIS B O 1
ATOM 5352 N N . VAL B 1 323 ? -103.67548 15.97125 -15.99257 1.000 51.55618 323 VAL B N 1
ATOM 5353 C CA . VAL B 1 323 ? -102.49181 15.12380 -15.94191 1.000 63.03651 323 VAL B CA 1
ATOM 5354 C C . VAL B 1 323 ? -102.85837 13.70931 -16.36656 1.000 64.90515 323 VAL B C 1
ATOM 5355 O O . VAL B 1 323 ? -103.87922 13.15992 -15.93066 1.000 63.07072 323 VAL B O 1
ATOM 5359 N N . SER B 1 324 ? -102.01273 13.10605 -17.20297 1.000 57.90694 324 SER B N 1
ATOM 5360 C CA . SER B 1 324 ? -102.25198 11.74082 -17.65140 1.000 64.08137 324 SER B CA 1
ATOM 5361 C C . SER B 1 324 ? -102.40333 10.80605 -16.45180 1.000 59.15183 324 SER B C 1
ATOM 5362 O O . SER B 1 324 ? -101.77913 11.01433 -15.40907 1.000 70.50056 324 SER B O 1
ATOM 5365 N N . PRO B 1 325 ? -103.24353 9.77649 -16.56679 1.000 65.62892 325 PRO B N 1
ATOM 5366 C CA . PRO B 1 325 ? -103.49204 8.89635 -15.41061 1.000 69.27410 325 PRO B CA 1
ATOM 5367 C C . PRO B 1 325 ? -102.28368 8.07880 -14.98549 1.000 68.67666 325 PRO B C 1
ATOM 5368 O O . PRO B 1 325 ? -102.24668 7.60707 -13.84113 1.000 64.79724 325 PRO B O 1
ATOM 5372 N N . GLU B 1 326 ? -101.31017 7.87409 -15.87144 1.000 64.62354 326 GLU B N 1
ATOM 5373 C CA . GLU B 1 326 ? -100.12088 7.11504 -15.50819 1.000 61.72582 326 GLU B CA 1
ATOM 5374 C C . GLU B 1 326 ? -99.18377 7.93959 -14.63198 1.000 57.45952 326 GLU B C 1
ATOM 5375 O O . GLU B 1 326 ? -98.54437 7.40287 -13.71863 1.000 53.02215 326 GLU B O 1
ATOM 5381 N N . ILE B 1 327 ? -99.09224 9.24187 -14.89456 1.000 53.71697 327 ILE B N 1
ATOM 5382 C CA . ILE B 1 327 ? -98.28255 10.10739 -14.04994 1.000 51.28246 327 ILE B CA 1
ATOM 5383 C C . ILE B 1 327 ? -98.89861 10.21516 -12.66076 1.000 58.33331 327 ILE B C 1
ATOM 5384 O O . ILE B 1 327 ? -98.18933 10.19077 -11.64923 1.000 54.47758 327 ILE B O 1
ATOM 5389 N N . LEU B 1 328 ? -100.22636 10.31300 -12.58340 1.000 57.74113 328 LEU B N 1
ATOM 5390 C CA . LEU B 1 328 ? -100.87156 10.42816 -11.27928 1.000 58.95707 328 LEU B CA 1
ATOM 5391 C C . LEU B 1 328 ? -100.73645 9.13864 -10.48268 1.000 58.04907 328 LEU B C 1
ATOM 5392 O O . LEU B 1 328 ? -100.58792 9.17288 -9.25603 1.000 61.99164 328 LEU B O 1
ATOM 5397 N N . ALA B 1 329 ? -100.78119 7.99419 -11.16243 1.000 55.59088 329 ALA B N 1
ATOM 5398 C CA . ALA B 1 329 ? -100.58082 6.71874 -10.48545 1.000 54.34862 329 ALA B CA 1
ATOM 5399 C C . ALA B 1 329 ? -99.16310 6.59746 -9.94262 1.000 58.84653 329 ALA B C 1
ATOM 5400 O O . ALA B 1 329 ? -98.95351 6.03562 -8.85897 1.000 55.61983 329 ALA B O 1
ATOM 5402 N N . ALA B 1 330 ? -98.17738 7.10490 -10.69213 1.000 49.41119 330 ALA B N 1
ATOM 5403 C CA . ALA B 1 330 ? -96.78668 7.07049 -10.25675 1.000 50.27708 330 ALA B CA 1
ATOM 5404 C C . ALA B 1 330 ? -96.53472 7.93729 -9.03049 1.000 52.51682 330 ALA B C 1
ATOM 5405 O O . ALA B 1 330 ? -95.51627 7.74522 -8.36024 1.000 48.89007 330 ALA B O 1
ATOM 5407 N N . LEU B 1 331 ? -97.41738 8.90099 -8.74110 1.000 50.98243 331 LEU B N 1
ATOM 5408 C CA . LEU B 1 331 ? -97.28862 9.68691 -7.51389 1.000 53.74592 331 LEU B CA 1
ATOM 5409 C C . LEU B 1 331 ? -97.45671 8.83344 -6.26797 1.000 56.31991 331 LEU B C 1
ATOM 5410 O O . LEU B 1 331 ? -96.83511 9.11870 -5.24062 1.000 61.77583 331 LEU B O 1
ATOM 5415 N N . SER B 1 332 ? -98.30280 7.81484 -6.32147 1.000 58.81495 332 SER B N 1
ATOM 5416 C CA . SER B 1 332 ? -98.45183 7.02926 -5.10674 1.000 68.49769 332 SER B CA 1
ATOM 5417 C C . SER B 1 332 ? -97.63250 5.74408 -5.19401 1.000 67.25017 332 SER B C 1
ATOM 5418 O O . SER B 1 332 ? -97.40653 5.22171 -6.28810 1.000 72.15076 332 SER B O 1
ATOM 5421 N N . PRO B 1 333 ? -97.15064 5.21079 -4.05349 1.000 97.17744 333 PRO B N 1
ATOM 5422 C CA . PRO B 1 333 ? -96.29587 4.01288 -4.00016 1.000 92.02156 333 PRO B CA 1
ATOM 5423 C C . PRO B 1 333 ? -96.79645 2.83300 -4.83016 1.000 92.65058 333 PRO B C 1
ATOM 5424 O O . PRO B 1 333 ? -95.96523 2.15884 -5.44155 1.000 97.65908 333 PRO B O 1
ATOM 5428 N N . ALA C 1 8 ? -76.89924 38.03394 -29.81508 1.000 83.63898 8 ALA C N 1
ATOM 5429 C CA . ALA C 1 8 ? -77.16954 37.29849 -31.04882 1.000 85.16284 8 ALA C CA 1
ATOM 5430 C C . ALA C 1 8 ? -75.99066 37.40511 -32.01314 1.000 81.43345 8 ALA C C 1
ATOM 5431 O O . ALA C 1 8 ? -75.97356 36.77332 -33.06741 1.000 89.30544 8 ALA C O 1
ATOM 5433 N N . LEU C 1 9 ? -75.00629 38.21190 -31.63013 1.000 79.63323 9 LEU C N 1
ATOM 5434 C CA . LEU C 1 9 ? -73.81264 38.44757 -32.42825 1.000 64.47878 9 LEU C CA 1
ATOM 5435 C C . LEU C 1 9 ? -72.73593 37.42777 -32.08146 1.000 63.11546 9 LEU C C 1
ATOM 5436 O O . LEU C 1 9 ? -72.57963 37.04308 -30.92009 1.000 70.01629 9 LEU C O 1
ATOM 5441 N N . ASP C 1 10 ? -71.99070 36.99503 -33.08554 1.000 55.51192 10 ASP C N 1
ATOM 5442 C CA . ASP C 1 10 ? -70.84978 36.13311 -32.81589 1.000 57.11737 10 ASP C CA 1
ATOM 5443 C C . ASP C 1 10 ? -69.76622 36.94162 -32.10133 1.000 61.36788 10 ASP C C 1
ATOM 5444 O O . ASP C 1 10 ? -69.54241 38.10404 -32.44172 1.000 58.08854 10 ASP C O 1
ATOM 5449 N N . PRO C 1 11 ? -69.09995 36.37045 -31.09075 1.000 56.52520 11 PRO C N 1
ATOM 5450 C CA . PRO C 1 11 ? -68.13371 37.16393 -30.30944 1.000 60.82835 11 PRO C CA 1
ATOM 5451 C C . PRO C 1 11 ? -67.04127 37.79655 -31.14372 1.000 58.09907 11 PRO C C 1
ATOM 5452 O O . PRO C 1 11 ? -66.40908 38.75460 -30.68519 1.000 54.63023 11 PRO C O 1
ATOM 5456 N N . THR C 1 12 ? -66.80558 37.30725 -32.35556 1.000 59.04655 12 THR C N 1
ATOM 5457 C CA . THR C 1 12 ? -65.73677 37.83384 -33.18552 1.000 59.08077 12 THR C CA 1
ATOM 5458 C C . THR C 1 12 ? -66.15869 39.05726 -34.00099 1.000 57.26739 12 THR C C 1
ATOM 5459 O O . THR C 1 12 ? -65.29071 39.77637 -34.50857 1.000 55.66983 12 THR C O 1
ATOM 5463 N N . GLU C 1 13 ? -67.45412 39.34506 -34.08962 1.000 51.48775 13 GLU C N 1
ATOM 5464 C CA . GLU C 1 13 ? -67.96795 40.37497 -34.97930 1.000 53.56432 13 GLU C CA 1
ATOM 5465 C C . GLU C 1 13 ? -67.97338 41.74804 -34.31515 1.000 50.72977 13 GLU C C 1
ATOM 5466 O O . GLU C 1 13 ? -68.05045 41.87955 -33.08778 1.000 49.93230 13 GLU C O 1
ATOM 5472 N N . LEU C 1 14 ? -67.91653 42.78101 -35.15741 1.000 50.83767 14 LEU C N 1
ATOM 5473 C CA . LEU C 1 14 ? -67.94699 44.16606 -34.69720 1.000 47.31883 14 LEU C CA 1
ATOM 5474 C C . LEU C 1 14 ? -69.37898 44.60362 -34.40869 1.000 51.18245 14 LEU C C 1
ATOM 5475 O O . LEU C 1 14 ? -70.30731 44.25627 -35.14325 1.000 49.52436 14 LEU C O 1
ATOM 5480 N N . ARG C 1 15 ? -69.55943 45.38276 -33.33507 1.000 49.24011 15 ARG C N 1
ATOM 5481 C CA . ARG C 1 15 ? -70.91908 45.76020 -32.95487 1.000 50.12443 15 ARG C CA 1
ATOM 5482 C C . ARG C 1 15 ? -71.55937 46.69049 -33.97604 1.000 50.01916 15 ARG C C 1
ATOM 5483 O O . ARG C 1 15 ? -72.78848 46.70886 -34.10414 1.000 50.98769 15 ARG C O 1
ATOM 5491 N N . SER C 1 16 ? -70.75461 47.45943 -34.71305 1.000 48.45318 16 SER C N 1
ATOM 5492 C CA . SER C 1 16 ? -71.30033 48.34523 -35.73465 1.000 48.62162 16 SER C CA 1
ATOM 5493 C C . SER C 1 16 ? -71.88361 47.59050 -36.92297 1.000 50.08495 16 SER C C 1
ATOM 5494 O O . SER C 1 16 ? -72.59140 48.20229 -37.73055 1.000 53.99595 16 SER C O 1
ATOM 5497 N N . SER C 1 17 ? -71.61838 46.28660 -37.05294 1.000 50.53764 17 SER C N 1
ATOM 5498 C CA . SER C 1 17 ? -72.23799 45.51261 -38.12348 1.000 53.63801 17 SER C CA 1
ATOM 5499 C C . SER C 1 17 ? -73.73688 45.35412 -37.92714 1.000 53.99332 17 SER C C 1
ATOM 5500 O O . SER C 1 17 ? -74.41746 44.88560 -38.84106 1.000 54.64076 17 SER C O 1
ATOM 5503 N N . LEU C 1 18 ? -74.26285 45.72357 -36.76351 1.000 55.75142 18 LEU C N 1
ATOM 5504 C CA . LEU C 1 18 ? -75.69678 45.68249 -36.52708 1.000 53.12216 18 LEU C CA 1
ATOM 5505 C C . LEU C 1 18 ? -76.42470 46.88100 -37.11330 1.000 57.24107 18 LEU C C 1
ATOM 5506 O O . LEU C 1 18 ? -77.65279 46.83971 -37.22914 1.000 60.85466 18 LEU C O 1
ATOM 5511 N N . ASP C 1 19 ? -75.70607 47.93881 -37.47725 1.000 52.37996 19 ASP C N 1
ATOM 5512 C CA . ASP C 1 19 ? -76.29930 49.16302 -37.99104 1.000 55.87775 19 ASP C CA 1
ATOM 5513 C C . ASP C 1 19 ? -76.01404 49.31270 -39.47804 1.000 55.55666 19 ASP C C 1
ATOM 5514 O O . ASP C 1 19 ? -74.97421 48.87155 -39.97505 1.000 60.67043 19 ASP C O 1
ATOM 5519 N N . LYS C 1 20 ? -76.95143 49.94554 -40.17536 1.000 59.35448 20 LYS C N 1
ATOM 5520 C CA . LYS C 1 20 ? -76.75852 50.35705 -41.55858 1.000 57.72008 20 LYS C CA 1
ATOM 5521 C C . LYS C 1 20 ? -75.53718 51.26554 -41.65281 1.000 55.40401 20 LYS C C 1
ATOM 5522 O O . LYS C 1 20 ? -75.50785 52.31625 -40.99787 1.000 58.98602 20 LYS C O 1
ATOM 5528 N N . PRO C 1 21 ? -74.51713 50.90812 -42.42405 1.000 58.30699 21 PRO C N 1
ATOM 5529 C CA . PRO C 1 21 ? -73.32116 51.75006 -42.48701 1.000 60.07036 21 PRO C CA 1
ATOM 5530 C C . PRO C 1 21 ? -73.58352 53.04584 -43.23736 1.000 63.63658 21 PRO C C 1
ATOM 5531 O O . PRO C 1 21 ? -74.50421 53.15630 -44.04936 1.000 57.56480 21 PRO C O 1
ATOM 5535 N N . PHE C 1 22 ? -72.75514 54.04236 -42.93200 1.000 52.35891 22 PHE C N 1
ATOM 5536 C CA . PHE C 1 22 ? -72.71948 55.25873 -43.71983 1.000 56.45677 22 PHE C CA 1
ATOM 5537 C C . PHE C 1 22 ? -72.20505 54.95512 -45.12360 1.000 57.88326 22 PHE C C 1
ATOM 5538 O O . PHE C 1 22 ? -71.49852 53.97171 -45.36226 1.000 56.64100 22 PHE C O 1
ATOM 5546 N N . GLY C 1 23 ? -72.55636 55.81956 -46.06021 1.000 58.55176 23 GLY C N 1
ATOM 5547 C CA . GLY C 1 23 ? -72.16910 55.63519 -47.44445 1.000 60.05983 23 GLY C CA 1
ATOM 5548 C C . GLY C 1 23 ? -70.71070 55.96114 -47.68691 1.000 62.00217 23 GLY C C 1
ATOM 5549 O O . GLY C 1 23 ? -69.84945 55.83281 -46.80394 1.000 57.46478 23 GLY C O 1
ATOM 5550 N N . THR C 1 24 ? -70.42860 56.37599 -48.91763 1.000 64.73145 24 THR C N 1
ATOM 5551 C CA . THR C 1 24 ? -69.11937 56.87170 -49.31637 1.000 63.46024 24 THR C CA 1
ATOM 5552 C C . THR C 1 24 ? -69.20844 58.30995 -49.80715 1.000 67.62653 24 THR C C 1
ATOM 5553 O O . THR C 1 24 ? -68.31378 58.77988 -50.51317 1.000 69.23199 24 THR C O 1
ATOM 5557 N N . ASN C 1 25 ? -70.27834 59.01473 -49.45527 1.000 63.06546 25 ASN C N 1
ATOM 5558 C CA . ASN C 1 25 ? -70.43992 60.38107 -49.91630 1.000 64.43931 25 ASN C CA 1
ATOM 5559 C C . ASN C 1 25 ? -69.64965 61.33608 -49.03299 1.000 60.09405 25 ASN C C 1
ATOM 5560 O O . ASN C 1 25 ? -69.33076 61.04265 -47.88002 1.000 53.44325 25 ASN C O 1
ATOM 5565 N N . ARG C 1 26 ? -69.31683 62.49074 -49.60123 1.000 55.74089 26 ARG C N 1
ATOM 5566 C CA . ARG C 1 26 ? -68.71134 63.58035 -48.84460 1.000 58.43595 26 ARG C CA 1
ATOM 5567 C C . ARG C 1 26 ? -69.40788 64.85854 -49.27112 1.000 59.55451 26 ARG C C 1
ATOM 5568 O O . ARG C 1 26 ? -69.40815 65.19729 -50.45599 1.000 61.77583 26 ARG C O 1
ATOM 5576 N N . VAL C 1 27 ? -70.03129 65.54532 -48.32260 1.000 51.46143 27 VAL C N 1
ATOM 5577 C CA . VAL C 1 27 ? -70.70525 66.80240 -48.60354 1.000 57.42794 27 VAL C CA 1
ATOM 5578 C C . VAL C 1 27 ? -70.23465 67.81002 -47.56926 1.000 53.48010 27 VAL C C 1
ATOM 5579 O O . VAL C 1 27 ? -69.73494 67.45156 -46.50037 1.000 54.01174 27 VAL C O 1
ATOM 5583 N N . ILE C 1 28 ? -70.38219 69.08643 -47.90559 1.000 52.57999 28 ILE C N 1
ATOM 5584 C CA . ILE C 1 28 ? -70.23408 70.14180 -46.91035 1.000 55.54613 28 ILE C CA 1
ATOM 5585 C C . ILE C 1 28 ? -71.58350 70.26103 -46.21628 1.000 49.17695 28 ILE C C 1
ATOM 5586 O O . ILE C 1 28 ? -72.55944 70.71220 -46.82123 1.000 52.61683 28 ILE C O 1
ATOM 5591 N N . ALA C 1 29 ? -71.65066 69.80242 -44.96722 1.000 49.91914 29 ALA C N 1
ATOM 5592 C CA . ALA C 1 29 ? -72.93005 69.64220 -44.28683 1.000 51.37984 29 ALA C CA 1
ATOM 5593 C C . ALA C 1 29 ? -73.70645 70.95167 -44.27218 1.000 57.64639 29 ALA C C 1
ATOM 5594 O O . ALA C 1 29 ? -73.17862 71.99551 -43.87855 1.000 56.09357 29 ALA C O 1
ATOM 5596 N N . ASP C 1 30 ? -74.96136 70.89785 -44.71615 1.000 50.00336 30 ASP C N 1
ATOM 5597 C CA . ASP C 1 30 ? -75.80939 72.07788 -44.67197 1.000 53.09321 30 ASP C CA 1
ATOM 5598 C C . ASP C 1 30 ? -76.31651 72.30231 -43.24649 1.000 56.29359 30 ASP C C 1
ATOM 5599 O O . ASP C 1 30 ? -76.02097 71.53724 -42.32330 1.000 53.10374 30 ASP C O 1
ATOM 5604 N N . ASP C 1 31 ? -77.11551 73.35679 -43.06691 1.000 55.31189 31 ASP C N 1
ATOM 5605 C CA . ASP C 1 31 ? -77.57300 73.71634 -41.72764 1.000 57.38846 31 ASP C CA 1
ATOM 5606 C C . ASP C 1 31 ? -78.44248 72.62392 -41.11524 1.000 55.11187 31 ASP C C 1
ATOM 5607 O O . ASP C 1 31 ? -78.34208 72.34479 -39.91439 1.000 56.64363 31 ASP C O 1
ATOM 5612 N N . ALA C 1 32 ? -79.29806 71.98965 -41.92103 1.000 53.63801 32 ALA C N 1
ATOM 5613 C CA . ALA C 1 32 ? -80.13805 70.91856 -41.39208 1.000 58.69914 32 ALA C CA 1
ATOM 5614 C C . ALA C 1 32 ? -79.29715 69.73331 -40.93089 1.000 57.53585 32 ALA C C 1
ATOM 5615 O O . ALA C 1 32 ? -79.55702 69.15567 -39.86969 1.000 53.40114 32 ALA C O 1
ATOM 5617 N N A MET C 1 33 ? -78.28074 69.35536 -41.71598 0.550 53.84856 33 MET C N 1
ATOM 5618 N N B MET C 1 33 ? -78.27556 69.36780 -41.70135 0.450 53.85383 33 MET C N 1
ATOM 5619 C CA A MET C 1 33 ? -77.40574 68.25719 -41.31158 0.550 52.62210 33 MET C CA 1
ATOM 5620 C CA B MET C 1 33 ? -77.42310 68.25875 -41.29344 0.450 52.62999 33 MET C CA 1
ATOM 5621 C C A MET C 1 33 ? -76.64103 68.60391 -40.03779 0.550 52.99583 33 MET C C 1
ATOM 5622 C C B MET C 1 33 ? -76.62917 68.60093 -40.03839 0.450 52.97740 33 MET C C 1
ATOM 5623 O O A MET C 1 33 ? -76.50117 67.76249 -39.14147 0.550 50.22444 33 MET C O 1
ATOM 5624 O O B MET C 1 33 ? -76.44890 67.74802 -39.16055 0.450 50.22444 33 MET C O 1
ATOM 5633 N N . MET C 1 34 ? -76.14943 69.84252 -39.92908 1.000 52.16415 34 MET C N 1
ATOM 5634 C CA . MET C 1 34 ? -75.44651 70.24459 -38.71306 1.000 50.86663 34 MET C CA 1
ATOM 5635 C C . MET C 1 34 ? -76.37758 70.21256 -37.50747 1.000 49.71386 34 MET C C 1
ATOM 5636 O O . MET C 1 34 ? -75.98319 69.78014 -36.41645 1.000 49.63227 34 MET C O 1
ATOM 5641 N N . ALA C 1 35 ? -77.62221 70.65137 -37.69217 1.000 54.07490 35 ALA C N 1
ATOM 5642 C CA . ALA C 1 35 ? -78.58014 70.67110 -36.59293 1.000 50.90874 35 ALA C CA 1
ATOM 5643 C C . ALA C 1 35 ? -78.89033 69.27083 -36.07983 1.000 53.23796 35 ALA C C 1
ATOM 5644 O O . ALA C 1 35 ? -79.13636 69.09465 -34.88232 1.000 51.66409 35 ALA C O 1
ATOM 5646 N N . ASP C 1 36 ? -78.90333 68.26843 -36.96171 1.000 48.82691 36 ASP C N 1
ATOM 5647 C CA . ASP C 1 36 ? -79.16123 66.89903 -36.53584 1.000 47.81626 36 ASP C CA 1
ATOM 5648 C C . ASP C 1 36 ? -77.92016 66.18612 -36.01690 1.000 43.90526 36 ASP C C 1
ATOM 5649 O O . ASP C 1 36 ? -78.04239 65.06650 -35.50889 1.000 44.03686 36 ASP C O 1
ATOM 5654 N N . SER C 1 37 ? -76.73981 66.78193 -36.14371 1.000 40.63119 37 SER C N 1
ATOM 5655 C CA . SER C 1 37 ? -75.53441 66.14171 -35.64665 1.000 43.36573 37 SER C CA 1
ATOM 5656 C C . SER C 1 37 ? -75.50771 66.20228 -34.12261 1.000 40.91017 37 SER C C 1
ATOM 5657 O O . SER C 1 37 ? -76.16840 67.03860 -33.50574 1.000 45.87129 37 SER C O 1
ATOM 5660 N N . ILE C 1 38 ? -74.73892 65.29309 -33.51210 1.000 42.83935 38 ILE C N 1
ATOM 5661 C CA . ILE C 1 38 ? -74.75651 65.09970 -32.06332 1.000 41.10493 38 ILE C CA 1
ATOM 5662 C C . ILE C 1 38 ? -73.33629 64.92529 -31.53694 1.000 38.99941 38 ILE C C 1
ATOM 5663 O O . ILE C 1 38 ? -72.39109 64.68370 -32.29020 1.000 38.76254 38 ILE C O 1
ATOM 5668 N N . THR C 1 39 ? -73.19354 65.04655 -30.21398 1.000 36.65439 39 THR C N 1
ATOM 5669 C CA . THR C 1 39 ? -71.90304 64.80095 -29.58807 1.000 36.65176 39 THR C CA 1
ATOM 5670 C C . THR C 1 39 ? -71.66047 63.30041 -29.47419 1.000 34.99893 39 THR C C 1
ATOM 5671 O O . THR C 1 39 ? -72.60590 62.50947 -29.48662 1.000 38.32565 39 THR C O 1
ATOM 5675 N N . PRO C 1 40 ? -70.39488 62.87882 -29.39254 1.000 36.12538 40 PRO C N 1
ATOM 5676 C CA . PRO C 1 40 ? -70.11373 61.44109 -29.23257 1.000 36.44648 40 PRO C CA 1
ATOM 5677 C C . PRO C 1 40 ? -70.83991 60.77853 -28.07752 1.000 35.99905 40 PRO C C 1
ATOM 5678 O O . PRO C 1 40 ? -71.28593 59.63464 -28.21809 1.000 37.47291 40 PRO C O 1
ATOM 5682 N N . ALA C 1 41 ? -70.96221 61.45381 -26.92734 1.000 36.76757 41 ALA C N 1
ATOM 5683 C CA . ALA C 1 41 ? -71.59061 60.83641 -25.77029 1.000 39.51790 41 ALA C CA 1
ATOM 5684 C C . ALA C 1 41 ? -73.06811 60.56338 -25.99897 1.000 37.13866 41 ALA C C 1
ATOM 5685 O O . ALA C 1 41 ? -73.66132 59.75931 -25.27431 1.000 39.60475 41 ALA C O 1
ATOM 5687 N N . GLN C 1 42 ? -73.67627 61.19318 -26.99477 1.000 37.27815 42 GLN C N 1
ATOM 5688 C CA . GLN C 1 42 ? -75.07520 60.93463 -27.30505 1.000 36.20960 42 GLN C CA 1
ATOM 5689 C C . GLN C 1 42 ? -75.25977 59.81995 -28.32856 1.000 38.34407 42 GLN C C 1
ATOM 5690 O O . GLN C 1 42 ? -76.40008 59.43665 -28.61037 1.000 41.33390 42 GLN C O 1
ATOM 5696 N N . TYR C 1 43 ? -74.16878 59.28550 -28.88616 1.000 41.18125 43 TYR C N 1
ATOM 5697 C CA . TYR C 1 43 ? -74.30429 58.33552 -29.98595 1.000 38.92572 43 TYR C CA 1
ATOM 5698 C C . TYR C 1 43 ? -74.98966 57.04711 -29.54954 1.000 42.56037 43 TYR C C 1
ATOM 5699 O O . TYR C 1 43 ? -75.74228 56.45765 -30.33363 1.000 44.12371 43 TYR C O 1
ATOM 5708 N N . ARG C 1 44 ? -74.77241 56.60362 -28.30405 1.000 42.50773 44 ARG C N 1
ATOM 5709 C CA . ARG C 1 44 ? -75.34649 55.32726 -27.87892 1.000 45.33701 44 ARG C CA 1
ATOM 5710 C C . ARG C 1 44 ? -76.86724 55.33614 -27.97598 1.000 46.92931 44 ARG C C 1
ATOM 5711 O O . ARG C 1 44 ? -77.48623 54.28742 -28.19944 1.000 48.23473 44 ARG C O 1
ATOM 5719 N N . TYR C 1 45 ? -77.48305 56.50756 -27.85727 1.000 46.10290 45 TYR C N 1
ATOM 5720 C CA . TYR C 1 45 ? -78.92988 56.62256 -27.94778 1.000 47.22145 45 TYR C CA 1
ATOM 5721 C C . TYR C 1 45 ? -79.42441 56.92303 -29.35448 1.000 49.00324 45 TYR C C 1
ATOM 5722 O O . TYR C 1 45 ? -80.63711 56.89991 -29.58070 1.000 47.28725 45 TYR C O 1
ATOM 5731 N N . HIS C 1 46 ? -78.52895 57.20269 -30.30213 1.000 49.61384 46 HIS C N 1
ATOM 5732 C CA . HIS C 1 46 ? -78.92480 57.67068 -31.62959 1.000 49.24011 46 HIS C CA 1
ATOM 5733 C C . HIS C 1 46 ? -78.01060 57.09142 -32.70902 1.000 49.26380 46 HIS C C 1
ATOM 5734 O O . HIS C 1 46 ? -77.37235 57.80965 -33.47543 1.000 46.93721 46 HIS C O 1
ATOM 5741 N N . HIS C 1 47 ? -77.94438 55.76633 -32.78911 1.000 43.97633 47 HIS C N 1
ATOM 5742 C CA . HIS C 1 47 ? -77.13077 55.14926 -33.83076 1.000 44.19477 47 HIS C CA 1
ATOM 5743 C C . HIS C 1 47 ? -77.59211 55.60604 -35.20900 1.000 48.28474 47 HIS C C 1
ATOM 5744 O O . HIS C 1 47 ? -78.78572 55.81204 -35.44823 1.000 45.76075 47 HIS C O 1
ATOM 5751 N N . GLY C 1 48 ? -76.63095 55.77782 -36.11478 1.000 47.56886 48 GLY C N 1
ATOM 5752 C CA . GLY C 1 48 ? -76.90089 56.29044 -37.43633 1.000 49.41645 48 GLY C CA 1
ATOM 5753 C C . GLY C 1 48 ? -76.82648 57.79655 -37.55878 1.000 49.78755 48 GLY C C 1
ATOM 5754 O O . GLY C 1 48 ? -76.71285 58.30672 -38.67812 1.000 50.58238 48 GLY C O 1
ATOM 5755 N N . SER C 1 49 ? -76.90381 58.52138 -36.44790 1.000 47.69256 49 SER C N 1
ATOM 5756 C CA . SER C 1 49 ? -76.69276 59.95891 -36.47498 1.000 49.16116 49 SER C CA 1
ATOM 5757 C C . SER C 1 49 ? -75.22417 60.28003 -36.71593 1.000 48.29263 49 SER C C 1
ATOM 5758 O O . SER C 1 49 ? -74.32972 59.48067 -36.43585 1.000 47.70309 49 SER C O 1
ATOM 5761 N N . ARG C 1 50 ? -74.98491 61.48392 -37.22770 1.000 47.60834 50 ARG C N 1
ATOM 5762 C CA . ARG C 1 50 ? -73.63650 61.97047 -37.47776 1.000 42.99463 50 ARG C CA 1
ATOM 5763 C C . ARG C 1 50 ? -73.09073 62.64412 -36.22923 1.000 39.89163 50 ARG C C 1
ATOM 5764 O O . ARG C 1 50 ? -73.80265 63.39038 -35.55196 1.000 42.97094 50 ARG C O 1
ATOM 5772 N N . VAL C 1 51 ? -71.82864 62.34991 -35.91989 1.000 40.22324 51 VAL C N 1
ATOM 5773 C CA . VAL C 1 51 ? -71.16127 62.80331 -34.70275 1.000 42.01030 51 VAL C CA 1
ATOM 5774 C C . VAL C 1 51 ? -70.28362 63.99745 -35.03719 1.000 42.41298 51 VAL C C 1
ATOM 5775 O O . VAL C 1 51 ? -69.59645 64.00687 -36.06246 1.000 39.22839 51 VAL C O 1
ATOM 5779 N N . ARG C 1 52 ? -70.30164 65.00813 -34.17406 1.000 37.88612 52 ARG C N 1
ATOM 5780 C CA . ARG C 1 52 ? -69.67815 66.28461 -34.47768 1.000 39.49158 52 ARG C CA 1
ATOM 5781 C C . ARG C 1 52 ? -68.49613 66.54733 -33.55313 1.000 37.98087 52 ARG C C 1
ATOM 5782 O O . ARG C 1 52 ? -68.60823 66.31205 -32.33813 1.000 37.70189 52 ARG C O 1
ATOM 5790 N N . PRO C 1 53 ? -67.35511 67.01250 -34.06582 1.000 38.82308 53 PRO C N 1
ATOM 5791 C CA . PRO C 1 53 ? -66.22751 67.33022 -33.17777 1.000 34.43308 53 PRO C CA 1
ATOM 5792 C C . PRO C 1 53 ? -66.46450 68.61898 -32.40754 1.000 37.23604 53 PRO C C 1
ATOM 5793 O O . PRO C 1 53 ? -67.15679 69.52711 -32.87699 1.000 35.54900 53 PRO C O 1
ATOM 5797 N N . VAL C 1 54 ? -65.85604 68.69999 -31.21402 1.000 34.61468 54 VAL C N 1
ATOM 5798 C CA . VAL C 1 54 ? -65.96280 69.91872 -30.41640 1.000 34.99367 54 VAL C CA 1
ATOM 5799 C C . VAL C 1 54 ? -65.31170 71.08474 -31.15838 1.000 37.93613 54 VAL C C 1
ATOM 5800 O O . VAL C 1 54 ? -64.24685 70.94875 -31.78214 1.000 37.38869 54 VAL C O 1
ATOM 5804 N N . ASN C 1 55 ? -65.96458 72.24719 -31.10215 1.000 38.49935 55 ASN C N 1
ATOM 5805 C CA . ASN C 1 55 ? -65.53289 73.44463 -31.82481 1.000 36.39647 55 ASN C CA 1
ATOM 5806 C C . ASN C 1 55 ? -65.38418 74.58006 -30.81842 1.000 38.08615 55 ASN C C 1
ATOM 5807 O O . ASN C 1 55 ? -66.37478 75.23277 -30.47812 1.000 35.66217 55 ASN C O 1
ATOM 5812 N N . TRP C 1 56 ? -64.15323 74.83732 -30.36219 1.000 33.11186 56 TRP C N 1
ATOM 5813 C CA . TRP C 1 56 ? -63.94266 75.88879 -29.37257 1.000 37.19657 56 TRP C CA 1
ATOM 5814 C C . TRP C 1 56 ? -63.95661 77.27776 -29.98703 1.000 39.66528 56 TRP C C 1
ATOM 5815 O O . TRP C 1 56 ? -63.86071 78.26977 -29.25524 1.000 38.51778 56 TRP C O 1
ATOM 5826 N N . ASN C 1 57 ? -64.06937 77.37333 -31.30639 1.000 37.01496 57 ASN C N 1
ATOM 5827 C CA . ASN C 1 57 ? -64.29003 78.64384 -31.97346 1.000 36.48595 57 ASN C CA 1
ATOM 5828 C C . ASN C 1 57 ? -65.76178 78.88008 -32.26906 1.000 41.36022 57 ASN C C 1
ATOM 5829 O O . ASN C 1 57 ? -66.09422 79.79535 -33.02103 1.000 41.78922 57 ASN C O 1
ATOM 5834 N N . ASN C 1 58 ? -66.65230 78.06963 -31.68282 1.000 40.69172 58 ASN C N 1
ATOM 5835 C CA . ASN C 1 58 ? -68.08993 78.23968 -31.80838 1.000 35.53847 58 ASN C CA 1
ATOM 5836 C C . ASN C 1 58 ? -68.71633 78.02568 -30.42677 1.000 40.18377 58 ASN C C 1
ATOM 5837 O O . ASN C 1 58 ? -69.40691 77.03762 -30.16182 1.000 38.08615 58 ASN C O 1
ATOM 5842 N N . ILE C 1 59 ? -68.48149 78.97744 -29.53321 1.000 40.35221 59 ILE C N 1
ATOM 5843 C CA . ILE C 1 59 ? -68.95524 78.87695 -28.15584 1.000 37.97297 59 ILE C CA 1
ATOM 5844 C C . ILE C 1 59 ? -70.44863 79.16793 -28.11960 1.000 43.40520 59 ILE C C 1
ATOM 5845 O O . ILE C 1 59 ? -70.90567 80.19326 -28.63779 1.000 41.57077 59 ILE C O 1
ATOM 5850 N N . VAL C 1 60 ? -71.21017 78.26390 -27.50636 1.000 37.72294 60 VAL C N 1
ATOM 5851 C CA . VAL C 1 60 ? -72.66359 78.38767 -27.40765 1.000 37.13603 60 VAL C CA 1
ATOM 5852 C C . VAL C 1 60 ? -73.06847 79.19713 -26.18242 1.000 43.25255 60 VAL C C 1
ATOM 5853 O O . VAL C 1 60 ? -73.98115 80.02522 -26.24393 1.000 44.57377 60 VAL C O 1
ATOM 5857 N N . ASP C 1 61 ? -72.40848 78.95374 -25.05786 1.000 39.87583 61 ASP C N 1
ATOM 5858 C CA . ASP C 1 61 ? -72.63031 79.68261 -23.81516 1.000 40.24693 61 ASP C CA 1
ATOM 5859 C C . ASP C 1 61 ? -71.28668 80.26045 -23.39094 1.000 41.21020 61 ASP C C 1
ATOM 5860 O O . ASP C 1 61 ? -70.36427 79.50723 -23.05963 1.000 40.28115 61 ASP C O 1
ATOM 5865 N N . ASP C 1 62 ? -71.18194 81.59523 -23.39756 1.000 40.01269 62 ASP C N 1
ATOM 5866 C CA . ASP C 1 62 ? -69.94513 82.26233 -23.00067 1.000 42.04978 62 ASP C CA 1
ATOM 5867 C C . ASP C 1 62 ? -69.47503 81.81127 -21.62765 1.000 37.87823 62 ASP C C 1
ATOM 5868 O O . ASP C 1 62 ? -68.26900 81.78652 -21.35964 1.000 39.24418 62 ASP C O 1
ATOM 5873 N N . LYS C 1 63 ? -70.41127 81.46093 -20.74759 1.000 40.39958 63 LYS C N 1
ATOM 5874 C CA . LYS C 1 63 ? -70.04416 80.98610 -19.42097 1.000 39.56790 63 LYS C CA 1
ATOM 5875 C C . LYS C 1 63 ? -69.14144 79.75923 -19.49111 1.000 37.39659 63 LYS C C 1
ATOM 5876 O O . LYS C 1 63 ? -68.24801 79.60643 -18.65478 1.000 41.38917 63 LYS C O 1
ATOM 5882 N N . ASP C 1 64 ? -69.34652 78.88173 -20.48164 1.000 36.12802 64 ASP C N 1
ATOM 5883 C CA . ASP C 1 64 ? -68.51556 77.68590 -20.58402 1.000 34.13830 64 ASP C CA 1
ATOM 5884 C C . ASP C 1 64 ? -67.05180 78.05111 -20.79739 1.000 34.71469 64 ASP C C 1
ATOM 5885 O O . ASP C 1 64 ? -66.15973 77.46751 -20.16830 1.000 34.74890 64 ASP C O 1
ATOM 5890 N N . LEU C 1 65 ? -66.78025 79.00764 -21.68701 1.000 34.61994 65 LEU C N 1
ATOM 5891 C CA . LEU C 1 65 ? -65.39429 79.40698 -21.91916 1.000 34.24358 65 LEU C CA 1
ATOM 5892 C C . LEU C 1 65 ? -64.78137 80.02980 -20.66919 1.000 34.83049 65 LEU C C 1
ATOM 5893 O O . LEU C 1 65 ? -63.62303 79.75164 -20.33894 1.000 38.59673 65 LEU C O 1
ATOM 5898 N N . ASP C 1 66 ? -65.53667 80.87433 -19.96210 1.000 39.85215 66 ASP C N 1
ATOM 5899 C CA . ASP C 1 66 ? -65.01926 81.49030 -18.74141 1.000 40.17587 66 ASP C CA 1
ATOM 5900 C C . ASP C 1 66 ? -64.66894 80.43430 -17.70466 1.000 39.86531 66 ASP C C 1
ATOM 5901 O O . ASP C 1 66 ? -63.61071 80.49703 -17.07315 1.000 36.45437 66 ASP C O 1
ATOM 5906 N N . VAL C 1 67 ? -65.55897 79.45940 -17.51091 1.000 35.04104 67 VAL C N 1
ATOM 5907 C CA . VAL C 1 67 ? -65.34347 78.43669 -16.49130 1.000 35.68059 67 VAL C CA 1
ATOM 5908 C C . VAL C 1 67 ? -64.17510 77.53282 -16.87799 1.000 35.24896 67 VAL C C 1
ATOM 5909 O O . VAL C 1 67 ? -63.30798 77.22663 -16.04982 1.000 35.94115 67 VAL C O 1
ATOM 5913 N N . TRP C 1 68 ? -64.14999 77.07266 -18.13271 1.000 32.16438 68 TRP C N 1
ATOM 5914 C CA . TRP C 1 68 ? -63.02129 76.28635 -18.62415 1.000 32.89079 68 TRP C CA 1
ATOM 5915 C C . TRP C 1 68 ? -61.70457 76.98832 -18.33284 1.000 34.30411 68 TRP C C 1
ATOM 5916 O O . TRP C 1 68 ? -60.79950 76.41014 -17.72300 1.000 34.48571 68 TRP C O 1
ATOM 5927 N N . ASN C 1 69 ? -61.58934 78.25008 -18.75235 1.000 36.38068 69 ASN C N 1
ATOM 5928 C CA . ASN C 1 69 ? -60.32600 78.96546 -18.60093 1.000 34.71995 69 ASN C CA 1
ATOM 5929 C C . ASN C 1 69 ? -59.95456 79.12459 -17.12862 1.000 36.30962 69 ASN C C 1
ATOM 5930 O O . ASN C 1 69 ? -58.78251 78.99337 -16.75558 1.000 36.85179 69 ASN C O 1
ATOM 5935 N N . ARG C 1 70 ? -60.93747 79.38135 -16.26819 1.000 35.69375 70 ARG C N 1
ATOM 5936 C CA . ARG C 1 70 ? -60.61773 79.59689 -14.86209 1.000 36.73072 70 ARG C CA 1
ATOM 5937 C C . ARG C 1 70 ? -60.18278 78.30309 -14.17119 1.000 38.26248 70 ARG C C 1
ATOM 5938 O O . ARG C 1 70 ? -59.23190 78.30370 -13.37604 1.000 39.27839 70 ARG C O 1
ATOM 5946 N N . LEU C 1 71 ? -60.87378 77.19729 -14.44060 1.000 34.41465 71 LEU C N 1
ATOM 5947 C CA . LEU C 1 71 ? -60.51927 75.92996 -13.79913 1.000 34.26990 71 LEU C CA 1
ATOM 5948 C C . LEU C 1 71 ? -59.13578 75.45178 -14.23129 1.000 35.43846 71 LEU C C 1
ATOM 5949 O O . LEU C 1 71 ? -58.36619 74.93318 -13.41776 1.000 36.19118 71 LEU C O 1
ATOM 5954 N N . ILE C 1 72 ? -58.81848 75.58926 -15.51949 1.000 35.19369 72 ILE C N 1
ATOM 5955 C CA . ILE C 1 72 ? -57.50194 75.20745 -16.02518 1.000 37.80190 72 ILE C CA 1
ATOM 5956 C C . ILE C 1 72 ? -56.43159 76.10264 -15.42192 1.000 38.65990 72 ILE C C 1
ATOM 5957 O O . ILE C 1 72 ? -55.35072 75.63627 -15.03497 1.000 41.28390 72 ILE C O 1
ATOM 5962 N N . ALA C 1 73 ? -56.72800 77.39924 -15.29749 1.000 36.66229 73 ALA C N 1
ATOM 5963 C CA . ALA C 1 73 ? -55.78424 78.32458 -14.67889 1.000 40.88911 73 ALA C CA 1
ATOM 5964 C C . ALA C 1 73 ? -55.50672 77.97690 -13.22185 1.000 46.72929 73 ALA C C 1
ATOM 5965 O O . ALA C 1 73 ? -54.43764 78.31870 -12.70237 1.000 44.51060 73 ALA C O 1
ATOM 5967 N N . ASN C 1 74 ? -56.44300 77.30283 -12.54633 1.000 42.19190 74 ASN C N 1
ATOM 5968 C CA . ASN C 1 74 ? -56.30556 76.97565 -11.13111 1.000 40.38379 74 ASN C CA 1
ATOM 5969 C C . ASN C 1 74 ? -55.69301 75.59859 -10.88661 1.000 41.96029 74 ASN C C 1
ATOM 5970 O O . ASN C 1 74 ? -55.69101 75.13756 -9.74146 1.000 40.34957 74 ASN C O 1
ATOM 5975 N N . PHE C 1 75 ? -55.19101 74.93411 -11.92950 1.000 37.06234 75 PHE C N 1
ATOM 5976 C CA . PHE C 1 75 ? -54.54621 73.63242 -11.78211 1.000 39.38893 75 PHE C CA 1
ATOM 5977 C C . PHE C 1 75 ? -53.48997 73.66044 -10.68286 1.000 34.44887 75 PHE C C 1
ATOM 5978 O O . PHE C 1 75 ? -52.70902 74.60695 -10.58256 1.000 36.18592 75 PHE C O 1
ATOM 5986 N N . TRP C 1 76 ? -53.45857 72.60119 -9.87232 1.000 39.21523 76 TRP C N 1
ATOM 5987 C CA . TRP C 1 76 ? -52.47393 72.45859 -8.80449 1.000 40.21008 76 TRP C CA 1
ATOM 5988 C C . TRP C 1 76 ? -52.29189 70.97502 -8.51496 1.000 38.34933 76 TRP C C 1
ATOM 5989 O O . TRP C 1 76 ? -53.13580 70.14486 -8.87027 1.000 36.93074 76 TRP C O 1
ATOM 6000 N N . LEU C 1 77 ? -51.17864 70.64708 -7.85901 1.000 35.61216 77 LEU C N 1
ATOM 6001 C CA . LEU C 1 77 ? -50.91831 69.28362 -7.41250 1.000 34.92261 77 LEU C CA 1
ATOM 6002 C C . LEU C 1 77 ? -50.47446 69.28124 -5.95683 1.000 40.62856 77 LEU C C 1
ATOM 6003 O O . LEU C 1 77 ? -49.75903 70.19613 -5.52861 1.000 39.33630 77 LEU C O 1
ATOM 6008 N N . PRO C 1 78 ? -50.85112 68.26006 -5.18104 1.000 38.07035 78 PRO C N 1
ATOM 6009 C CA . PRO C 1 78 ? -50.50257 68.26734 -3.75083 1.000 35.85430 78 PRO C CA 1
ATOM 6010 C C . PRO C 1 78 ? -49.00430 68.26322 -3.50811 1.000 43.01568 78 PRO C C 1
ATOM 6011 O O . PRO C 1 78 ? -48.55603 68.76146 -2.46644 1.000 41.16809 78 PRO C O 1
ATOM 6015 N N . GLU C 1 79 ? -48.21515 67.77204 -4.46660 1.000 41.40760 79 GLU C N 1
ATOM 6016 C CA . GLU C 1 79 ? -46.76284 67.75635 -4.33608 1.000 47.35831 79 GLU C CA 1
ATOM 6017 C C . GLU C 1 79 ? -46.16154 69.15479 -4.24465 1.000 46.43978 79 GLU C C 1
ATOM 6018 O O . GLU C 1 79 ? -45.01263 69.29322 -3.81543 1.000 51.62461 79 GLU C O 1
ATOM 6024 N N . LYS C 1 80 ? -46.90385 70.19450 -4.61184 1.000 42.38403 80 LYS C N 1
ATOM 6025 C CA . LYS C 1 80 ? -46.39075 71.55231 -4.51081 1.000 48.74005 80 LYS C CA 1
ATOM 6026 C C . LYS C 1 80 ? -46.73197 72.22078 -3.18022 1.000 51.62461 80 LYS C C 1
ATOM 6027 O O . LYS C 1 80 ? -46.32511 73.36793 -2.96040 1.000 52.86686 80 LYS C O 1
ATOM 6033 N N . VAL C 1 81 ? -47.45538 71.54768 -2.29534 1.000 45.99499 81 VAL C N 1
ATOM 6034 C CA . VAL C 1 81 ? -47.73799 72.05172 -0.95116 1.000 45.18436 81 VAL C CA 1
ATOM 6035 C C . VAL C 1 81 ? -46.72933 71.43072 0.01016 1.000 41.98398 81 VAL C C 1
ATOM 6036 O O . VAL C 1 81 ? -46.56094 70.20045 0.00186 1.000 39.53632 81 VAL C O 1
ATOM 6040 N N . PRO C 1 82 ? -46.06290 72.21456 0.83843 1.000 48.27684 82 PRO C N 1
ATOM 6041 C CA . PRO C 1 82 ? -45.06928 71.64120 1.76856 1.000 42.73670 82 PRO C CA 1
ATOM 6042 C C . PRO C 1 82 ? -45.71873 71.04343 3.01091 1.000 42.66564 82 PRO C C 1
ATOM 6043 O O . PRO C 1 82 ? -45.54227 71.51108 4.15116 1.000 40.92333 82 PRO C O 1
ATOM 6047 N N . LEU C 1 83 ? -46.46477 69.95713 2.79674 1.000 38.52304 83 LEU C N 1
ATOM 6048 C CA . LEU C 1 83 ? -47.21155 69.33432 3.88956 1.000 37.81506 83 LEU C CA 1
ATOM 6049 C C . LEU C 1 83 ? -46.30520 68.85417 5.01681 1.000 35.40951 83 LEU C C 1
ATOM 6050 O O . LEU C 1 83 ? -46.73654 68.79851 6.17341 1.000 35.68586 83 LEU C O 1
ATOM 6055 N N . SER C 1 84 ? -45.06217 68.47869 4.71061 1.000 37.99403 84 SER C N 1
ATOM 6056 C CA . SER C 1 84 ? -44.19978 67.95327 5.76541 1.000 40.18113 84 SER C CA 1
ATOM 6057 C C . SER C 1 84 ? -43.85446 69.00747 6.81284 1.000 42.98147 84 SER C C 1
ATOM 6058 O O . SER C 1 84 ? -43.45166 68.64690 7.92694 1.000 40.99965 84 SER C O 1
ATOM 6061 N N . ASN C 1 85 ? -44.01604 70.29716 6.49390 1.000 37.72294 85 ASN C N 1
ATOM 6062 C CA . ASN C 1 85 ? -43.81996 71.33807 7.50223 1.000 39.64686 85 ASN C CA 1
ATOM 6063 C C . ASN C 1 85 ? -44.89797 71.33279 8.58286 1.000 38.05193 85 ASN C C 1
ATOM 6064 O O . ASN C 1 85 ? -44.75455 72.06188 9.57274 1.000 37.91770 85 ASN C O 1
ATOM 6069 N N . ASP C 1 86 ? -45.95836 70.54267 8.42028 1.000 37.62293 86 ASP C N 1
ATOM 6070 C CA . ASP C 1 86 ? -46.97933 70.35015 9.44913 1.000 36.77283 86 ASP C CA 1
ATOM 6071 C C . ASP C 1 86 ? -46.68108 69.19597 10.40080 1.000 39.03100 86 ASP C C 1
ATOM 6072 O O . ASP C 1 86 ? -47.48931 68.94695 11.30643 1.000 38.78886 86 ASP C O 1
ATOM 6077 N N . ILE C 1 87 ? -45.58024 68.45427 10.21083 1.000 38.05193 87 ILE C N 1
ATOM 6078 C CA . ILE C 1 87 ? -45.34255 67.26448 11.04148 1.000 37.16761 87 ILE C CA 1
ATOM 6079 C C . ILE C 1 87 ? -45.20846 67.61416 12.52298 1.000 39.32050 87 ILE C C 1
ATOM 6080 O O . ILE C 1 87 ? -45.82010 66.92392 13.35274 1.000 41.61552 87 ILE C O 1
ATOM 6085 N N . PRO C 1 88 ? -44.45570 68.64957 12.92354 1.000 38.31249 88 PRO C N 1
ATOM 6086 C CA . PRO C 1 88 ? -44.47074 69.02304 14.35473 1.000 37.21236 88 PRO C CA 1
ATOM 6087 C C . PRO C 1 88 ? -45.85142 69.40208 14.86876 1.000 37.27026 88 PRO C C 1
ATOM 6088 O O . PRO C 1 88 ? -46.24713 68.94741 15.94745 1.000 38.13615 88 PRO C O 1
ATOM 6092 N N . SER C 1 89 ? -46.60522 70.21299 14.12000 1.000 35.67533 89 SER C N 1
ATOM 6093 C CA . SER C 1 89 ? -47.95404 70.58503 14.54557 1.000 36.74388 89 SER C CA 1
ATOM 6094 C C . SER C 1 89 ? -48.85400 69.35650 14.69650 1.000 43.81052 89 SER C C 1
ATOM 6095 O O . SER C 1 89 ? -49.63745 69.25244 15.65346 1.000 37.91770 89 SER C O 1
ATOM 6098 N N . TRP C 1 90 ? -48.75446 68.42050 13.75342 1.000 35.97273 90 TRP C N 1
ATOM 6099 C CA . TRP C 1 90 ? -49.53810 67.19038 13.80557 1.000 35.52268 90 TRP C CA 1
ATOM 6100 C C . TRP C 1 90 ? -49.20198 66.37375 15.04975 1.000 38.98099 90 TRP C C 1
ATOM 6101 O O . TRP C 1 90 ? -50.09599 65.89646 15.75900 1.000 41.11282 90 TRP C O 1
ATOM 6112 N N . ARG C 1 91 ? -47.90835 66.20863 15.33674 1.000 36.63071 91 ARG C N 1
ATOM 6113 C CA . ARG C 1 91 ? -47.50368 65.44900 16.51251 1.000 39.30471 91 ARG C CA 1
ATOM 6114 C C . ARG C 1 91 ? -47.84580 66.17466 17.80551 1.000 41.57867 91 ARG C C 1
ATOM 6115 O O . ARG C 1 91 ? -47.89162 65.54124 18.86869 1.000 43.21834 91 ARG C O 1
ATOM 6123 N N . SER C 1 92 ? -48.10400 67.48313 17.73691 1.000 39.91005 92 SER C N 1
ATOM 6124 C CA . SER C 1 92 ? -48.51547 68.24522 18.90756 1.000 42.99726 92 SER C CA 1
ATOM 6125 C C . SER C 1 92 ? -49.98218 68.02378 19.25967 1.000 46.10290 92 SER C C 1
ATOM 6126 O O . SER C 1 92 ? -50.39666 68.37393 20.37148 1.000 44.00528 92 SER C O 1
ATOM 6129 N N . LEU C 1 93 ? -50.76569 67.43293 18.36133 1.000 39.68634 93 LEU C N 1
ATOM 6130 C CA . LEU C 1 93 ? -52.17508 67.17545 18.62359 1.000 42.13663 93 LEU C CA 1
ATOM 6131 C C . LEU C 1 93 ? -52.32359 66.00912 19.60274 1.000 44.16582 93 LEU C C 1
ATOM 6132 O O . LEU C 1 93 ? -51.34662 65.38964 20.02729 1.000 45.33965 93 LEU C O 1
ATOM 6137 N N . THR C 1 94 ? -53.56768 65.69961 19.96408 1.000 43.09727 94 THR C N 1
ATOM 6138 C CA . THR C 1 94 ? -53.85218 64.50581 20.75199 1.000 47.03722 94 THR C CA 1
ATOM 6139 C C . THR C 1 94 ? -54.03649 63.30800 19.82638 1.000 47.98470 94 THR C C 1
ATOM 6140 O O . THR C 1 94 ? -54.25834 63.46026 18.62512 1.000 41.88923 94 THR C O 1
ATOM 6144 N N . ASP C 1 95 ? -53.94557 62.10252 20.40361 1.000 42.78408 95 ASP C N 1
ATOM 6145 C CA . ASP C 1 95 ? -54.30082 60.90271 19.64943 1.000 46.62401 95 ASP C CA 1
ATOM 6146 C C . ASP C 1 95 ? -55.70886 61.01714 19.07444 1.000 47.42937 95 ASP C C 1
ATOM 6147 O O . ASP C 1 95 ? -55.94891 60.63626 17.92071 1.000 40.48643 95 ASP C O 1
ATOM 6152 N N . LEU C 1 96 ? -56.65125 61.55075 19.86811 1.000 43.29730 96 LEU C N 1
ATOM 6153 C CA . LEU C 1 96 ? -58.03703 61.69395 19.41551 1.000 47.75309 96 LEU C CA 1
ATOM 6154 C C . LEU C 1 96 ? -58.15533 62.65630 18.23792 1.000 40.42327 96 LEU C C 1
ATOM 6155 O O . LEU C 1 96 ? -58.89929 62.39548 17.28236 1.000 37.77032 96 LEU C O 1
ATOM 6160 N N . GLU C 1 97 ? -57.46735 63.79545 18.31246 1.000 38.04404 97 GLU C N 1
ATOM 6161 C CA . GLU C 1 97 ? -57.48533 64.75216 17.21122 1.000 39.07574 97 GLU C CA 1
ATOM 6162 C C . GLU C 1 97 ? -56.88691 64.15206 15.94772 1.000 37.22552 97 GLU C C 1
ATOM 6163 O O . GLU C 1 97 ? -57.38392 64.39304 14.84240 1.000 38.95993 97 GLU C O 1
ATOM 6169 N N . ARG C 1 98 ? -55.80053 63.38882 16.08282 1.000 36.52017 98 ARG C N 1
ATOM 6170 C CA . ARG C 1 98 ? -55.18778 62.79538 14.89796 1.000 32.18544 98 ARG C CA 1
ATOM 6171 C C . ARG C 1 98 ? -56.09624 61.73066 14.29348 1.000 36.39384 98 ARG C C 1
ATOM 6172 O O . ARG C 1 98 ? -56.31424 61.70577 13.07779 1.000 33.81721 98 ARG C O 1
ATOM 6180 N N . LYS C 1 99 ? -56.63635 60.84411 15.13285 1.000 36.17276 99 LYS C N 1
ATOM 6181 C CA . LYS C 1 99 ? -57.54912 59.81005 14.65085 1.000 35.65691 99 LYS C CA 1
ATOM 6182 C C . LYS C 1 99 ? -58.77200 60.42506 13.97403 1.000 39.45999 99 LYS C C 1
ATOM 6183 O O . LYS C 1 99 ? -59.17501 59.99951 12.88384 1.000 36.04906 99 LYS C O 1
ATOM 6189 N N . THR C 1 100 ? -59.36971 61.44231 14.60309 1.000 36.17276 100 THR C N 1
ATOM 6190 C CA . THR C 1 100 ? -60.52479 62.11488 14.00868 1.000 35.72270 100 THR C CA 1
ATOM 6191 C C . THR C 1 100 ? -60.18303 62.72649 12.65198 1.000 37.13077 100 THR C C 1
ATOM 6192 O O . THR C 1 100 ? -60.97718 62.64250 11.70865 1.000 34.98051 100 THR C O 1
ATOM 6196 N N . THR C 1 101 ? -59.00697 63.35098 12.53134 1.000 36.36489 101 THR C N 1
ATOM 6197 C CA . THR C 1 101 ? -58.64266 63.97469 11.26560 1.000 35.45425 101 THR C CA 1
ATOM 6198 C C . THR C 1 101 ? -58.49238 62.93390 10.15961 1.000 32.06700 101 THR C C 1
ATOM 6199 O O . THR C 1 101 ? -58.98005 63.13130 9.04334 1.000 32.13017 101 THR C O 1
ATOM 6203 N N . THR C 1 102 ? -57.80805 61.82197 10.43996 1.000 33.71194 102 THR C N 1
ATOM 6204 C CA . THR C 1 102 ? -57.60893 60.82939 9.38868 1.000 34.78312 102 THR C CA 1
ATOM 6205 C C . THR C 1 102 ? -58.94059 60.25262 8.94436 1.000 39.36525 102 THR C C 1
ATOM 6206 O O . THR C 1 102 ? -59.18209 60.09107 7.74370 1.000 33.65140 102 THR C O 1
ATOM 6210 N N . ARG C 1 103 ? -59.83802 59.99110 9.89755 1.000 34.67521 103 ARG C N 1
ATOM 6211 C CA . ARG C 1 103 ? -61.15169 59.44480 9.56375 1.000 35.74113 103 ARG C CA 1
ATOM 6212 C C . ARG C 1 103 ? -61.97772 60.43584 8.75390 1.000 34.89366 103 ARG C C 1
ATOM 6213 O O . ARG C 1 103 ? -62.51662 60.08761 7.69930 1.000 35.62006 103 ARG C O 1
ATOM 6221 N N . VAL C 1 104 ? -62.08876 61.67977 9.22631 1.000 33.30662 104 VAL C N 1
ATOM 6222 C CA . VAL C 1 104 ? -62.81093 62.70076 8.46030 1.000 31.78276 104 VAL C CA 1
ATOM 6223 C C . VAL C 1 104 ? -62.27023 62.78777 7.02916 1.000 34.13041 104 VAL C C 1
ATOM 6224 O O . VAL C 1 104 ? -63.03593 62.79556 6.05494 1.000 33.04344 104 VAL C O 1
ATOM 6228 N N . PHE C 1 105 ? -60.93919 62.84431 6.87818 1.000 31.86171 105 PHE C N 1
ATOM 6229 C CA . PHE C 1 105 ? -60.35867 62.96918 5.53680 1.000 32.09859 105 PHE C CA 1
ATOM 6230 C C . PHE C 1 105 ? -60.58586 61.72163 4.69872 1.000 32.68023 105 PHE C C 1
ATOM 6231 O O . PHE C 1 105 ? -60.66954 61.81020 3.46664 1.000 32.30387 105 PHE C O 1
ATOM 6239 N N . THR C 1 106 ? -60.67405 60.54695 5.32553 1.000 32.66971 106 THR C N 1
ATOM 6240 C CA . THR C 1 106 ? -60.97989 59.35124 4.53847 1.000 34.18831 106 THR C CA 1
ATOM 6241 C C . THR C 1 106 ? -62.42493 59.37891 4.04377 1.000 36.90706 106 THR C C 1
ATOM 6242 O O . THR C 1 106 ? -62.70962 58.96245 2.90971 1.000 34.20673 106 THR C O 1
ATOM 6246 N N . GLY C 1 107 ? -63.34753 59.89943 4.86258 1.000 33.41716 107 GLY C N 1
ATOM 6247 C CA . GLY C 1 107 ? -64.71152 60.10655 4.38670 1.000 31.76433 107 GLY C CA 1
ATOM 6248 C C . GLY C 1 107 ? -64.79526 61.13342 3.26908 1.000 32.64339 107 GLY C C 1
ATOM 6249 O O . GLY C 1 107 ? -65.61634 61.00634 2.35955 1.000 32.88026 107 GLY C O 1
ATOM 6250 N N . LEU C 1 108 ? -63.96286 62.18149 3.33132 1.000 31.88540 108 LEU C N 1
ATOM 6251 C CA . LEU C 1 108 ? -63.91003 63.14447 2.23115 1.000 33.89617 108 LEU C CA 1
ATOM 6252 C C . LEU C 1 108 ? -63.37098 62.49369 0.96750 1.000 30.15362 108 LEU C C 1
ATOM 6253 O O . LEU C 1 108 ? -63.88102 62.73797 -0.13587 1.000 29.55618 108 LEU C O 1
ATOM 6258 N N . THR C 1 109 ? -62.33191 61.66730 1.11511 1.000 32.33809 109 THR C N 1
ATOM 6259 C CA . THR C 1 109 ? -61.81458 60.89452 -0.00807 1.000 30.50892 109 THR C CA 1
ATOM 6260 C C . THR C 1 109 ? -62.91468 60.07857 -0.66959 1.000 31.32744 109 THR C C 1
ATOM 6261 O O . THR C 1 109 ? -62.95652 59.95748 -1.90266 1.000 30.99582 109 THR C O 1
ATOM 6265 N N . LEU C 1 110 ? -63.78806 59.47184 0.13522 1.000 29.40353 110 LEU C N 1
ATOM 6266 C CA . LEU C 1 110 ? -64.83576 58.62724 -0.42525 1.000 30.95634 110 LEU C CA 1
ATOM 6267 C C . LEU C 1 110 ? -65.78326 59.44278 -1.29313 1.000 31.50378 110 LEU C C 1
ATOM 6268 O O . LEU C 1 110 ? -66.19389 58.99187 -2.36958 1.000 29.11665 110 LEU C O 1
ATOM 6273 N N . LEU C 1 111 ? -66.13418 60.65467 -0.84774 1.000 28.55606 111 LEU C N 1
ATOM 6274 C CA . LEU C 1 111 ? -67.02514 61.48433 -1.65208 1.000 31.25112 111 LEU C CA 1
ATOM 6275 C C . LEU C 1 111 ? -66.33779 61.93020 -2.93793 1.000 32.85657 111 LEU C C 1
ATOM 6276 O O . LEU C 1 111 ? -66.94510 61.89888 -4.01511 1.000 30.29047 111 LEU C O 1
ATOM 6281 N N . ASP C 1 112 ? -65.07200 62.34506 -2.84468 1.000 32.07227 112 ASP C N 1
ATOM 6282 C CA . ASP C 1 112 ? -64.35918 62.80061 -4.03099 1.000 31.93014 112 ASP C CA 1
ATOM 6283 C C . ASP C 1 112 ? -64.05803 61.65313 -4.98753 1.000 32.27492 112 ASP C C 1
ATOM 6284 O O . ASP C 1 112 ? -64.06993 61.84817 -6.21116 1.000 31.20111 112 ASP C O 1
ATOM 6289 N N . THR C 1 113 ? -63.75188 60.46107 -4.45622 1.000 27.19010 113 THR C N 1
ATOM 6290 C CA . THR C 1 113 ? -63.59014 59.29242 -5.32077 1.000 32.14070 113 THR C CA 1
ATOM 6291 C C . THR C 1 113 ? -64.85265 59.06031 -6.13628 1.000 33.78826 113 THR C C 1
ATOM 6292 O O . THR C 1 113 ? -64.79511 58.83400 -7.35564 1.000 32.40389 113 THR C O 1
ATOM 6296 N N . SER C 1 114 ? -66.00743 59.13869 -5.47221 1.000 31.98278 114 SER C N 1
ATOM 6297 C CA . SER C 1 114 ? -67.28745 58.89087 -6.12910 1.000 30.08782 114 SER C CA 1
ATOM 6298 C C . SER C 1 114 ? -67.55471 59.93404 -7.20087 1.000 28.56921 114 SER C C 1
ATOM 6299 O O . SER C 1 114 ? -67.98614 59.60267 -8.30765 1.000 28.74555 114 SER C O 1
ATOM 6302 N N . GLN C 1 115 ? -67.32369 61.21028 -6.88268 1.000 30.85633 115 GLN C N 1
ATOM 6303 C CA . GLN C 1 115 ? -67.56967 62.24721 -7.87375 1.000 28.70871 115 GLN C CA 1
ATOM 6304 C C . GLN C 1 115 ? -66.61176 62.11896 -9.05683 1.000 29.72198 115 GLN C C 1
ATOM 6305 O O . GLN C 1 115 ? -67.03043 62.23522 -10.21236 1.000 30.55630 115 GLN C O 1
ATOM 6311 N N . ALA C 1 116 ? -65.32886 61.83761 -8.79330 1.000 29.72988 116 ALA C N 1
ATOM 6312 C CA . ALA C 1 116 ? -64.34672 61.77036 -9.87841 1.000 32.00647 116 ALA C CA 1
ATOM 6313 C C . ALA C 1 116 ? -64.64565 60.64467 -10.85984 1.000 33.35137 116 ALA C C 1
ATOM 6314 O O . ALA C 1 116 ? -64.45477 60.80327 -12.07446 1.000 29.65882 116 ALA C O 1
ATOM 6316 N N . THR C 1 117 ? -65.07386 59.48308 -10.36081 1.000 30.84844 117 THR C N 1
ATOM 6317 C CA . THR C 1 117 ? -65.13802 58.29371 -11.20050 1.000 31.14847 117 THR C CA 1
ATOM 6318 C C . THR C 1 117 ? -66.54692 57.94835 -11.67275 1.000 32.35914 117 THR C C 1
ATOM 6319 O O . THR C 1 117 ? -66.70224 56.99846 -12.44866 1.000 33.48823 117 THR C O 1
ATOM 6323 N N . ILE C 1 118 ? -67.57156 58.69538 -11.25923 1.000 30.64841 118 ILE C N 1
ATOM 6324 C CA . ILE C 1 118 ? -68.90363 58.47649 -11.81769 1.000 29.11928 118 ILE C CA 1
ATOM 6325 C C . ILE C 1 118 ? -69.77304 59.73227 -11.67060 1.000 33.18819 118 ILE C C 1
ATOM 6326 O O . ILE C 1 118 ? -70.45528 60.13837 -12.61876 1.000 31.44588 118 ILE C O 1
ATOM 6331 N N . GLY C 1 119 ? -69.70146 60.39511 -10.51542 1.000 33.30662 119 GLY C N 1
ATOM 6332 C CA . GLY C 1 119 ? -70.63134 61.48450 -10.22677 1.000 33.84616 119 GLY C CA 1
ATOM 6333 C C . GLY C 1 119 ? -70.52888 62.65995 -11.18583 1.000 33.46980 119 GLY C C 1
ATOM 6334 O O . GLY C 1 119 ? -71.53719 63.16696 -11.68046 1.000 30.76948 119 GLY C O 1
ATOM 6335 N N . GLU C 1 120 ? -69.31899 63.13706 -11.43527 1.000 29.95622 120 GLU C N 1
ATOM 6336 C CA . GLU C 1 120 ? -69.18614 64.21307 -12.40711 1.000 30.21415 120 GLU C CA 1
ATOM 6337 C C . GLU C 1 120 ? -69.27666 63.69033 -13.84321 1.000 35.17790 120 GLU C C 1
ATOM 6338 O O . GLU C 1 120 ? -69.74680 64.41060 -14.72791 1.000 31.18795 120 GLU C O 1
ATOM 6344 N N . LEU C 1 121 ? -68.87010 62.43532 -14.08804 1.000 30.23784 121 LEU C N 1
ATOM 6345 C CA . LEU C 1 121 ? -68.81613 61.91921 -15.45172 1.000 33.70667 121 LEU C CA 1
ATOM 6346 C C . LEU C 1 121 ? -70.20308 61.61784 -16.00585 1.000 35.23580 121 LEU C C 1
ATOM 6347 O O . LEU C 1 121 ? -70.42551 61.73650 -17.22023 1.000 34.17252 121 LEU C O 1
ATOM 6352 N N . CYS C 1 122 ? -71.15130 61.24968 -15.14373 1.000 29.36142 122 CYS C N 1
ATOM 6353 C CA . CYS C 1 122 ? -72.51064 60.98829 -15.60165 1.000 31.75907 122 CYS C CA 1
ATOM 6354 C C . CYS C 1 122 ? -73.22799 62.25859 -16.03341 1.000 33.00133 122 CYS C C 1
ATOM 6355 O O . CYS C 1 122 ? -74.33776 62.17520 -16.57225 1.000 33.33294 122 CYS C O 1
ATOM 6358 N N . GLN C 1 123 ? -72.63285 63.42791 -15.79802 1.000 30.12993 123 GLN C N 1
ATOM 6359 C CA . GLN C 1 123 ? -73.20271 64.68241 -16.27551 1.000 28.05073 123 GLN C CA 1
ATOM 6360 C C . GLN C 1 123 ? -72.89372 64.94957 -17.74201 1.000 33.26451 123 GLN C C 1
ATOM 6361 O O . GLN C 1 123 ? -73.46499 65.87866 -18.31659 1.000 35.16737 123 GLN C O 1
ATOM 6367 N N . ILE C 1 124 ? -71.99458 64.17860 -18.35105 1.000 33.69088 124 ILE C N 1
ATOM 6368 C CA . ILE C 1 124 ? -71.54251 64.49530 -19.70445 1.000 32.43284 124 ILE C CA 1
ATOM 6369 C C . ILE C 1 124 ? -72.62925 64.19671 -20.72680 1.000 31.49851 124 ILE C C 1
ATOM 6370 O O . ILE C 1 124 ? -72.88795 65.00466 -21.63023 1.000 34.53572 124 ILE C O 1
ATOM 6375 N N . GLU C 1 125 ? -73.30496 63.05539 -20.59910 1.000 32.86973 125 GLU C N 1
ATOM 6376 C CA . GLU C 1 125 ? -74.11552 62.61307 -21.72532 1.000 35.39898 125 GLU C CA 1
ATOM 6377 C C . GLU C 1 125 ? -75.32000 63.51625 -21.96818 1.000 36.56491 125 GLU C C 1
ATOM 6378 O O . GLU C 1 125 ? -75.72055 63.69233 -23.12101 1.000 36.87811 125 GLU C O 1
ATOM 6384 N N . HIS C 1 126 ? -75.91156 64.10121 -20.92495 1.000 36.95180 126 HIS C N 1
ATOM 6385 C CA . HIS C 1 126 ? -77.01792 65.03110 -21.12215 1.000 35.31739 126 HIS C CA 1
ATOM 6386 C C . HIS C 1 126 ? -76.59753 66.48429 -20.96581 1.000 38.99152 126 HIS C C 1
ATOM 6387 O O . HIS C 1 126 ? -77.44624 67.35014 -20.71718 1.000 36.10170 126 HIS C O 1
ATOM 6394 N N . ALA C 1 127 ? -75.31177 66.77338 -21.14046 1.000 35.11210 127 ALA C N 1
ATOM 6395 C CA . ALA C 1 127 ? -74.83780 68.14556 -21.06017 1.000 32.15649 127 ALA C CA 1
ATOM 6396 C C . ALA C 1 127 ? -75.49675 69.00762 -22.12489 1.000 36.11749 127 ALA C C 1
ATOM 6397 O O . ALA C 1 127 ? -75.80966 68.55019 -23.22514 1.000 39.00731 127 ALA C O 1
ATOM 6399 N N . ARG C 1 128 ? -75.65483 70.28824 -21.80295 1.000 38.23353 128 ARG C N 1
ATOM 6400 C CA . ARG C 1 128 ? -76.29001 71.20480 -22.73721 1.000 40.01796 128 ARG C CA 1
ATOM 6401 C C . ARG C 1 128 ? -75.37655 71.58586 -23.89386 1.000 40.92070 128 ARG C C 1
ATOM 6402 O O . ARG C 1 128 ? -75.87067 71.83241 -24.99538 1.000 38.01508 128 ARG C O 1
ATOM 6410 N N . THR C 1 129 ? -74.06346 71.66853 -23.67185 1.000 38.30986 129 THR C N 1
ATOM 6411 C CA . THR C 1 129 ? -73.12292 72.08075 -24.71052 1.000 39.77056 129 THR C CA 1
ATOM 6412 C C . THR C 1 129 ? -71.92711 71.13787 -24.73662 1.000 37.17288 129 THR C C 1
ATOM 6413 O O . THR C 1 129 ? -71.60043 70.48546 -23.74770 1.000 34.14620 129 THR C O 1
ATOM 6417 N N . GLU C 1 130 ? -71.27112 71.07868 -25.89429 1.000 34.54362 130 GLU C N 1
ATOM 6418 C CA . GLU C 1 130 ? -70.09078 70.23226 -26.03594 1.000 35.35687 130 GLU C CA 1
ATOM 6419 C C . GLU C 1 130 ? -68.92699 70.74575 -25.19297 1.000 35.07263 130 GLU C C 1
ATOM 6420 O O . GLU C 1 130 ? -68.08453 69.95654 -24.74707 1.000 36.50964 130 GLU C O 1
ATOM 6426 N N . HIS C 1 131 ? -68.85457 72.06008 -24.97553 1.000 30.14835 131 HIS C N 1
ATOM 6427 C CA . HIS C 1 131 ? -67.77673 72.62086 -24.16621 1.000 30.36943 131 HIS C CA 1
ATOM 6428 C C . HIS C 1 131 ? -67.97847 72.28224 -22.70499 1.000 30.62472 131 HIS C C 1
ATOM 6429 O O . HIS C 1 131 ? -67.01098 72.02286 -21.98537 1.000 31.11162 131 HIS C O 1
ATOM 6436 N N . GLU C 1 132 ? -69.23872 72.24733 -22.27111 1.000 29.51143 132 GLU C N 1
ATOM 6437 C CA . GLU C 1 132 ? -69.57732 71.77005 -20.93127 1.000 29.83252 132 GLU C CA 1
ATOM 6438 C C . GLU C 1 132 ? -69.12196 70.32718 -20.72265 1.000 28.95610 132 GLU C C 1
ATOM 6439 O O . GLU C 1 132 ? -68.64528 69.96930 -19.63841 1.000 31.64064 132 GLU C O 1
ATOM 6445 N N . GLN C 1 133 ? -69.25513 69.48688 -21.75441 1.000 33.79089 133 GLN C N 1
ATOM 6446 C CA . GLN C 1 133 ? -68.79484 68.09900 -21.66867 1.000 35.03578 133 GLN C CA 1
ATOM 6447 C C . GLN C 1 133 ? -67.29566 68.03707 -21.40838 1.000 32.03542 133 GLN C C 1
ATOM 6448 O O . GLN C 1 133 ? -66.83141 67.24084 -20.58176 1.000 29.10349 133 GLN C O 1
ATOM 6454 N N . ALA C 1 134 ? -66.52564 68.86278 -22.12291 1.000 31.67748 134 ALA C N 1
ATOM 6455 C CA . ALA C 1 134 ? -65.08823 68.96364 -21.87884 1.000 30.69579 134 ALA C CA 1
ATOM 6456 C C . ALA C 1 134 ? -64.79663 69.44269 -20.46384 1.000 32.28019 134 ALA C C 1
ATOM 6457 O O . ALA C 1 134 ? -63.88969 68.92720 -19.79917 1.000 31.08794 134 ALA C O 1
ATOM 6459 N N . ILE C 1 135 ? -65.55132 70.43212 -19.98768 1.000 32.22492 135 ILE C N 1
ATOM 6460 C CA . ILE C 1 135 ? -65.35821 70.92485 -18.62399 1.000 30.03781 135 ILE C CA 1
ATOM 6461 C C . ILE C 1 135 ? -65.54096 69.80553 -17.60573 1.000 31.75644 135 ILE C C 1
ATOM 6462 O O . ILE C 1 135 ? -64.78034 69.70838 -16.63230 1.000 30.86423 135 ILE C O 1
ATOM 6467 N N . TYR C 1 136 ? -66.53202 68.92659 -17.80487 1.000 29.16402 136 TYR C N 1
ATOM 6468 C CA . TYR C 1 136 ? -66.69652 67.86044 -16.81954 1.000 31.00635 136 TYR C CA 1
ATOM 6469 C C . TYR C 1 136 ? -65.49641 66.92013 -16.80057 1.000 32.92237 136 TYR C C 1
ATOM 6470 O O . TYR C 1 136 ? -65.18903 66.34772 -15.74721 1.000 32.39599 136 TYR C O 1
ATOM 6479 N N . THR C 1 137 ? -64.79781 66.74094 -17.92790 1.000 30.13782 137 THR C N 1
ATOM 6480 C CA . THR C 1 137 ? -63.59098 65.92086 -17.85373 1.000 31.30639 137 THR C CA 1
ATOM 6481 C C . THR C 1 137 ? -62.51982 66.60273 -17.00093 1.000 31.28270 137 THR C C 1
ATOM 6482 O O . THR C 1 137 ? -61.82608 65.93736 -16.21897 1.000 29.36668 137 THR C O 1
ATOM 6486 N N . ASN C 1 138 ? -62.40212 67.93280 -17.08718 1.000 27.65068 138 ASN C N 1
ATOM 6487 C CA . ASN C 1 138 ? -61.46408 68.62725 -16.21058 1.000 29.12191 138 ASN C CA 1
ATOM 6488 C C . ASN C 1 138 ? -61.88655 68.53293 -14.74970 1.000 33.03291 138 ASN C C 1
ATOM 6489 O O . ASN C 1 138 ? -61.04532 68.31790 -13.86608 1.000 31.29849 138 ASN C O 1
ATOM 6494 N N . ILE C 1 139 ? -63.17984 68.70757 -14.47345 1.000 27.90335 139 ILE C N 1
ATOM 6495 C CA . ILE C 1 139 ? -63.63696 68.66994 -13.08548 1.000 28.82451 139 ILE C CA 1
ATOM 6496 C C . ILE C 1 139 ? -63.42063 67.28639 -12.48748 1.000 31.74591 139 ILE C C 1
ATOM 6497 O O . ILE C 1 139 ? -62.92723 67.15978 -11.36216 1.000 32.70392 139 ILE C O 1
ATOM 6502 N N . ALA C 1 140 ? -63.73644 66.22673 -13.24429 1.000 29.02453 140 ALA C N 1
ATOM 6503 C CA . ALA C 1 140 ? -63.54492 64.87290 -12.73195 1.000 30.92476 140 ALA C CA 1
ATOM 6504 C C . ALA C 1 140 ? -62.07860 64.57833 -12.44515 1.000 31.62748 140 ALA C C 1
ATOM 6505 O O . ALA C 1 140 ? -61.75180 63.95470 -11.42809 1.000 32.56180 140 ALA C O 1
ATOM 6507 N N . PHE C 1 141 ? -61.18245 64.99125 -13.33495 1.000 29.75620 141 PHE C N 1
ATOM 6508 C CA . PHE C 1 141 ? -59.75339 64.85286 -13.05427 1.000 31.43535 141 PHE C CA 1
ATOM 6509 C C . PHE C 1 141 ? -59.36147 65.61385 -11.79039 1.000 31.81697 141 PHE C C 1
ATOM 6510 O O . PHE C 1 141 ? -58.62891 65.09885 -10.93850 1.000 28.76134 141 PHE C O 1
ATOM 6518 N N . MET C 1 142 ? -59.82928 66.84674 -11.64718 1.000 29.94043 142 MET C N 1
ATOM 6519 C CA . MET C 1 142 ? -59.44278 67.57972 -10.44865 1.000 29.03506 142 MET C CA 1
ATOM 6520 C C . MET C 1 142 ? -60.04841 66.95093 -9.19709 1.000 28.16390 142 MET C C 1
ATOM 6521 O O . MET C 1 142 ? -59.45587 67.03474 -8.11947 1.000 32.05384 142 MET C O 1
ATOM 6526 N N . GLN C 1 143 ? -61.20620 66.29913 -9.31196 1.000 28.31918 143 GLN C N 1
ATOM 6527 C CA . GLN C 1 143 ? -61.71442 65.57165 -8.15555 1.000 31.54852 143 GLN C CA 1
ATOM 6528 C C . GLN C 1 143 ? -60.84490 64.36390 -7.83375 1.000 33.71720 143 GLN C C 1
ATOM 6529 O O . GLN C 1 143 ? -60.70096 64.00591 -6.65549 1.000 31.64853 143 GLN C O 1
ATOM 6535 N N . SER C 1 144 ? -60.25478 63.72638 -8.85080 1.000 28.57448 144 SER C N 1
ATOM 6536 C CA . SER C 1 144 ? -59.23161 62.71800 -8.57744 1.000 29.99833 144 SER C CA 1
ATOM 6537 C C . SER C 1 144 ? -58.04109 63.32701 -7.85401 1.000 28.15338 144 SER C C 1
ATOM 6538 O O . SER C 1 144 ? -57.44654 62.68213 -6.97856 1.000 28.83504 144 SER C O 1
ATOM 6541 N N . ILE C 1 145 ? -57.65328 64.55243 -8.23160 1.000 29.27456 145 ILE C N 1
ATOM 6542 C CA . ILE C 1 145 ? -56.55427 65.23009 -7.54463 1.000 27.63226 145 ILE C CA 1
ATOM 6543 C C . ILE C 1 145 ? -56.93464 65.49242 -6.09520 1.000 33.12502 145 ILE C C 1
ATOM 6544 O O . ILE C 1 145 ? -56.11723 65.32232 -5.18348 1.000 29.31930 145 ILE C O 1
ATOM 6549 N N . HIS C 1 146 ? -58.18141 65.90489 -5.85747 1.000 27.57699 146 HIS C N 1
ATOM 6550 C CA . HIS C 1 146 ? -58.62291 66.15078 -4.48336 1.000 30.83791 146 HIS C CA 1
ATOM 6551 C C . HIS C 1 146 ? -58.53275 64.87926 -3.65503 1.000 30.85896 146 HIS C C 1
ATOM 6552 O O . HIS C 1 146 ? -57.98420 64.87705 -2.54247 1.000 32.15386 146 HIS C O 1
ATOM 6559 N N . ALA C 1 147 ? -59.08696 63.78545 -4.18856 1.000 29.11139 147 ALA C N 1
ATOM 6560 C CA . ALA C 1 147 ? -59.03770 62.50293 -3.50595 1.000 32.29071 147 ALA C CA 1
ATOM 6561 C C . ALA C 1 147 ? -57.60206 62.08643 -3.24972 1.000 32.43810 147 ALA C C 1
ATOM 6562 O O . ALA C 1 147 ? -57.26798 61.62870 -2.15301 1.000 31.54589 147 ALA C O 1
ATOM 6564 N N . ARG C 1 148 ? -56.74033 62.24980 -4.25622 1.000 32.26703 148 ARG C N 1
ATOM 6565 C CA . ARG C 1 148 ? -55.33751 61.90130 -4.11782 1.000 34.83312 148 ARG C CA 1
ATOM 6566 C C . ARG C 1 148 ? -54.65795 62.76168 -3.05864 1.000 33.93038 148 ARG C C 1
ATOM 6567 O O . ARG C 1 148 ? -53.74758 62.28981 -2.36932 1.000 33.20135 148 ARG C O 1
ATOM 6575 N N . SER C 1 149 ? -55.08273 64.02070 -2.90427 1.000 30.44839 149 SER C N 1
ATOM 6576 C CA . SER C 1 149 ? -54.38241 64.90025 -1.97668 1.000 31.43008 149 SER C CA 1
ATOM 6577 C C . SER C 1 149 ? -54.60294 64.48853 -0.52067 1.000 34.49098 149 SER C C 1
ATOM 6578 O O . SER C 1 149 ? -53.72636 64.73316 0.31429 1.000 30.15888 149 SER C O 1
ATOM 6581 N N . TYR C 1 150 ? -55.74467 63.86751 -0.18237 1.000 32.11174 150 TYR C N 1
ATOM 6582 C CA . TYR C 1 150 ? -55.88483 63.37348 1.19102 1.000 35.21738 150 TYR C CA 1
ATOM 6583 C C . TYR C 1 150 ? -54.89784 62.23863 1.45275 1.000 32.63023 150 TYR C C 1
ATOM 6584 O O . TYR C 1 150 ? -54.31341 62.16067 2.53656 1.000 30.65631 150 TYR C O 1
ATOM 6593 N N . SER C 1 151 ? -54.68217 61.35478 0.46768 1.000 30.56156 151 SER C N 1
ATOM 6594 C CA . SER C 1 151 ? -53.62159 60.35345 0.60512 1.000 33.08555 151 SER C CA 1
ATOM 6595 C C . SER C 1 151 ? -52.23882 60.99741 0.70927 1.000 33.07502 151 SER C C 1
ATOM 6596 O O . SER C 1 151 ? -51.35007 60.44123 1.36124 1.000 32.14070 151 SER C O 1
ATOM 6599 N N . SER C 1 152 ? -52.02015 62.14430 0.05449 1.000 30.60630 152 SER C N 1
ATOM 6600 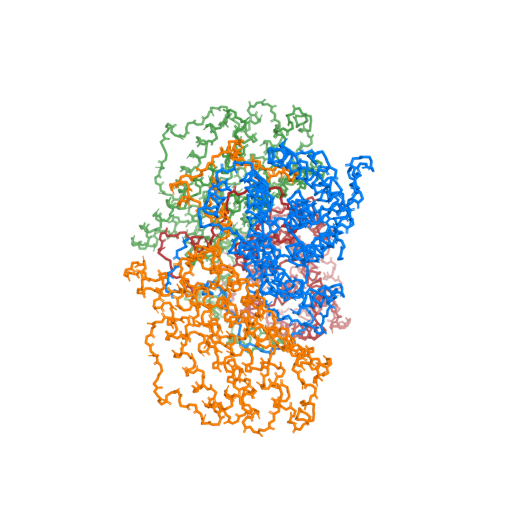C CA . SER C 1 152 ? -50.74319 62.84225 0.21988 1.000 32.50653 152 SER C CA 1
ATOM 6601 C C . SER C 1 152 ? -50.54762 63.31673 1.66271 1.000 32.93816 152 SER C C 1
ATOM 6602 O O . SER C 1 152 ? -49.42871 63.27988 2.19382 1.000 36.83600 152 SER C O 1
ATOM 6605 N N . ILE C 1 153 ? -51.61405 63.81196 2.29361 1.000 33.73036 153 ILE C N 1
ATOM 6606 C CA . ILE C 1 153 ? -51.54215 64.16945 3.71143 1.000 33.33031 153 ILE C CA 1
ATOM 6607 C C . ILE C 1 153 ? -51.15510 62.94852 4.53287 1.000 33.14082 153 ILE C C 1
ATOM 6608 O O . ILE C 1 153 ? -50.21795 62.98833 5.33863 1.000 34.18831 153 ILE C O 1
ATOM 6613 N N . PHE C 1 154 ? -51.86553 61.83577 4.32420 1.000 32.34598 154 PHE C N 1
ATOM 6614 C CA . PHE C 1 154 ? -51.62469 60.63330 5.11968 1.000 33.45401 154 PHE C CA 1
ATOM 6615 C C . PHE C 1 154 ? -50.20118 60.13413 4.94810 1.000 34.69363 154 PHE C C 1
ATOM 6616 O O . PHE C 1 154 ? -49.56650 59.68833 5.91078 1.000 33.71983 154 PHE C O 1
ATOM 6624 N N . SER C 1 155 ? -49.69689 60.16797 3.71616 1.000 32.24597 155 SER C N 1
ATOM 6625 C CA . SER C 1 155 ? -48.34393 59.69730 3.45399 1.000 32.24071 155 SER C CA 1
ATOM 6626 C C . SER C 1 155 ? -47.32285 60.52141 4.22244 1.000 39.08627 155 SER C C 1
ATOM 6627 O O . SER C 1 155 ? -46.30545 59.99382 4.69693 1.000 39.24681 155 SER C O 1
ATOM 6630 N N . THR C 1 156 ? -47.59198 61.82026 4.37613 1.000 35.64375 156 THR C N 1
ATOM 6631 C CA . THR C 1 156 ? -46.67700 62.71634 5.07426 1.000 37.87559 156 THR C CA 1
ATOM 6632 C C . THR C 1 156 ? -46.74264 62.52355 6.58721 1.000 37.39922 156 THR C C 1
ATOM 6633 O O . THR C 1 156 ? -45.70992 62.53681 7.26804 1.000 38.98099 156 THR C O 1
ATOM 6637 N N . LEU C 1 157 ? -47.93963 62.31561 7.12466 1.000 33.58034 157 LEU C N 1
ATOM 6638 C CA . LEU C 1 157 ? -48.17382 62.41962 8.56067 1.000 37.75979 157 LEU C CA 1
ATOM 6639 C C . LEU C 1 157 ? -48.40154 61.09495 9.27010 1.000 42.02872 157 LEU C C 1
ATOM 6640 O O . LEU C 1 157 ? -48.07161 60.98937 10.45617 1.000 39.42315 157 LEU C O 1
ATOM 6645 N N . CYS C 1 158 ? -48.97285 60.09136 8.60351 1.000 33.58824 158 CYS C N 1
ATOM 6646 C CA . CYS C 1 158 ? -49.52954 58.93168 9.29182 1.000 40.39958 158 CYS C CA 1
ATOM 6647 C C . CYS C 1 158 ? -48.68652 57.68136 9.09747 1.000 40.88911 158 CYS C C 1
ATOM 6648 O O . CYS C 1 158 ? -47.99344 57.53104 8.09234 1.000 40.35221 158 CYS C O 1
ATOM 6651 N N . SER C 1 159 ? -48.78804 56.76454 10.05830 1.000 38.39408 159 SER C N 1
ATOM 6652 C CA . SER C 1 159 ? -48.17369 55.45463 9.92402 1.000 41.83660 159 SER C CA 1
ATOM 6653 C C . SER C 1 159 ? -49.04907 54.55341 9.05571 1.000 40.08902 159 SER C C 1
ATOM 6654 O O . SER C 1 159 ? -50.22147 54.84228 8.79616 1.000 37.37290 159 SER C O 1
ATOM 6657 N N . SER C 1 160 ? -48.46854 53.44182 8.59688 1.000 39.26787 160 SER C N 1
ATOM 6658 C CA . SER C 1 160 ? -49.23979 52.51457 7.77099 1.000 39.90742 160 SER C CA 1
ATOM 6659 C C . SER C 1 160 ? -50.45698 51.99196 8.51867 1.000 42.13663 160 SER C C 1
ATOM 6660 O O . SER C 1 160 ? -51.53716 51.83883 7.93496 1.000 38.09930 160 SER C O 1
ATOM 6663 N N . GLU C 1 161 ? -50.30481 51.71410 9.81791 1.000 40.57855 161 GLU C N 1
ATOM 6664 C CA . GLU C 1 161 ? -51.42337 51.17379 10.58368 1.000 39.65212 161 GLU C CA 1
ATOM 6665 C C . GLU C 1 161 ? -52.51153 52.22093 10.78321 1.000 37.97297 161 GLU C C 1
ATOM 6666 O O . GLU C 1 161 ? -53.70244 51.89332 10.74019 1.000 37.64662 161 GLU C O 1
ATOM 6672 N N . GLU C 1 162 ? -52.12478 53.48805 10.99722 1.000 37.66241 162 GLU C N 1
ATOM 6673 C CA . GLU C 1 162 ? -53.11443 54.55890 11.10890 1.000 37.15445 162 GLU C CA 1
ATOM 6674 C C . GLU C 1 162 ? -53.90732 54.71996 9.81386 1.000 33.98302 162 GLU C C 1
ATOM 6675 O O . GLU C 1 162 ? -55.13253 54.90373 9.84237 1.000 33.69088 162 GLU C O 1
ATOM 6681 N N . ILE C 1 163 ? -53.22685 54.66545 8.66796 1.000 32.98817 163 ILE C N 1
ATOM 6682 C CA . ILE C 1 163 ? -53.93186 54.74588 7.39096 1.000 29.10612 163 ILE C CA 1
ATOM 6683 C C . ILE C 1 163 ? -54.87816 53.56290 7.23676 1.000 32.64865 163 ILE C C 1
ATOM 6684 O O . ILE C 1 163 ? -56.05996 53.72111 6.90346 1.000 34.85681 163 ILE C O 1
ATOM 6689 N N . ASP C 1 164 ? -54.37262 52.35757 7.48540 1.000 33.40137 164 ASP C N 1
ATOM 6690 C CA . ASP C 1 164 ? -55.20443 51.16928 7.33402 1.000 35.07526 164 ASP C CA 1
ATOM 6691 C C . ASP C 1 164 ? -56.43737 51.24214 8.22746 1.000 36.97285 164 ASP C C 1
ATOM 6692 O O . ASP C 1 164 ? -57.55086 50.91176 7.79134 1.000 32.85131 164 ASP C O 1
ATOM 6697 N N . GLU C 1 165 ? -56.27587 51.69763 9.47622 1.000 36.61492 165 GLU C N 1
ATOM 6698 C CA . GLU C 1 165 ? -57.43375 51.72891 10.36560 1.000 37.15709 165 GLU C CA 1
ATOM 6699 C C . GLU C 1 165 ? -58.47374 52.73494 9.88930 1.000 34.55151 165 GLU C C 1
ATOM 6700 O O . GLU C 1 165 ? -59.68356 52.49452 10.01458 1.000 36.65703 165 GLU C O 1
ATOM 6706 N N . ALA C 1 166 ? -58.02405 53.86095 9.33280 1.000 33.74352 166 ALA C N 1
ATOM 6707 C CA . ALA C 1 166 ? -58.95096 54.87915 8.85034 1.000 33.40664 166 ALA C CA 1
ATOM 6708 C C . ALA C 1 166 ? -59.77282 54.37850 7.66564 1.000 32.16965 166 ALA C C 1
ATOM 6709 O O . ALA C 1 166 ? -60.98282 54.65034 7.58465 1.000 32.35651 166 ALA C O 1
ATOM 6711 N N . TYR C 1 167 ? -59.14326 53.64829 6.73169 1.000 31.14584 167 TYR C N 1
ATOM 6712 C CA . TYR C 1 167 ? -59.90385 53.10614 5.60354 1.000 29.90885 167 TYR C CA 1
ATOM 6713 C C . TYR C 1 167 ? -60.87662 52.02098 6.05910 1.000 33.10660 167 TYR C C 1
ATOM 6714 O O . TYR C 1 167 ? -61.99260 51.92712 5.53277 1.000 33.71983 167 TYR C O 1
ATOM 6723 N N . ARG C 1 168 ? -60.49352 51.21656 7.06289 1.000 34.51203 168 ARG C N 1
ATOM 6724 C CA . ARG C 1 168 ? -61.42371 50.24025 7.63464 1.000 35.58321 168 ARG C CA 1
ATOM 6725 C C . ARG C 1 168 ? -62.59394 50.93371 8.31867 1.000 36.06485 168 ARG C C 1
ATOM 6726 O O . ARG C 1 168 ? -63.73822 50.46208 8.24428 1.000 32.13017 168 ARG C O 1
ATOM 6734 N N . TRP C 1 169 ? -62.31561 52.04379 9.00777 1.000 34.24358 169 TRP C N 1
ATOM 6735 C CA . TRP C 1 169 ? -63.36491 52.80874 9.66946 1.000 32.71708 169 TRP C CA 1
ATOM 6736 C C . TRP C 1 169 ? -64.37952 53.33079 8.65972 1.000 31.65380 169 TRP C C 1
ATOM 6737 O O . TRP C 1 169 ? -65.58829 53.31518 8.92020 1.000 35.20159 169 TRP C O 1
ATOM 6748 N N . ALA C 1 170 ? -63.90479 53.76788 7.48642 1.000 30.09308 170 ALA C N 1
ATOM 6749 C CA . ALA C 1 170 ? -64.79788 54.32167 6.47159 1.000 32.79077 170 ALA C CA 1
ATOM 6750 C C . ALA C 1 170 ? -65.67438 53.23960 5.85545 1.000 34.42255 170 ALA C C 1
ATOM 6751 O O . ALA C 1 170 ? -66.88738 53.42574 5.68764 1.000 32.89079 170 ALA C O 1
ATOM 6753 N N . VAL C 1 171 ? -65.07778 52.09921 5.50843 1.000 30.04308 171 VAL C N 1
ATOM 6754 C CA . VAL C 1 171 ? -65.87274 50.99755 4.97540 1.000 30.61946 171 VAL C CA 1
ATOM 6755 C C . VAL C 1 171 ? -66.87971 50.52791 6.01833 1.000 31.22743 171 VAL C C 1
ATOM 6756 O O . VAL C 1 171 ? -68.02748 50.19459 5.68900 1.000 32.96448 171 VAL C O 1
ATOM 6760 N N . GLY C 1 172 ? -66.48869 50.54514 7.29990 1.000 30.71684 172 GLY C N 1
ATOM 6761 C CA . GLY C 1 172 ? -67.36680 50.05414 8.34459 1.000 33.43296 172 GLY C CA 1
ATOM 6762 C C . GLY C 1 172 ? -68.32722 51.05686 8.95502 1.000 34.31201 172 GLY C C 1
ATOM 6763 O O . GLY C 1 172 ? -69.03997 50.71278 9.90599 1.000 33.89617 172 GLY C O 1
ATOM 6764 N N . ASN C 1 173 ? -68.38675 52.28821 8.44321 1.000 33.49349 173 ASN C N 1
ATOM 6765 C CA . ASN C 1 173 ? -69.25950 53.32821 8.99314 1.000 31.77486 173 ASN C CA 1
ATOM 6766 C C . ASN C 1 173 ? -70.56097 53.31222 8.18871 1.000 36.36752 173 ASN C C 1
ATOM 6767 O O . ASN C 1 173 ? -70.61046 53.83023 7.07050 1.000 31.50115 173 ASN C O 1
ATOM 6772 N N . ASP C 1 174 ? -71.61861 52.72851 8.76856 1.000 35.15158 174 ASP C N 1
ATOM 6773 C CA . ASP C 1 174 ? -72.88367 52.56700 8.04446 1.000 38.20721 174 ASP C CA 1
ATOM 6774 C C . ASP C 1 174 ? -73.45234 53.90829 7.59942 1.000 34.13830 174 ASP C C 1
ATOM 6775 O O . ASP C 1 174 ? -74.07426 54.00545 6.53667 1.000 33.84353 174 ASP C O 1
ATOM 6780 N N . VAL C 1 175 ? -73.31632 54.93811 8.43245 1.000 31.47483 175 VAL C N 1
ATOM 6781 C CA . VAL C 1 175 ? -73.88367 56.23695 8.08734 1.000 33.49612 175 VAL C CA 1
ATOM 6782 C C . VAL C 1 175 ? -73.12248 56.86046 6.92330 1.000 38.39145 175 VAL C C 1
ATOM 6783 O O . VAL C 1 175 ? -73.71790 57.47627 6.03082 1.000 32.49074 175 VAL C O 1
ATOM 6787 N N . LEU C 1 176 ? -71.79582 56.72409 6.91664 1.000 27.65332 176 LEU C N 1
ATOM 6788 C CA . LEU C 1 176 ? -71.02804 57.17839 5.76620 1.000 27.67437 176 LEU C CA 1
ATOM 6789 C C . LEU C 1 176 ? -71.45856 56.44422 4.50451 1.000 29.73778 176 LEU C C 1
ATOM 6790 O O . LEU C 1 176 ? -71.59702 57.05495 3.43870 1.000 31.79592 176 LEU C O 1
ATOM 6795 N N . GLN C 1 177 ? -71.67065 55.13013 4.60666 1.000 31.65380 177 GLN C N 1
ATOM 6796 C CA . GLN C 1 177 ? -72.15292 54.37091 3.45812 1.000 32.14596 177 GLN C CA 1
ATOM 6797 C C . GLN C 1 177 ? -73.52327 54.86582 3.00108 1.000 33.94354 177 GLN C C 1
ATOM 6798 O O . GLN C 1 177 ? -73.77629 54.99495 1.79216 1.000 33.34874 177 GLN C O 1
ATOM 6804 N N . GLN C 1 178 ? -74.42660 55.15565 3.94328 1.000 31.72486 178 GLN C N 1
ATOM 6805 C CA . GLN C 1 178 ? -75.74250 55.64055 3.52930 1.000 33.21714 178 GLN C CA 1
ATOM 6806 C C . GLN C 1 178 ? -75.62295 56.97645 2.79742 1.000 34.15673 178 GLN C C 1
ATOM 6807 O O . GLN C 1 178 ? -76.28786 57.19871 1.77338 1.000 32.69339 178 GLN C O 1
ATOM 6813 N N . ARG C 1 179 ? -74.74511 57.85901 3.28411 1.000 31.09320 179 ARG C N 1
ATOM 6814 C CA . ARG C 1 179 ? -74.52111 59.15196 2.63230 1.000 30.96687 179 ARG C CA 1
ATOM 6815 C C . ARG C 1 179 ? -74.05184 58.98635 1.18927 1.000 32.38809 179 ARG C C 1
ATOM 6816 O O . ARG C 1 179 ? -74.60481 59.60460 0.26802 1.000 30.18783 179 ARG C O 1
ATOM 6824 N N . VAL C 1 180 ? -73.00055 58.19292 0.97029 1.000 28.19812 180 VAL C N 1
ATOM 6825 C CA . VAL C 1 180 ? -72.42059 58.14165 -0.37260 1.000 30.94055 180 VAL C CA 1
ATOM 6826 C C . VAL C 1 180 ? -73.37305 57.43656 -1.32847 1.000 29.57197 180 VAL C C 1
ATOM 6827 O O . VAL C 1 180 ? -73.55237 57.86879 -2.47858 1.000 30.97740 180 VAL C O 1
ATOM 6831 N N . THR C 1 181 ? -74.03047 56.36223 -0.86638 1.000 32.69076 181 THR C N 1
ATOM 6832 C CA . THR C 1 181 ? -74.93866 55.63771 -1.74521 1.000 30.69052 181 THR C CA 1
ATOM 6833 C C . THR C 1 181 ? -76.20043 56.44370 -2.03539 1.000 30.24310 181 THR C C 1
ATOM 6834 O O . THR C 1 181 ? -76.76647 56.30367 -3.11708 1.000 31.56431 181 THR C O 1
ATOM 6838 N N . THR C 1 182 ? -76.65251 57.29325 -1.10466 1.000 30.79053 182 THR C N 1
ATOM 6839 C CA . THR C 1 182 ? -77.77381 58.18509 -1.41457 1.000 32.71182 182 THR C CA 1
ATOM 6840 C C . THR C 1 182 ? -77.46961 59.00078 -2.66287 1.000 32.38809 182 THR C C 1
ATOM 6841 O O . THR C 1 182 ? -78.28569 59.08466 -3.59091 1.000 30.73263 182 THR C O 1
ATOM 6845 N N . VAL C 1 183 ? -76.27459 59.58638 -2.71295 1.000 29.20087 183 VAL C N 1
ATOM 6846 C CA . VAL C 1 183 ? -75.89062 60.39544 -3.86424 1.000 31.72222 183 VAL C CA 1
ATOM 6847 C C . VAL C 1 183 ? -75.68102 59.51690 -5.09443 1.000 34.80154 183 VAL C C 1
ATOM 6848 O O . VAL C 1 183 ? -76.14784 59.84115 -6.19496 1.000 33.83564 183 VAL C O 1
ATOM 6852 N N . LEU C 1 184 ? -74.96866 58.39542 -4.92854 1.000 28.14022 184 LEU C N 1
ATOM 6853 C CA . LEU C 1 184 ? -74.69069 57.50507 -6.05665 1.000 29.66145 184 LEU C CA 1
ATOM 6854 C C . LEU C 1 184 ? -75.96684 57.03604 -6.74834 1.000 30.04834 184 LEU C C 1
ATOM 6855 O O . LEU C 1 184 ? -75.99712 56.90618 -7.98095 1.000 30.80896 184 LEU C O 1
ATOM 6860 N N . CYS C 1 185 ? -77.03136 56.77992 -5.98525 1.000 28.75345 185 CYS C N 1
ATOM 6861 C CA . CYS C 1 185 ? -78.28150 56.33300 -6.60635 1.000 31.54062 185 CYS C CA 1
ATOM 6862 C C . CYS C 1 185 ? -78.90437 57.41283 -7.48149 1.000 29.31930 185 CYS C C 1
ATOM 6863 O O . CYS C 1 185 ? -79.53813 57.09440 -8.49341 1.000 31.49062 185 CYS C O 1
ATOM 6866 N N . GLU C 1 186 ? -78.75231 58.68474 -7.11456 1.000 30.37206 186 GLU C N 1
ATOM 6867 C CA . GLU C 1 186 ? -79.31211 59.74447 -7.94908 1.000 30.36680 186 GLU C CA 1
ATOM 6868 C C . GLU C 1 186 ? -78.53948 59.90266 -9.24590 1.000 30.43786 186 GLU C C 1
ATOM 6869 O O . GLU C 1 186 ? -79.11475 60.32561 -10.25630 1.000 34.13830 186 GLU C O 1
ATOM 6875 N N . TYR C 1 187 ? -77.24291 59.58059 -9.25010 1.000 28.72450 187 TYR C N 1
ATOM 6876 C CA . TYR C 1 187 ? -76.49125 59.60327 -10.50320 1.000 30.88265 187 TYR C CA 1
ATOM 6877 C C . TYR C 1 187 ? -76.98834 58.56691 -11.49977 1.000 33.04344 187 TYR C C 1
ATOM 6878 O O . TYR C 1 187 ? -76.67307 58.66743 -12.69103 1.000 33.33821 187 TYR C O 1
ATOM 6887 N N . GLU C 1 188 ? -77.74628 57.58052 -11.04334 1.000 30.87739 188 GLU C N 1
ATOM 6888 C CA . GLU C 1 188 ? -78.38397 56.60930 -11.91463 1.000 32.77761 188 GLU C CA 1
ATOM 6889 C C . GLU C 1 188 ? -79.71904 57.09607 -12.46185 1.000 32.58022 188 GLU C C 1
ATOM 6890 O O . GLU C 1 188 ? -80.28544 56.43177 -13.33374 1.000 31.96962 188 GLU C O 1
ATOM 6896 N N . SER C 1 189 ? -80.23758 58.22127 -11.96409 1.000 32.08016 189 SER C N 1
ATOM 6897 C CA . SER C 1 189 ? -81.53734 58.71028 -12.40702 1.000 31.73012 189 SER C CA 1
ATOM 6898 C C . SER C 1 189 ? -81.55506 58.94117 -13.91572 1.000 32.54601 189 SER C C 1
ATOM 6899 O O . SER C 1 189 ? -80.56102 59.35579 -14.51422 1.000 31.90383 189 SER C O 1
ATOM 6902 N N A GLU C 1 190 ? -82.69926 58.68029 -14.53739 0.530 34.29622 190 GLU C N 1
ATOM 6903 N N B GLU C 1 190 ? -82.71411 58.66901 -14.52272 0.470 34.30411 190 GLU C N 1
ATOM 6904 C CA A GLU C 1 190 ? -82.82847 59.02102 -15.95056 0.530 36.88863 190 GLU C CA 1
ATOM 6905 C CA B GLU C 1 190 ? -82.92276 59.01094 -15.92752 0.470 36.97022 190 GLU C CA 1
ATOM 6906 C C A GLU C 1 190 ? -83.10306 60.50475 -16.16739 0.530 35.19369 190 GLU C C 1
ATOM 6907 C C B GLU C 1 190 ? -82.97155 60.51759 -16.12994 0.470 35.16474 190 GLU C C 1
ATOM 6908 O O A GLU C 1 190 ? -83.08573 60.96372 -17.31619 0.530 34.07514 190 GLU C O 1
ATOM 6909 O O B GLU C 1 190 ? -82.68666 61.00700 -17.22910 0.470 33.86722 190 GLU C O 1
ATOM 6920 N N . ASP C 1 191 ? -83.34206 61.25871 -15.09227 1.000 35.78061 191 ASP C N 1
ATOM 6921 C CA . ASP C 1 191 ? -83.55474 62.69394 -15.17862 1.000 34.69890 191 ASP C CA 1
ATOM 6922 C C . ASP C 1 191 ? -82.20487 63.39256 -15.07664 1.000 34.71995 191 ASP C C 1
ATOM 6923 O O . ASP C 1 191 ? -81.58150 63.36986 -14.00425 1.000 30.47997 191 ASP C O 1
ATOM 6928 N N . PRO C 1 192 ? -81.72440 64.02234 -16.15329 1.000 32.16175 192 PRO C N 1
ATOM 6929 C CA . PRO C 1 192 ? -80.42472 64.71732 -16.08131 1.000 35.54900 192 PRO C CA 1
ATOM 6930 C C . PRO C 1 192 ? -80.35941 65.76653 -14.99197 1.000 32.77235 192 PRO C C 1
ATOM 6931 O O . PRO C 1 192 ? -79.27490 66.03113 -14.45669 1.000 30.46681 192 PRO C O 1
ATOM 6935 N N . LEU C 1 193 ? -81.48201 66.39985 -14.65316 1.000 29.91148 193 LEU C N 1
ATOM 6936 C CA . LEU C 1 193 ? -81.41671 67.47036 -13.67021 1.000 30.33522 193 LEU C CA 1
ATOM 6937 C C . LEU C 1 193 ? -81.31510 66.94509 -12.25063 1.000 32.31177 193 LEU C C 1
ATOM 6938 O O . LEU C 1 193 ? -80.80923 67.65443 -11.37941 1.000 32.51179 193 LEU C O 1
ATOM 6943 N N . LYS C 1 194 ? -81.77548 65.72453 -11.99409 1.000 30.20362 194 LYS C N 1
ATOM 6944 C CA . LYS C 1 194 ? -81.53016 65.12773 -10.68469 1.000 26.62688 194 LYS C CA 1
ATOM 6945 C C . LYS C 1 194 ? -80.04779 64.81646 -10.49802 1.000 28.48236 194 LYS C C 1
ATOM 6946 O O . LYS C 1 194 ? -79.50394 64.99470 -9.39947 1.000 30.22468 194 LYS C O 1
ATOM 6952 N N . ARG C 1 195 ? -79.37925 64.35651 -11.55936 1.000 30.98529 195 ARG C N 1
ATOM 6953 C CA . ARG C 1 195 ? -77.92972 64.17998 -11.49896 1.000 29.47985 195 ARG C CA 1
ATOM 6954 C C . ARG C 1 195 ? -77.24356 65.50223 -11.17241 1.000 31.59063 195 ARG C C 1
ATOM 6955 O O . ARG C 1 195 ? -76.29363 65.53975 -10.37606 1.000 31.84066 195 ARG C O 1
ATOM 6963 N N . LYS C 1 196 ? -77.71618 66.60017 -11.78200 1.000 28.17969 196 LYS C N 1
ATOM 6964 C CA . LYS C 1 196 ? -77.11979 67.91863 -11.54255 1.000 31.10636 196 LYS C CA 1
ATOM 6965 C C . LYS C 1 196 ? -77.36356 68.39024 -10.11198 1.000 34.30938 196 LYS C C 1
ATOM 6966 O O . LYS C 1 196 ? -76.48474 69.01016 -9.50246 1.000 33.29610 196 LYS C O 1
ATOM 6972 N N . ILE C 1 197 ? -78.56101 68.14240 -9.57043 1.000 28.64817 197 ILE C N 1
ATOM 6973 C CA . ILE C 1 197 ? -78.84166 68.53377 -8.18821 1.000 29.41668 197 ILE C CA 1
ATOM 6974 C C . ILE C 1 197 ? -77.89643 67.80708 -7.24292 1.000 30.48260 197 ILE C C 1
ATOM 6975 O O . ILE C 1 197 ? -77.27167 68.41984 -6.36983 1.000 33.48559 197 ILE C O 1
ATOM 6980 N N . ALA C 1 198 ? -77.74449 66.49362 -7.43730 1.000 30.54314 198 ALA C N 1
ATOM 6981 C CA . ALA C 1 198 ? -76.87036 65.70934 -6.57502 1.000 32.64602 198 ALA C CA 1
ATOM 6982 C C . ALA C 1 198 ? -75.42459 66.19003 -6.66279 1.000 34.63573 198 ALA C C 1
ATOM 6983 O O . ALA C 1 198 ? -74.73715 66.30559 -5.63971 1.000 32.32756 198 ALA C O 1
ATOM 6985 N N . ALA C 1 199 ? -74.95035 66.50775 -7.86734 1.000 30.43786 199 ALA C N 1
ATOM 6986 C CA . ALA C 1 199 ? -73.58593 67.00887 -7.99086 1.000 31.36955 199 ALA C CA 1
ATOM 6987 C C . ALA C 1 199 ? -73.43484 68.34596 -7.28593 1.000 33.57771 199 ALA C C 1
ATOM 6988 O O . ALA C 1 199 ? -72.41061 68.60643 -6.64067 1.000 34.05671 199 ALA C O 1
ATOM 6990 N N . THR C 1 200 ? -74.44138 69.21647 -7.39695 1.000 29.34036 200 THR C N 1
ATOM 6991 C CA . THR C 1 200 ? -74.36685 70.49363 -6.68647 1.000 31.94857 200 THR C CA 1
ATOM 6992 C C . THR C 1 200 ? -74.31716 70.27802 -5.17516 1.000 35.95694 200 THR C C 1
ATOM 6993 O O . THR C 1 200 ? -73.56634 70.96387 -4.46991 1.000 35.51478 200 THR C O 1
ATOM 6997 N N A MET C 1 201 ? -75.11064 69.33141 -4.66022 0.760 32.40915 201 MET C N 1
ATOM 6998 N N B MET C 1 201 ? -75.06942 69.30198 -4.66310 0.240 32.49337 201 MET C N 1
ATOM 6999 C CA A MET C 1 201 ? -75.05954 69.00909 -3.23214 0.760 34.39886 201 MET C CA 1
ATOM 7000 C CA B MET C 1 201 ? -75.04839 69.05214 -3.22434 0.240 34.36465 201 MET C CA 1
ATOM 7001 C C A MET C 1 201 ? -73.67807 68.50697 -2.82890 0.760 34.39623 201 MET C C 1
ATOM 7002 C C B MET C 1 201 ? -73.73685 68.41698 -2.77255 0.240 34.41465 201 MET C C 1
ATOM 7003 O O A MET C 1 201 ? -73.14026 68.89687 -1.78723 0.760 34.62257 201 MET C O 1
ATOM 7004 O O B MET C 1 201 ? -73.29464 68.65759 -1.64299 0.240 34.33833 201 MET C O 1
ATOM 7013 N N . LEU C 1 202 ? -73.10626 67.60050 -3.62041 1.000 33.34874 202 LEU C N 1
ATOM 7014 C CA . LEU C 1 202 ? -71.81057 67.04174 -3.25736 1.000 33.71720 202 LEU C CA 1
ATOM 7015 C C . LEU C 1 202 ? -70.75388 68.13765 -3.20109 1.000 36.97812 202 LEU C C 1
ATOM 7016 O O . LEU C 1 202 ? -70.02137 68.24739 -2.21203 1.000 34.74364 202 LEU C O 1
ATOM 7021 N N . SER C 1 203 ? -70.69284 68.99358 -4.23293 1.000 32.29861 203 SER C N 1
ATOM 7022 C CA . SER C 1 203 ? -69.65165 70.01920 -4.28501 1.000 31.81697 203 SER C CA 1
ATOM 7023 C C . SER C 1 203 ? -69.91136 71.20091 -3.35600 1.000 36.51754 203 SER C C 1
ATOM 7024 O O . SER C 1 203 ? -68.95214 71.83069 -2.89179 1.000 33.59877 203 SER C O 1
ATOM 7027 N N . SER C 1 204 ? -71.16992 71.55826 -3.09128 1.000 29.76146 204 SER C N 1
ATOM 7028 C CA . SER C 1 204 ? -71.44324 72.75225 -2.30425 1.000 32.31177 204 SER C CA 1
ATOM 7029 C C . SER C 1 204 ? -71.86886 72.45367 -0.87104 1.000 35.61480 204 SER C C 1
ATOM 7030 O O . SER C 1 204 ? -71.97668 73.39050 -0.07644 1.000 36.05169 204 SER C O 1
ATOM 7033 N N . LEU C 1 205 ? -72.11088 71.18881 -0.51487 1.000 37.72558 205 LEU C N 1
ATOM 7034 C CA . LEU C 1 205 ? -72.56354 70.90852 0.84505 1.000 34.21989 205 LEU C CA 1
ATOM 7035 C C . LEU C 1 205 ? -71.83964 69.75281 1.53584 1.000 36.35173 205 LEU C C 1
ATOM 7036 O O . LEU C 1 205 ? -71.36407 69.90856 2.66706 1.000 35.53584 205 LEU C O 1
ATOM 7041 N N . LEU C 1 206 ? -71.76779 68.58263 0.89377 1.000 37.38606 206 LEU C N 1
ATOM 7042 C CA . LEU C 1 206 ? -71.54661 67.34443 1.65036 1.000 35.20159 206 LEU C CA 1
ATOM 7043 C C . LEU C 1 206 ? -70.16746 67.23987 2.28935 1.000 38.73359 206 LEU C C 1
ATOM 7044 O O . LEU C 1 206 ? -69.99353 66.43432 3.21309 1.000 36.06748 206 LEU C O 1
ATOM 7049 N N . LEU C 1 207 ? -69.17201 67.97465 1.80515 1.000 36.03327 207 LEU C N 1
ATOM 7050 C CA . LEU C 1 207 ? -67.85153 67.84690 2.41105 1.000 37.54134 207 LEU C CA 1
ATOM 7051 C C . LEU C 1 207 ? -67.58593 68.87088 3.50945 1.000 39.68371 207 LEU C C 1
ATOM 7052 O O . LEU C 1 207 ? -66.55286 68.77584 4.18644 1.000 33.58297 207 LEU C O 1
ATOM 7057 N N . TYR C 1 208 ? -68.49384 69.82266 3.72729 1.000 32.93553 208 TYR C N 1
ATOM 7058 C CA . TYR C 1 208 ? -68.12999 70.99685 4.50743 1.000 35.31476 208 TYR C CA 1
ATOM 7059 C C . TYR C 1 208 ? -68.07870 70.72885 6.00212 1.000 33.00659 208 TYR C C 1
ATOM 7060 O O . TYR C 1 208 ? -67.33256 71.41119 6.70786 1.000 35.17264 208 TYR C O 1
ATOM 7069 N N . ALA C 1 209 ? -68.82698 69.74756 6.51289 1.000 34.80944 209 ALA C N 1
ATOM 7070 C CA . ALA C 1 209 ? -68.64833 69.41812 7.92193 1.000 36.56228 209 ALA C CA 1
ATOM 7071 C C . ALA C 1 209 ? -67.26854 68.81979 8.16050 1.000 38.20195 209 ALA C C 1
ATOM 7072 O O . ALA C 1 209 ? -66.72194 68.93820 9.26454 1.000 40.33905 209 ALA C O 1
ATOM 7074 N N . GLY C 1 210 ? -66.68754 68.18863 7.13835 1.000 37.00444 210 GLY C N 1
ATOM 7075 C CA . GLY C 1 210 ? -65.31746 67.71532 7.22093 1.000 35.48057 210 GLY C CA 1
ATOM 7076 C C . GLY C 1 210 ? -64.30895 68.83590 7.04443 1.000 36.03064 210 GLY C C 1
ATOM 7077 O O . GLY C 1 210 ? -63.35064 68.93228 7.82046 1.000 38.63358 210 GLY C O 1
ATOM 7078 N N . PHE C 1 211 ? -64.52761 69.70892 6.04992 1.000 35.46478 211 PHE C N 1
ATOM 7079 C CA . PHE C 1 211 ? -63.62912 70.85289 5.85215 1.000 33.44085 211 PHE C CA 1
ATOM 7080 C C . PHE C 1 211 ? -63.57172 71.74233 7.07841 1.000 33.11450 211 PHE C C 1
ATOM 7081 O O . PHE C 1 211 ? -62.58678 72.47540 7.26822 1.000 32.68287 211 PHE C O 1
ATOM 7089 N N . TYR C 1 212 ? -64.62890 71.72553 7.89632 1.000 35.88588 212 TYR C N 1
ATOM 7090 C CA . TYR C 1 212 ? -64.62391 72.50435 9.13150 1.000 31.48272 212 TYR C CA 1
ATOM 7091 C C . TYR C 1 212 ? -63.39037 72.19661 9.96931 1.000 36.20697 212 TYR C C 1
ATOM 7092 O O . TYR C 1 212 ? -62.77700 73.10143 10.54839 1.000 35.82535 212 TYR C O 1
ATOM 7101 N N . LEU C 1 213 ? -63.01820 70.91984 10.05767 1.000 32.93553 213 LEU C N 1
ATOM 7102 C CA . LEU C 1 213 ? -61.93688 70.53416 10.96410 1.000 34.39623 213 LEU C CA 1
ATOM 7103 C C . LEU C 1 213 ? -60.59321 71.15404 10.58669 1.000 34.73838 213 LEU C C 1
ATOM 7104 O O . LEU C 1 213 ? -59.95286 71.74859 11.46952 1.000 37.05971 213 LEU C O 1
ATOM 7109 N N . PRO C 1 214 ? -60.10082 71.06554 9.33641 1.000 36.70966 214 PRO C N 1
ATOM 7110 C CA . PRO C 1 214 ? -58.84064 71.76422 9.02056 1.000 38.01508 214 PRO C CA 1
ATOM 7111 C C . PRO C 1 214 ? -58.93692 73.27867 9.14905 1.000 39.73898 214 PRO C C 1
ATOM 7112 O O . PRO C 1 214 ? -57.93865 73.92328 9.49665 1.000 37.97824 214 PRO C O 1
ATOM 7116 N N . LEU C 1 215 ? -60.10484 73.87259 8.87570 1.000 34.34622 215 LEU C N 1
ATOM 7117 C CA . LEU C 1 215 ? -60.27469 75.30400 9.12704 1.000 38.15457 215 LEU C CA 1
ATOM 7118 C C . LEU C 1 215 ? -60.19865 75.60361 10.61910 1.000 39.80214 215 LEU C C 1
ATOM 7119 O O . LEU C 1 215 ? -59.62920 76.62437 11.02868 1.000 42.48141 215 LEU C O 1
ATOM 7124 N N . TYR C 1 216 ? -60.76604 74.72132 11.44844 1.000 35.44109 216 TYR C N 1
ATOM 7125 C CA . TYR C 1 216 ? -60.66983 74.89925 12.89694 1.000 34.82260 216 TYR C CA 1
ATOM 7126 C C . TYR C 1 216 ? -59.21626 74.86435 13.36225 1.000 37.18867 216 TYR C C 1
ATOM 7127 O O . TYR C 1 216 ? -58.78412 75.72176 14.14178 1.000 39.47052 216 TYR C O 1
ATOM 7136 N N . PHE C 1 217 ? -58.44777 73.86485 12.90532 1.000 37.02286 217 PHE C N 1
ATOM 7137 C CA . PHE C 1 217 ? -57.03245 73.78983 13.26173 1.000 38.79149 217 PHE C CA 1
ATOM 7138 C C . PHE C 1 217 ? -56.30068 75.06447 12.85419 1.000 38.65727 217 PHE C C 1
ATOM 7139 O O . PHE C 1 217 ? -55.50769 75.61376 13.62722 1.000 38.16773 217 PHE C O 1
ATOM 7147 N N . ALA C 1 218 ? -56.54454 75.53830 11.62701 1.000 37.70715 218 ALA C N 1
ATOM 7148 C CA . ALA C 1 218 ? -55.86701 76.73864 11.14596 1.000 35.94642 218 ALA C CA 1
ATOM 7149 C C . ALA C 1 218 ? -56.21383 77.94597 12.00485 1.000 38.34407 218 ALA C C 1
ATOM 7150 O O . ALA C 1 218 ? -55.34633 78.77762 12.29999 1.000 37.60451 218 ALA C O 1
ATOM 7152 N N . SER C 1 219 ? -57.48032 78.04920 12.42515 1.000 42.64459 219 SER C N 1
ATOM 7153 C CA . SER C 1 219 ? -57.90030 79.15007 13.28574 1.000 42.52878 219 SER C CA 1
ATOM 7154 C C . SER C 1 219 ? -57.20885 79.09157 14.63735 1.000 42.54194 219 SER C C 1
ATOM 7155 O O . SER C 1 219 ? -57.06276 80.12175 15.30502 1.000 44.14740 219 SER C O 1
ATOM 7158 N N . ARG C 1 220 ? -56.78726 77.89968 15.06118 1.000 36.90706 220 ARG C N 1
ATOM 7159 C CA . ARG C 1 220 ? -56.02426 77.72341 16.28582 1.000 44.40532 220 ARG C CA 1
ATOM 7160 C C . ARG C 1 220 ? -54.52090 77.70159 16.02553 1.000 43.85789 220 ARG C C 1
ATOM 7161 O O . ARG C 1 220 ? -53.74355 77.41759 16.94155 1.000 41.22600 220 ARG C O 1
ATOM 7169 N N . GLY C 1 221 ? -54.09105 78.00745 14.80398 1.000 39.37314 221 GLY C N 1
ATOM 7170 C CA . GLY C 1 221 ? -52.67007 78.07460 14.52288 1.000 42.23138 221 GLY C CA 1
ATOM 7171 C C . GLY C 1 221 ? -52.00637 76.74031 14.28286 1.000 41.91818 221 GLY C C 1
ATOM 7172 O O . GLY C 1 221 ? -50.78257 76.64356 14.40705 1.000 45.13962 221 GLY C O 1
ATOM 7173 N N . LYS C 1 222 ? -52.78030 75.70865 13.94339 1.000 36.38857 222 LYS C N 1
ATOM 7174 C CA . LYS C 1 222 ? -52.29927 74.34649 13.73837 1.000 42.38403 222 LYS C CA 1
ATOM 7175 C C . LYS C 1 222 ? -52.49349 73.90041 12.29256 1.000 39.06521 222 LYS C C 1
ATOM 7176 O O . LYS C 1 222 ? -53.43515 74.32602 11.61711 1.000 39.49421 222 LYS C O 1
ATOM 7182 N N . MET C 1 223 ? -51.62568 72.99316 11.83373 1.000 36.87547 223 MET C N 1
ATOM 7183 C CA . MET C 1 223 ? -51.78236 72.36413 10.51552 1.000 36.05169 223 MET C CA 1
ATOM 7184 C C . MET C 1 223 ? -51.93920 73.41900 9.42415 1.000 35.06999 223 MET C C 1
ATOM 7185 O O . MET C 1 223 ? -52.85860 73.37040 8.60027 1.000 35.77008 223 MET C O 1
ATOM 7190 N N . MET C 1 224 ? -51.02582 74.39014 9.43202 1.000 39.47315 224 MET C N 1
ATOM 7191 C CA . MET C 1 224 ? -51.17557 75.56173 8.57570 1.000 35.36477 224 MET C CA 1
ATOM 7192 C C . MET C 1 224 ? -50.97733 75.21788 7.10749 1.000 36.77809 224 MET C C 1
ATOM 7193 O O . MET C 1 224 ? -51.68518 75.74563 6.24021 1.000 35.28318 224 MET C O 1
ATOM 7198 N N . ASN C 1 225 ? -50.00704 74.35704 6.79857 1.000 35.45951 225 ASN C N 1
ATOM 7199 C CA . ASN C 1 225 ? -49.75799 74.04070 5.39774 1.000 35.72534 225 ASN C CA 1
ATOM 7200 C C . ASN C 1 225 ? -50.86234 73.16942 4.82437 1.000 37.83612 225 ASN C C 1
ATOM 7201 O O . ASN C 1 225 ? -51.24897 73.34107 3.66516 1.000 38.01772 225 ASN C O 1
ATOM 7206 N N . THR C 1 226 ? -51.38726 72.23522 5.62488 1.000 32.98817 226 THR C N 1
ATOM 7207 C CA . THR C 1 226 ? -52.56066 71.47322 5.20889 1.000 33.29873 226 THR C CA 1
ATOM 7208 C C . THR C 1 226 ? -53.72061 72.39949 4.86336 1.000 34.53835 226 THR C C 1
ATOM 7209 O O . THR C 1 226 ? -54.43373 72.17968 3.87516 1.000 35.96747 226 THR C O 1
ATOM 7213 N N . ALA C 1 227 ? -53.90054 73.46537 5.64536 1.000 37.33079 227 ALA C N 1
ATOM 7214 C CA . ALA C 1 227 ? -54.99486 74.39901 5.39139 1.000 33.89617 227 ALA C CA 1
ATOM 7215 C C . ALA C 1 227 ? -54.85661 75.06707 4.02917 1.000 32.05648 227 ALA C C 1
ATOM 7216 O O . ALA C 1 227 ? -55.85627 75.27215 3.32804 1.000 35.61480 227 ALA C O 1
ATOM 7218 N N . ASP C 1 228 ? -53.62774 75.43842 3.65201 1.000 37.95981 228 ASP C N 1
ATOM 7219 C CA . ASP C 1 228 ? -53.37885 75.96797 2.31329 1.000 35.05683 228 ASP C CA 1
ATOM 7220 C C . ASP C 1 228 ? -53.90009 75.02052 1.24790 1.000 35.94378 228 ASP C C 1
ATOM 7221 O O . ASP C 1 228 ? -54.51241 75.45057 0.26166 1.000 36.92811 228 ASP C O 1
ATOM 7226 N N . MET C 1 229 ? -53.64269 73.72366 1.41526 1.000 35.45162 229 MET C N 1
ATOM 7227 C CA . MET C 1 229 ? -54.08792 72.76816 0.40985 1.000 36.56754 229 MET C CA 1
ATOM 7228 C C . MET C 1 229 ? -55.60063 72.62677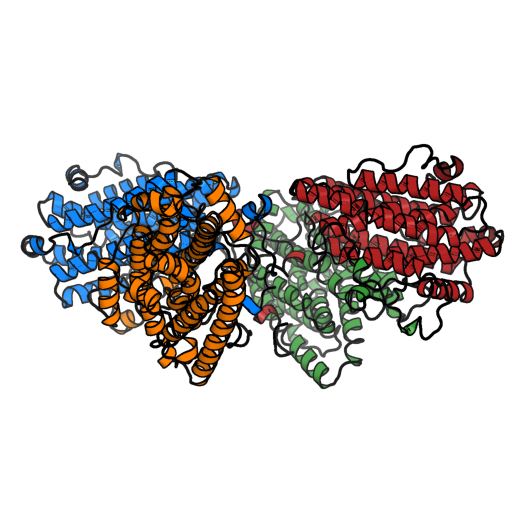 0.41653 1.000 39.82056 229 MET C C 1
ATOM 7229 O O . MET C 1 229 ? -56.23001 72.50797 -0.64469 1.000 32.82499 229 MET C O 1
ATOM 7234 N N . ILE C 1 230 ? -56.19831 72.62086 1.60592 1.000 32.44073 230 ILE C N 1
ATOM 7235 C CA . ILE C 1 230 ? -57.64970 72.63278 1.71294 1.000 35.97010 230 ILE C CA 1
ATOM 7236 C C . ILE C 1 230 ? -58.22611 73.83232 0.97042 1.000 32.48284 230 ILE C C 1
ATOM 7237 O O . ILE C 1 230 ? -59.26039 73.72587 0.30040 1.000 35.32529 230 ILE C O 1
ATOM 7242 N N . ARG C 1 231 ? -57.56843 74.98988 1.06526 1.000 33.72773 231 ARG C N 1
ATOM 7243 C CA . ARG C 1 231 ? -58.09808 76.15614 0.36948 1.000 36.12012 231 ARG C CA 1
ATOM 7244 C C . ARG C 1 231 ? -57.97700 76.00992 -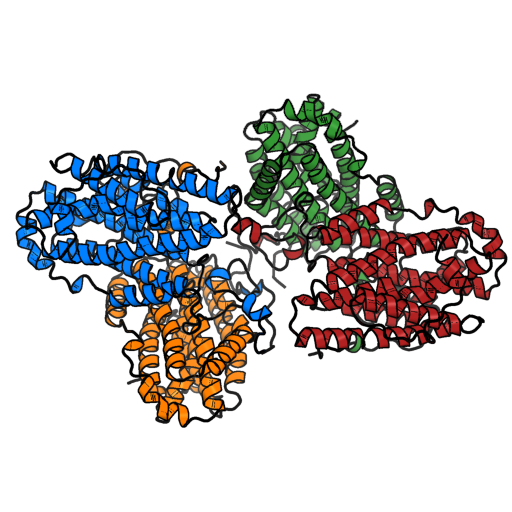1.14974 1.000 36.53596 231 ARG C C 1
ATOM 7245 O O . ARG C 1 231 ? -58.81090 76.54509 -1.88301 1.000 35.40161 231 ARG C O 1
ATOM 7253 N N . LEU C 1 232 ? -56.97730 75.27042 -1.64088 1.000 35.84114 232 LEU C N 1
ATOM 7254 C CA . LEU C 1 232 ? -56.92783 74.97617 -3.07412 1.000 32.87763 232 LEU C CA 1
ATOM 7255 C C . LEU C 1 232 ? -58.10169 74.09882 -3.48751 1.000 35.19896 232 LEU C C 1
ATOM 7256 O O . LEU C 1 232 ? -58.71581 74.31805 -4.54019 1.000 35.65691 232 LEU C O 1
ATOM 7261 N N . ILE C 1 233 ? -58.42355 73.09851 -2.67032 1.000 34.38833 233 ILE C N 1
ATOM 7262 C CA . ILE C 1 233 ? -59.58659 72.25989 -2.93179 1.000 33.47507 233 ILE C CA 1
ATOM 7263 C C . ILE C 1 233 ? -60.85804 73.09749 -2.92373 1.000 35.65427 233 ILE C C 1
ATOM 7264 O O . ILE C 1 233 ? -61.70163 72.98057 -3.81989 1.000 36.05959 233 ILE C O 1
ATOM 7269 N N . LEU C 1 234 ? -61.01571 73.94953 -1.90120 1.000 32.05911 234 LEU C N 1
ATOM 7270 C CA . LEU C 1 234 ? -62.21069 74.78395 -1.78855 1.000 34.59362 234 LEU C CA 1
ATOM 7271 C C . LEU C 1 234 ? -62.33772 75.73916 -2.97148 1.000 37.31763 234 LEU C C 1
ATOM 7272 O O . LEU C 1 234 ? -63.45192 76.01935 -3.43541 1.000 36.95706 234 LEU C O 1
ATOM 7277 N N . ARG C 1 235 ? -61.21139 76.26899 -3.45768 1.000 32.93816 235 ARG C N 1
ATOM 7278 C CA . ARG C 1 235 ? -61.25888 77.13132 -4.63769 1.000 37.55450 235 ARG C CA 1
ATOM 7279 C C . ARG C 1 235 ? -61.85139 76.39176 -5.83695 1.000 39.59948 235 ARG C C 1
ATOM 7280 O O . ARG C 1 235 ? -62.57882 76.98486 -6.64064 1.000 38.14405 235 ARG C O 1
ATOM 7288 N N . ASP C 1 236 ? -61.52932 75.10442 -5.99103 1.000 36.59913 236 ASP C N 1
ATOM 7289 C CA . ASP C 1 236 ? -62.12324 74.31672 -7.07221 1.000 32.68550 236 ASP C CA 1
ATOM 7290 C C . ASP C 1 236 ? -63.59078 74.04458 -6.79494 1.000 33.19345 236 ASP C C 1
ATOM 7291 O O . ASP C 1 236 ? -64.45121 74.24640 -7.65871 1.000 34.47782 236 ASP C O 1
ATOM 7296 N N . LYS C 1 237 ? -63.89438 73.55833 -5.59478 1.000 31.76170 237 LYS C N 1
ATOM 7297 C CA . LYS C 1 237 ? -65.25503 73.10544 -5.32756 1.000 35.68849 237 LYS C CA 1
ATOM 7298 C C . LYS C 1 237 ? -66.25715 74.24941 -5.40278 1.000 31.78276 237 LYS C C 1
ATOM 7299 O O . LYS C 1 237 ? -67.40548 74.03664 -5.80582 1.000 33.29347 237 LYS C O 1
ATOM 7305 N N . ALA C 1 238 ? -65.85208 75.46597 -5.03425 1.000 32.11174 238 ALA C N 1
ATOM 7306 C CA . ALA C 1 238 ? -66.77623 76.59069 -5.13947 1.000 34.17252 238 ALA C CA 1
ATOM 7307 C C . ALA C 1 238 ? -67.20896 76.81109 -6.59039 1.000 37.37817 238 ALA C C 1
ATOM 7308 O O . ALA C 1 238 ? -68.38945 77.05742 -6.86672 1.000 34.43308 238 ALA C O 1
ATOM 7310 N N . ILE C 1 239 ? -66.27145 76.70659 -7.53379 1.000 34.96998 239 ILE C N 1
ATOM 7311 C CA . ILE C 1 239 ? -66.63407 76.82437 -8.94441 1.000 30.79580 239 ILE C CA 1
ATOM 7312 C C . ILE C 1 239 ? -67.40913 75.59203 -9.40338 1.000 31.19058 239 ILE C C 1
ATOM 7313 O O . ILE C 1 239 ? -68.39273 75.70878 -10.14331 1.000 31.71170 239 ILE C O 1
ATOM 7318 N N . HIS C 1 240 ? -67.00249 74.39549 -8.95112 1.000 31.43535 240 HIS C N 1
ATOM 7319 C CA . HIS C 1 240 ? -67.70971 73.17438 -9.33297 1.000 32.31440 240 HIS C CA 1
ATOM 7320 C C . HIS C 1 240 ? -69.18331 73.25222 -8.96010 1.000 37.72294 240 HIS C C 1
ATOM 7321 O O . HIS C 1 240 ? -70.06126 72.92539 -9.76876 1.000 33.21714 240 HIS C O 1
ATOM 7328 N N . GLY C 1 241 ? -69.46976 73.66373 -7.72386 1.000 32.61707 241 GLY C N 1
ATOM 7329 C CA . GLY C 1 241 ? -70.85279 73.73242 -7.28232 1.000 34.83576 241 GLY C CA 1
ATOM 7330 C C . GLY C 1 241 ? -71.62426 74.84579 -7.96366 1.000 33.77247 241 GLY C C 1
ATOM 7331 O O . GLY C 1 241 ? -72.79655 74.67299 -8.31092 1.000 33.38032 241 GLY C O 1
ATOM 7332 N N . TYR C 1 242 ? -70.98865 76.00895 -8.14354 1.000 31.54326 242 TYR C N 1
ATOM 7333 C CA . TYR C 1 242 ? -71.61167 77.07991 -8.91745 1.000 31.73802 242 TYR C CA 1
ATOM 7334 C C . TYR C 1 242 ? -71.96501 76.61001 -10.32950 1.000 37.63083 242 TYR C C 1
ATOM 7335 O O . TYR C 1 242 ? -73.06279 76.87835 -10.83799 1.000 37.03076 242 TYR C O 1
ATOM 7344 N N . TYR C 1 243 ? -71.03067 75.92865 -10.99343 1.000 34.26727 243 TYR C N 1
ATOM 7345 C CA . TYR C 1 243 ? -71.26448 75.52266 -12.38232 1.000 31.89330 243 TYR C CA 1
ATOM 7346 C C . TYR C 1 243 ? -72.34767 74.45918 -12.47121 1.000 34.31990 243 TYR C C 1
ATOM 7347 O O . TYR C 1 243 ? -73.18962 74.50294 -13.37625 1.000 35.93326 243 TYR C O 1
ATOM 7356 N N . SER C 1 244 ? -72.33187 73.49098 -11.54716 1.000 32.92763 244 SER C N 1
ATOM 7357 C CA . SER C 1 244 ? -73.37406 72.46541 -11.50806 1.000 33.75668 244 SER C CA 1
ATOM 7358 C C . SER C 1 244 ? -74.75054 73.09980 -11.36316 1.000 33.28031 244 SER C C 1
ATOM 7359 O O . SER C 1 244 ? -75.70747 72.71529 -12.05070 1.000 33.48296 244 SER C O 1
ATOM 7362 N N . GLY C 1 245 ? -74.87358 74.06328 -10.44938 1.000 32.48284 245 GLY C N 1
ATOM 7363 C CA . GLY C 1 245 ? -76.16111 74.69783 -10.23527 1.000 31.70907 245 GLY C CA 1
ATOM 7364 C C . GLY C 1 245 ? -76.57872 75.58968 -11.39131 1.000 33.81721 245 GLY C C 1
ATOM 7365 O O . GLY C 1 245 ? -77.76807 75.69227 -11.70649 1.000 33.25399 245 GLY C O 1
ATOM 7366 N N . TYR C 1 246 ? -75.61393 76.26575 -12.02254 1.000 33.00659 246 TYR C N 1
ATOM 7367 C CA . TYR C 1 246 ? -75.92255 77.10011 -13.17948 1.000 33.53297 246 TYR C CA 1
ATOM 7368 C C . TYR C 1 246 ? -76.49156 76.25842 -14.31411 1.000 34.38307 246 TYR C C 1
ATOM 7369 O O . TYR C 1 246 ? -77.48178 76.63401 -14.95531 1.000 36.29909 246 TYR C O 1
ATOM 7378 N N . LYS C 1 247 ? -75.86586 75.11418 -14.58391 1.000 32.53548 247 LYS C N 1
ATOM 7379 C CA . LYS C 1 247 ? -76.34475 74.25363 -15.65545 1.000 32.13543 247 LYS C CA 1
ATOM 7380 C C . LYS C 1 247 ? -77.69378 73.63972 -15.30051 1.000 36.80704 247 LYS C C 1
ATOM 7381 O O . LYS C 1 247 ? -78.53986 73.43823 -16.17924 1.000 35.56479 247 LYS C O 1
ATOM 7387 N N . PHE C 1 248 ? -77.91712 73.35543 -14.01891 1.000 31.63537 248 PHE C N 1
ATOM 7388 C CA . PHE C 1 248 ? -79.23820 72.92472 -13.57576 1.000 32.72234 248 PHE C CA 1
ATOM 7389 C C . PHE C 1 248 ? -80.28862 73.95769 -13.94551 1.000 32.50916 248 PHE C C 1
ATOM 7390 O O . PHE C 1 248 ? -81.33348 73.62457 -14.52048 1.000 33.24872 248 PHE C O 1
ATOM 7398 N N . GLN C 1 249 ? -80.01240 75.22891 -13.65107 1.000 33.11976 249 GLN C N 1
ATOM 7399 C CA . GLN C 1 249 ? -80.99058 76.27498 -13.92739 1.000 35.63059 249 GLN C CA 1
ATOM 7400 C C . GLN C 1 249 ? -81.23431 76.43506 -15.42141 1.000 39.16785 249 GLN C C 1
ATOM 7401 O O . GLN C 1 249 ? -82.36129 76.72578 -15.84731 1.000 39.29682 249 GLN C O 1
ATOM 7407 N N A ARG C 1 250 ? -80.19764 76.24903 -16.23872 0.500 38.47830 250 ARG C N 1
ATOM 7408 N N B ARG C 1 250 ? -80.19059 76.26144 -16.23533 0.500 38.48093 250 ARG C N 1
ATOM 7409 C CA A ARG C 1 250 ? -80.39507 76.37119 -17.67925 0.500 40.63908 250 ARG C CA 1
ATOM 7410 C CA B ARG C 1 250 ? -80.37084 76.35625 -17.68117 0.500 40.63382 250 ARG C CA 1
ATOM 7411 C C A ARG C 1 250 ? -81.25770 75.23547 -18.21566 0.500 39.32577 250 ARG C C 1
ATOM 7412 C C B ARG C 1 250 ? -81.28574 75.24774 -18.18637 0.500 39.32577 250 ARG C C 1
ATOM 7413 O O A ARG C 1 250 ? -82.01140 75.43037 -19.17494 0.500 40.03375 250 ARG C O 1
ATOM 7414 O O B ARG C 1 250 ? -82.09978 75.46593 -19.09013 0.500 39.98901 250 ARG C O 1
ATOM 7429 N N . GLY C 1 251 ? -81.18332 74.05857 -17.60011 1.000 36.30435 251 GLY C N 1
ATOM 7430 C CA . GLY C 1 251 ? -82.06765 72.97396 -17.96008 1.000 38.13878 251 GLY C CA 1
ATOM 7431 C C . GLY C 1 251 ? -83.44337 73.16561 -17.35467 1.000 38.43092 251 GLY C C 1
ATOM 7432 O O . GLY C 1 251 ? -84.45248 72.86857 -17.99437 1.000 37.39133 251 GLY C O 1
ATOM 7433 N N . LEU C 1 252 ? -83.49960 73.68099 -16.12382 1.000 34.01460 252 LEU C N 1
ATOM 7434 C CA . LEU C 1 252 ? -84.78163 73.81641 -15.44068 1.000 33.67772 252 LEU C CA 1
ATOM 7435 C C . LEU C 1 252 ? -85.73113 74.73606 -16.20177 1.000 37.78611 252 LEU C C 1
ATOM 7436 O O . LEU C 1 252 ? -86.94148 74.48664 -16.24883 1.000 38.73096 252 LEU C O 1
ATOM 7441 N N . GLU C 1 253 ? -85.20829 75.80323 -16.80814 1.000 37.73610 253 GLU C N 1
ATOM 7442 C CA . GLU C 1 253 ? -86.09538 76.76724 -17.44311 1.000 39.60738 253 GLU C CA 1
ATOM 7443 C C . GLU C 1 253 ? -86.76645 76.20993 -18.69130 1.000 42.56826 253 GLU C C 1
ATOM 7444 O O . GLU C 1 253 ? -87.71911 76.82430 -19.18545 1.000 40.73383 253 GLU C O 1
ATOM 7450 N N . LEU C 1 254 ? -86.33132 75.04790 -19.17743 1.000 40.37063 254 LEU C N 1
ATOM 7451 C CA . LEU C 1 254 ? -86.96391 74.36975 -20.30119 1.000 43.31309 254 LEU C CA 1
ATOM 7452 C C . LEU C 1 254 ? -87.95009 73.29598 -19.86892 1.000 41.13388 254 LEU C C 1
ATOM 7453 O O . LEU C 1 254 ? -88.55738 72.65583 -20.73106 1.000 41.36022 254 LEU C O 1
ATOM 7458 N N . ARG C 1 255 ? -88.10154 73.06502 -18.56601 1.000 37.43607 255 ARG C N 1
ATOM 7459 C CA . ARG C 1 255 ? -89.00239 72.04710 -18.04899 1.000 33.93302 255 ARG C CA 1
ATOM 7460 C C . ARG C 1 255 ? -90.37557 72.64719 -17.78271 1.000 38.60726 255 ARG C C 1
ATOM 7461 O O . ARG C 1 255 ? -90.52233 73.85330 -17.58190 1.000 35.01999 255 ARG C O 1
ATOM 7469 N N . SER C 1 256 ? -91.38499 71.78201 -17.78628 1.000 32.91974 256 SER C N 1
ATOM 7470 C CA . SER C 1 256 ? -92.75602 72.18714 -17.50444 1.000 36.90442 256 SER C CA 1
ATOM 7471 C C . SER C 1 256 ? -92.90441 72.64942 -16.05649 1.000 36.87811 256 SER C C 1
ATOM 7472 O O . SER C 1 256 ? -92.09084 72.32589 -15.18784 1.000 37.54924 256 SER C O 1
ATOM 7475 N N . GLU C 1 257 ? -93.98038 73.39529 -15.79146 1.000 38.91782 257 GLU C N 1
ATOM 7476 C CA . GLU C 1 257 ? -94.31882 73.70125 -14.40201 1.000 40.30220 257 GLU C CA 1
ATOM 7477 C C . GLU C 1 257 ? -94.51337 72.42342 -13.59724 1.000 38.28880 257 GLU C C 1
ATOM 7478 O O . GLU C 1 257 ? -94.09059 72.33600 -12.43770 1.000 39.74161 257 GLU C O 1
ATOM 7484 N N . ASN C 1 258 ? -95.17348 71.42820 -14.19366 1.000 36.04906 258 ASN C N 1
ATOM 7485 C CA . ASN C 1 258 ? -95.32898 70.12946 -13.54979 1.000 38.84676 258 ASN C CA 1
ATOM 7486 C C . ASN C 1 258 ? -93.99180 69.62221 -13.02114 1.000 36.93338 258 ASN C C 1
ATOM 7487 O O . ASN C 1 258 ? -93.86155 69.26963 -11.84305 1.000 36.20434 258 ASN C O 1
ATOM 7492 N N . ASP C 1 259 ? -92.97849 69.59538 -13.87862 1.000 36.08854 259 ASP C N 1
ATOM 7493 C CA . ASP C 1 259 ? -91.69481 69.03909 -13.47392 1.000 33.59087 259 ASP C CA 1
ATOM 7494 C C . ASP C 1 259 ? -90.92611 69.97942 -12.55680 1.000 34.73838 259 ASP C C 1
ATOM 7495 O O . ASP C 1 259 ? -90.21085 69.51174 -11.66989 1.000 36.14907 259 ASP C O 1
ATOM 7500 N N . LYS C 1 260 ? -91.03957 71.29279 -12.75844 1.000 32.81183 260 LYS C N 1
ATOM 7501 C CA . LYS C 1 260 ? -90.34179 72.22438 -11.87297 1.000 35.19896 260 LYS C CA 1
ATOM 7502 C C . LYS C 1 260 ? -90.80587 72.06359 -10.43587 1.000 36.17802 260 LYS C C 1
ATOM 7503 O O . LYS C 1 260 ? -89.98892 72.06222 -9.50638 1.000 36.51490 260 LYS C O 1
ATOM 7509 N N . LYS C 1 261 ? -92.12064 71.96733 -10.22976 1.000 36.36225 261 LYS C N 1
ATOM 7510 C CA . LYS C 1 261 ? -92.63569 71.79548 -8.87591 1.000 40.40484 261 LYS C CA 1
ATOM 7511 C C . LYS C 1 261 ? -92.09764 70.51619 -8.24815 1.000 37.44133 261 LYS C C 1
ATOM 7512 O O . LYS C 1 261 ? -91.72221 70.50324 -7.07053 1.000 36.59913 261 LYS C O 1
ATOM 7518 N N . ASN C 1 262 ? -92.02637 69.43707 -9.03211 1.000 36.52543 262 ASN C N 1
ATOM 7519 C CA . ASN C 1 262 ? -91.51852 68.16901 -8.52044 1.000 34.29359 262 ASN C CA 1
ATOM 7520 C C . ASN C 1 262 ? -90.01529 68.22755 -8.26902 1.000 34.47782 262 ASN C C 1
ATOM 7521 O O . ASN C 1 262 ? -89.52131 67.64303 -7.29935 1.000 34.23832 262 ASN C O 1
ATOM 7526 N N . LEU C 1 263 ? -89.27329 68.93728 -9.11613 1.000 33.63035 263 LEU C N 1
ATOM 7527 C CA . LEU C 1 263 ? -87.83206 69.03517 -8.90985 1.000 32.40125 263 LEU C CA 1
ATOM 7528 C C . LEU C 1 263 ? -87.49142 69.84159 -7.66171 1.000 34.37517 263 LEU C C 1
ATOM 7529 O O . LEU C 1 263 ? -86.51259 69.52522 -6.96688 1.000 33.68825 263 LEU C O 1
ATOM 7534 N N . GLU C 1 264 ? -88.28443 70.86891 -7.34451 1.000 32.00121 264 GLU C N 1
ATOM 7535 C CA . GLU C 1 264 ? -88.02785 71.60300 -6.10911 1.000 36.83863 264 GLU C CA 1
ATOM 7536 C C . GLU C 1 264 ? -88.33940 70.74543 -4.88529 1.000 38.15721 264 GLU C C 1
ATOM 7537 O O . GLU C 1 264 ? -87.59926 70.78015 -3.89530 1.000 39.02047 264 GLU C O 1
ATOM 7543 N N . LYS C 1 265 ? -89.44435 69.98955 -4.91766 1.000 37.29658 265 LYS C N 1
ATOM 7544 C CA . LYS C 1 265 ? -89.74700 69.09501 -3.80449 1.000 36.25435 265 LYS C CA 1
ATOM 7545 C C . LYS C 1 265 ? -88.67480 68.02440 -3.65991 1.000 36.54122 265 LYS C C 1
ATOM 7546 O O . LYS C 1 265 ? -88.27909 67.67864 -2.53884 1.000 34.07777 265 LYS C O 1
ATOM 7552 N N . PHE C 1 266 ? -88.22159 67.46751 -4.78548 1.000 33.56981 266 PHE C N 1
ATOM 7553 C CA . PHE C 1 266 ? -87.15293 66.47832 -4.76571 1.000 32.26439 266 PHE C CA 1
ATOM 7554 C C . PHE C 1 266 ? -85.88956 67.05003 -4.13350 1.000 34.60941 266 PHE C C 1
ATOM 7555 O O . PHE C 1 266 ? -85.25532 66.40093 -3.29127 1.000 34.09356 266 PHE C O 1
ATOM 7563 N N . THR C 1 267 ? -85.49961 68.25925 -4.55517 1.000 33.19609 267 THR C N 1
ATOM 7564 C CA . THR C 1 267 ? -84.33765 68.94081 -3.98527 1.000 35.80429 267 THR C CA 1
ATOM 7565 C C . THR C 1 267 ? -84.46047 69.07354 -2.47151 1.000 37.54924 267 THR C C 1
ATOM 7566 O O . THR C 1 267 ? -83.50572 68.81398 -1.73211 1.000 34.09883 267 THR C O 1
ATOM 7570 N N . MET C 1 268 ? -85.63089 69.48671 -1.98702 1.000 34.22779 268 MET C N 1
ATOM 7571 C CA . MET C 1 268 ? -85.76773 69.66748 -0.55037 1.000 35.53847 268 MET C CA 1
ATOM 7572 C C . MET C 1 268 ? -85.76576 68.32626 0.16962 1.000 39.35998 268 MET C C 1
ATOM 7573 O O . MET C 1 268 ? -85.26556 68.23291 1.29612 1.000 36.25171 268 MET C O 1
ATOM 7578 N N A ASN C 1 269 ? -86.29030 67.28054 -0.47350 0.590 35.55163 269 ASN C N 1
ATOM 7579 N N B ASN C 1 269 ? -86.30831 67.27975 -0.45957 0.410 35.57795 269 ASN C N 1
ATOM 7580 C CA A ASN C 1 269 ? -86.24921 65.93877 0.10318 0.590 36.76230 269 ASN C CA 1
ATOM 7581 C CA B ASN C 1 269 ? -86.23840 65.94576 0.13125 0.410 36.74914 269 ASN C CA 1
ATOM 7582 C C A ASN C 1 269 ? -84.81340 65.43025 0.19054 0.590 35.26739 269 ASN C C 1
ATOM 7583 C C B ASN C 1 269 ? -84.79493 65.46052 0.20998 0.410 35.26475 269 ASN C C 1
ATOM 7584 O O A ASN C 1 269 ? -84.39156 64.90277 1.22667 0.590 33.41453 269 ASN C O 1
ATOM 7585 O O B ASN C 1 269 ? -84.35450 64.96007 1.25181 0.410 33.46980 269 ASN C O 1
ATOM 7594 N N . LEU C 1 270 ? -84.04326 65.59566 -0.88799 1.000 34.30674 270 LEU C N 1
ATOM 7595 C CA . LEU C 1 270 ? -82.63758 65.18927 -0.87538 1.000 35.09368 270 LEU C CA 1
ATOM 7596 C C . LEU C 1 270 ? -81.84033 65.97654 0.16549 1.000 32.70129 270 LEU C C 1
ATOM 7597 O O . LEU C 1 270 ? -81.03337 65.40624 0.91326 1.000 37.36237 270 LEU C O 1
ATOM 7602 N N . LEU C 1 271 ? -82.05108 67.28824 0.22463 1.000 33.78300 271 LEU C N 1
ATOM 7603 C CA . LEU C 1 271 ? -81.34300 68.11402 1.19974 1.000 34.20936 271 LEU C CA 1
ATOM 7604 C C . LEU C 1 271 ? -81.66876 67.68764 2.62923 1.000 35.32792 271 LEU C C 1
ATOM 7605 O O . LEU C 1 271 ? -80.76925 67.53110 3.46720 1.000 35.38845 271 LEU C O 1
ATOM 7610 N N A ASP C 1 272 ? -82.95660 67.50244 2.92422 0.510 35.71218 272 ASP C N 1
ATOM 7611 N N B ASP C 1 272 ? -82.95220 67.48921 2.93199 0.490 35.72270 272 ASP C N 1
ATOM 7612 C CA A ASP C 1 272 ? -83.36590 67.10149 4.26864 0.510 38.64411 272 ASP C CA 1
ATOM 7613 C CA B ASP C 1 272 ? -83.32724 67.11719 4.29599 0.490 38.61779 272 ASP C CA 1
ATOM 7614 C C A ASP C 1 272 ? -82.74120 65.76936 4.66039 0.510 37.47818 272 ASP C C 1
ATOM 7615 C C B ASP C 1 272 ? -82.75790 65.75469 4.67954 0.490 37.48871 272 ASP C C 1
ATOM 7616 O O A ASP C 1 272 ? -82.25720 65.60425 5.78746 0.510 38.70201 272 ASP C O 1
ATOM 7617 O O B ASP C 1 272 ? -82.33057 65.55185 5.82334 0.490 38.68095 272 ASP C O 1
ATOM 7626 N N . THR C 1 273 ? -82.75919 64.80329 3.74263 1.000 33.89617 273 THR C N 1
ATOM 7627 C CA . THR C 1 273 ? -82.18342 63.49387 4.02268 1.000 36.51754 273 THR C CA 1
ATOM 7628 C C . THR C 1 273 ? -80.67933 63.59677 4.25108 1.000 34.54098 273 THR C C 1
ATOM 7629 O O . THR C 1 273 ? -80.14533 63.00336 5.19512 1.000 34.76469 273 THR C O 1
ATOM 7633 N N . LEU C 1 274 ? -79.98981 64.37369 3.41626 1.000 31.49325 274 LEU C N 1
ATOM 7634 C CA . LEU C 1 274 ? -78.54439 64.50273 3.54595 1.000 30.51682 274 LEU C CA 1
ATOM 7635 C C . LEU C 1 274 ? -78.17302 65.28733 4.79821 1.000 30.59314 274 LEU C C 1
ATOM 7636 O O . LEU C 1 274 ? -77.16819 64.98426 5.44762 1.000 33.17503 274 LEU C O 1
ATOM 7641 N N . TYR C 1 275 ? -78.97181 66.29125 5.15893 1.000 32.13543 275 TYR C N 1
ATOM 7642 C CA . TYR C 1 275 ? -78.69867 67.03477 6.38806 1.000 34.12251 275 TYR C CA 1
ATOM 7643 C C . TYR C 1 275 ? -78.85207 66.14211 7.61692 1.000 36.78073 275 TYR C C 1
ATOM 7644 O O . TYR C 1 275 ? -77.99129 66.13970 8.50878 1.000 38.21774 275 TYR C O 1
ATOM 7653 N N . ASP C 1 276 ? -79.95118 65.37849 7.68619 1.000 34.89103 276 ASP C N 1
ATOM 7654 C CA . ASP C 1 276 ? -80.13677 64.43928 8.79007 1.000 33.61982 276 ASP C CA 1
ATOM 7655 C C . ASP C 1 276 ? -78.97531 63.46067 8.89006 1.000 36.62544 276 ASP C C 1
ATOM 7656 O O . ASP C 1 276 ? -78.49155 63.16835 9.98977 1.000 36.11749 276 ASP C O 1
ATOM 7661 N N . LEU C 1 277 ? -78.53767 62.91766 7.75415 1.000 34.25937 277 LEU C N 1
ATOM 7662 C CA . LEU C 1 277 ? -77.39268 62.01097 7.75477 1.000 37.65188 277 LEU C CA 1
ATOM 7663 C C . LEU C 1 277 ? -76.11114 62.70950 8.18629 1.000 34.16725 277 LEU C C 1
ATOM 7664 O O . LEU C 1 277 ? -75.25018 62.07993 8.80832 1.000 36.32804 277 LEU C O 1
ATOM 7669 N N . GLU C 1 278 ? -75.95068 63.99227 7.84743 1.000 34.59362 278 GLU C N 1
ATOM 7670 C CA . GLU C 1 278 ? -74.77645 64.72651 8.31345 1.000 37.43344 278 GLU C CA 1
ATOM 7671 C C . GLU C 1 278 ? -74.79534 64.89163 9.82984 1.000 37.17025 278 GLU C C 1
ATOM 7672 O O . GLU C 1 278 ? -73.75524 64.76435 10.49453 1.000 38.55725 278 GLU C O 1
ATOM 7678 N N . VAL C 1 279 ? -75.96689 65.18175 10.39502 1.000 37.34658 279 VAL C N 1
ATOM 7679 C CA . VAL C 1 279 ? -76.08415 65.26349 11.84711 1.000 37.18341 279 VAL C CA 1
ATOM 7680 C C . VAL C 1 279 ? -75.70169 63.93425 12.48187 1.000 39.41262 279 VAL C C 1
ATOM 7681 O O . VAL C 1 279 ? -74.96639 63.88746 13.47436 1.000 41.93661 279 VAL C O 1
ATOM 7685 N N . GLU C 1 280 ? -76.18214 62.83368 11.90899 1.000 37.95455 280 GLU C N 1
ATOM 7686 C CA . GLU C 1 280 ? -75.84139 61.51112 12.41817 1.000 40.05480 280 GLU C CA 1
ATOM 7687 C C . GLU C 1 280 ? -74.34256 61.23585 12.27732 1.000 40.16008 280 GLU C C 1
ATOM 7688 O O . GLU C 1 280 ? -73.67251 60.82569 13.23797 1.000 42.96568 280 GLU C O 1
ATOM 7694 N N . TYR C 1 281 ? -73.80163 61.49189 11.08550 1.000 37.96508 281 TYR C N 1
ATOM 7695 C CA . TYR C 1 281 ? -72.42465 61.14285 10.74592 1.000 37.02286 281 TYR C CA 1
ATOM 7696 C C . TYR C 1 281 ? -71.42124 62.02786 11.47746 1.000 36.80968 281 TYR C C 1
ATOM 7697 O O . TYR C 1 281 ? -70.59338 61.54210 12.25993 1.000 39.79951 281 TYR C O 1
ATOM 7706 N N . SER C 1 282 ? -71.47580 63.33648 11.23072 1.000 35.85167 282 SER C N 1
ATOM 7707 C CA . SER C 1 282 ? -70.50366 64.23297 11.83760 1.000 35.92799 282 SER C CA 1
ATOM 7708 C C . SER C 1 282 ? -70.81232 64.49397 13.30219 1.000 41.18389 282 SER C C 1
ATOM 7709 O O . SER C 1 282 ? -69.88884 64.74996 14.08025 1.000 42.51036 282 SER C O 1
ATOM 7712 N N . GLY C 1 283 ? -72.08512 64.41701 13.70155 1.000 39.30998 283 GLY C N 1
ATOM 7713 C CA . GLY C 1 283 ? -72.40671 64.53118 15.11371 1.000 38.83097 283 GLY C CA 1
ATOM 7714 C C . GLY C 1 283 ? -71.68604 63.48891 15.94075 1.000 47.02143 283 GLY C C 1
ATOM 7715 O O . GLY C 1 283 ? -71.16625 63.78761 17.01643 1.000 43.33941 283 GLY C O 1
ATOM 7716 N N . GLN C 1 284 ? -71.62466 62.25564 15.43492 1.000 41.39180 284 GLN C N 1
ATOM 7717 C CA . GLN C 1 284 ? -70.91350 61.19530 16.13551 1.000 46.77666 284 GLN C CA 1
ATOM 7718 C C . GLN C 1 284 ? -69.40584 61.43807 16.11162 1.000 47.53991 284 GLN C C 1
ATOM 7719 O O . GLN C 1 284 ? -68.72313 61.24545 17.12301 1.000 47.14513 284 GLN C O 1
ATOM 7725 N N . ILE C 1 285 ? -68.87221 61.88615 14.97642 1.000 38.34144 285 ILE C N 1
ATOM 7726 C CA . ILE C 1 285 ? -67.42804 62.07441 14.86143 1.000 45.36070 285 ILE C CA 1
ATOM 7727 C C . ILE C 1 285 ? -66.94992 63.15880 15.82385 1.000 44.51060 285 ILE C C 1
ATOM 7728 O O . ILE C 1 285 ? -65.91178 63.01441 16.48132 1.000 43.95790 285 ILE C O 1
ATOM 7733 N N . TYR C 1 286 ? -67.70615 64.24987 15.93270 1.000 50.60344 286 TYR C N 1
ATOM 7734 C CA . TYR C 1 286 ? -67.30579 65.42738 16.68768 1.000 50.11917 286 TYR C CA 1
ATOM 7735 C C . TYR C 1 286 ? -67.87621 65.44692 18.10080 1.000 56.18568 286 TYR C C 1
ATOM 7736 O O . TYR C 1 286 ? -67.85827 66.50207 18.74859 1.000 53.28534 286 TYR C O 1
ATOM 7745 N N . GLU C 1 287 ? -68.36724 64.30202 18.59252 1.000 57.29371 287 GLU C N 1
ATOM 7746 C CA . GLU C 1 287 ? -69.05545 64.27691 19.88074 1.000 60.35987 287 GLU C CA 1
ATOM 7747 C C . GLU C 1 287 ? -68.15010 64.71895 21.02610 1.000 67.50809 287 GLU C C 1
ATOM 7748 O O . GLU C 1 287 ? -68.62114 65.34988 21.98143 1.000 78.61206 287 GLU C O 1
ATOM 7754 N N . GLY C 1 288 ? -66.85881 64.40837 20.95840 1.000 67.53178 288 GLY C N 1
ATOM 7755 C CA . GLY C 1 288 ? -65.94686 64.81940 22.00731 1.000 69.63993 288 GLY C CA 1
ATOM 7756 C C . GLY C 1 288 ? -65.26378 66.15476 21.76891 1.000 71.22959 288 GLY C C 1
ATOM 7757 O O . GLY C 1 288 ? -64.18603 66.40139 22.32253 1.000 74.15626 288 GLY C O 1
ATOM 7758 N N . PHE C 1 289 ? -65.87195 67.02857 20.95972 1.000 57.57796 289 PHE C N 1
ATOM 7759 C CA . PHE C 1 289 ? -65.32697 68.35378 20.68145 1.000 56.21990 289 PHE C CA 1
ATOM 7760 C C . PHE C 1 289 ? -66.37536 69.41175 20.98322 1.000 57.45689 289 PHE C C 1
ATOM 7761 O O . PHE C 1 289 ? -67.56441 69.21459 20.72085 1.000 62.54960 289 PHE C O 1
ATOM 7769 N N . ASP C 1 290 ? -65.93543 70.53736 21.52757 1.000 62.66804 290 ASP C N 1
ATOM 7770 C CA . ASP C 1 290 ? -66.87088 71.58707 21.89830 1.000 71.72702 290 ASP C CA 1
ATOM 7771 C C . ASP C 1 290 ? -67.21310 72.52802 20.74991 1.000 62.34695 290 ASP C C 1
ATOM 7772 O O . ASP C 1 290 ? -67.95913 73.48584 20.96674 1.000 64.92094 290 ASP C O 1
ATOM 7777 N N . PHE C 1 291 ? -66.70046 72.29439 19.54072 1.000 57.30950 291 PHE C N 1
ATOM 7778 C CA . PHE C 1 291 ? -67.15914 73.05133 18.38470 1.000 57.21739 291 PHE C CA 1
ATOM 7779 C C . PHE C 1 291 ? -68.32730 72.37723 17.68216 1.000 52.39839 291 PHE C C 1
ATOM 7780 O O . PHE C 1 291 ? -68.64687 72.74208 16.55011 1.000 48.22947 291 PHE C O 1
ATOM 7788 N N . HIS C 1 292 ? -68.98455 71.42482 18.34588 1.000 53.89594 292 HIS C N 1
ATOM 7789 C CA . HIS C 1 292 ? -70.07357 70.67337 17.72752 1.000 56.67258 292 HIS C CA 1
ATOM 7790 C C . HIS C 1 292 ? -71.13458 71.59647 17.12623 1.000 53.95384 292 HIS C C 1
ATOM 7791 O O . HIS C 1 292 ? -71.49874 71.45734 15.95499 1.000 47.20829 292 HIS C O 1
ATOM 7798 N N . ASP C 1 293 ? -71.64312 72.55073 17.91432 1.000 56.70680 293 ASP C N 1
ATOM 7799 C CA . ASP C 1 293 ? -72.70437 73.42711 17.41637 1.000 50.00336 293 ASP C CA 1
ATOM 7800 C C . ASP C 1 293 ? -72.23611 74.27057 16.23721 1.000 49.04009 293 ASP C C 1
ATOM 7801 O O . ASP C 1 293 ? -72.98936 74.47914 15.28012 1.000 44.67378 293 ASP C O 1
ATOM 7806 N N . ASP C 1 294 ? -71.00227 74.77836 16.28979 1.000 47.76625 294 ASP C N 1
ATOM 7807 C CA . ASP C 1 294 ? -70.50934 75.61311 15.19120 1.000 43.67629 294 ASP C CA 1
ATOM 7808 C C . ASP C 1 294 ? -70.39300 74.82850 13.89289 1.000 43.38678 294 ASP C C 1
ATOM 7809 O O . ASP C 1 294 ? -70.56871 75.39640 12.80469 1.000 41.03650 294 ASP C O 1
ATOM 7814 N N . VAL C 1 295 ? -70.10513 73.52807 13.97347 1.000 38.89940 295 VAL C N 1
ATOM 7815 C CA . VAL C 1 295 ? -70.01524 72.72957 12.75257 1.000 38.33091 295 VAL C CA 1
ATOM 7816 C C . VAL C 1 295 ? -71.33734 72.76541 12.00061 1.000 39.04942 295 VAL C C 1
ATOM 7817 O O . VAL C 1 295 ? -71.36815 72.88448 10.77031 1.000 36.95969 295 VAL C O 1
ATOM 7821 N N . PHE C 1 296 ? -72.45395 72.68019 12.72232 1.000 39.94426 296 PHE C N 1
ATOM 7822 C CA . PHE C 1 296 ? -73.72252 72.58875 12.01824 1.000 42.06294 296 PHE C CA 1
ATOM 7823 C C . PHE C 1 296 ? -74.26205 73.94705 11.60057 1.000 40.69698 296 PHE C C 1
ATOM 7824 O O . PHE C 1 296 ? -74.99221 74.01569 10.60721 1.000 38.10720 296 PHE C O 1
ATOM 7832 N N . ASP C 1 297 ? -73.86892 75.02853 12.28216 1.000 42.67617 297 ASP C N 1
ATOM 7833 C CA . ASP C 1 297 ? -74.03227 76.35118 11.68612 1.000 38.49146 297 ASP C CA 1
ATOM 7834 C C . ASP C 1 297 ? -73.34187 76.41178 10.32662 1.000 43.06306 297 ASP C C 1
ATOM 7835 O O . ASP C 1 297 ? -73.90213 76.93127 9.35317 1.000 41.46813 297 ASP C O 1
ATOM 7840 N N . PHE C 1 298 ? -72.12380 75.86624 10.24398 1.000 38.99678 298 PHE C N 1
ATOM 7841 C CA . PHE C 1 298 ? -71.35627 75.86503 8.99766 1.000 37.31237 298 PHE C CA 1
ATOM 7842 C C . PHE C 1 298 ? -72.00824 74.96818 7.95302 1.000 39.00731 298 PHE C C 1
ATOM 7843 O O . PHE C 1 298 ? -72.03973 75.31086 6.76689 1.000 37.96771 298 PHE C O 1
ATOM 7851 N N . VAL C 1 299 ? -72.54671 73.82205 8.37663 1.000 37.09655 299 VAL C N 1
ATOM 7852 C CA . VAL C 1 299 ? -73.26842 72.94813 7.45178 1.000 34.83839 299 VAL C CA 1
ATOM 7853 C C . VAL C 1 299 ? -74.45501 73.68515 6.83616 1.000 37.55977 299 VAL C C 1
ATOM 7854 O O . VAL C 1 299 ? -74.63781 73.69721 5.61262 1.000 38.07299 299 VAL C O 1
ATOM 7858 N N . ARG C 1 300 ? -75.28568 74.30213 7.67920 1.000 38.64411 300 ARG C N 1
ATOM 7859 C CA . ARG C 1 300 ? -76.46871 75.00454 7.19199 1.000 33.39874 300 ARG C CA 1
ATOM 7860 C C . ARG C 1 300 ? -76.09920 76.23359 6.36721 1.000 38.29933 300 ARG C C 1
ATOM 7861 O O . ARG C 1 300 ? -76.79563 76.56734 5.40074 1.000 38.63095 300 ARG C O 1
ATOM 7869 N N . TYR C 1 301 ? -75.01554 76.91792 6.73710 1.000 37.87296 301 TYR C N 1
ATOM 7870 C CA . TYR C 1 301 ? -74.49448 78.01250 5.92148 1.000 37.16235 301 TYR C CA 1
ATOM 7871 C C . TYR C 1 301 ? -74.17822 77.54349 4.50612 1.000 41.93924 301 TYR C C 1
ATOM 7872 O O . TYR C 1 301 ? -74.52538 78.21388 3.52539 1.000 38.72306 301 TYR C O 1
ATOM 7881 N N . ASN C 1 302 ? -73.54820 76.37715 4.37375 1.000 37.84664 302 ASN C N 1
ATOM 7882 C CA . ASN C 1 302 ? -73.21931 75.87716 3.04480 1.000 39.08627 302 ASN C CA 1
ATOM 7883 C C . ASN C 1 302 ? -74.42122 75.23781 2.35466 1.000 37.54134 302 ASN C C 1
ATOM 7884 O O . ASN C 1 302 ? -74.46640 75.20306 1.12036 1.000 37.40712 302 ASN C O 1
ATOM 7889 N N . ALA C 1 303 ? -75.40171 74.73987 3.11566 1.000 37.67031 303 ALA C N 1
ATOM 7890 C CA . ALA C 1 303 ? -76.63237 74.26163 2.49052 1.000 38.40987 303 ALA C CA 1
ATOM 7891 C C . ALA C 1 303 ? -77.35406 75.40058 1.78512 1.000 39.57843 303 ALA C C 1
ATOM 7892 O O . ALA C 1 303 ? -77.86485 75.22483 0.67302 1.000 39.21523 303 ALA C O 1
ATOM 7894 N N . ASN C 1 304 ? -77.38500 76.58338 2.41036 1.000 34.84365 304 ASN C N 1
ATOM 7895 C CA . ASN C 1 304 ? -77.95211 77.76254 1.76340 1.000 39.15469 304 ASN C CA 1
ATOM 7896 C C . ASN C 1 304 ? -77.21726 78.09078 0.46753 1.000 39.51790 304 ASN C C 1
ATOM 7897 O O . ASN C 1 304 ? -77.84488 78.48860 -0.52101 1.000 38.20195 304 ASN C O 1
ATOM 7902 N N . LYS C 1 305 ? -75.88498 77.92689 0.44866 1.000 43.59470 305 LYS C N 1
ATOM 7903 C CA . LYS C 1 305 ? -75.12518 78.19164 -0.77545 1.000 39.09942 305 LYS C CA 1
ATOM 7904 C C . LYS C 1 305 ? -75.44691 77.17059 -1.86137 1.000 36.14907 305 LYS C C 1
ATOM 7905 O O . LYS C 1 305 ? -75.57108 77.52728 -3.03808 1.000 38.39145 305 LYS C O 1
ATOM 7911 N N . ALA C 1 306 ? -75.54283 75.89080 -1.49926 1.000 35.53321 306 ALA C N 1
ATOM 7912 C CA . ALA C 1 306 ? -75.96507 74.88556 -2.47260 1.000 36.57281 306 ALA C CA 1
ATOM 7913 C C . ALA C 1 306 ? -77.32720 75.23664 -3.05924 1.000 35.35424 306 ALA C C 1
ATOM 7914 O O . ALA C 1 306 ? -77.52720 75.16600 -4.27657 1.000 35.87535 306 ALA C O 1
ATOM 7916 N N . LEU C 1 307 ? -78.28663 75.58987 -2.19923 1.000 36.03853 307 LEU C N 1
ATOM 7917 C CA . LEU C 1 307 ? -79.61290 75.96957 -2.68068 1.000 34.82260 307 LEU C CA 1
ATOM 7918 C C . LEU C 1 307 ? -79.53409 77.17769 -3.59366 1.000 39.15206 307 LEU C C 1
ATOM 7919 O O . LEU C 1 307 ? -80.15898 77.20655 -4.66031 1.000 40.27062 307 LEU C O 1
ATOM 7924 N N A MET C 1 308 ? -78.75294 78.18219 -3.21067 0.590 36.57017 308 MET C N 1
ATOM 7925 N N B MET C 1 308 ? -78.78184 78.20121 -3.17876 0.410 36.62018 308 MET C N 1
ATOM 7926 C CA A MET C 1 308 ? -78.70899 79.38538 -4.02571 0.590 40.76541 308 MET C CA 1
ATOM 7927 C CA B MET C 1 308 ? -78.65187 79.39675 -4.00239 0.410 40.74436 308 MET C CA 1
ATOM 7928 C C A MET C 1 308 ? -77.97272 79.14239 -5.34245 0.590 40.32062 308 MET C C 1
ATOM 7929 C C B MET C 1 308 ? -78.04896 79.05746 -5.35721 0.410 40.26272 308 MET C C 1
ATOM 7930 O O A MET C 1 308 ? -78.28728 79.78440 -6.35106 0.590 37.83612 308 MET C O 1
ATOM 7931 O O B MET C 1 308 ? -78.50308 79.55976 -6.39243 0.410 37.39133 308 MET C O 1
ATOM 7940 N N . ASN C 1 309 ? -77.03313 78.19115 -5.36957 1.000 36.88337 309 ASN C N 1
ATOM 7941 C CA . ASN C 1 309 ? -76.41798 77.79135 -6.62944 1.000 34.67521 309 ASN C CA 1
ATOM 7942 C C . ASN C 1 309 ? -77.42482 77.13985 -7.56439 1.000 35.89115 309 ASN C C 1
ATOM 7943 O O . ASN C 1 309 ? -77.28293 77.24124 -8.78831 1.000 35.35687 309 ASN C O 1
ATOM 7948 N N . LEU C 1 310 ? -78.42963 76.45159 -7.00756 1.000 34.68574 310 LEU C N 1
ATOM 7949 C CA . LEU C 1 310 ? -79.51007 75.85636 -7.77905 1.000 35.81219 310 LEU C CA 1
ATOM 7950 C C . LEU C 1 310 ? -80.59118 76.86048 -8.14318 1.000 37.49660 310 LEU C C 1
ATOM 7951 O O . LEU C 1 310 ? -81.49069 76.52176 -8.91800 1.000 36.88074 310 LEU C O 1
ATOM 7956 N N . GLY C 1 311 ? -80.53218 78.07296 -7.60333 1.000 38.60463 311 GLY C N 1
ATOM 7957 C CA . GLY C 1 311 ? -81.55059 79.07275 -7.85056 1.000 38.73096 311 GLY C CA 1
ATOM 7958 C C . GLY C 1 311 ? -82.73287 79.05565 -6.90636 1.000 37.38080 311 GLY C C 1
ATOM 7959 O O . GLY C 1 311 ? -83.68872 79.80770 -7.12881 1.000 40.69435 311 GLY C O 1
ATOM 7960 N N . TYR C 1 312 ? -82.70605 78.21724 -5.85623 1.000 37.06760 312 TYR C N 1
ATOM 7961 C CA . TYR C 1 312 ? -83.77631 78.13257 -4.86986 1.000 40.02585 312 TYR C CA 1
ATOM 7962 C C . TYR C 1 312 ? -83.51515 79.08123 -3.69968 1.000 42.27875 312 TYR C C 1
ATOM 7963 O O . TYR C 1 312 ? -82.37149 79.45935 -3.44192 1.000 41.76290 312 TYR C O 1
ATOM 7972 N N . PRO C 1 313 ? -84.55321 79.49946 -2.97126 1.000 44.07634 313 PRO C N 1
ATOM 7973 C CA . PRO C 1 313 ? -84.33510 80.39584 -1.83055 1.000 47.52938 313 PRO C CA 1
ATOM 7974 C C . PRO C 1 313 ? -83.58051 79.70843 -0.70089 1.000 47.67151 313 PRO C C 1
ATOM 7975 O O . PRO C 1 313 ? -83.56341 78.48219 -0.57130 1.000 41.03124 313 PRO C O 1
ATOM 7979 N N . ALA C 1 314 ? -82.95346 80.53092 0.13678 1.000 48.19262 314 ALA C N 1
ATOM 7980 C CA . ALA C 1 314 ? -82.27518 80.00333 1.31315 1.000 48.35580 314 ALA C CA 1
ATOM 7981 C C . ALA C 1 314 ? -83.27046 79.28290 2.21607 1.000 46.71350 314 ALA C C 1
ATOM 7982 O O . ALA C 1 314 ? -84.41329 79.71607 2.37842 1.000 46.05289 314 ALA C O 1
ATOM 7984 N N . LYS C 1 315 ? -82.83566 78.16255 2.79341 1.000 41.24179 315 LYS C N 1
ATOM 7985 C CA . LYS C 1 315 ? -83.68474 77.41081 3.70689 1.000 46.91878 315 LYS C CA 1
ATOM 7986 C C . LYS C 1 315 ? -83.46470 77.81323 5.15865 1.000 46.58453 315 LYS C C 1
ATOM 7987 O O . LYS C 1 315 ? -84.42284 77.88532 5.93429 1.000 53.03531 315 LYS C O 1
ATOM 7993 N N . TYR C 1 316 ? -82.22435 78.09833 5.54195 1.000 44.51060 316 TYR C N 1
ATOM 7994 C CA . TYR C 1 316 ? -81.88681 78.33204 6.93667 1.000 45.50282 316 TYR C CA 1
ATOM 7995 C C . TYR C 1 316 ? -81.69665 79.82101 7.21598 1.000 44.63956 316 TYR C C 1
ATOM 7996 O O . TYR C 1 316 ? -81.25625 80.58867 6.35569 1.000 46.32134 316 TYR C O 1
ATOM 8005 N N . SER C 1 317 ? -82.03901 80.22103 8.43088 1.000 46.46610 317 SER C N 1
ATOM 8006 C CA . SER C 1 317 ? -82.04771 81.63078 8.78673 1.000 50.72187 317 SER C CA 1
ATOM 8007 C C . SER C 1 317 ? -80.63667 82.12922 9.09689 1.000 51.27983 317 SER C C 1
ATOM 8008 O O . SER C 1 317 ? -79.67625 81.36197 9.19866 1.000 53.09058 317 SER C O 1
ATOM 8011 N N . GLU C 1 318 ? -80.52498 83.44744 9.26056 1.000 57.32003 318 GLU C N 1
ATOM 8012 C CA . GLU C 1 318 ? -79.24642 84.03854 9.63565 1.000 56.06198 318 GLU C CA 1
ATOM 8013 C C . GLU C 1 318 ? -78.78036 83.51191 10.98654 1.000 57.46478 318 GLU C C 1
ATOM 8014 O O . GLU C 1 318 ? -77.58973 83.22913 11.17917 1.000 56.02251 318 GLU C O 1
ATOM 8020 N N . GLU C 1 319 ? -79.71840 83.36138 11.92574 1.000 55.41717 319 GLU C N 1
ATOM 8021 C CA . GLU C 1 319 ? -79.43500 82.75543 13.22348 1.000 61.79688 319 GLU C CA 1
ATOM 8022 C C . GLU C 1 319 ? -78.87424 81.34360 13.07700 1.000 61.24682 319 GLU C C 1
ATOM 8023 O O . GLU C 1 319 ? -77.90137 80.97674 13.74908 1.000 61.31788 319 GLU C O 1
ATOM 8029 N N . GLU C 1 320 ? -79.48070 80.53605 12.20953 1.000 49.92967 320 GLU C N 1
ATOM 8030 C CA . GLU C 1 320 ? -79.09999 79.14088 12.03395 1.000 46.79508 320 GLU C CA 1
ATOM 8031 C C . GLU C 1 320 ? -77.83261 78.95630 11.21632 1.000 51.70620 320 GLU C C 1
ATOM 8032 O O . GLU C 1 320 ? -77.38557 77.81428 11.04394 1.000 45.67916 320 GLU C O 1
ATOM 8038 N N . THR C 1 321 ? -77.25224 80.03192 10.68590 1.000 50.86926 321 THR C N 1
ATOM 8039 C CA . THR C 1 321 ? -76.08566 79.90991 9.82188 1.000 48.33474 321 THR C CA 1
ATOM 8040 C C . THR C 1 321 ? -74.93951 80.79180 10.29716 1.000 52.68000 321 THR C C 1
ATOM 8041 O O . THR C 1 321 ? -74.05941 81.13573 9.49989 1.000 44.93433 321 THR C O 1
ATOM 8045 N N . HIS C 1 322 ? -74.92336 81.15755 11.57548 1.000 53.36429 322 HIS C N 1
ATOM 8046 C CA . HIS C 1 322 ? -73.93483 82.11087 12.07273 1.000 58.15171 322 HIS C CA 1
ATOM 8047 C C . HIS C 1 322 ? -72.65171 81.37779 12.42969 1.000 63.52604 322 HIS C C 1
ATOM 8048 O O . HIS C 1 322 ? -72.46547 80.90324 13.55504 1.000 69.36095 322 HIS C O 1
ATOM 8055 N N . VAL C 1 323 ? -71.74827 81.32797 11.46126 1.000 50.26129 323 VAL C N 1
ATOM 8056 C CA . VAL C 1 323 ? -70.42864 80.73599 11.62801 1.000 55.99619 323 VAL C CA 1
ATOM 8057 C C . VAL C 1 323 ? -69.53859 81.68727 12.41647 1.000 61.84163 323 VAL C C 1
ATOM 8058 O O . VAL C 1 323 ? -69.55925 82.90718 12.20142 1.000 60.07826 323 VAL C O 1
ATOM 8062 N N . SER C 1 324 ? -68.74207 81.12857 13.32660 1.000 57.27792 324 SER C N 1
ATOM 8063 C CA . SER C 1 324 ? -67.82553 81.94067 14.10949 1.000 56.44887 324 SER C CA 1
ATOM 8064 C C . SER C 1 324 ? -66.86789 82.68701 13.18135 1.000 56.30675 324 SER C C 1
ATOM 8065 O O . SER C 1 324 ? -66.49103 82.17029 12.12653 1.000 56.47256 324 SER C O 1
ATOM 8068 N N . PRO C 1 325 ? -66.47989 83.91469 13.53889 1.000 57.98327 325 PRO C N 1
ATOM 8069 C CA . PRO C 1 325 ? -65.58604 84.68502 12.65575 1.000 60.70991 325 PRO C CA 1
ATOM 8070 C C . PRO C 1 325 ? -64.23287 84.03137 12.45142 1.000 61.82320 325 PRO C C 1
ATOM 8071 O O . PRO C 1 325 ? -63.64118 84.17642 11.37383 1.000 64.80777 325 PRO C O 1
ATOM 8075 N N . GLU C 1 326 ? -63.72522 83.31478 13.45701 1.000 57.44110 326 GLU C N 1
ATOM 8076 C CA . GLU C 1 326 ? -62.43890 82.63716 13.32065 1.000 57.07000 326 GLU C CA 1
ATOM 8077 C C . GLU C 1 326 ? -62.46535 81.61092 12.18790 1.000 52.52735 326 GLU C C 1
ATOM 8078 O O . GLU C 1 326 ? -61.48703 81.47122 11.44478 1.000 49.77702 326 GLU C O 1
ATOM 8084 N N . ILE C 1 327 ? -63.57053 80.87653 12.04522 1.000 49.34539 327 ILE C N 1
ATOM 8085 C CA . ILE C 1 327 ? -63.66546 79.88828 10.97311 1.000 49.49541 327 ILE C CA 1
ATOM 8086 C C . ILE C 1 327 ? -63.76288 80.57436 9.61301 1.000 56.91472 327 ILE C C 1
ATOM 8087 O O . ILE C 1 327 ? -63.14360 80.13687 8.63402 1.000 52.16678 327 ILE C O 1
ATOM 8092 N N . LEU C 1 328 ? -64.53478 81.65938 9.52727 1.000 53.29323 328 LEU C N 1
ATOM 8093 C CA . LEU C 1 328 ? -64.66864 82.36380 8.25759 1.000 57.34898 328 LEU C CA 1
ATOM 8094 C C . LEU C 1 328 ? -63.34285 82.99101 7.83377 1.000 58.41753 328 LEU C C 1
ATOM 8095 O O . LEU C 1 328 ? -63.00232 82.98800 6.64492 1.000 55.64088 328 LEU C O 1
ATOM 8100 N N . ALA C 1 329 ? -62.57294 83.51531 8.79063 1.000 52.80370 329 ALA C N 1
ATOM 8101 C CA . ALA C 1 329 ? -61.26329 84.06972 8.46025 1.000 55.89091 329 ALA C CA 1
ATOM 8102 C C . ALA C 1 329 ? -60.29389 82.99250 7.98381 1.000 58.48333 329 ALA C C 1
ATOM 8103 O O . ALA C 1 329 ? -59.43465 83.26430 7.13462 1.000 53.68275 329 ALA C O 1
ATOM 8105 N N . ALA C 1 330 ? -60.40486 81.77444 8.52098 1.000 49.30328 330 ALA C N 1
ATOM 8106 C CA . ALA C 1 330 ? -59.57874 80.67155 8.04775 1.000 48.08998 330 ALA C CA 1
ATOM 8107 C C . ALA C 1 330 ? -59.91513 80.27615 6.61386 1.000 47.17145 330 ALA C C 1
ATOM 8108 O O . ALA C 1 330 ? -59.07875 79.66778 5.94277 1.000 51.44564 330 ALA C O 1
ATOM 8110 N N . LEU C 1 331 ? -61.11723 80.60193 6.13378 1.000 48.82954 331 LEU C N 1
ATOM 8111 C CA . LEU C 1 331 ? -61.45454 80.34198 4.73483 1.000 49.45593 331 LEU C CA 1
ATOM 8112 C C . LEU C 1 331 ? -60.54812 81.09384 3.76844 1.000 57.75692 331 LEU C C 1
ATOM 8113 O O . LEU C 1 331 ? -60.32511 80.62967 2.64652 1.000 61.92058 331 LEU C O 1
ATOM 8118 N N . SER C 1 332 ? -60.04190 82.26475 4.16108 1.000 63.59710 332 SER C N 1
ATOM 8119 C CA . SER C 1 332 ? -59.16582 82.99500 3.25742 1.000 67.92657 332 SER C CA 1
ATOM 8120 C C . SER C 1 332 ? -57.72160 82.93929 3.74594 1.000 65.97370 332 SER C C 1
ATOM 8121 O O . SER C 1 332 ? -57.48237 82.93164 4.95713 1.000 76.57760 332 SER C O 1
ATOM 8124 N N . PRO C 1 333 ? -56.73051 82.89867 2.83691 1.000 85.61026 333 PRO C N 1
ATOM 8125 C CA . PRO C 1 333 ? -55.31200 82.78416 3.21890 1.000 81.16499 333 PRO C CA 1
ATOM 8126 C C . PRO C 1 333 ? -54.84264 83.86641 4.19260 1.000 88.75275 333 PRO C C 1
ATOM 8127 O O . PRO C 1 333 ? -55.48518 84.91437 4.28933 1.000 97.13533 333 PRO C O 1
ATOM 8131 N N . PRO D 1 6 ? -87.32725 49.64122 -16.04766 1.000 95.25879 6 PRO D N 1
ATOM 8132 C CA . PRO D 1 6 ? -87.29268 50.88635 -15.26977 1.000 94.83242 6 PRO D CA 1
ATOM 8133 C C . PRO D 1 6 ? -88.32045 50.88701 -14.13889 1.000 86.82620 6 PRO D C 1
ATOM 8134 O O . PRO D 1 6 ? -89.47087 50.48162 -14.33143 1.000 83.17576 6 PRO D O 1
ATOM 8138 N N . THR D 1 7 ? -87.89848 51.34733 -12.96434 1.000 89.60022 7 THR D N 1
ATOM 8139 C CA . THR D 1 7 ? -88.70550 51.24236 -11.75580 1.000 77.29348 7 THR D CA 1
ATOM 8140 C C . THR D 1 7 ? -89.58940 52.47495 -11.59558 1.000 69.18987 7 THR D C 1
ATOM 8141 O O . THR D 1 7 ? -89.12664 53.60733 -11.77463 1.000 70.66637 7 THR D O 1
ATOM 8145 N N . ALA D 1 8 ? -90.85983 52.24866 -11.25777 1.000 66.22899 8 ALA D N 1
ATOM 8146 C CA . ALA D 1 8 ? -91.76935 53.34875 -10.95696 1.000 63.70501 8 ALA D CA 1
ATOM 8147 C C . ALA D 1 8 ? -91.40614 53.96965 -9.61595 1.000 66.50271 8 ALA D C 1
ATOM 8148 O O . ALA D 1 8 ? -91.40287 53.28967 -8.58070 1.000 64.95516 8 ALA D O 1
ATOM 8150 N N . LEU D 1 9 ? -91.11298 55.26455 -9.63324 1.000 50.35604 9 LEU D N 1
ATOM 8151 C CA . LEU D 1 9 ? -90.89860 56.01579 -8.41061 1.000 50.74029 9 LEU D CA 1
ATOM 8152 C C . LEU D 1 9 ? -91.55101 57.37473 -8.59027 1.000 44.10529 9 LEU D C 1
ATOM 8153 O O . LEU D 1 9 ? -91.35380 58.01122 -9.62988 1.000 44.00791 9 LEU D O 1
ATOM 8158 N N . ASP D 1 10 ? -92.35569 57.78136 -7.60605 1.000 44.27373 10 AS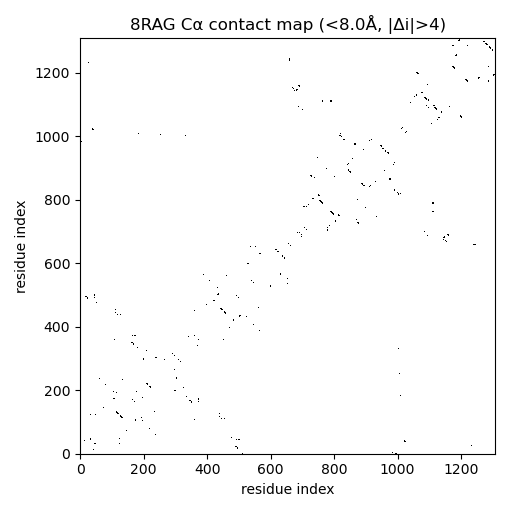P D N 1
ATOM 8159 C CA . ASP D 1 10 ? -92.86001 59.14627 -7.52696 1.000 44.91065 10 ASP D CA 1
ATOM 8160 C C . ASP D 1 10 ? -91.71570 60.12927 -7.77874 1.000 37.17814 10 ASP D C 1
ATOM 8161 O O . ASP D 1 10 ? -90.63379 59.96067 -7.20413 1.000 37.69663 10 ASP D O 1
ATOM 8166 N N . PRO D 1 11 ? -91.90944 61.15237 -8.62078 1.000 37.83612 11 PRO D N 1
ATOM 8167 C CA . PRO D 1 11 ? -90.77799 62.02055 -8.99845 1.000 40.80226 11 PRO D CA 1
ATOM 8168 C C . PRO D 1 11 ? -90.14769 62.77804 -7.84736 1.000 39.43894 11 PRO D C 1
ATOM 8169 O O . PRO D 1 11 ? -89.04273 63.30705 -8.02117 1.000 35.80166 11 PRO D O 1
ATOM 8173 N N . THR D 1 12 ? -90.79438 62.86649 -6.68636 1.000 34.47782 12 THR D N 1
ATOM 8174 C CA . THR D 1 12 ? -90.15201 63.55783 -5.57305 1.000 39.75740 12 THR D CA 1
ATOM 8175 C C . THR D 1 12 ? -89.28555 62.64267 -4.72077 1.000 38.72833 12 THR D C 1
ATOM 8176 O O . THR D 1 12 ? -88.58969 63.13219 -3.82563 1.000 37.90454 12 THR D O 1
ATOM 8180 N N A GLU D 1 13 ? -89.29404 61.34024 -4.96670 0.490 36.28856 13 GLU D N 1
ATOM 8181 N N B GLU D 1 13 ? -89.30905 61.33787 -4.98165 0.510 36.28330 13 GLU D N 1
ATOM 8182 C CA A GLU D 1 13 ? -88.68860 60.40477 -4.03521 0.490 36.58333 13 GLU D CA 1
ATOM 8183 C CA B GLU D 1 13 ? -88.69372 60.34613 -4.11481 0.510 36.58070 13 GLU D CA 1
ATOM 8184 C C A GLU D 1 13 ? -87.26735 60.03971 -4.45011 0.490 36.59123 13 GLU D C 1
ATOM 8185 C C B GLU D 1 13 ? -87.22183 60.14484 -4.45662 0.510 36.55965 13 GLU D C 1
ATOM 8186 O O A GLU D 1 13 ? -86.92467 60.01597 -5.63638 0.490 35.00157 13 GLU D O 1
ATOM 8187 O O B GLU D 1 13 ? -86.79843 60.32220 -5.60384 0.510 34.73311 13 GLU D O 1
ATOM 8198 N N . LEU D 1 14 ? -86.44039 59.77102 -3.44139 1.000 31.70643 14 LEU D N 1
ATOM 8199 C CA . LEU D 1 14 ? -85.03356 59.43863 -3.65213 1.000 32.28019 14 LEU D CA 1
ATOM 8200 C C . LEU D 1 14 ? -84.89278 58.01699 -4.18859 1.000 35.00946 14 LEU D C 1
ATOM 8201 O O . LEU D 1 14 ? -85.56972 57.09905 -3.72433 1.000 34.94103 14 LEU D O 1
ATOM 8206 N N . ARG D 1 15 ? -84.00025 57.83156 -5.17169 1.000 31.18269 15 ARG D N 1
ATOM 8207 C CA . ARG D 1 15 ? -83.80598 56.48934 -5.72335 1.000 35.43846 15 ARG D CA 1
ATOM 8208 C C . ARG D 1 15 ? -83.28992 55.51311 -4.67277 1.000 35.24370 15 ARG D C 1
ATOM 8209 O O . ARG D 1 15 ? -83.58624 54.31114 -4.74412 1.000 33.42506 15 ARG D O 1
ATOM 8217 N N . SER D 1 16 ? -82.51564 55.99772 -3.70145 1.000 33.35926 16 SER D N 1
ATOM 8218 C CA . SER D 1 16 ? -82.02525 55.11245 -2.65142 1.000 33.64351 16 SER D CA 1
ATOM 8219 C C . SER D 1 16 ? -83.15531 54.53828 -1.80395 1.000 32.74603 16 SER D C 1
ATOM 8220 O O . SER D 1 16 ? -82.95498 53.51858 -1.13482 1.000 33.06712 16 SER D O 1
ATOM 8223 N N . SER D 1 17 ? -84.34163 55.15756 -1.81380 1.000 31.56957 17 SER D N 1
ATOM 8224 C CA . SER D 1 17 ? -85.44172 54.61893 -1.02928 1.000 34.99630 17 SER D CA 1
ATOM 8225 C C . SER D 1 17 ? -85.94292 53.28103 -1.56477 1.000 36.24119 17 SER D C 1
ATOM 8226 O O . SER D 1 17 ? -86.74229 52.63020 -0.88346 1.000 33.17240 17 SER D O 1
ATOM 8229 N N . LEU D 1 18 ? -85.49425 52.85786 -2.75640 1.000 33.24346 18 LEU D N 1
ATOM 8230 C CA . LEU D 1 18 ? -85.82104 51.52779 -3.27147 1.000 36.62281 18 LEU D CA 1
ATOM 8231 C C . LEU D 1 18 ? -85.04388 50.41626 -2.56873 1.000 38.00192 18 LEU D C 1
ATOM 8232 O O . LEU D 1 18 ? -85.46286 49.25178 -2.61962 1.000 33.64351 18 LEU D O 1
ATOM 8237 N N . ASP D 1 19 ? -83.92532 50.74299 -1.93013 1.000 37.27026 19 ASP D N 1
ATOM 8238 C CA . ASP D 1 19 ? -83.03955 49.76349 -1.31999 1.000 36.36225 19 ASP D CA 1
ATOM 8239 C C . ASP D 1 19 ? -83.18795 49.77640 0.19546 1.000 36.42542 19 ASP D C 1
ATOM 8240 O O . ASP D 1 19 ? -83.51258 50.80172 0.79792 1.000 37.20972 19 ASP D O 1
ATOM 8245 N N . LYS D 1 20 ? -82.93252 48.63153 0.80765 1.000 36.68335 20 LYS D N 1
ATOM 8246 C CA . LYS D 1 20 ? -82.84867 48.59172 2.26013 1.000 37.82032 20 LYS D CA 1
ATOM 8247 C C . LYS D 1 20 ? -81.67574 49.46208 2.70577 1.000 36.78599 20 LYS D C 1
ATOM 8248 O O . LYS D 1 20 ? -80.57092 49.33698 2.16114 1.000 38.12562 20 LYS D O 1
ATOM 8254 N N . PRO D 1 21 ? -81.87579 50.37549 3.64409 1.000 40.45485 21 PRO D N 1
ATOM 8255 C CA . PRO D 1 21 ? -80.78760 51.27575 4.02810 1.000 38.76517 21 PRO D CA 1
ATOM 8256 C C . PRO D 1 21 ? -79.73344 50.54759 4.84502 1.000 40.71541 21 PRO D C 1
ATOM 8257 O O . PRO D 1 21 ? -79.97345 49.47492 5.39930 1.000 35.32266 21 PRO D O 1
ATOM 8261 N N . PHE D 1 22 ? -78.53956 51.13400 4.88153 1.000 36.68598 22 PHE D N 1
ATOM 8262 C CA . PHE D 1 22 ? -77.52280 50.70313 5.83237 1.000 38.86255 22 PHE D CA 1
ATOM 8263 C C . PHE D 1 22 ? -78.02143 50.93840 7.25669 1.000 39.91005 22 PHE D C 1
ATOM 8264 O O . PHE D 1 22 ? -78.89392 51.77326 7.50697 1.000 38.99152 22 PHE D O 1
ATOM 8272 N N . GLY D 1 23 ? -77.47128 50.18455 8.20457 1.000 41.56025 23 GLY D N 1
ATOM 8273 C CA . GLY D 1 23 ? -77.82937 50.35317 9.60391 1.000 40.46011 23 GLY D CA 1
ATOM 8274 C C . GLY D 1 23 ? -77.20693 51.59104 10.22390 1.000 42.04451 23 GLY D C 1
ATOM 8275 O O . GLY D 1 23 ? -76.95299 52.60156 9.55758 1.000 40.74962 23 GLY D O 1
ATOM 8276 N N . THR D 1 24 ? -76.95596 51.51478 11.52919 1.000 44.06055 24 THR D N 1
ATOM 8277 C CA . THR D 1 24 ? -76.26719 52.57751 12.25341 1.000 45.65547 24 THR D CA 1
ATOM 8278 C C . THR D 1 24 ? -74.99720 52.06795 12.92627 1.000 45.14489 24 THR D C 1
ATOM 8279 O O . THR D 1 24 ? -74.46275 52.73518 13.82248 1.000 47.05564 24 THR D O 1
ATOM 8283 N N . ASN D 1 25 ? -74.51409 50.89297 12.51981 1.000 40.38905 25 ASN D N 1
ATOM 8284 C CA . ASN D 1 25 ? -73.27904 50.35220 13.07148 1.000 40.43380 25 ASN D CA 1
ATOM 8285 C C . ASN D 1 25 ? -72.09430 51.19836 12.63235 1.000 39.84951 25 ASN D C 1
ATOM 8286 O O . ASN D 1 25 ? -72.03862 51.68890 11.50007 1.000 38.95467 25 ASN D O 1
ATOM 8291 N N . ARG D 1 26 ? -71.13169 51.35160 13.52778 1.000 37.94139 26 ARG D N 1
ATOM 8292 C CA . ARG D 1 26 ? -69.84857 51.96030 13.19608 1.000 38.47567 26 ARG D CA 1
ATOM 8293 C C . ARG D 1 26 ? -68.77774 51.03056 13.75298 1.000 38.05456 26 ARG D C 1
ATOM 8294 O O . ARG D 1 26 ? -68.55881 50.97176 14.96705 1.000 36.60702 26 ARG D O 1
ATOM 8302 N N . VAL D 1 27 ? -68.14189 50.28075 12.85949 1.000 36.86758 27 VAL D N 1
ATOM 8303 C CA . VAL D 1 27 ? -67.12509 49.31289 13.23143 1.000 33.18556 27 VAL D CA 1
ATOM 8304 C C . VAL D 1 27 ? -65.87399 49.62286 12.42680 1.000 34.80680 27 VAL D C 1
ATOM 8305 O O . VAL D 1 27 ? -65.90349 50.35508 11.43590 1.000 36.46753 27 VAL D O 1
ATOM 8309 N N . ILE D 1 28 ? -64.76214 49.06140 12.87802 1.000 38.37829 28 ILE D N 1
ATOM 8310 C CA . ILE D 1 28 ? -63.52834 49.05676 12.10923 1.000 34.15936 28 ILE D CA 1
ATOM 8311 C C . ILE D 1 28 ? -63.57579 47.79558 11.25529 1.000 33.29610 28 ILE D C 1
ATOM 8312 O O . ILE D 1 28 ? -63.41044 46.68953 11.77981 1.000 34.28832 28 ILE D O 1
ATOM 8317 N N . ALA D 1 29 ? -63.83305 47.96297 9.95531 1.000 31.96173 29 ALA D N 1
ATOM 8318 C CA . ALA D 1 29 ? -64.09986 46.83961 9.06015 1.000 35.74639 29 ALA D CA 1
ATOM 8319 C C . ALA D 1 29 ? -63.05217 45.73830 9.19670 1.000 35.89904 29 ALA D C 1
ATOM 8320 O O . ALA D 1 29 ? -61.84987 46.00251 9.26212 1.000 35.40161 29 ALA D O 1
ATOM 8322 N N . ASP D 1 30 ? -63.51723 44.49250 9.22959 1.000 35.10421 30 ASP D N 1
ATOM 8323 C CA . ASP D 1 30 ? -62.61935 43.34565 9.23671 1.000 37.79664 30 ASP D CA 1
ATOM 8324 C C . ASP D 1 30 ? -62.09750 43.06520 7.82570 1.000 33.99881 30 ASP D C 1
ATOM 8325 O O . ASP D 1 30 ? -62.52463 43.68218 6.84387 1.000 35.41740 30 ASP D O 1
ATOM 8330 N N . ASP D 1 31 ? -61.17858 42.09114 7.73037 1.000 38.13089 31 ASP D N 1
ATOM 8331 C CA . ASP D 1 31 ? -60.51589 41.79648 6.45471 1.000 36.20434 31 ASP D CA 1
ATOM 8332 C C . ASP D 1 31 ? -61.52310 41.45122 5.36941 1.000 33.62245 31 ASP D C 1
ATOM 8333 O O . ASP D 1 31 ? -61.36454 41.85295 4.21009 1.000 36.98865 31 ASP D O 1
ATOM 8338 N N . ALA D 1 32 ? -62.53643 40.66334 5.71757 1.000 34.63047 32 ALA D N 1
ATOM 8339 C CA . ALA D 1 32 ? -63.49215 40.20166 4.71785 1.000 37.43870 32 ALA D CA 1
ATOM 8340 C C . ALA D 1 32 ? -64.39411 41.34054 4.26288 1.000 37.77558 32 ALA D C 1
ATOM 8341 O O . ALA D 1 32 ? -64.66566 41.48248 3.06590 1.000 35.78061 32 ALA D O 1
ATOM 8343 N N . MET D 1 33 ? -64.85319 42.17186 5.20365 1.000 34.79101 33 MET D N 1
ATOM 8344 C CA . MET D 1 33 ? -65.58177 43.38193 4.83637 1.000 39.83899 33 MET D CA 1
ATOM 8345 C C . MET D 1 33 ? -64.76210 44.26266 3.89228 1.000 39.13364 33 MET D C 1
ATOM 8346 O O . MET D 1 33 ? -65.29124 44.79481 2.90536 1.000 32.70129 33 MET D O 1
ATOM 8351 N N . MET D 1 34 ? -63.46160 44.41999 4.16161 1.000 35.70165 34 MET D N 1
ATOM 8352 C CA . MET D 1 34 ? -62.62415 45.19221 3.24713 1.000 34.41465 34 MET D CA 1
ATOM 8353 C C . MET D 1 34 ? -62.50509 44.50980 1.88542 1.000 35.48583 34 MET D C 1
ATOM 8354 O O . MET D 1 34 ? -62.55750 45.17849 0.84455 1.000 34.30674 34 MET D O 1
ATOM 8359 N N . ALA D 1 35 ? -62.34496 43.18042 1.87020 1.000 35.84904 35 ALA D N 1
ATOM 8360 C CA . ALA D 1 35 ? -62.20451 42.47134 0.60153 1.000 36.05959 35 ALA D CA 1
ATOM 8361 C C . ALA D 1 35 ? -63.47010 42.55839 -0.24030 1.000 41.23652 35 ALA D C 1
ATOM 8362 O O . ALA D 1 35 ? -63.39234 42.49576 -1.47185 1.000 38.92572 35 ALA D O 1
ATOM 8364 N N . ASP D 1 36 ? -64.63680 42.68200 0.39673 1.000 35.27528 36 ASP D N 1
ATOM 8365 C CA . ASP D 1 36 ? -65.90828 42.74625 -0.31590 1.000 39.56527 36 ASP D CA 1
ATOM 8366 C C . ASP D 1 36 ? -66.29820 44.16205 -0.70909 1.000 32.19333 36 ASP D C 1
ATOM 8367 O O . ASP D 1 36 ? -67.27581 44.32539 -1.43334 1.000 33.94354 36 ASP D O 1
ATOM 8372 N N . SER D 1 37 ? -65.58890 45.18640 -0.23813 1.000 33.30662 37 SER D N 1
ATOM 8373 C CA . SER D 1 37 ? -65.94467 46.54781 -0.61356 1.000 29.82726 37 SER D CA 1
ATOM 8374 C C . SER D 1 37 ? -65.58940 46.78563 -2.08062 1.000 28.78766 37 SER D C 1
ATOM 8375 O O . SER D 1 37 ? -64.77699 46.06714 -2.66965 1.000 30.86159 37 SER D O 1
ATOM 8378 N N . ILE D 1 38 ? -66.21858 47.79963 -2.68337 1.000 31.53273 38 ILE D N 1
ATOM 8379 C CA . ILE D 1 38 ? -66.12744 48.01739 -4.12601 1.000 29.76936 38 ILE D CA 1
ATOM 8380 C C . ILE D 1 38 ? -65.85213 49.48884 -4.40203 1.000 30.26152 38 ILE D C 1
ATOM 8381 O O . ILE D 1 38 ? -65.98194 50.33941 -3.52634 1.000 31.82487 38 ILE D O 1
ATOM 8386 N N . THR D 1 39 ? -65.46555 49.78817 -5.65159 1.000 30.49839 39 THR D N 1
ATOM 8387 C CA . THR D 1 39 ? -65.28020 51.17971 -6.03402 1.000 31.66432 39 THR D CA 1
ATOM 8388 C C . THR D 1 39 ? -66.62423 51.82706 -6.33566 1.000 31.96962 39 THR D C 1
ATOM 8389 O O . THR D 1 39 ? -67.59420 51.13349 -6.64758 1.000 30.44576 39 THR D O 1
ATOM 8393 N N . PRO D 1 40 ? -66.71869 53.15852 -6.19596 1.000 29.53775 40 PRO D N 1
ATOM 8394 C CA . PRO D 1 40 ? -67.99056 53.84448 -6.49843 1.000 31.28796 40 PRO D CA 1
ATOM 8395 C C . PRO D 1 40 ? -68.53288 53.55423 -7.88922 1.000 32.45126 40 PRO D C 1
ATOM 8396 O O . PRO D 1 40 ? -69.75172 53.45141 -8.05394 1.000 33.34347 40 PRO D O 1
ATOM 8400 N N . ALA D 1 41 ? -67.66674 53.41169 -8.89852 1.000 34.07777 41 ALA D N 1
ATOM 8401 C CA . ALA D 1 41 ? -68.15214 53.15898 -10.24934 1.000 31.40640 41 ALA D CA 1
ATOM 8402 C C . ALA D 1 41 ? -68.76018 51.77647 -10.39558 1.000 34.30674 41 ALA D C 1
ATOM 8403 O O . ALA D 1 41 ? -69.47808 51.52926 -11.36481 1.000 34.86207 41 ALA D O 1
ATOM 8405 N N . GLN D 1 42 ? -68.49493 50.86838 -9.46472 1.000 33.35663 42 GLN D N 1
ATOM 8406 C CA . GLN D 1 42 ? -69.13274 49.56294 -9.50617 1.000 31.28007 42 GLN D CA 1
ATOM 8407 C C . GLN D 1 42 ? -70.43342 49.50600 -8.71462 1.000 31.35902 42 GLN D C 1
ATOM 8408 O O . GLN D 1 42 ? -71.11845 48.47361 -8.74517 1.000 35.49636 42 GLN D O 1
ATOM 8414 N N . TYR D 1 43 ? -70.79520 50.57829 -8.01492 1.000 29.72198 43 TYR D N 1
ATOM 8415 C CA . TYR D 1 43 ? -71.96832 50.52599 -7.14188 1.000 32.37493 43 TYR D CA 1
ATOM 8416 C C . TYR D 1 43 ? -73.25654 50.28274 -7.92454 1.000 36.97285 43 TYR D C 1
ATOM 8417 O O . TYR D 1 43 ? -74.17422 49.61492 -7.42341 1.000 31.80645 43 TYR D O 1
ATOM 8426 N N A ARG D 1 44 ? -73.34415 50.80973 -9.14826 0.700 34.89629 44 ARG D N 1
ATOM 8427 N N B ARG D 1 44 ? -73.33627 50.80719 -9.15039 0.300 34.97525 44 ARG D N 1
ATOM 8428 C CA A ARG D 1 44 ? -74.55945 50.66898 -9.94791 0.700 38.39671 44 ARG D CA 1
ATOM 8429 C CA B ARG D 1 44 ? -74.54519 50.68342 -9.95942 0.300 38.43356 44 ARG D CA 1
ATOM 8430 C C A ARG D 1 44 ? -74.96384 49.20833 -10.11546 0.700 40.10481 44 ARG D C 1
ATOM 8431 C C B ARG D 1 44 ? -74.95379 49.22782 -10.16194 0.300 40.09165 44 ARG D C 1
ATOM 8432 O O A ARG D 1 44 ? -76.15494 48.88035 -10.14218 0.700 39.50210 44 ARG D O 1
ATOM 8433 O O B ARG D 1 44 ? -76.14870 48.92549 -10.25451 0.300 39.55474 44 ARG D O 1
ATOM 8448 N N . TYR D 1 45 ? -73.98924 48.31420 -10.22593 1.000 37.66767 45 TYR D N 1
ATOM 8449 C CA . TYR D 1 45 ? -74.27425 46.90341 -10.40914 1.000 42.89988 45 TYR D CA 1
ATOM 8450 C C . TYR D 1 45 ? -74.28629 46.12292 -9.10093 1.000 47.01616 45 TYR D C 1
ATOM 8451 O O . TYR D 1 45 ? -74.38749 44.89156 -9.13243 1.000 44.11845 45 TYR D O 1
ATOM 8460 N N . HIS D 1 46 ? -74.16989 46.79703 -7.95915 1.000 39.80214 46 HIS D N 1
ATOM 8461 C CA . HIS D 1 46 ? -73.98893 46.10141 -6.68504 1.000 38.54410 46 HIS D CA 1
ATOM 8462 C C . HIS D 1 46 ? -74.59640 46.90447 -5.53565 1.000 37.27552 46 HIS D C 1
ATOM 8463 O O . HIS D 1 46 ? -73.94186 47.17469 -4.52941 1.000 31.54589 46 HIS D O 1
ATOM 8470 N N . HIS D 1 47 ? -75.87000 47.27623 -5.65090 1.000 36.12275 47 HIS D N 1
ATOM 8471 C CA . HIS D 1 47 ? -76.49118 48.06397 -4.59174 1.000 35.95431 47 HIS D CA 1
ATOM 8472 C C . HIS D 1 47 ? -76.44854 47.30316 -3.26866 1.000 37.55187 47 HIS D C 1
ATOM 8473 O O . HIS D 1 47 ? -76.53772 46.07345 -3.23799 1.000 39.36261 47 HIS D O 1
ATOM 8480 N N . GLY D 1 48 ? -76.29400 48.04455 -2.17310 1.000 36.67282 48 GLY D N 1
ATOM 8481 C CA . GLY D 1 48 ? -76.11981 47.45840 -0.86083 1.000 39.29418 48 GLY D CA 1
ATOM 8482 C C . GLY D 1 48 ? -74.69947 47.05124 -0.51163 1.000 44.74747 48 GLY D C 1
ATOM 8483 O O . GLY D 1 48 ? -74.42563 46.75710 0.66067 1.000 39.57843 48 GLY D O 1
ATOM 8484 N N . SER D 1 49 ? -73.78915 47.00244 -1.47831 1.000 35.39109 49 SER D N 1
ATOM 8485 C CA . SER D 1 49 ? -72.38713 46.80352 -1.15145 1.000 36.12012 49 SER D CA 1
ATOM 8486 C C . SER D 1 49 ? -71.80408 48.07179 -0.54158 1.000 35.44372 49 SER D C 1
ATOM 8487 O O . SER D 1 49 ? -72.30687 49.17355 -0.74595 1.000 37.17025 49 SER D O 1
ATOM 8490 N N . ARG D 1 50 ? -70.70765 47.90572 0.19078 1.000 34.19621 50 ARG D N 1
ATOM 8491 C CA . ARG D 1 50 ? -70.00071 49.02230 0.79360 1.000 32.44600 50 ARG D CA 1
ATOM 8492 C C . ARG D 1 50 ? -68.97258 49.57029 -0.18927 1.000 31.89856 50 ARG D C 1
ATOM 8493 O O . ARG D 1 50 ? -68.26880 48.80362 -0.84620 1.000 31.88014 50 ARG D O 1
ATOM 8501 N N A VAL D 1 51 ? -68.91665 50.88410 -0.33080 0.400 30.25100 51 VAL D N 1
ATOM 8502 N N B VAL D 1 51 ? -68.85165 50.90400 -0.22087 0.600 30.18783 51 VAL D N 1
ATOM 8503 C CA A VAL D 1 51 ? -67.98900 51.48599 -1.28221 0.400 31.81171 51 VAL D CA 1
ATOM 8504 C CA B VAL D 1 51 ? -68.04204 51.63600 -1.19523 0.600 31.88540 51 VAL D CA 1
ATOM 8505 C C A VAL D 1 51 ? -66.76854 51.99576 -0.53093 0.400 32.14596 51 VAL D C 1
ATOM 8506 C C B VAL D 1 51 ? -66.76918 52.15705 -0.53161 0.600 32.20123 51 VAL D C 1
ATOM 8507 O O A VAL D 1 51 ? -66.83976 52.37613 0.64412 0.400 31.86435 51 VAL D O 1
ATOM 8508 O O B VAL D 1 51 ? -66.81576 52.73109 0.56405 0.600 31.13531 51 VAL D O 1
ATOM 8515 N N . ARG D 1 52 ? -65.63396 52.00446 -1.22280 1.000 31.69591 52 ARG D N 1
ATOM 8516 C CA . ARG D 1 52 ? -64.32312 52.23095 -0.62105 1.000 32.13017 52 ARG D CA 1
ATOM 8517 C C . ARG D 1 52 ? -63.63285 53.43876 -1.24148 1.000 32.47495 52 ARG D C 1
ATOM 8518 O O . ARG D 1 52 ? -63.61895 53.56618 -2.47531 1.000 31.10636 52 ARG D O 1
ATOM 8526 N N . PRO D 1 53 ? -63.05290 54.33495 -0.44347 1.000 32.51969 53 PRO D N 1
ATOM 8527 C CA . PRO D 1 53 ? -62.30602 55.46086 -1.02210 1.000 28.80872 53 PRO D CA 1
ATOM 8528 C C . PRO D 1 53 ? -60.97207 55.00047 -1.59146 1.000 32.56180 53 PRO D C 1
ATOM 8529 O O . PRO D 1 53 ? -60.39331 54.00359 -1.14458 1.000 29.92990 53 PRO D O 1
ATOM 8533 N N . VAL D 1 54 ? -60.49185 55.73901 -2.60557 1.000 32.18281 54 VAL D N 1
ATOM 8534 C CA . VAL D 1 54 ? -59.21340 55.40787 -3.22497 1.000 32.67234 54 VAL D CA 1
ATOM 8535 C C . VAL D 1 54 ? -58.10417 55.61029 -2.20111 1.000 32.22492 54 VAL D C 1
ATOM 8536 O O . VAL D 1 54 ? -58.16066 56.52703 -1.36963 1.000 30.13519 54 VAL D O 1
ATOM 8540 N N . ASN D 1 55 ? -57.10108 54.72850 -2.22864 1.000 33.57245 55 ASN D N 1
ATOM 8541 C CA . ASN D 1 55 ? -56.02497 54.73131 -1.23366 1.000 32.89342 55 ASN D CA 1
ATOM 8542 C C . ASN D 1 55 ? -54.70634 54.70637 -1.99096 1.000 32.78814 55 ASN D C 1
ATOM 8543 O O . ASN D 1 55 ? -54.25738 53.64291 -2.42389 1.000 31.19585 55 ASN D O 1
ATOM 8548 N N . TRP D 1 56 ? -54.08539 55.87125 -2.14484 1.000 30.10098 56 TRP D N 1
ATOM 8549 C CA . TRP D 1 56 ? -52.84072 55.95510 -2.89406 1.000 35.22528 56 TRP D CA 1
ATOM 8550 C C . TRP D 1 56 ? -51.64673 55.49011 -2.08651 1.000 36.21224 56 TRP D C 1
ATOM 8551 O O . TRP D 1 56 ? -50.53607 55.45970 -2.62038 1.000 35.92273 56 TRP D O 1
ATOM 8562 N N . ASN D 1 57 ? -51.84771 55.12955 -0.82016 1.000 33.89354 57 ASN D N 1
ATOM 8563 C CA . ASN D 1 57 ? -50.83170 54.45984 -0.02591 1.000 37.80716 57 ASN D CA 1
ATOM 8564 C C . ASN D 1 57 ? -51.02410 52.94590 0.00879 1.000 41.74448 57 ASN D C 1
ATOM 8565 O O . ASN D 1 57 ? -50.37225 52.26205 0.80261 1.000 40.70225 57 ASN D O 1
ATOM 8570 N N . ASN D 1 58 ? -51.89081 52.40109 -0.86086 1.000 36.70177 58 ASN D N 1
ATOM 8571 C CA . ASN D 1 58 ? -52.10620 50.96278 -0.95743 1.000 35.85167 58 ASN D CA 1
ATOM 8572 C C . ASN D 1 58 ? -52.22298 50.62357 -2.44799 1.000 36.16223 58 ASN D C 1
ATOM 8573 O O . ASN D 1 58 ? -53.28676 50.26859 -2.95297 1.000 35.34898 58 ASN D O 1
ATOM 8578 N N . ILE D 1 59 ? -51.08987 50.73462 -3.14413 1.000 36.71756 59 ILE D N 1
ATOM 8579 C CA . ILE D 1 59 ? -51.01965 50.50915 -4.58521 1.000 35.95168 59 ILE D CA 1
ATOM 8580 C C . ILE D 1 59 ? -51.12540 49.01869 -4.87181 1.000 38.53883 59 ILE D C 1
ATOM 8581 O O . ILE D 1 59 ? -50.39285 48.21071 -4.29131 1.000 38.73622 59 ILE D O 1
ATOM 8586 N N . VAL D 1 60 ? -52.02755 48.64976 -5.78156 1.000 37.26763 60 VAL D N 1
ATOM 8587 C CA . VAL D 1 60 ? -52.23001 47.24724 -6.14574 1.000 41.31022 60 VAL D CA 1
ATOM 8588 C C . VAL D 1 60 ? -51.28015 46.82189 -7.25628 1.000 41.84712 60 VAL D C 1
ATOM 8589 O O . VAL D 1 60 ? -50.70655 45.73239 -7.21018 1.000 42.28139 60 VAL D O 1
ATOM 8593 N N . ASP D 1 61 ? -51.10411 47.67534 -8.26151 1.000 38.76517 61 ASP D N 1
ATOM 8594 C CA . ASP D 1 61 ? -50.19917 47.43498 -9.38098 1.000 38.11246 61 ASP D CA 1
ATOM 8595 C C . ASP D 1 61 ? -49.25915 48.63212 -9.45173 1.000 40.83121 61 ASP D C 1
ATOM 8596 O O . ASP D 1 61 ? -49.70821 49.74652 -9.73273 1.000 37.69926 61 ASP D O 1
ATOM 8601 N N . ASP D 1 62 ? -47.96104 48.40641 -9.19447 1.000 36.70966 62 ASP D N 1
ATOM 8602 C CA . ASP D 1 62 ? -46.99298 49.50243 -9.20322 1.000 42.02346 62 ASP D CA 1
ATOM 8603 C C . ASP D 1 62 ? -46.98809 50.26073 -10.52760 1.000 38.75991 62 ASP D C 1
ATOM 8604 O O . ASP D 1 62 ? -46.63410 51.44604 -10.56095 1.000 40.70225 62 ASP D O 1
ATOM 8609 N N . LYS D 1 63 ? -47.34985 49.59952 -11.62835 1.000 39.45473 63 LYS D N 1
ATOM 8610 C CA . LYS D 1 63 ? -47.38672 50.29210 -12.90988 1.000 40.68646 63 LYS D CA 1
ATOM 8611 C C . LYS D 1 63 ? -48.36983 51.45872 -12.89126 1.000 40.53907 63 LYS D C 1
ATOM 8612 O O . LYS D 1 63 ? -48.14063 52.47032 -13.56355 1.000 41.14177 63 LYS D O 1
ATOM 8618 N N . ASP D 1 64 ? -49.45586 51.34526 -12.11982 1.000 36.85705 64 ASP D N 1
ATOM 8619 C CA . ASP D 1 64 ? -50.42567 52.43369 -12.03717 1.000 36.88337 64 ASP D CA 1
ATOM 8620 C C . ASP D 1 64 ? -49.79532 53.69169 -11.45169 1.000 35.23317 64 ASP D C 1
ATOM 8621 O O . ASP D 1 64 ? -50.03859 54.79875 -11.93871 1.000 35.23317 64 ASP D O 1
ATOM 8626 N N . LEU D 1 65 ? -49.01293 53.55157 -10.37885 1.000 40.34431 65 LEU D N 1
ATOM 8627 C CA . LEU D 1 65 ? -48.39447 54.73193 -9.79492 1.000 36.08591 65 LEU D CA 1
ATOM 8628 C C . LEU D 1 65 ? -47.42292 55.36652 -10.77953 1.000 36.65439 65 LEU D C 1
ATOM 8629 O O . LEU D 1 65 ? -47.37653 56.59601 -10.91050 1.000 38.49672 65 LEU D O 1
ATOM 8634 N N . ASP D 1 66 ? -46.65225 54.54246 -11.49662 1.000 39.13627 66 ASP D N 1
ATOM 8635 C CA . ASP D 1 66 ? -45.70604 55.07340 -12.47637 1.000 41.00492 66 ASP D CA 1
ATOM 8636 C C . ASP D 1 66 ? -46.42795 55.83908 -13.57827 1.000 41.01281 66 ASP D C 1
ATOM 8637 O O . ASP D 1 66 ? -46.01443 56.94000 -13.96445 1.000 40.06007 66 ASP D O 1
ATOM 8642 N N . VAL D 1 67 ? -47.50089 55.25708 -14.11211 1.000 36.73862 67 VAL D N 1
ATOM 8643 C CA . VAL D 1 67 ? -48.21716 55.88419 -15.22045 1.000 36.59649 67 VAL D CA 1
ATOM 8644 C C . VAL D 1 67 ? -48.88202 57.17740 -14.76019 1.000 38.33091 67 VAL D C 1
ATOM 8645 O O . VAL D 1 67 ? -48.78271 58.21390 -15.42990 1.000 33.95407 67 VAL D O 1
ATOM 8649 N N . TRP D 1 68 ? -49.55778 57.13632 -13.60496 1.000 32.19333 68 TRP D N 1
ATOM 8650 C CA . TRP D 1 68 ? -50.13708 58.34571 -13.01904 1.000 32.88815 68 TRP D CA 1
ATOM 8651 C C . TRP D 1 68 ? -49.10161 59.45450 -12.90673 1.000 39.20996 68 TRP D C 1
ATOM 8652 O O . TRP D 1 68 ? -49.29969 60.56348 -13.41892 1.000 32.62760 68 TRP D O 1
ATOM 8663 N N . ASN D 1 69 ? -47.98021 59.16372 -12.23967 1.000 37.09655 69 ASN D N 1
ATOM 8664 C CA . ASN D 1 69 ? -46.95199 60.18011 -12.02840 1.000 37.69136 69 ASN D CA 1
ATOM 8665 C C . ASN D 1 69 ? -46.44998 60.75461 -13.34996 1.000 35.73850 69 ASN D C 1
ATOM 8666 O O . ASN D 1 69 ? -46.27919 61.97317 -13.48216 1.000 37.39922 69 ASN D O 1
ATOM 8671 N N . ARG D 1 70 ? -46.21286 59.89758 -14.34208 1.000 37.77821 70 ARG D N 1
ATOM 8672 C CA . ARG D 1 70 ? -45.65417 60.37081 -15.60529 1.000 36.63860 70 ARG D CA 1
ATOM 8673 C C . ARG D 1 70 ? -46.64720 61.23917 -16.38225 1.000 38.69411 70 ARG D C 1
ATOM 8674 O O . ARG D 1 70 ? -46.26910 62.28460 -16.92837 1.000 35.87009 70 ARG D O 1
ATOM 8682 N N . LEU D 1 71 ? -47.91656 60.82591 -16.44709 1.000 34.01987 71 LEU D N 1
ATOM 8683 C CA . LEU D 1 71 ? -48.91588 61.60184 -17.18088 1.000 34.39886 71 LEU D CA 1
ATOM 8684 C C . LEU D 1 71 ? -49.12321 62.97391 -16.54367 1.000 35.07263 71 LEU D C 1
ATOM 8685 O O . LEU D 1 71 ? -49.27009 63.98184 -17.24479 1.000 36.95706 71 LEU D O 1
ATOM 8690 N N . ILE D 1 72 ? -49.14462 63.02130 -15.21280 1.000 31.10636 72 ILE D N 1
ATOM 8691 C CA . ILE D 1 72 ? -49.31408 64.27938 -14.48969 1.000 33.89617 72 ILE D CA 1
ATOM 8692 C C . ILE D 1 72 ? -48.13395 65.20663 -14.74247 1.000 37.49397 72 ILE D C 1
ATOM 8693 O O . ILE D 1 72 ? -48.29958 66.40967 -14.98267 1.000 40.98386 72 ILE D O 1
ATOM 8698 N N . ALA D 1 73 ? -46.91749 64.66495 -14.66486 1.000 37.50450 73 ALA D N 1
ATOM 8699 C CA . ALA D 1 73 ? -45.72989 65.47403 -14.91472 1.000 39.52316 73 ALA D CA 1
ATOM 8700 C C . ALA D 1 73 ? -45.71348 66.03192 -16.33008 1.000 42.62353 73 ALA D C 1
ATOM 8701 O O . ALA D 1 73 ? -45.09829 67.07841 -16.57533 1.000 40.86543 73 ALA D O 1
ATOM 8703 N N . ASN D 1 74 ? -46.37488 65.35525 -17.27398 1.000 40.37326 74 ASN D N 1
ATOM 8704 C CA . ASN D 1 74 ? -46.39315 65.77972 -18.66860 1.000 36.45437 74 ASN D CA 1
ATOM 8705 C C . ASN D 1 74 ? -47.53323 66.74155 -18.99525 1.000 39.39157 74 ASN D C 1
ATOM 8706 O O . ASN D 1 74 ? -47.72271 67.06585 -20.16791 1.000 37.98877 74 ASN D O 1
ATOM 8711 N N . PHE D 1 75 ? -48.26936 67.22220 -17.98852 1.000 43.08938 75 PHE D N 1
ATOM 8712 C CA . PHE D 1 75 ? -49.33600 68.19917 -18.20261 1.000 40.63908 75 PHE D CA 1
ATOM 8713 C C . PHE D 1 75 ? -48.85031 69.37463 -19.04638 1.000 37.77295 75 PHE D C 1
ATOM 8714 O O . PHE D 1 75 ? -47.74843 69.88379 -18.84376 1.000 38.69938 75 PHE D O 1
ATOM 8722 N N . TRP D 1 76 ? -49.67800 69.78927 -20.01059 1.000 36.72809 76 TRP D N 1
ATOM 8723 C CA . TRP D 1 76 ? -49.37680 70.93127 -20.86949 1.000 40.79173 76 TRP D CA 1
ATOM 8724 C C . TRP D 1 76 ? -50.68903 71.54121 -21.33984 1.000 40.83648 76 TRP D C 1
ATOM 8725 O O . TRP D 1 76 ? -51.75368 70.91797 -21.25509 1.000 35.27265 76 TRP D O 1
ATOM 8736 N N . LEU D 1 77 ? -50.60367 72.77402 -21.82846 1.000 36.41489 77 LEU D N 1
ATOM 8737 C CA . LEU D 1 77 ? -51.73501 73.47563 -22.41608 1.000 35.55426 77 LEU D CA 1
ATOM 8738 C C . LEU D 1 77 ? -51.33495 74.10310 -23.74167 1.000 38.35986 77 LEU D C 1
ATOM 8739 O O . LEU D 1 77 ? -50.20689 74.58859 -23.88480 1.000 40.72594 77 LEU D O 1
ATOM 8744 N N . PRO D 1 78 ? -52.25652 74.15647 -24.70987 1.000 39.62317 78 PRO D N 1
ATOM 8745 C CA . PRO D 1 78 ? -51.91090 74.75561 -26.01180 1.000 39.32840 78 PRO D CA 1
ATOM 8746 C C . PRO D 1 78 ? -51.48080 76.20493 -25.90406 1.000 42.61037 78 PRO D C 1
ATOM 8747 O O . PRO D 1 78 ? -50.63341 76.64809 -26.68517 1.000 39.84688 78 PRO D O 1
ATOM 8751 N N . GLU D 1 79 ? -52.01504 76.94750 -24.93240 1.000 41.30495 79 GLU D N 1
ATOM 8752 C CA . GLU D 1 79 ? -51.61834 78.33507 -24.72841 1.000 46.26081 79 GLU D CA 1
ATOM 8753 C C . GLU D 1 79 ? -50.12292 78.48877 -24.45263 1.000 44.76853 79 GLU D C 1
ATOM 8754 O O . GLU D 1 79 ? -49.58677 79.58488 -24.62298 1.000 48.98219 79 GLU D O 1
ATOM 8760 N N . LYS D 1 80 ? -49.43139 77.42526 -24.03621 1.000 47.56360 80 LYS D N 1
ATOM 8761 C CA . LYS D 1 80 ? -47.99417 77.51377 -23.79042 1.000 44.18688 80 LYS D CA 1
ATOM 8762 C C . LYS D 1 80 ? -47.16197 77.45258 -25.06493 1.000 47.86627 80 LYS D C 1
ATOM 8763 O O . LYS D 1 80 ? -45.95271 77.70246 -25.00415 1.000 47.04775 80 LYS D O 1
ATOM 8769 N N . VAL D 1 81 ? -47.75562 77.09592 -26.19258 1.000 46.03710 81 VAL D N 1
ATOM 8770 C CA . VAL D 1 81 ? -47.03035 76.90771 -27.44771 1.000 42.34981 81 VAL D CA 1
ATOM 8771 C C . VAL D 1 81 ? -47.20532 78.16407 -28.29208 1.000 38.28617 81 VAL D C 1
ATOM 8772 O O . VAL D 1 81 ? -48.34961 78.58460 -28.52241 1.000 41.40760 81 VAL D O 1
ATOM 8776 N N . PRO D 1 82 ? -46.12953 78.77047 -28.77803 1.000 43.82894 82 PRO D N 1
ATOM 8777 C CA . PRO D 1 82 ? -46.25998 79.99590 -29.59410 1.000 38.65200 82 PRO D CA 1
ATOM 8778 C C . PRO D 1 82 ? -46.71136 79.69536 -31.01974 1.000 39.89952 82 PRO D C 1
ATOM 8779 O O . PRO D 1 82 ? -45.97059 79.87128 -32.00236 1.000 42.51036 82 PRO D O 1
ATOM 8783 N N . LEU D 1 83 ? -47.97111 79.27312 -31.14949 1.000 40.06796 83 LEU D N 1
ATOM 8784 C CA . LEU D 1 83 ? -48.50107 78.89519 -32.45893 1.000 37.66241 83 LEU D CA 1
ATOM 8785 C C . LEU D 1 83 ? -48.49344 80.05756 -33.43887 1.000 40.24430 83 LEU D C 1
ATOM 8786 O O . LEU D 1 83 ? -48.34469 79.84735 -34.65150 1.000 37.45975 83 LEU D O 1
ATOM 8791 N N . SER D 1 84 ? -48.65263 81.29087 -32.94684 1.000 39.18628 84 SER D N 1
ATOM 8792 C CA . SER D 1 84 ? -48.70585 82.41889 -33.86618 1.000 41.44444 84 SER D CA 1
ATOM 8793 C C . SER D 1 84 ? -47.38871 82.61564 -34.60562 1.000 41.66026 84 SER D C 1
ATOM 8794 O O . SER D 1 84 ? -47.36130 83.31629 -35.62368 1.000 40.11007 84 SER D O 1
ATOM 8797 N N . ASN D 1 85 ? -46.29867 81.99841 -34.14216 1.000 37.93876 85 ASN D N 1
ATOM 8798 C CA . ASN D 1 85 ? -45.05938 82.12927 -34.89700 1.000 37.79401 85 ASN D CA 1
ATOM 8799 C C . ASN D 1 85 ? -45.05400 81.28069 -36.16274 1.000 39.21260 85 ASN D C 1
ATOM 8800 O O . ASN D 1 85 ? -44.11542 81.40930 -36.95580 1.000 37.45712 85 ASN D O 1
ATOM 8805 N N . ASP D 1 86 ? -46.06875 80.43020 -36.36704 1.000 37.04392 86 ASP D N 1
ATOM 8806 C CA . ASP D 1 86 ? -46.24693 79.66712 -37.60452 1.000 39.96005 86 ASP D CA 1
ATOM 8807 C C . ASP D 1 86 ? -47.03538 80.41312 -38.67408 1.000 41.02334 86 ASP D C 1
ATOM 8808 O O . ASP D 1 86 ? -47.22032 79.87337 -39.77302 1.000 41.44707 86 ASP D O 1
ATOM 8813 N N . ILE D 1 87 ? -47.53987 81.61259 -38.38516 1.000 41.74711 87 ILE D N 1
ATOM 8814 C CA . ILE D 1 87 ? -48.39500 82.30417 -39.35662 1.000 40.50222 87 ILE D CA 1
ATOM 8815 C C . ILE D 1 87 ? -47.67954 82.55148 -40.68252 1.000 44.75010 87 ILE D C 1
ATOM 8816 O O . ILE D 1 87 ? -48.27192 82.27132 -41.73864 1.000 41.63394 87 ILE D O 1
ATOM 8821 N N . PRO D 1 88 ? -46.43578 83.05797 -40.71509 1.000 41.09966 88 PRO D N 1
ATOM 8822 C CA . PRO D 1 88 ? -45.75420 83.17342 -42.01793 1.000 39.27839 88 PRO D CA 1
ATOM 8823 C C . PRO D 1 88 ? -45.60669 81.84067 -42.73682 1.000 42.81040 88 PRO D C 1
ATOM 8824 O O . PRO D 1 88 ? -45.81622 81.77663 -43.95163 1.000 42.66038 88 PRO D O 1
ATOM 8828 N N . SER D 1 89 ? -45.27058 80.76873 -42.01816 1.000 40.00216 89 SER D N 1
ATOM 8829 C CA . SER D 1 89 ? -45.12122 79.46183 -42.65219 1.000 42.24980 89 SER D CA 1
ATOM 8830 C C . SER D 1 89 ? -46.45189 78.97570 -43.22126 1.000 42.25243 89 SER D C 1
ATOM 8831 O O . SER D 1 89 ? -46.52411 78.50903 -44.36796 1.000 45.96867 89 SER D O 1
ATOM 8834 N N . TRP D 1 90 ? -47.51914 79.09722 -42.42967 1.000 39.83899 90 TRP D N 1
ATOM 8835 C CA . TRP D 1 90 ? -48.86315 78.73554 -42.87855 1.000 40.84700 90 TRP D CA 1
ATOM 8836 C C . TRP D 1 90 ? -49.22242 79.44844 -44.17733 1.000 48.06366 90 TRP D C 1
ATOM 8837 O O . TRP D 1 90 ? -49.72798 78.83739 -45.12665 1.000 48.42423 90 TRP D O 1
ATOM 8848 N N . ARG D 1 91 ? -48.93545 80.74660 -44.24631 1.000 42.54457 91 ARG D N 1
ATOM 8849 C CA . ARG D 1 91 ? -49.21543 81.50119 -45.45560 1.000 52.88792 91 ARG D CA 1
ATOM 8850 C C . ARG D 1 91 ? -48.30233 81.11555 -46.61097 1.000 49.15326 91 ARG D C 1
ATOM 8851 O O . ARG D 1 91 ? -48.66301 81.35329 -47.76322 1.000 48.15314 91 ARG D O 1
ATOM 8859 N N . SER D 1 92 ? -47.13851 80.52266 -46.33818 1.000 50.13759 92 SER D N 1
ATOM 8860 C CA . SER D 1 92 ? -46.27058 80.08153 -47.42321 1.000 50.17180 92 SER D CA 1
ATOM 8861 C C . SER D 1 92 ? -46.76800 78.80972 -48.09726 1.000 46.00552 92 SER D C 1
ATOM 8862 O O . SER D 1 92 ? -46.30290 78.49738 -49.20034 1.000 47.58202 92 SER D O 1
ATOM 8865 N N . LEU D 1 93 ? -47.69695 78.08534 -47.47721 1.000 47.00037 93 LEU D N 1
ATOM 8866 C CA . LEU D 1 93 ? -48.20312 76.83473 -48.03038 1.000 48.73742 93 LEU D CA 1
ATOM 8867 C C . LEU D 1 93 ? -49.06052 77.10101 -49.26566 1.000 53.59064 93 LEU D C 1
ATOM 8868 O O . LEU D 1 93 ? -49.34834 78.24669 -49.62087 1.000 53.29586 93 LEU D O 1
ATOM 8873 N N . THR D 1 94 ? -49.47611 76.01438 -49.92476 1.000 48.94797 94 THR D N 1
ATOM 8874 C CA . THR D 1 94 ? -50.44907 76.10855 -51.00505 1.000 49.14010 94 THR D CA 1
ATOM 8875 C C . THR D 1 94 ? -51.86413 76.11529 -50.42618 1.000 50.89558 94 THR D C 1
ATOM 8876 O O . THR D 1 94 ? -52.07886 75.85542 -49.23610 1.000 49.14010 94 THR D O 1
ATOM 8880 N N . ASP D 1 95 ? -52.84053 76.43351 -51.27770 1.000 52.06677 95 ASP D N 1
ATOM 8881 C CA . ASP D 1 95 ? -54.23728 76.34810 -50.85227 1.000 50.56922 95 ASP D CA 1
ATOM 8882 C C . ASP D 1 95 ? -54.60463 74.92495 -50.46603 1.000 48.69268 95 ASP D C 1
ATOM 8883 O O . ASP D 1 95 ? -55.29554 74.70502 -49.46264 1.000 45.39492 95 ASP D O 1
ATOM 8888 N N . LEU D 1 96 ? -54.17615 73.94490 -51.26685 1.000 47.41358 96 LEU D N 1
ATOM 8889 C CA . LEU D 1 96 ? -54.48826 72.55341 -50.95298 1.000 49.54541 96 LEU D CA 1
ATOM 8890 C C . LEU D 1 96 ? -53.90987 72.15984 -49.60601 1.000 48.74795 96 LEU D C 1
ATOM 8891 O O . LEU D 1 96 ? -54.56316 71.46793 -48.81884 1.000 47.92680 96 LEU D O 1
ATOM 8896 N N . GLU D 1 97 ? -52.68027 72.59120 -49.32779 1.000 43.45521 97 GLU D N 1
ATOM 8897 C CA . GLU D 1 97 ? -52.05079 72.26518 -48.04835 1.000 42.80513 97 GLU D CA 1
ATOM 8898 C C . GLU D 1 97 ? -52.82516 72.85654 -46.86942 1.000 43.85789 97 GLU D C 1
ATOM 8899 O O . GLU D 1 97 ? -53.04079 72.17583 -45.85843 1.000 46.51874 97 GLU D O 1
ATOM 8905 N N . ARG D 1 98 ? -53.27511 74.11052 -46.98347 1.000 44.05002 98 ARG D N 1
ATOM 8906 C CA . ARG D 1 98 ? -54.01670 74.73034 -45.88201 1.000 43.07359 98 ARG D CA 1
ATOM 8907 C C . ARG D 1 98 ? -55.38101 74.07332 -45.69478 1.000 46.41346 98 ARG D C 1
ATOM 8908 O O . ARG D 1 98 ? -55.79065 73.77828 -44.56413 1.000 43.99475 98 ARG D O 1
ATOM 8916 N N . LYS D 1 99 ? -56.11137 73.85801 -46.79490 1.000 46.11079 99 LYS D N 1
ATOM 8917 C CA . LYS D 1 99 ? -57.41846 73.21338 -46.69954 1.000 40.28115 99 LYS D CA 1
ATOM 8918 C C . LYS D 1 99 ? -57.29430 71.79558 -46.15475 1.000 43.10254 99 LYS D C 1
ATOM 8919 O O . LYS D 1 99 ? -58.07074 71.38601 -45.28451 1.000 42.36034 99 LYS D O 1
ATOM 8925 N N . THR D 1 100 ? -56.32837 71.02772 -46.66820 1.000 46.27397 100 THR D N 1
ATOM 8926 C CA . THR D 1 100 ? -56.09445 69.67885 -46.16140 1.000 44.56850 100 THR D CA 1
ATOM 8927 C C . THR D 1 100 ? -55.77526 69.68814 -44.67039 1.000 43.76051 100 THR D C 1
ATOM 8928 O O . THR D 1 100 ? -56.23177 68.81183 -43.92908 1.000 41.63131 100 THR D O 1
ATOM 8932 N N . THR D 1 101 ? -54.98405 70.66124 -44.21039 1.000 42.84198 101 THR D N 1
ATOM 8933 C CA . THR D 1 101 ? -54.61604 70.68991 -42.79606 1.000 41.90766 101 THR D CA 1
ATOM 8934 C C . THR D 1 101 ? -55.83925 70.87997 -41.90968 1.000 40.82332 101 THR D C 1
ATOM 8935 O O . THR D 1 101 ? -55.98379 70.20445 -40.88374 1.000 43.22360 101 THR D O 1
ATOM 8939 N N . THR D 1 102 ? -56.73994 71.78433 -42.29183 1.000 37.04128 102 THR D N 1
ATOM 8940 C CA . THR D 1 102 ? -57.90550 72.03740 -41.45497 1.000 40.34168 102 THR D CA 1
ATOM 8941 C C . THR D 1 102 ? -58.83056 70.83126 -41.42676 1.000 43.97633 102 THR D C 1
ATOM 8942 O O . THR D 1 102 ? -59.40015 70.50882 -40.38028 1.000 42.76565 102 THR D O 1
ATOM 8946 N N . ARG D 1 103 ? -58.98496 70.14688 -42.55973 1.000 38.65727 103 ARG D N 1
ATOM 8947 C CA . ARG D 1 103 ? -59.84910 68.96814 -42.58555 1.000 40.91017 103 ARG D CA 1
ATOM 8948 C C . ARG D 1 103 ? -59.23584 67.82550 -41.78641 1.000 39.89163 103 ARG D C 1
ATOM 8949 O O . ARG D 1 103 ? -59.90814 67.20406 -40.95613 1.000 40.40221 103 ARG D O 1
ATOM 8957 N N . VAL D 1 104 ? -57.95190 67.54056 -42.01371 1.000 39.64160 104 VAL D N 1
ATOM 8958 C CA . VAL D 1 104 ? -57.28878 66.48450 -41.25185 1.000 36.39384 104 VAL D CA 1
ATOM 8959 C C . VAL D 1 104 ? -57.42376 66.75052 -39.75636 1.000 40.91017 104 VAL D C 1
ATOM 8960 O O . VAL D 1 104 ? -57.81458 65.86831 -38.98630 1.000 40.03112 104 VAL D O 1
ATOM 8964 N N . PHE D 1 105 ? -57.14462 67.98524 -39.32887 1.000 42.27086 105 PHE D N 1
ATOM 8965 C CA . PHE D 1 105 ? -57.20079 68.29450 -37.90155 1.000 39.41525 105 PHE D CA 1
ATOM 8966 C C . PHE D 1 105 ? -58.62203 68.25546 -37.36196 1.000 39.74424 105 PHE D C 1
ATOM 8967 O O . PHE D 1 105 ? -58.82315 67.92471 -36.19148 1.000 37.93876 105 PHE D O 1
ATOM 8975 N N . THR D 1 106 ? -59.62180 68.56615 -38.18757 1.000 38.46251 106 THR D N 1
ATOM 8976 C CA . THR D 1 106 ? -60.98872 68.48331 -37.69541 1.000 41.56025 106 THR D CA 1
ATOM 8977 C C . THR D 1 106 ? -61.41492 67.02918 -37.50071 1.000 37.48081 106 THR D C 1
ATOM 8978 O O . THR D 1 106 ? -62.09502 66.70340 -36.51600 1.000 38.69411 106 THR D O 1
ATOM 8982 N N . GLY D 1 107 ? -60.97223 66.13030 -38.38539 1.000 38.37829 107 GLY D N 1
ATOM 8983 C CA . GLY D 1 107 ? -61.18881 64.70564 -38.15988 1.000 36.74914 107 GLY D CA 1
ATOM 8984 C C . GLY D 1 107 ? -60.43041 64.15915 -36.95698 1.000 36.50174 107 GLY D C 1
ATOM 8985 O O . GLY D 1 107 ? -60.91988 63.25382 -36.27193 1.000 37.78348 107 GLY D O 1
ATOM 8986 N N . LEU D 1 108 ? -59.22301 64.67219 -36.69417 1.000 36.58070 108 LEU D N 1
ATOM 8987 C CA . LEU D 1 108 ? -58.53050 64.29814 -35.45885 1.000 36.42805 108 LEU D CA 1
ATOM 8988 C C . LEU D 1 108 ? -59.28524 64.80175 -34.23569 1.000 35.54637 108 LEU D C 1
ATOM 8989 O O . LEU D 1 108 ? -59.40162 64.08450 -33.23609 1.000 37.22288 108 LEU D O 1
ATOM 8994 N N . THR D 1 109 ? -59.80834 66.03234 -34.29952 1.000 37.39659 109 THR D N 1
ATOM 8995 C CA . THR D 1 109 ? -60.68000 66.54291 -33.24267 1.000 34.45939 109 THR D CA 1
ATOM 8996 C C . THR D 1 109 ? -61.85274 65.61058 -32.96805 1.000 39.09679 109 THR D C 1
ATOM 8997 O O . THR D 1 109 ? -62.22948 65.39747 -31.80999 1.000 34.48571 109 THR D O 1
ATOM 9001 N N . LEU D 1 110 ? -62.45324 65.05213 -34.01853 1.000 38.18353 110 LEU D N 1
ATOM 9002 C CA . LEU D 1 110 ? -63.61030 64.19190 -33.80598 1.000 37.98350 110 LEU D CA 1
ATOM 9003 C C . LEU D 1 110 ? -63.23358 62.95027 -33.00662 1.000 37.33079 110 LEU D C 1
ATOM 9004 O O . LEU D 1 110 ? -63.96110 62.55195 -32.08994 1.000 39.33630 110 LEU D O 1
ATOM 9009 N N . LEU D 1 111 ? -62.08944 62.33584 -33.32757 1.000 38.25195 111 LEU D N 1
ATOM 9010 C CA . LEU D 1 111 ? -61.65894 61.13893 -32.60781 1.000 34.49098 111 LEU D CA 1
ATOM 9011 C C . LEU D 1 111 ? -61.32145 61.45452 -31.15573 1.000 36.35436 111 LEU D C 1
ATOM 9012 O O . LEU D 1 111 ? -61.68925 60.69709 -30.25215 1.000 35.64901 111 LEU D O 1
ATOM 9017 N N . ASP D 1 112 ? -60.63233 62.57417 -30.90482 1.000 33.24083 112 ASP D N 1
ATOM 9018 C CA . ASP D 1 112 ? -60.24487 62.91637 -29.53440 1.000 32.37757 112 ASP D CA 1
ATOM 9019 C C . ASP D 1 112 ? -61.43828 63.38043 -28.70680 1.000 34.40676 112 ASP D C 1
ATOM 9020 O O . ASP D 1 112 ? -61.49349 63.12682 -27.49351 1.000 34.63836 112 ASP D O 1
ATOM 9025 N N . THR D 1 113 ? -62.38465 64.08824 -29.33387 1.000 32.68287 113 THR D N 1
ATOM 9026 C CA . THR D 1 113 ? -63.65261 64.41420 -28.67637 1.000 33.28820 113 THR D CA 1
ATOM 9027 C C . THR D 1 113 ? -64.35096 63.14470 -28.20587 1.000 35.72534 113 THR D C 1
ATOM 9028 O O . THR D 1 113 ? -64.82231 63.05391 -27.06196 1.000 36.40436 113 THR D O 1
ATOM 9032 N N . SER D 1 114 ? -64.42531 62.15337 -29.09016 1.000 34.14620 114 SER D N 1
ATOM 9033 C CA . SER D 1 114 ? -65.06683 60.88685 -28.75827 1.000 37.18867 114 SER D CA 1
ATOM 9034 C C . SER D 1 114 ? -64.35016 60.19940 -27.60865 1.000 31.19848 114 SER D C 1
ATOM 9035 O O . SER D 1 114 ? -64.98487 59.70791 -26.67437 1.000 34.16462 114 SER D O 1
ATOM 9038 N N . GLN D 1 115 ? -63.02122 60.15156 -27.65665 1.000 35.53058 115 GLN D N 1
ATOM 9039 C CA . GLN D 1 115 ? -62.30499 59.45462 -26.59628 1.000 31.66695 115 GLN D CA 1
ATOM 9040 C C . GLN D 1 115 ? -62.43038 60.19002 -25.26243 1.000 31.76697 115 GLN D C 1
ATOM 9041 O O . GLN D 1 115 ? -62.61307 59.55951 -24.21442 1.000 36.12538 115 GLN D O 1
ATOM 9047 N N . ALA D 1 116 ? -62.36411 61.52099 -25.28542 1.000 31.56168 116 ALA D N 1
ATOM 9048 C CA . ALA D 1 116 ? -62.40286 62.30021 -24.05266 1.000 30.07992 116 ALA D CA 1
ATOM 9049 C C . ALA D 1 116 ? -63.74534 62.17205 -23.34210 1.000 34.84365 116 ALA D C 1
ATOM 9050 O O . ALA D 1 116 ? -63.79349 62.13480 -22.10865 1.000 33.11713 116 ALA D O 1
ATOM 9052 N N . THR D 1 117 ? -64.84795 62.13378 -24.09264 1.000 30.36154 117 THR D N 1
ATOM 9053 C CA . THR D 1 117 ? -66.16903 62.26866 -23.49194 1.000 32.20912 117 THR D CA 1
ATOM 9054 C C . THR D 1 117 ? -66.90854 60.94718 -23.34712 1.000 32.98817 117 THR D C 1
ATOM 9055 O O . THR D 1 117 ? -68.00720 60.93825 -22.78183 1.000 33.50928 117 THR D O 1
ATOM 9059 N N . ILE D 1 118 ? -66.35207 59.83580 -23.83651 1.000 32.63812 118 ILE D N 1
ATOM 9060 C CA . ILE D 1 118 ? -66.99344 58.53959 -23.61530 1.000 32.93553 118 ILE D CA 1
ATOM 9061 C C . ILE D 1 118 ? -65.98710 57.39662 -23.77612 1.000 33.45927 118 ILE D C 1
ATOM 9062 O O . ILE D 1 118 ? -65.98022 56.45419 -22.97622 1.000 35.48847 118 ILE D O 1
ATOM 9067 N N . GLY D 1 119 ? -65.10109 57.49584 -24.77298 1.000 34.90682 119 GLY D N 1
ATOM 9068 C CA . GLY D 1 119 ? -64.19354 56.39526 -25.07447 1.000 32.75393 119 GLY D CA 1
ATOM 9069 C C . GLY D 1 119 ? -63.30042 55.99969 -23.91108 1.000 36.01484 119 GLY D C 1
ATOM 9070 O O . GLY D 1 119 ? -63.24907 54.83211 -23.52385 1.000 36.63334 119 GLY D O 1
ATOM 9071 N N . GLU D 1 120 ? -62.57126 56.96037 -23.34085 1.000 35.90957 120 GLU D N 1
ATOM 9072 C CA . GLU D 1 120 ? -61.73047 56.61819 -22.19887 1.000 35.40688 120 GLU D CA 1
ATOM 9073 C C . GLU D 1 120 ? -62.55608 56.46301 -20.92903 1.000 36.34120 120 GLU D C 1
ATOM 9074 O O . GLU D 1 120 ? -62.19575 55.67475 -20.04499 1.000 35.38582 120 GLU D O 1
ATOM 9080 N N . LEU D 1 121 ? -63.67974 57.17544 -20.84083 1.000 34.91734 121 LEU D N 1
ATOM 9081 C CA . LEU D 1 121 ? -64.48091 57.17814 -19.62811 1.000 36.00695 121 LEU D CA 1
ATOM 9082 C C . LEU D 1 121 ? -65.17392 55.84208 -19.39587 1.000 36.90706 121 LEU D C 1
ATOM 9083 O O . LEU D 1 121 ? -65.34128 55.42743 -18.24062 1.000 35.90167 121 LEU D O 1
ATOM 9088 N N . CYS D 1 122 ? -65.57444 55.15266 -20.46374 1.000 33.22504 122 CYS D N 1
ATOM 9089 C CA . CYS D 1 122 ? -66.23439 53.85923 -20.33282 1.000 34.01724 122 CYS D CA 1
ATOM 9090 C C . CYS D 1 122 ? -65.28012 52.76576 -19.86970 1.000 36.18065 122 CYS D C 1
ATOM 9091 O O . CYS D 1 122 ? -65.73016 51.63882 -19.61289 1.000 35.98063 122 CYS D O 1
ATOM 9094 N N . GLN D 1 123 ? -63.98281 53.07042 -19.76594 1.000 31.21953 123 GLN D N 1
ATOM 9095 C CA . GLN D 1 123 ? -62.99929 52.12638 -19.24847 1.000 35.76745 123 GLN D CA 1
ATOM 9096 C C . GLN D 1 123 ? -62.98916 52.07598 -17.72325 1.000 34.84365 123 GLN D C 1
ATOM 9097 O O . GLN D 1 123 ? -62.41182 51.14534 -17.15002 1.000 34.90155 123 GLN D O 1
ATOM 9103 N N . ILE D 1 124 ? -63.62037 53.04455 -17.06036 1.000 34.20673 124 ILE D N 1
ATOM 9104 C CA . ILE D 1 124 ? -63.51126 53.15880 -15.60586 1.000 29.13770 124 ILE D CA 1
ATOM 9105 C C . ILE D 1 124 ? -64.26864 52.03344 -14.90521 1.000 30.98003 124 ILE D C 1
ATOM 9106 O O . ILE D 1 124 ? -63.75111 51.39505 -13.97869 1.000 36.68335 124 ILE D O 1
ATOM 9111 N N . GLU D 1 125 ? -65.49668 51.75793 -15.33723 1.000 36.42016 125 GLU D N 1
ATOM 9112 C CA . GLU D 1 125 ? -66.35689 50.91439 -14.51517 1.000 40.03901 125 GLU D CA 1
ATOM 9113 C C . GLU D 1 125 ? -65.81436 49.49392 -14.37339 1.000 36.57544 125 GLU D C 1
ATOM 9114 O O . GLU D 1 125 ? -65.99871 48.87302 -13.32043 1.000 39.15733 125 GLU D O 1
ATOM 9120 N N . HIS D 1 126 ? -65.12924 48.96192 -15.38909 1.000 36.94654 126 HIS D N 1
ATOM 9121 C CA . HIS D 1 126 ? -64.55066 47.62693 -15.26583 1.000 37.37027 126 HIS D CA 1
ATOM 9122 C C . HIS D 1 126 ? -63.03751 47.65763 -15.09522 1.000 37.01496 126 HIS D C 1
ATOM 9123 O O . HIS D 1 126 ? -62.37265 46.64525 -15.33788 1.000 37.36764 126 HIS D O 1
ATOM 9130 N N . ALA D 1 127 ? -62.48437 48.78634 -14.65528 1.000 33.56718 127 ALA D N 1
ATOM 9131 C CA . ALA D 1 127 ? -61.05125 48.86955 -14.41098 1.000 34.82786 127 ALA D CA 1
ATOM 9132 C C . ALA D 1 127 ? -60.62378 47.84555 -13.36772 1.000 36.09380 127 ALA D C 1
ATOM 9133 O O . ALA D 1 127 ? -61.37967 47.49152 -12.45845 1.000 37.67820 127 ALA D O 1
ATOM 9135 N N . ARG D 1 128 ? -59.38754 47.37545 -13.49781 1.000 34.71469 128 ARG D N 1
ATOM 9136 C CA . ARG D 1 128 ? -58.88683 46.38758 -12.55694 1.000 33.95933 128 ARG D CA 1
ATOM 9137 C C . ARG D 1 128 ? -58.52562 46.99767 -11.20634 1.000 36.36225 128 ARG D C 1
ATOM 9138 O O . ARG D 1 128 ? -58.66095 46.32302 -10.18142 1.000 36.56228 128 ARG D O 1
ATOM 9146 N N . THR D 1 129 ? -58.07213 48.25080 -11.15819 1.000 36.30435 129 THR D N 1
ATOM 9147 C CA . THR D 1 129 ? -57.69314 48.86442 -9.88398 1.000 33.89880 129 THR D CA 1
ATOM 9148 C C . THR D 1 129 ? -58.32131 50.24615 -9.75309 1.000 34.66731 129 THR D C 1
ATOM 9149 O O . THR D 1 129 ? -58.67045 50.88667 -10.74348 1.000 31.93278 129 THR D O 1
ATOM 9153 N N . GLU D 1 130 ? -58.45709 50.70550 -8.50247 1.000 30.81948 130 GLU D N 1
ATOM 9154 C CA . GLU D 1 130 ? -59.00761 52.03648 -8.25869 1.000 29.88779 130 GLU D CA 1
ATOM 9155 C C . GLU D 1 130 ? -58.06901 53.13172 -8.76728 1.000 34.26200 130 GLU D C 1
ATOM 9156 O O . GLU D 1 130 ? -58.51919 54.22470 -9.14077 1.000 32.82236 130 GLU D O 1
ATOM 9162 N N . HIS D 1 131 ? -56.76110 52.87678 -8.76697 1.000 30.54314 131 HIS D N 1
ATOM 9163 C CA . HIS D 1 131 ? -55.82827 53.89996 -9.23757 1.000 31.89593 131 HIS D CA 1
ATOM 9164 C C . HIS D 1 131 ? -55.90693 54.04840 -10.74712 1.000 32.91184 131 HIS D C 1
ATOM 9165 O O . HIS D 1 131 ? -55.80442 55.16209 -11.27720 1.000 31.81434 131 HIS D O 1
ATOM 9172 N N . GLU D 1 132 ? -56.13650 52.93312 -11.44158 1.000 29.23245 132 GLU D N 1
ATOM 9173 C CA . GLU D 1 132 ? -56.39982 52.96026 -12.87587 1.000 31.21953 132 GLU D CA 1
ATOM 9174 C C . GLU D 1 132 ? -57.62500 53.81150 -13.19502 1.000 33.63298 132 GLU D C 1
ATOM 9175 O O . GLU D 1 132 ? -57.63151 54.55217 -14.18149 1.000 32.51179 132 GLU D O 1
ATOM 9181 N N . GLN D 1 133 ? -58.67459 53.71060 -12.37116 1.000 31.73802 133 GLN D N 1
ATOM 9182 C CA . GLN D 1 133 ? -59.86949 54.53193 -12.54992 1.000 32.73814 133 GLN D CA 1
ATOM 9183 C C . GLN D 1 133 ? -59.51373 56.01280 -12.52314 1.000 35.68586 133 GLN D C 1
ATOM 9184 O O . GLN D 1 133 ? -59.97260 56.79616 -13.36606 1.000 32.07227 133 GLN D O 1
ATOM 9190 N N . ALA D 1 134 ? -58.68760 56.41191 -11.55843 1.000 31.43272 134 ALA D N 1
ATOM 9191 C CA . ALA D 1 134 ? -58.23653 57.79601 -11.49043 1.000 28.96400 134 ALA D CA 1
ATOM 9192 C C . ALA D 1 134 ? -57.41515 58.17427 -12.71986 1.000 34.76206 134 ALA D C 1
ATOM 9193 O O . ALA D 1 134 ? -57.56968 59.27464 -13.26925 1.000 32.41968 134 ALA D O 1
ATOM 9195 N N . ILE D 1 135 ? -56.53680 57.27671 -13.16753 1.000 32.33546 135 ILE D N 1
ATOM 9196 C CA . ILE D 1 135 ? -55.74903 57.55750 -14.36461 1.000 33.04344 135 ILE D CA 1
ATOM 9197 C C . ILE D 1 135 ? -56.65858 57.84985 -15.55338 1.000 32.27492 135 ILE D C 1
ATOM 9198 O O . ILE D 1 135 ? -56.40312 58.77427 -16.32466 1.000 30.24047 135 ILE D O 1
ATOM 9203 N N . TYR D 1 136 ? -57.75294 57.10005 -15.70782 1.000 32.15649 136 TYR D N 1
ATOM 9204 C CA . TYR D 1 136 ? -58.62122 57.37633 -16.84717 1.000 33.95144 136 TYR D CA 1
ATOM 9205 C C . TYR D 1 136 ? -59.22633 58.77333 -16.77024 1.000 30.77737 136 TYR D C 1
ATOM 9206 O O . TYR D 1 136 ? -59.45204 59.39258 -17.81180 1.000 32.85394 136 TYR D O 1
ATOM 9215 N N . THR D 1 137 ? -59.48547 59.30702 -15.57107 1.000 29.12981 137 THR D N 1
ATOM 9216 C CA . THR D 1 137 ? -59.96905 60.68788 -15.52595 1.000 28.95347 137 THR D CA 1
ATOM 9217 C C . THR D 1 137 ? -58.89533 61.65489 -16.01174 1.000 31.43798 137 THR D C 1
ATOM 9218 O O . THR D 1 137 ? -59.20542 62.63102 -16.70806 1.000 31.01161 137 THR D O 1
ATOM 9222 N N . ASN D 1 138 ? -57.62402 61.38871 -15.70188 1.000 26.75321 138 ASN D N 1
ATOM 9223 C CA . ASN D 1 138 ? -56.58200 62.25473 -16.24595 1.000 27.56909 138 ASN D CA 1
ATOM 9224 C C . ASN D 1 138 ? -56.47435 62.10839 -17.75858 1.000 30.77474 138 ASN D C 1
ATOM 9225 O O . ASN D 1 138 ? -56.31717 63.10766 -18.47277 1.000 31.37481 138 ASN D O 1
ATOM 9230 N N . ILE D 1 139 ? -56.50642 60.87157 -18.26116 1.000 29.31404 139 ILE D N 1
ATOM 9231 C CA . ILE D 1 139 ? -56.37201 60.65892 -19.70802 1.000 30.25363 139 ILE D CA 1
ATOM 9232 C C . ILE D 1 139 ? -57.52437 61.31448 -20.45581 1.000 32.38020 139 ILE D C 1
ATOM 9233 O O . ILE D 1 139 ? -57.32216 61.95981 -21.49141 1.000 35.17001 139 ILE D O 1
ATOM 9238 N N . ALA D 1 140 ? -58.74944 61.17664 -19.94132 1.000 30.90371 140 ALA D N 1
ATOM 9239 C CA . ALA D 1 140 ? -59.89370 61.81013 -20.59494 1.000 36.03590 140 ALA D CA 1
ATOM 9240 C C . ALA D 1 140 ? -59.75826 63.33396 -20.61788 1.000 32.17754 140 ALA D C 1
ATOM 9241 O O . ALA D 1 140 ? -60.08710 63.97536 -21.62013 1.000 32.93026 140 ALA D O 1
ATOM 9243 N N . PHE D 1 141 ? -59.30944 63.93406 -19.51441 1.000 31.09057 141 PHE D N 1
ATOM 9244 C CA . PHE D 1 141 ? -59.07402 65.37750 -19.50970 1.000 31.69854 141 PHE D CA 1
ATOM 9245 C C . PHE D 1 141 ? -57.99450 65.76176 -20.51472 1.000 30.75895 141 PHE D C 1
ATOM 9246 O O . PHE D 1 141 ? -58.14735 66.73700 -21.26225 1.000 32.46442 141 PHE D O 1
ATOM 9254 N N . MET D 1 142 ? -56.90976 64.99329 -20.58190 1.000 32.30651 142 MET D N 1
ATOM 9255 C CA . MET D 1 142 ? -55.86969 65.35141 -21.53989 1.000 30.79580 142 MET D CA 1
ATOM 9256 C C . MET D 1 142 ? -56.34541 65.14975 -22.97159 1.000 32.64865 142 MET D C 1
ATOM 9257 O O . MET D 1 142 ? -55.93519 65.89584 -23.86457 1.000 32.37230 142 MET D O 1
ATOM 9262 N N . GLN D 1 143 ? -57.23292 64.18016 -23.20824 1.000 28.71397 143 GLN D N 1
ATOM 9263 C CA . GLN D 1 143 ? -57.83068 64.05809 -24.53530 1.000 34.19094 143 GLN D CA 1
ATOM 9264 C C . GLN D 1 143 ? -58.72527 65.24926 -24.85943 1.000 34.29095 143 GLN D C 1
ATOM 9265 O O . GLN D 1 143 ? -58.82043 65.64707 -26.02793 1.000 32.28545 143 GLN D O 1
ATOM 9271 N N . SER D 1 144 ? -59.38287 65.83708 -23.85274 1.000 30.86159 144 SER D N 1
ATOM 9272 C CA . SER D 1 144 ? -60.08901 67.09527 -24.08577 1.000 29.27719 144 SER D CA 1
ATOM 9273 C C . SER D 1 144 ? -59.11426 68.20932 -24.43730 1.000 31.58537 144 SER D C 1
ATOM 9274 O O . SER D 1 144 ? -59.42479 69.07783 -25.26456 1.000 31.28270 144 SER D O 1
ATOM 9277 N N . ILE D 1 145 ? -57.94464 68.21693 -23.79131 1.000 30.36943 145 ILE D N 1
ATOM 9278 C CA . ILE D 1 145 ? -56.90101 69.18111 -24.13456 1.000 30.95371 145 ILE D CA 1
ATOM 9279 C C . ILE D 1 145 ? -56.43332 68.96946 -25.57028 1.000 32.40125 145 ILE D C 1
ATOM 9280 O O . ILE D 1 145 ? -56.23823 69.93560 -26.32173 1.000 31.89330 145 ILE D O 1
ATOM 9285 N N . HIS D 1 146 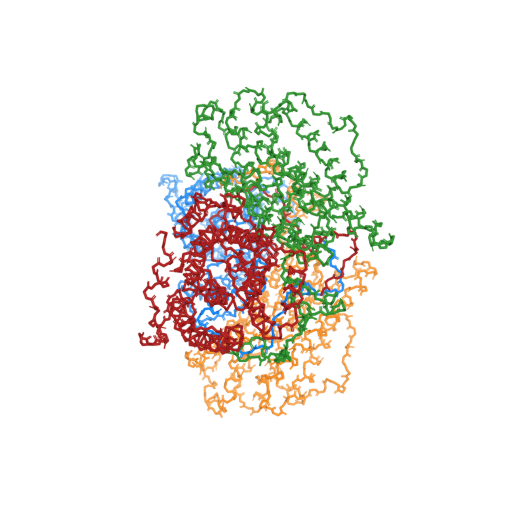? -56.21276 67.70911 -25.96434 1.000 31.71433 146 HIS D N 1
ATOM 9286 C CA . HIS D 1 146 ? -55.81833 67.43160 -27.34835 1.000 32.82762 146 HIS D CA 1
ATOM 9287 C C . HIS D 1 146 ? -56.84783 67.98477 -28.31606 1.000 31.74591 146 HIS D C 1
ATOM 9288 O O . HIS D 1 146 ? -56.50065 68.63796 -29.31014 1.000 35.07526 146 HIS D O 1
ATOM 9295 N N . ALA D 1 147 ? -58.12699 67.70794 -28.05489 1.000 31.53536 147 ALA D N 1
ATOM 9296 C CA . ALA D 1 147 ? -59.17413 68.18115 -28.95158 1.000 35.60427 147 ALA D CA 1
ATOM 9297 C C . ALA D 1 147 ? -59.19933 69.69876 -28.99025 1.000 35.84114 147 ALA D C 1
ATOM 9298 O O . ALA D 1 147 ? -59.30434 70.30576 -30.06352 1.000 35.06210 147 ALA D O 1
ATOM 9300 N N . ARG D 1 148 ? -59.09720 70.32361 -27.82068 1.000 32.92500 148 ARG D N 1
ATOM 9301 C CA . ARG D 1 148 ? -59.07350 71.77451 -27.72214 1.000 35.34898 148 ARG D CA 1
ATOM 9302 C C . ARG D 1 148 ? -57.88809 72.36732 -28.47572 1.000 36.90442 148 ARG D C 1
ATOM 9303 O O . ARG D 1 148 ? -57.99964 73.45285 -29.06132 1.000 34.97788 148 ARG D O 1
ATOM 9311 N N . SER D 1 149 ? -56.74726 71.67638 -28.47599 1.000 33.26978 149 SER D N 1
ATOM 9312 C CA . SER D 1 149 ? -55.55135 72.23778 -29.10067 1.000 34.94366 149 SER D CA 1
ATOM 9313 C C . SER D 1 149 ? -55.69465 72.35362 -30.61853 1.000 34.91998 149 SER D C 1
ATOM 9314 O O . SER D 1 149 ? -55.09087 73.24504 -31.22372 1.000 35.00683 149 SER D O 1
ATOM 9317 N N . TYR D 1 150 ? -56.46134 71.47330 -31.26952 1.000 33.02238 150 TYR D N 1
ATOM 9318 C CA . TYR D 1 150 ? -56.65606 71.67292 -32.70748 1.000 35.75692 150 TYR D CA 1
ATOM 9319 C C . TYR D 1 150 ? -57.43313 72.95794 -32.96780 1.000 38.57305 150 TYR D C 1
ATOM 9320 O O . TYR D 1 150 ? -57.14872 73.67660 -33.93418 1.000 34.94630 150 TYR D O 1
ATOM 9329 N N . SER D 1 151 ? -58.39667 73.28127 -32.09809 1.000 34.28043 151 SER D N 1
ATOM 9330 C CA . SER D 1 151 ? -59.09939 74.55812 -32.21102 1.000 38.85466 151 SER D CA 1
ATOM 9331 C C . SER D 1 151 ? -58.17851 75.73640 -31.91349 1.000 37.42554 151 SER D C 1
ATOM 9332 O O . SER D 1 151 ? -58.37050 76.82485 -32.46950 1.000 38.07299 151 SER D O 1
ATOM 9335 N N . SER D 1 152 ? -57.19974 75.54667 -31.02367 1.000 35.01472 152 SER D N 1
ATOM 9336 C CA . SER D 1 152 ? -56.19213 76.57370 -30.79067 1.000 35.49899 152 SER D CA 1
ATOM 9337 C C . SER D 1 152 ? -55.41886 76.87642 -32.07054 1.000 34.59362 152 SER D C 1
ATOM 9338 O O . SER D 1 152 ? -55.15757 78.04224 -32.38132 1.000 36.91232 152 SER D O 1
ATOM 9341 N N . ILE D 1 153 ? -55.03637 75.83241 -32.81599 1.000 34.22516 153 ILE D N 1
ATOM 9342 C CA . ILE D 1 153 ? -54.41312 76.01800 -34.12962 1.000 37.96245 153 ILE D CA 1
ATOM 9343 C C . ILE D 1 153 ? -55.32723 76.81999 -35.04478 1.000 37.98350 153 ILE D C 1
ATOM 9344 O O . ILE D 1 153 ? -54.91290 77.81923 -35.64744 1.000 39.75477 153 ILE D O 1
ATOM 9349 N N . PHE D 1 154 ? -56.58328 76.38242 -35.17659 1.000 33.90143 154 PHE D N 1
ATOM 9350 C CA . PHE D 1 154 ? -57.51751 77.06965 -36.06420 1.000 39.05205 154 PHE D CA 1
ATOM 9351 C C . PHE D 1 154 ? -57.68709 78.52590 -35.66386 1.000 36.03327 154 PHE D C 1
ATOM 9352 O O . PHE D 1 154 ? -57.73082 79.41599 -36.52385 1.000 39.69160 154 PHE D O 1
ATOM 9360 N N . SER D 1 155 ? -57.79763 78.78790 -34.36066 1.000 37.04128 155 SER D N 1
ATOM 9361 C CA . SER D 1 155 ? -57.95543 80.15987 -33.89460 1.000 35.20422 155 SER D CA 1
ATOM 9362 C C . SER D 1 155 ? -56.77016 81.02051 -34.31160 1.000 42.66038 155 SER D C 1
ATOM 9363 O O . SER D 1 155 ? -56.93337 82.19286 -34.67197 1.000 40.90227 155 SER D O 1
ATOM 9366 N N . THR D 1 156 ? -55.56907 80.44793 -34.28597 1.000 38.61779 156 THR D N 1
ATOM 9367 C CA . THR D 1 156 ? -54.36521 81.20752 -34.59482 1.000 36.96496 156 THR D CA 1
ATOM 9368 C C . THR D 1 156 ? -54.22201 81.45312 -36.09084 1.000 40.23904 156 THR D C 1
ATOM 9369 O O . THR D 1 156 ? -53.82132 82.54867 -36.50397 1.000 44.27899 156 THR D O 1
ATOM 9373 N N . LEU D 1 157 ? -54.56386 80.45698 -36.91299 1.000 37.44660 157 LEU D N 1
ATOM 9374 C CA . LEU D 1 157 ? -54.22066 80.44470 -38.33172 1.000 46.10816 157 LEU D CA 1
ATOM 9375 C C . LEU D 1 157 ? -55.38374 80.68650 -39.27961 1.000 40.05217 157 LEU D C 1
ATOM 9376 O O . LEU D 1 157 ? -55.16421 81.21008 -40.37466 1.000 44.20004 157 LEU D O 1
ATOM 9381 N N . CYS D 1 158 ? -56.60386 80.29838 -38.91951 1.000 38.48619 158 CYS D N 1
ATOM 9382 C CA . CYS D 1 158 ? -57.67564 80.14242 -39.89705 1.000 43.61576 158 CYS D CA 1
ATOM 9383 C C . CYS D 1 158 ? -58.69263 81.27417 -39.83102 1.000 44.14213 158 CYS D C 1
ATOM 9384 O O . CYS D 1 158 ? -58.89157 81.89464 -38.78503 1.000 47.12670 158 CYS D O 1
ATOM 9387 N N . SER D 1 159 ? -59.36115 81.51283 -40.95724 1.000 40.35747 159 SER D N 1
ATOM 9388 C CA . SER D 1 159 ? -60.51553 82.39638 -40.97581 1.000 47.60044 159 SER D CA 1
ATOM 9389 C C . SER D 1 159 ? -61.74936 81.68396 -40.41689 1.000 44.26583 159 SER D C 1
ATOM 9390 O O . SER D 1 159 ? -61.80280 80.45578 -40.32098 1.000 45.85023 159 SER D O 1
ATOM 9393 N N . SER D 1 160 ? -62.76270 82.47652 -40.05842 1.000 48.67163 160 SER D N 1
ATOM 9394 C CA . SER D 1 160 ? -64.04045 81.89341 -39.65443 1.000 51.52723 160 SER D CA 1
ATOM 9395 C C . SER D 1 160 ? -64.60755 80.99290 -40.74458 1.000 48.77690 160 SER D C 1
ATOM 9396 O O . SER D 1 160 ? -65.20251 79.94633 -40.45374 1.000 48.08471 160 SER D O 1
ATOM 9399 N N . GLU D 1 161 ? -64.43602 81.38414 -42.00811 1.000 45.83971 161 GLU D N 1
ATOM 9400 C CA . GLU D 1 161 ? -64.99851 80.60150 -43.10274 1.000 52.50366 161 GLU D CA 1
ATOM 9401 C C . GLU D 1 161 ? -64.31833 79.24369 -43.21724 1.000 45.81076 161 GLU D C 1
ATOM 9402 O O . GLU D 1 161 ? -64.99023 78.22334 -43.40842 1.000 46.20028 161 GLU D O 1
ATOM 9408 N N . GLU D 1 162 ? -62.98770 79.21684 -43.11175 1.000 45.65547 162 GLU D N 1
ATOM 9409 C CA . GLU D 1 162 ? -62.25225 77.95795 -43.17173 1.000 45.31333 162 GLU D CA 1
ATOM 9410 C C . GLU D 1 162 ? -62.68901 77.02054 -42.05973 1.000 39.30471 162 GLU D C 1
ATOM 9411 O O . GLU D 1 162 ? -62.93201 75.82863 -42.29032 1.000 43.84210 162 GLU D O 1
ATOM 9417 N N . ILE D 1 163 ? -62.76637 77.54230 -40.83493 1.000 41.46813 163 ILE D N 1
ATOM 9418 C CA . ILE D 1 163 ? -63.20963 76.73652 -39.70233 1.000 43.14201 163 ILE D CA 1
ATOM 9419 C C . ILE D 1 163 ? -64.60400 76.18183 -39.96358 1.000 44.92381 163 ILE D C 1
ATOM 9420 O O . ILE D 1 163 ? -64.84469 74.97251 -39.85601 1.000 45.33438 163 ILE D O 1
ATOM 9425 N N . ASP D 1 164 ? -65.53677 77.06099 -40.33342 1.000 43.21044 164 ASP D N 1
ATOM 9426 C CA . ASP D 1 164 ? -66.91712 76.65131 -40.56961 1.000 45.36333 164 ASP D CA 1
ATOM 9427 C C . ASP D 1 164 ? -66.99242 75.50553 -41.57606 1.000 46.55295 164 ASP D C 1
ATOM 9428 O O . ASP D 1 164 ? -67.66021 74.48984 -41.34062 1.000 41.94713 164 ASP D O 1
ATOM 9433 N N . GLU D 1 165 ? -66.28465 75.63510 -42.69446 1.000 43.83157 165 GLU D N 1
ATOM 9434 C CA . GLU D 1 165 ? -66.37197 74.60475 -43.72335 1.000 44.32637 165 GLU D CA 1
ATOM 9435 C C . GLU D 1 165 ? -65.73566 73.29246 -43.27606 1.000 45.18173 165 GLU D C 1
ATOM 9436 O O . GLU D 1 165 ? -66.22651 72.21461 -43.63771 1.000 44.93960 165 GLU D O 1
ATOM 9442 N N . ALA D 1 166 ? -64.65530 73.35425 -42.49100 1.000 36.99391 166 ALA D N 1
ATOM 9443 C CA . ALA D 1 166 ? -63.99903 72.12237 -42.06823 1.000 40.70225 166 ALA D CA 1
ATOM 9444 C C . ALA D 1 166 ? -64.89729 71.31411 -41.13723 1.000 42.12347 166 ALA D C 1
ATOM 9445 O O . ALA D 1 166 ? -64.95715 70.08425 -41.24073 1.000 42.43667 166 ALA D O 1
ATOM 9447 N N . TYR D 1 167 ? -65.61608 71.98172 -40.23192 1.000 41.32338 167 TYR D N 1
ATOM 9448 C CA . TYR D 1 167 ? -66.51899 71.24631 -39.34716 1.000 40.10218 167 TYR D CA 1
ATOM 9449 C C . TYR D 1 167 ? -67.70475 70.67570 -40.11898 1.000 43.85263 167 TYR D C 1
ATOM 9450 O O . TYR D 1 167 ? -68.16194 69.56476 -39.82936 1.000 45.97657 167 TYR D O 1
ATOM 9459 N N . ARG D 1 168 ? -68.19812 71.40333 -41.12572 1.000 43.48942 168 ARG D N 1
ATOM 9460 C CA . ARG D 1 168 ? -69.26157 70.86767 -41.97346 1.000 44.87907 168 ARG D CA 1
ATOM 9461 C C . ARG D 1 168 ? -68.75040 69.71684 -42.83393 1.000 50.39025 168 ARG D C 1
ATOM 9462 O O . ARG D 1 168 ? -69.46565 68.73087 -43.06026 1.000 47.26093 168 ARG D O 1
ATOM 9470 N N . TRP D 1 169 ? -67.51920 69.83664 -43.33278 1.000 45.81339 169 TRP D N 1
ATOM 9471 C CA . TRP D 1 169 ? -66.89116 68.73918 -44.06040 1.000 43.83157 169 TRP D CA 1
ATOM 9472 C C . TRP D 1 169 ? -66.81839 67.48511 -43.19876 1.000 45.63179 169 TRP D C 1
ATOM 9473 O O . TRP D 1 169 ? -67.08480 66.37792 -43.67949 1.000 49.44540 169 TRP D O 1
ATOM 9484 N N . ALA D 1 170 ? -66.46004 67.64190 -41.92089 1.000 44.50534 170 ALA D N 1
ATOM 9485 C CA . ALA D 1 170 ? -66.33870 66.48978 -41.03193 1.000 44.15529 170 ALA D CA 1
ATOM 9486 C C . ALA D 1 170 ? -67.68479 65.81812 -40.81762 1.000 41.41549 170 ALA D C 1
ATOM 9487 O O . ALA D 1 170 ? -67.80532 64.59091 -40.91368 1.000 41.72869 170 ALA D O 1
ATOM 9489 N N . VAL D 1 171 ? -68.71089 66.60735 -40.50686 1.000 40.59960 171 VAL D N 1
ATOM 9490 C CA . VAL D 1 171 ? -70.03836 66.03191 -40.31072 1.000 38.60989 171 VAL D CA 1
ATOM 9491 C C . VAL D 1 171 ? -70.52400 65.37838 -41.60326 1.000 46.39504 171 VAL D C 1
ATOM 9492 O O . VAL D 1 171 ? -71.16598 64.32082 -41.57992 1.000 45.72127 171 VAL D O 1
ATOM 9496 N N . GLY D 1 172 ? -70.18154 65.96387 -42.74897 1.000 46.03710 172 GLY D N 1
ATOM 9497 C CA . GLY D 1 172 ? -70.63765 65.46064 -44.03048 1.000 46.54769 172 GLY D CA 1
ATOM 9498 C C . GLY D 1 172 ? -69.81383 64.35675 -44.66348 1.000 50.18760 172 GLY D C 1
ATOM 9499 O O . GLY D 1 172 ? -70.15056 63.91433 -45.76808 1.000 51.12718 172 GLY D O 1
ATOM 9500 N N . ASN D 1 173 ? -68.75848 63.88694 -43.99674 1.000 46.98458 173 ASN D N 1
ATOM 9501 C CA . ASN D 1 173 ? -67.85182 62.87781 -44.53917 1.000 46.70560 173 ASN D CA 1
ATOM 9502 C C . ASN D 1 173 ? -68.29205 61.49905 -44.05790 1.000 45.85023 173 ASN D C 1
ATOM 9503 O O . ASN D 1 173 ? -68.05547 61.13985 -42.90083 1.000 42.09452 173 ASN D O 1
ATOM 9508 N N . ASP D 1 174 ? -68.88987 60.70983 -44.96088 1.000 50.09285 174 ASP D N 1
ATOM 9509 C CA . ASP D 1 174 ? -69.46831 59.42468 -44.56772 1.000 48.67689 174 ASP D CA 1
ATOM 9510 C C . ASP D 1 174 ? -68.41195 58.47699 -44.01025 1.000 48.66373 174 ASP D C 1
ATOM 9511 O O . ASP D 1 174 ? -68.66215 57.75850 -43.03359 1.000 45.62389 174 ASP D O 1
ATOM 9516 N N . VAL D 1 175 ? -67.23326 58.44113 -44.63105 1.000 44.04212 175 VAL D N 1
ATOM 9517 C CA . VAL D 1 175 ? -66.21294 57.49152 -44.20474 1.000 41.76027 175 VAL D CA 1
ATOM 9518 C C . VAL D 1 175 ? -65.67183 57.87951 -42.83772 1.000 44.50534 175 VAL D C 1
ATOM 9519 O O . VAL D 1 175 ? -65.45132 57.02397 -41.97273 1.000 47.97154 175 VAL D O 1
ATOM 9523 N N . LEU D 1 176 ? -65.47293 59.17506 -42.61108 1.000 41.60236 176 LEU D N 1
ATOM 9524 C CA . LEU D 1 176 ? -65.10973 59.63621 -41.27694 1.000 40.51012 176 LEU D CA 1
ATOM 9525 C C . LEU D 1 176 ? -66.15771 59.20870 -40.25755 1.000 41.12335 176 LEU D C 1
ATOM 9526 O O . LEU D 1 176 ? -65.82304 58.71145 -39.17582 1.000 45.76075 176 LEU D O 1
ATOM 9531 N N . GLN D 1 177 ? -67.43864 59.38570 -40.59311 1.000 43.04990 177 GLN D N 1
ATOM 9532 C CA . GLN D 1 177 ? -68.49707 58.97011 -39.67877 1.000 42.24191 177 GLN D CA 1
ATOM 9533 C C . GLN D 1 177 ? -68.44699 57.46697 -39.43340 1.000 43.30256 177 GLN D C 1
ATOM 9534 O O . GLN D 1 177 ? -68.57462 57.01703 -38.28735 1.000 43.29203 177 GLN D O 1
ATOM 9540 N N . GLN D 1 178 ? -68.21192 56.67416 -40.48997 1.000 42.00767 178 GLN D N 1
ATOM 9541 C CA . GLN D 1 178 ? -68.08325 55.22977 -40.30251 1.000 41.25495 178 GLN D CA 1
ATOM 9542 C C . GLN D 1 178 ? -66.91778 54.88729 -39.38360 1.000 41.16809 178 GLN D C 1
ATOM 9543 O O . GLN D 1 178 ? -67.02850 53.98597 -38.53990 1.000 43.41310 178 GLN D O 1
ATOM 9549 N N . ARG D 1 179 ? -65.79618 55.59946 -39.52633 1.000 41.93398 179 ARG D N 1
ATOM 9550 C CA . ARG D 1 179 ? -64.64276 55.36570 -38.65919 1.000 40.05480 179 ARG D CA 1
ATOM 9551 C C . ARG D 1 179 ? -64.97370 55.61595 -37.19484 1.000 42.44983 179 ARG D C 1
ATOM 9552 O O . ARG D 1 179 ? -64.67196 54.78039 -36.33285 1.000 38.66516 179 ARG D O 1
ATOM 9560 N N . VAL D 1 180 ? -65.55491 56.77966 -36.88179 1.000 38.37039 180 VAL D N 1
ATOM 9561 C CA . VAL D 1 180 ? -65.78834 57.11676 -35.47854 1.000 38.59673 180 VAL D CA 1
ATOM 9562 C C . VAL D 1 180 ? -66.87170 56.23222 -34.88149 1.000 39.08890 180 VAL D C 1
ATOM 9563 O O . VAL D 1 180 ? -66.77324 55.81119 -33.72009 1.000 42.08663 180 VAL D O 1
ATOM 9567 N N . THR D 1 181 ? -67.93644 55.95285 -35.64047 1.000 42.81040 181 THR D N 1
ATOM 9568 C CA . THR D 1 181 ? -69.01778 55.16426 -35.05580 1.000 41.40496 181 THR D CA 1
ATOM 9569 C C . THR D 1 181 ? -68.61470 53.70152 -34.90985 1.000 42.13400 181 THR D C 1
ATOM 9570 O O . THR D 1 181 ? -69.12680 53.00919 -34.02428 1.000 44.14477 181 THR D O 1
ATOM 9574 N N . THR D 1 182 ? -67.69847 53.21410 -35.75342 1.000 43.44995 182 THR D N 1
ATOM 9575 C CA . THR D 1 182 ? -67.15515 51.87512 -35.53957 1.000 39.85478 182 THR D CA 1
ATOM 9576 C C . THR D 1 182 ? -66.53976 51.75421 -34.15142 1.000 43.28677 182 THR D C 1
ATOM 9577 O O . THR D 1 182 ? -66.77210 50.76780 -33.44309 1.000 42.13137 182 THR D O 1
ATOM 9581 N N . VAL D 1 183 ? -65.76507 52.75783 -33.73773 1.000 39.56001 183 VAL D N 1
ATOM 9582 C CA . VAL D 1 183 ? -65.14360 52.71244 -32.41964 1.000 41.97609 183 VAL D CA 1
ATOM 9583 C C . VAL D 1 183 ? -66.18270 52.92773 -31.32892 1.000 41.43918 183 VAL D C 1
ATOM 9584 O O . VAL D 1 183 ? -66.19607 52.21372 -30.31864 1.000 41.61288 183 VAL D O 1
ATOM 9588 N N . LEU D 1 184 ? -67.06984 53.91121 -31.51423 1.000 39.88373 184 LEU D N 1
ATOM 9589 C CA . LEU D 1 184 ? -68.06941 54.21658 -30.49337 1.000 38.45461 184 LEU D CA 1
ATOM 9590 C C . LEU D 1 184 ? -68.94760 53.01065 -30.18459 1.000 42.84198 184 LEU D C 1
ATOM 9591 O O . LEU D 1 184 ? -69.38079 52.83860 -29.03973 1.000 37.88612 184 LEU D O 1
ATOM 9596 N N . CYS D 1 185 ? -69.19359 52.15158 -31.17638 1.000 39.17575 185 CYS D N 1
ATOM 9597 C CA . CYS D 1 185 ? -70.01745 50.96728 -30.94338 1.000 39.72055 185 CYS D CA 1
ATOM 9598 C C . CYS D 1 185 ? -69.31657 49.95860 -30.05015 1.000 43.25782 185 CYS D C 1
ATOM 9599 O O . CYS D 1 185 ? -69.97794 49.25274 -29.28343 1.000 41.87081 185 CYS D O 1
ATOM 9602 N N . GLU D 1 186 ? -67.99144 49.84467 -30.15301 1.000 42.02083 186 GLU D N 1
ATOM 9603 C CA . GLU D 1 186 ? -67.29821 48.87417 -29.31456 1.000 39.63107 186 GLU D CA 1
ATOM 9604 C C . GLU D 1 186 ? -67.24697 49.33433 -27.86785 1.000 40.19956 186 GLU D C 1
ATOM 9605 O O . GLU D 1 186 ? -67.19445 48.50230 -26.95674 1.000 42.72618 186 GLU D O 1
ATOM 9611 N N . TYR D 1 187 ? -67.26847 50.64931 -27.63288 1.000 36.76493 187 TYR D N 1
ATOM 9612 C CA . TYR D 1 187 ? -67.33625 51.14114 -26.26515 1.000 36.88337 187 TYR D CA 1
ATOM 9613 C C . TYR D 1 187 ? -68.63968 50.74580 -25.59254 1.000 38.80728 187 TYR D C 1
ATOM 9614 O O . TYR D 1 187 ? -68.73126 50.79502 -24.36035 1.000 38.23353 187 TYR D O 1
ATOM 9623 N N . GLU D 1 188 ? -69.63868 50.34619 -26.36790 1.000 41.08651 188 GLU D N 1
ATOM 9624 C CA . GLU D 1 188 ? -70.88009 49.85271 -25.79592 1.000 38.64411 188 GLU D CA 1
ATOM 9625 C C . GLU D 1 188 ? -70.82163 48.37876 -25.43703 1.000 43.00252 188 GLU D C 1
ATOM 9626 O O . GLU D 1 188 ? -71.78658 47.86895 -24.86355 1.000 45.46598 188 GLU D O 1
ATOM 9632 N N . SER D 1 189 ? -69.73098 47.68378 -25.75467 1.000 41.34180 189 SER D N 1
ATOM 9633 C CA . SER D 1 189 ? -69.70901 46.23996 -25.56964 1.000 44.06581 189 SER D CA 1
ATOM 9634 C C . SER D 1 189 ? -69.81826 45.87882 -24.09121 1.000 47.46885 189 SER D C 1
ATOM 9635 O O . SER D 1 189 ? -69.29906 46.57076 -23.22139 1.000 42.05241 189 SER D O 1
ATOM 9638 N N . GLU D 1 190 ? -70.49178 44.76497 -23.81019 1.000 45.30280 190 GLU D N 1
ATOM 9639 C CA . GLU D 1 190 ? -70.46186 44.23245 -22.45591 1.000 44.50534 190 GLU D CA 1
ATOM 9640 C C . GLU D 1 190 ? -69.12790 43.58346 -22.10712 1.000 48.70058 190 GLU D C 1
ATOM 9641 O O . GLU D 1 190 ? -68.88154 43.32531 -20.92616 1.000 46.60296 190 GLU D O 1
ATOM 9647 N N . ASP D 1 191 ? -68.25687 43.32250 -23.08743 1.000 45.56336 191 ASP D N 1
ATOM 9648 C CA . ASP D 1 191 ? -66.93761 42.77163 -22.79928 1.000 44.45533 191 ASP D CA 1
ATOM 9649 C C . ASP D 1 191 ? -65.99214 43.92673 -22.51254 1.000 44.27110 191 ASP D C 1
ATOM 9650 O O . ASP D 1 191 ? -65.67734 44.69499 -23.43443 1.000 43.92106 191 ASP D O 1
ATOM 9655 N N . PRO D 1 192 ? -65.51207 44.08891 -21.27350 1.000 43.11306 192 PRO D N 1
ATOM 9656 C CA . PRO D 1 192 ? -64.58565 45.19411 -20.97949 1.000 44.19477 192 PRO D CA 1
ATOM 9657 C C . PRO D 1 192 ? -63.32514 45.16884 -21.81442 1.000 44.43164 192 PRO D C 1
ATOM 9658 O O . PRO D 1 192 ? -62.75121 46.23427 -22.07656 1.000 38.55462 192 PRO D O 1
ATOM 9662 N N . LEU D 1 193 ? -62.85661 43.98026 -22.21012 1.000 41.09440 193 LEU D N 1
ATOM 9663 C CA . LEU D 1 193 ? -61.61973 43.88954 -22.97346 1.000 42.68933 193 LEU D CA 1
ATOM 9664 C C . LEU D 1 193 ? -61.80886 44.36573 -24.40798 1.000 42.44719 193 LEU D C 1
ATOM 9665 O O . LEU D 1 193 ? -60.84827 44.81564 -25.03933 1.000 39.31524 193 LEU D O 1
ATOM 9670 N N . LYS D 1 194 ? -63.02777 44.28541 -24.94042 1.000 40.92859 194 LYS D N 1
ATOM 9671 C CA . LYS D 1 194 ? -63.26835 44.87269 -26.25483 1.000 37.88875 194 LYS D CA 1
ATOM 9672 C C . LYS D 1 194 ? -63.19895 46.39310 -26.19131 1.000 38.33618 194 LYS D C 1
ATOM 9673 O O . LYS D 1 194 ? -62.70739 47.03452 -27.12359 1.000 39.06521 194 LYS D O 1
ATOM 9679 N N . ARG D 1 195 ? -63.68765 46.98836 -25.10155 1.000 38.01772 195 ARG D N 1
ATOM 9680 C CA . ARG D 1 195 ? -63.53240 48.42811 -24.92254 1.000 37.76505 195 ARG D CA 1
ATOM 9681 C C . ARG D 1 195 ? -62.06245 48.80483 -24.88393 1.000 40.61803 195 ARG D C 1
ATOM 9682 O O . ARG D 1 195 ? -61.65224 49.81965 -25.46145 1.000 41.37601 195 ARG D O 1
ATOM 9690 N N . LYS D 1 196 ? -61.25148 47.98610 -24.21218 1.000 38.36776 196 LYS D N 1
ATOM 9691 C CA . LYS D 1 196 ? -59.82688 48.27212 -24.10437 1.000 34.73574 196 LYS D CA 1
ATOM 9692 C C . LYS D 1 196 ? -59.12816 48.13129 -25.44652 1.000 40.11270 196 LYS D C 1
ATOM 9693 O O . LYS D 1 196 ? -58.22068 48.91091 -25.75867 1.000 39.01520 196 LYS D O 1
ATOM 9699 N N . ILE D 1 197 ? -59.51280 47.12775 -26.24147 1.000 40.61276 197 ILE D N 1
ATOM 9700 C CA . ILE D 1 197 ? -58.90525 46.96431 -27.56108 1.000 38.84150 197 ILE D CA 1
ATOM 9701 C C . ILE D 1 197 ? -59.17738 48.19805 -28.41214 1.000 37.77558 197 ILE D C 1
ATOM 9702 O O . ILE D 1 197 ? -58.26990 48.75150 -29.04231 1.000 38.59936 197 ILE D O 1
ATOM 9707 N N . ALA D 1 198 ? -60.43044 48.66469 -28.41020 1.000 37.17288 198 ALA D N 1
ATOM 9708 C CA . ALA D 1 198 ? -60.79575 49.84175 -29.19365 1.000 38.59673 198 ALA D CA 1
ATOM 9709 C C . ALA D 1 198 ? -60.04965 51.08832 -28.72694 1.000 42.46562 198 ALA D C 1
ATOM 9710 O O . ALA D 1 198 ? -59.62926 51.91210 -29.54911 1.000 34.32254 198 ALA D O 1
ATOM 9712 N N . ALA D 1 199 ? -59.87951 51.25580 -27.41113 1.000 38.56778 199 ALA D N 1
ATOM 9713 C CA . ALA D 1 199 ? -59.12558 52.40557 -26.91390 1.000 35.06736 199 ALA D CA 1
ATOM 9714 C C . ALA D 1 199 ? -57.66632 52.34013 -27.34201 1.000 38.96257 199 ALA D C 1
ATOM 9715 O O . ALA D 1 199 ? -57.06981 53.35962 -27.70716 1.000 37.73874 199 ALA D O 1
ATOM 9717 N N . THR D 1 200 ? -57.06143 51.15390 -27.27540 1.000 36.51754 200 THR D N 1
ATOM 9718 C CA . THR D 1 200 ? -55.69004 51.01162 -27.74627 1.000 35.88325 200 THR D CA 1
ATOM 9719 C C . THR D 1 200 ? -55.58645 51.36618 -29.22683 1.000 41.33127 200 THR D C 1
ATOM 9720 O O . THR D 1 200 ? -54.63496 52.03365 -29.64855 1.000 38.56252 200 THR D O 1
ATOM 9724 N N . MET D 1 201 ? -56.56871 50.94542 -30.02700 1.000 39.78635 201 MET D N 1
ATOM 9725 C CA . MET D 1 201 ? -56.55853 51.28450 -31.45159 1.000 39.05205 201 MET D CA 1
ATOM 9726 C C . MET D 1 201 ? -56.65066 52.78900 -31.66268 1.000 41.98661 201 MET D C 1
ATOM 9727 O O . MET D 1 201 ? -55.96126 53.34524 -32.52501 1.000 40.97070 201 MET D O 1
ATOM 9732 N N . LEU D 1 202 ? -57.52666 53.46271 -30.91309 1.000 38.39145 202 LEU D N 1
ATOM 9733 C CA . LEU D 1 202 ? -57.66815 54.90278 -31.09605 1.000 36.72019 202 LEU D CA 1
ATOM 9734 C C . LEU D 1 202 ? -56.37157 55.62519 -30.74695 1.000 40.17587 202 LEU D C 1
ATOM 9735 O O . LEU D 1 202 ? -55.90804 56.48119 -31.50037 1.000 41.34706 202 LEU D O 1
ATOM 9740 N N . SER D 1 203 ? -55.76813 55.28541 -29.60659 1.000 37.83348 203 SER D N 1
ATOM 9741 C CA . SER D 1 203 ? -54.58854 56.01320 -29.15134 1.000 37.73347 203 SER D CA 1
ATOM 9742 C C . SER D 1 203 ? -53.32506 55.60677 -29.89710 1.000 38.33091 203 SER D C 1
ATOM 9743 O O . SER D 1 203 ? -52.41981 56.43332 -30.05676 1.000 40.08375 203 SER D O 1
ATOM 9746 N N . SER D 1 204 ? -53.22867 54.36046 -30.36221 1.000 36.56228 204 SER D N 1
ATOM 9747 C CA . SER D 1 204 ? -51.99430 53.90438 -30.98919 1.000 37.17551 204 SER D CA 1
ATOM 9748 C C . SER D 1 204 ? -52.07252 53.81002 -32.50580 1.000 40.51802 204 SER D C 1
ATOM 9749 O O . SER D 1 204 ? -51.05820 53.49526 -33.13299 1.000 42.40245 204 SER D O 1
ATOM 9752 N N . LEU D 1 205 ? -53.23847 54.03720 -33.11188 1.000 38.18353 205 LEU D N 1
ATOM 9753 C CA . LEU D 1 205 ? -53.32462 53.86457 -34.55677 1.000 40.80752 205 LEU D CA 1
ATOM 9754 C C . LEU D 1 205 ? -54.13797 54.93592 -35.27415 1.000 40.28904 205 LEU D C 1
ATOM 9755 O O . LEU D 1 205 ? -53.68882 55.48056 -36.28856 1.000 38.93362 205 LEU D O 1
ATOM 9760 N N . LEU D 1 206 ? -55.33428 55.24844 -34.77272 1.000 41.25758 206 LEU D N 1
ATOM 9761 C CA . LEU D 1 206 ? -56.34784 55.84613 -35.64404 1.000 40.94965 206 LEU D CA 1
ATOM 9762 C C . LEU D 1 206 ? -56.04472 57.28551 -36.05148 1.000 39.44157 206 LEU D C 1
ATOM 9763 O O . LEU D 1 206 ? -56.57911 57.75184 -37.06278 1.000 40.51012 206 LEU D O 1
ATOM 9768 N N . LEU D 1 207 ? -55.21524 58.00472 -35.30841 1.000 39.31787 207 LEU D N 1
ATOM 9769 C CA . LEU D 1 207 ? -54.91117 59.38137 -35.67164 1.000 43.69471 207 LEU D CA 1
ATOM 9770 C C . LEU D 1 207 ? -53.60567 59.52651 -36.44664 1.000 44.64746 207 LEU D C 1
ATOM 9771 O O . LEU D 1 207 ? -53.28636 60.63442 -36.89759 1.000 37.46502 207 LEU D O 1
ATOM 9776 N N . TYR D 1 208 ? -52.84091 58.44835 -36.62646 1.000 39.07574 208 TYR D N 1
ATOM 9777 C CA . TYR D 1 208 ? -51.47423 58.63334 -37.10358 1.000 41.37338 208 TYR D CA 1
ATOM 9778 C C . TYR D 1 208 ? -51.39700 58.94213 -38.59078 1.000 42.37087 208 TYR D C 1
ATOM 9779 O O . TYR D 1 208 ? -50.41358 59.55188 -39.02561 1.000 41.34180 208 TYR D O 1
ATOM 9788 N N . ALA D 1 209 ? -52.39667 58.55009 -39.38288 1.000 39.82320 209 ALA D N 1
ATOM 9789 C CA . ALA D 1 209 ? -52.41779 59.02157 -40.76353 1.000 43.17097 209 ALA D CA 1
ATOM 9790 C C . ALA D 1 209 ? -52.55571 60.53320 -40.80533 1.000 44.59482 209 ALA D C 1
ATOM 9791 O O . ALA D 1 209 ? -52.04042 61.18113 -41.72721 1.000 42.38403 209 ALA D O 1
ATOM 9793 N N . GLY D 1 210 ? -53.22897 61.10708 -39.80661 1.000 38.86782 210 GLY D N 1
ATOM 9794 C CA . GLY D 1 210 ? -53.37716 62.54202 -39.68479 1.000 41.60236 210 GLY D CA 1
ATOM 9795 C C . GLY D 1 210 ? -52.13058 63.20452 -39.13996 1.000 40.95228 210 GLY D C 1
ATOM 9796 O O . GLY D 1 210 ? -51.68106 64.21405 -39.68673 1.000 41.14704 210 GLY D O 1
ATOM 9797 N N . PHE D 1 211 ? -51.54781 62.63625 -38.08058 1.000 38.00192 211 PHE D N 1
ATOM 9798 C CA . PHE D 1 211 ? -50.29894 63.17790 -37.54745 1.000 34.46466 211 PHE D CA 1
ATOM 9799 C C . PHE D 1 211 ? -49.18060 63.17293 -38.58356 1.000 40.75225 211 PHE D C 1
ATOM 9800 O O . PHE D 1 211 ? -48.23134 63.95245 -38.45392 1.000 40.10481 211 PHE D O 1
ATOM 9808 N N . TYR D 1 212 ? -49.25947 62.30041 -39.59400 1.000 42.41561 212 TYR D N 1
ATOM 9809 C CA . TYR D 1 212 ? -48.25475 62.29837 -40.65270 1.000 39.65212 212 TYR D CA 1
ATOM 9810 C C . TYR D 1 212 ? -48.09973 63.68061 -41.26448 1.000 42.19716 212 TYR D C 1
ATOM 9811 O O . TYR D 1 212 ? -46.98039 64.10571 -41.57832 1.000 43.76577 212 TYR D O 1
ATOM 9820 N N . LEU D 1 213 ? -49.21530 64.39507 -41.45127 1.000 39.56527 213 LEU D N 1
ATOM 9821 C CA . LEU D 1 213 ? -49.16336 65.67245 -42.16229 1.000 41.42865 213 LEU D CA 1
ATOM 9822 C C . LEU D 1 213 ? -48.30919 66.71062 -41.44156 1.000 40.95228 213 LEU D C 1
ATOM 9823 O O . LEU D 1 213 ? -47.35046 67.21502 -42.05102 1.000 44.34216 213 LEU D O 1
ATOM 9828 N N . PRO D 1 214 ? -48.57899 67.07663 -40.17244 1.000 42.54194 214 PRO D N 1
ATOM 9829 C CA . PRO D 1 214 ? -47.68307 68.03820 -39.49824 1.000 40.47327 214 PRO D CA 1
ATOM 9830 C C . PRO D 1 214 ? -46.25679 67.54133 -39.36681 1.000 41.47866 214 PRO D C 1
ATOM 9831 O O . PRO D 1 214 ? -45.32520 68.35531 -39.36514 1.000 42.16558 214 PRO D O 1
ATOM 9835 N N . LEU D 1 215 ? -46.05491 66.22745 -39.24084 1.000 40.48117 215 LEU D N 1
ATOM 9836 C CA . LEU D 1 215 ? -44.69743 65.69118 -39.25944 1.000 39.03889 215 LEU D CA 1
ATOM 9837 C C . LEU D 1 215 ? -44.04594 65.91908 -40.61466 1.000 45.47387 215 LEU D C 1
ATOM 9838 O O . LEU D 1 215 ? -42.85043 66.24101 -40.70060 1.000 41.23652 215 LEU D O 1
ATOM 9843 N N . TYR D 1 216 ? -44.82253 65.76471 -41.68833 1.000 39.93374 216 TYR D N 1
ATOM 9844 C CA . TYR D 1 216 ? -44.30517 66.02301 -43.02634 1.000 40.84963 216 TYR D CA 1
ATOM 9845 C C . TYR D 1 216 ? -43.91997 67.49009 -43.19500 1.000 42.48667 216 TYR D C 1
ATOM 9846 O O . TYR D 1 216 ? -42.82854 67.80296 -43.68910 1.000 44.43427 216 TYR D O 1
ATOM 9855 N N . PHE D 1 217 ? -44.80662 68.40664 -42.79014 1.000 41.37075 217 PHE D N 1
ATOM 9856 C CA . PHE D 1 217 ? -44.47894 69.83407 -42.81049 1.000 44.25531 217 PHE D CA 1
ATOM 9857 C C . PHE D 1 217 ? -43.18384 70.12162 -42.04963 1.000 45.01329 217 PHE D C 1
ATOM 9858 O O . PHE D 1 217 ? -42.28436 70.80320 -42.56142 1.000 42.68407 217 PHE D O 1
ATOM 9866 N N . ALA D 1 218 ? -43.08249 69.61923 -40.81184 1.000 41.69184 218 ALA D N 1
ATOM 9867 C CA . ALA D 1 218 ? -41.87806 69.84174 -40.01400 1.000 38.37565 218 ALA D CA 1
ATOM 9868 C C . ALA D 1 218 ? -40.63663 69.32956 -40.73121 1.000 42.90778 218 ALA D C 1
ATOM 9869 O O . ALA D 1 218 ? -39.59450 69.99629 -40.73076 1.000 45.29754 218 ALA D O 1
ATOM 9871 N N . SER D 1 219 ? -40.73323 68.15611 -41.36719 1.000 44.77642 219 SER D N 1
ATOM 9872 C CA . SER D 1 219 ? -39.60553 67.61361 -42.11835 1.000 42.33139 219 SER D CA 1
ATOM 9873 C C . SER D 1 219 ? -39.21077 68.50711 -43.27722 1.000 43.62892 219 SER D C 1
ATOM 9874 O O . SER D 1 219 ? -38.06381 68.43851 -43.73766 1.000 47.26356 219 SER D O 1
ATOM 9877 N N . ARG D 1 220 ? -40.13046 69.33536 -43.76825 1.000 44.81327 220 ARG D N 1
ATOM 9878 C CA . ARG D 1 220 ? -39.82840 70.29629 -44.81829 1.000 44.33163 220 ARG D CA 1
ATOM 9879 C C . ARG D 1 220 ? -39.57675 71.69891 -44.27074 1.000 44.67378 220 ARG D C 1
ATOM 9880 O O . ARG D 1 220 ? -39.48811 72.65691 -45.04894 1.000 43.13149 220 ARG D O 1
ATOM 9888 N N . GLY D 1 221 ? -39.44731 71.84244 -42.95703 1.000 40.81016 221 GLY D N 1
ATOM 9889 C CA . GLY D 1 221 ? -39.11688 73.13743 -42.39546 1.000 46.40293 221 GLY D CA 1
ATOM 9890 C C . GLY D 1 221 ? -40.28860 74.07110 -42.22481 1.000 49.72175 221 GLY D C 1
ATOM 9891 O O . GLY D 1 221 ? -40.09201 75.28480 -42.08821 1.000 42.94199 221 GLY D O 1
ATOM 9892 N N . LYS D 1 222 ? -41.50593 73.53541 -42.19073 1.000 40.68909 222 LYS D N 1
ATOM 9893 C CA . LYS D 1 222 ? -42.72424 74.32545 -42.15755 1.000 42.89462 222 LYS D CA 1
ATOM 9894 C C . LYS D 1 222 ? -43.51955 74.00767 -40.89903 1.000 41.62341 222 LYS D C 1
ATOM 9895 O O . LYS D 1 222 ? -43.43445 72.89647 -40.35927 1.000 39.38893 222 LYS D O 1
ATOM 9901 N N . MET D 1 223 ? -44.30690 74.98642 -40.44392 1.000 38.81781 223 MET D N 1
ATOM 9902 C CA . MET D 1 223 ? -45.23406 74.78621 -39.32144 1.000 36.85179 223 MET D CA 1
ATOM 9903 C C . MET D 1 223 ? -44.51069 74.20378 -38.11875 1.000 39.42578 223 MET D C 1
ATOM 9904 O O . MET D 1 223 ? -44.95073 73.22164 -37.51023 1.000 37.33869 223 MET D O 1
ATOM 9909 N N . MET D 1 224 ? -43.37465 74.82024 -37.78673 1.000 38.81255 224 MET D N 1
ATOM 9910 C CA . MET D 1 224 ? -42.46647 74.23567 -36.80658 1.000 37.66504 224 MET D CA 1
ATOM 9911 C C . MET D 1 224 ? -43.04866 74.27217 -35.40107 1.000 39.70476 224 MET D C 1
ATOM 9912 O O . MET D 1 224 ? -42.87330 73.32340 -34.62404 1.000 39.59422 224 MET D O 1
ATOM 9917 N N . ASN D 1 225 ? -43.73872 75.35131 -35.04513 1.000 35.67796 225 ASN D N 1
ATOM 9918 C CA . ASN D 1 225 ? -44.28098 75.42532 -33.69311 1.000 39.36261 225 ASN D CA 1
ATOM 9919 C C . ASN D 1 225 ? -45.47650 74.50242 -33.52538 1.000 40.59434 225 ASN D C 1
ATOM 9920 O O . ASN D 1 225 ? -45.64879 73.89678 -32.46290 1.000 37.74926 225 ASN D O 1
ATOM 9925 N N . THR D 1 226 ? -46.30501 74.37938 -34.56356 1.000 35.89641 226 THR D N 1
ATOM 9926 C CA . THR D 1 226 ? -47.39657 73.40362 -34.54685 1.000 37.88086 226 THR D CA 1
ATOM 9927 C C . THR D 1 226 ? -46.86177 71.99292 -34.31359 1.000 38.11246 226 THR D C 1
ATOM 9928 O O . THR D 1 226 ? -47.44985 71.20964 -33.55583 1.000 37.83348 226 THR D O 1
ATOM 9932 N N . ALA D 1 227 ? -45.71599 71.67332 -34.91496 1.000 35.94642 227 ALA D N 1
ATOM 9933 C CA . ALA D 1 227 ? -45.12419 70.35028 -34.74741 1.000 39.89426 227 ALA D CA 1
ATOM 9934 C C . ALA D 1 227 ? -44.73241 70.07863 -33.29617 1.000 38.39671 227 ALA D C 1
ATOM 9935 O O . ALA D 1 227 ? -44.87170 68.94671 -32.81400 1.000 37.58872 227 ALA D O 1
ATOM 9937 N N . ASP D 1 228 ? -44.22185 71.09397 -32.58741 1.000 39.55737 228 ASP D N 1
ATOM 9938 C CA . ASP D 1 228 ? -43.94859 70.92894 -31.15791 1.000 36.73598 228 ASP D CA 1
ATOM 9939 C C . ASP D 1 228 ? -45.20231 70.52003 -30.40175 1.000 38.09930 228 ASP D C 1
ATOM 9940 O O . ASP D 1 228 ? -45.14738 69.66548 -29.51166 1.000 38.24143 228 ASP D O 1
ATOM 9945 N N . MET D 1 229 ? -46.33675 71.14853 -30.71359 1.000 35.78324 229 MET D N 1
ATOM 9946 C CA . MET D 1 229 ? -47.57363 70.79835 -30.02839 1.000 38.57568 229 MET D CA 1
ATOM 9947 C C . MET D 1 229 ? -48.03218 69.39256 -30.39255 1.000 41.19704 229 MET D C 1
ATOM 9948 O O . MET D 1 229 ? -48.55516 68.66365 -29.53951 1.000 36.12275 229 MET D O 1
ATOM 9953 N N . ILE D 1 230 ? -47.86058 68.99995 -31.65702 1.000 34.99104 230 ILE D N 1
ATOM 9954 C CA . ILE D 1 230 ? -48.18582 67.63441 -32.06366 1.000 34.35149 230 ILE D CA 1
ATOM 9955 C C . ILE D 1 230 ? -47.34164 66.63971 -31.27904 1.000 35.54110 230 ILE D C 1
ATOM 9956 O O . ILE D 1 230 ? -47.82395 65.57961 -30.86266 1.000 37.72821 230 ILE D O 1
ATOM 9961 N N . ARG D 1 231 ? -46.06958 66.96439 -31.06265 1.000 35.58058 231 ARG D N 1
ATOM 9962 C CA . ARG D 1 231 ? -45.21782 66.07206 -30.29558 1.000 35.99905 231 ARG D CA 1
ATOM 9963 C C . ARG D 1 231 ? -45.63813 66.00278 -28.83079 1.000 37.08339 231 ARG D C 1
ATOM 9964 O O . ARG D 1 231 ? -45.46064 64.95842 -28.19618 1.000 34.95945 231 ARG D O 1
ATOM 9972 N N . LEU D 1 232 ? -46.21675 67.07630 -28.28103 1.000 32.95921 232 LEU D N 1
ATOM 9973 C CA . LEU D 1 232 ? -46.78743 66.97894 -26.93357 1.000 34.39623 232 LEU D CA 1
ATOM 9974 C C . LEU D 1 232 ? -47.96188 66.00907 -26.91037 1.000 36.77809 232 LEU D C 1
ATOM 9975 O O . LEU D 1 232 ? -48.07509 65.17568 -25.99858 1.000 37.27026 232 LEU D O 1
ATOM 9980 N N . ILE D 1 233 ? -48.83444 66.08811 -27.91818 1.000 39.97321 233 ILE D N 1
ATOM 9981 C CA . ILE D 1 233 ? -49.94895 65.14884 -28.02925 1.000 34.92261 233 ILE D CA 1
ATOM 9982 C C . ILE D 1 233 ? -49.43332 63.71800 -28.13845 1.000 37.34658 233 ILE D C 1
ATOM 9983 O O . ILE D 1 233 ? -49.89602 62.81669 -27.42785 1.000 37.00707 233 ILE D O 1
ATOM 9988 N N . LEU D 1 234 ? -48.45874 63.49281 -29.02597 1.000 33.19345 234 LEU D N 1
ATOM 9989 C CA . LEU D 1 234 ? -47.89943 62.15439 -29.21504 1.000 37.92297 234 LEU D CA 1
ATOM 9990 C C . LEU D 1 234 ? -47.27261 61.62144 -27.93562 1.000 41.42865 234 LEU D C 1
ATOM 9991 O O . LEU D 1 234 ? -47.36486 60.42239 -27.64274 1.000 39.16259 234 LEU D O 1
ATOM 9996 N N . ARG D 1 235 ? -46.58682 62.48725 -27.18846 1.000 36.63334 235 ARG D N 1
ATOM 9997 C CA . ARG D 1 235 ? -46.02250 62.07044 -25.91168 1.000 36.42805 235 ARG D CA 1
ATOM 9998 C C . ARG D 1 235 ? -47.10244 61.49100 -24.99716 1.000 40.32062 235 ARG D C 1
ATOM 9999 O O . ARG D 1 235 ? -46.85971 60.51114 -24.28247 1.000 42.14716 235 ARG D O 1
ATOM 10007 N N . ASP D 1 236 ? -48.30647 62.07183 -25.01971 1.000 37.85980 236 ASP D N 1
ATOM 10008 C CA . ASP D 1 236 ? -49.40999 61.53358 -24.22407 1.000 32.72234 236 ASP D CA 1
ATOM 10009 C C . ASP D 1 236 ? -49.96107 60.25519 -24.84152 1.000 34.68837 236 ASP D C 1
ATOM 10010 O O . ASP D 1 236 ? -50.18497 59.25852 -24.14534 1.000 34.52256 236 ASP D O 1
ATOM 10015 N N . LYS D 1 237 ? -50.21683 60.27479 -26.14838 1.000 34.02513 237 LYS D N 1
ATOM 10016 C CA . LYS D 1 237 ? -50.89853 59.14736 -26.77310 1.000 39.60212 237 LYS D CA 1
ATOM 10017 C C . LYS D 1 237 ? -50.06092 57.87713 -26.70472 1.000 35.30160 237 LYS D C 1
ATOM 10018 O O . LYS D 1 237 ? -50.61370 56.77936 -26.56635 1.000 37.71242 237 LYS D O 1
ATOM 10024 N N . ALA D 1 238 ? -48.73383 57.99861 -26.78120 1.000 34.86734 238 ALA D N 1
ATOM 10025 C CA . ALA D 1 238 ? -47.89485 56.81170 -26.66684 1.000 37.54661 238 ALA D CA 1
ATOM 10026 C C . ALA D 1 238 ? -48.12701 56.11519 -25.33190 1.000 38.63358 238 ALA D C 1
ATOM 10027 O O . ALA D 1 238 ? -48.27396 54.88813 -25.27777 1.000 38.04404 238 ALA D O 1
ATOM 10029 N N . ILE D 1 239 ? -48.20253 56.88482 -24.24528 1.000 34.87787 239 ILE D N 1
ATOM 10030 C CA . ILE D 1 239 ? -48.46073 56.27727 -22.94177 1.000 34.57257 239 ILE D CA 1
ATOM 10031 C C . ILE D 1 239 ? -49.90029 55.78292 -22.85439 1.000 34.54888 239 ILE D C 1
ATOM 10032 O O . ILE D 1 239 ? -50.16047 54.69305 -22.32782 1.000 34.31990 239 ILE D O 1
ATOM 10037 N N . HIS D 1 240 ? -50.85488 56.56630 -23.36867 1.000 33.32505 240 HIS D N 1
ATOM 10038 C CA . HIS D 1 240 ? -52.25908 56.15226 -23.36330 1.000 35.18053 240 HIS D CA 1
ATOM 10039 C C . HIS D 1 240 ? -52.44915 54.78558 -24.01143 1.000 35.43846 240 HIS D C 1
ATOM 10040 O O . HIS D 1 240 ? -53.10593 53.89807 -23.44634 1.000 35.09368 240 HIS D O 1
ATOM 10047 N N . GLY D 1 241 ? -51.89517 54.60453 -25.21428 1.000 34.66468 241 GLY D N 1
ATOM 10048 C CA . GLY D 1 241 ? -52.07025 53.34103 -25.91303 1.000 34.10672 241 GLY D CA 1
ATOM 10049 C C . GLY D 1 241 ? -51.30156 52.20893 -25.25968 1.000 37.22025 241 GLY D C 1
ATOM 10050 O O . GLY D 1 241 ? -51.78251 51.07196 -25.19689 1.000 38.19142 241 GLY D O 1
ATOM 10051 N N . TYR D 1 242 ? -50.09798 52.50283 -24.76589 1.000 36.81231 242 TYR D N 1
ATOM 10052 C CA . TYR D 1 242 ? -49.35531 51.51580 -23.99556 1.000 37.62293 242 TYR D CA 1
ATOM 10053 C C . TYR D 1 242 ? -50.17931 51.03238 -22.80874 1.000 36.94127 242 TYR D C 1
ATOM 10054 O O . TYR D 1 242 ? -50.28929 49.82613 -22.55772 1.000 36.98338 242 TYR D O 1
ATOM 10063 N N . TYR D 1 243 ? -50.78528 51.97160 -22.07860 1.000 38.31249 243 TYR D N 1
ATOM 10064 C CA . TYR D 1 243 ? -51.48459 51.63687 -20.83980 1.000 38.17563 243 TYR D CA 1
ATOM 10065 C C . TYR D 1 243 ? -52.76606 50.86873 -21.11866 1.000 41.39970 243 TYR D C 1
ATOM 10066 O O . TYR D 1 243 ? -53.07940 49.89451 -20.41900 1.000 37.97824 243 TYR D O 1
ATOM 10075 N N . SER D 1 244 ? -53.52994 51.30713 -22.12395 1.000 36.31751 244 SER D N 1
ATOM 10076 C CA . SER D 1 244 ? -54.71346 50.55858 -22.53711 1.000 39.93900 244 SER D CA 1
ATOM 10077 C C . SER D 1 244 ? -54.34858 49.12892 -22.89658 1.000 38.69411 244 SER D C 1
ATOM 10078 O O . SER D 1 244 ? -55.05730 48.18622 -22.52378 1.000 40.23904 244 SER D O 1
ATOM 10081 N N . GLY D 1 245 ? -53.23848 48.94843 -23.61505 1.000 39.17838 245 GLY D N 1
ATOM 10082 C CA . GLY D 1 245 ? -52.84186 47.61115 -24.01556 1.000 35.02525 245 GLY D CA 1
ATOM 10083 C C . GLY D 1 245 ? -52.34461 46.78337 -22.84908 1.000 40.45222 245 GLY D C 1
ATOM 10084 O O . GLY D 1 245 ? -52.63028 45.58708 -22.76059 1.000 41.16809 245 GLY D O 1
ATOM 10085 N N . TYR D 1 246 ? -51.58764 47.40625 -21.94374 1.000 39.51263 246 TYR D N 1
ATOM 10086 C CA . TYR D 1 246 ? -51.12301 46.70775 -20.75134 1.000 41.61815 246 TYR D CA 1
ATOM 10087 C C . TYR D 1 246 ? -52.29668 46.16856 -19.94569 1.000 41.48129 246 TYR D C 1
ATOM 10088 O O . TYR D 1 246 ? -52.30819 44.99549 -19.54819 1.000 42.26033 246 TYR D O 1
ATOM 10097 N N . LYS D 1 247 ? -53.30081 47.01635 -19.70020 1.000 37.28342 247 LYS D N 1
ATOM 10098 C CA . LYS D 1 247 ? -54.45580 46.59173 -18.91569 1.000 37.23078 247 LYS D CA 1
ATOM 10099 C C . LYS D 1 247 ? -55.29095 45.56591 -19.66927 1.000 42.11294 247 LYS D C 1
ATOM 10100 O O . LYS D 1 247 ? -55.85888 44.65073 -19.05983 1.000 38.36249 247 LYS D O 1
ATOM 10106 N N . PHE D 1 248 ? -55.37082 45.68727 -20.98883 1.000 40.05743 248 PHE D N 1
ATOM 10107 C CA . PHE D 1 248 ? -55.99073 44.61832 -21.76032 1.000 42.44719 248 PHE D CA 1
ATOM 10108 C C . PHE D 1 248 ? -55.31284 43.28657 -21.48240 1.000 40.93122 248 PHE D C 1
ATOM 10109 O O . PHE D 1 248 ? -55.98673 42.27010 -21.27563 1.000 43.21308 248 PHE D O 1
ATOM 10117 N N . GLN D 1 249 ? -53.97702 43.27748 -21.45464 1.000 39.61001 249 GLN D N 1
ATOM 10118 C CA . GLN D 1 249 ? -53.25123 42.02841 -21.25675 1.000 38.39671 249 GLN D CA 1
ATOM 10119 C C . GLN D 1 249 ? -53.47524 41.46135 -19.86094 1.000 46.85562 249 GLN D C 1
ATOM 10120 O O . GLN D 1 249 ? -53.57620 40.24251 -19.69253 1.000 46.34240 249 GLN D O 1
ATOM 10126 N N A ARG D 1 250 ? -53.56008 42.32407 -18.84749 0.470 43.08411 250 ARG D N 1
ATOM 10127 N N B ARG D 1 250 ? -53.53972 42.32984 -18.84849 0.530 43.06043 250 ARG D N 1
ATOM 10128 C CA A ARG D 1 250 ? -53.78836 41.83110 -17.49348 0.470 46.23449 250 ARG D CA 1
ATOM 10129 C CA B ARG D 1 250 ? -53.80137 41.86621 -17.48948 0.530 46.22396 250 ARG D CA 1
ATOM 10130 C C A ARG D 1 250 ? -55.17925 41.22489 -17.34236 0.470 46.63191 250 ARG D C 1
ATOM 10131 C C B ARG D 1 250 ? -55.16251 41.18922 -17.38846 0.530 46.61085 250 ARG D C 1
ATOM 10132 O O A ARG D 1 250 ? -55.37872 40.33712 -16.50545 0.470 49.44277 250 ARG D O 1
ATOM 10133 O O B ARG D 1 250 ? -55.33143 40.22594 -16.63234 0.530 49.42698 250 ARG D O 1
ATOM 10148 N N . GLY D 1 251 ? -56.14453 41.68164 -18.13653 1.000 44.57113 251 GLY D N 1
ATOM 10149 C CA . GLY D 1 251 ? -57.46758 41.09830 -18.12707 1.000 48.06629 251 GLY D CA 1
ATOM 10150 C C . GLY D 1 251 ? -57.50620 39.83495 -18.95946 1.000 47.37936 251 GLY D C 1
ATOM 10151 O O . GLY D 1 251 ? -58.15839 38.85816 -18.58340 1.000 47.62676 251 GLY D O 1
ATOM 10152 N N . LEU D 1 252 ? -56.78493 39.84341 -20.08480 1.000 45.36070 252 LEU D N 1
ATOM 10153 C CA . LEU D 1 252 ? -56.80646 38.71265 -21.01212 1.000 43.73419 252 LEU D CA 1
ATOM 10154 C C . LEU D 1 252 ? -56.28100 37.44036 -20.36363 1.000 49.10589 252 LEU D C 1
ATOM 10155 O O . LEU D 1 252 ? -56.81153 36.34923 -20.60423 1.000 50.88505 252 LEU D O 1
ATOM 10160 N N . GLU D 1 253 ? -55.23047 37.55371 -19.54840 1.000 50.11917 253 GLU D N 1
ATOM 10161 C CA . GLU D 1 253 ? -54.60480 36.36361 -18.98364 1.000 55.09871 253 GLU D CA 1
ATOM 10162 C C . GLU D 1 253 ? -55.52674 35.61701 -18.03233 1.000 54.75393 253 GLU D C 1
ATOM 10163 O O . GLU D 1 253 ? -55.24220 34.46147 -17.70437 1.000 56.73049 253 GLU D O 1
ATOM 10169 N N . LEU D 1 254 ? -56.62496 36.23396 -17.60504 1.000 51.19298 254 LEU D N 1
ATOM 10170 C CA . LEU D 1 254 ? -57.61197 35.59793 -16.74594 1.000 56.84629 254 LEU D CA 1
ATOM 10171 C C . LEU D 1 254 ? -58.74185 34.93236 -17.52089 1.000 56.88050 254 LEU D C 1
ATOM 10172 O O . LEU D 1 254 ? -59.61982 34.32336 -16.90189 1.000 54.67761 254 LEU D O 1
ATOM 10177 N N . ARG D 1 255 ? -58.74560 35.03586 -18.84450 1.000 52.60631 255 ARG D N 1
ATOM 10178 C CA . ARG D 1 255 ? -59.83409 34.53251 -19.66943 1.000 56.36202 255 ARG D CA 1
ATOM 10179 C C . ARG D 1 255 ? -59.52685 33.12285 -20.16634 1.000 53.19322 255 ARG D C 1
ATOM 10180 O O . ARG D 1 255 ? -58.37218 32.69420 -20.22572 1.000 56.72785 255 ARG D O 1
ATOM 10188 N N . SER D 1 256 ? -60.58362 32.40047 -20.52787 1.000 54.67498 256 SER D N 1
ATOM 10189 C CA . SER D 1 256 ? -60.40899 31.05200 -21.04366 1.000 50.61923 256 SER D CA 1
ATOM 10190 C C . SER D 1 256 ? -59.61834 31.07945 -22.34761 1.000 54.22492 256 SER D C 1
ATOM 10191 O O . SER D 1 256 ? -59.51847 32.10465 -23.02355 1.000 56.59626 256 SER D O 1
ATOM 10194 N N . GLU D 1 257 ? -59.04481 29.92651 -22.69486 1.000 52.31680 257 GLU D N 1
ATOM 10195 C CA . GLU D 1 257 ? -58.34680 29.82203 -23.97080 1.000 58.38595 257 GLU D CA 1
ATOM 10196 C C . GLU D 1 257 ? -59.28562 30.12669 -25.13268 1.000 59.88876 257 GLU D C 1
ATOM 10197 O O . GLU D 1 257 ? -58.88736 30.77340 -26.10926 1.000 61.78372 257 GLU D O 1
ATOM 10203 N N . ASN D 1 258 ? -60.54785 29.69533 -25.03388 1.000 61.67845 258 ASN D N 1
ATOM 10204 C CA . ASN D 1 258 ? -61.49769 29.98803 -26.10205 1.000 59.72558 258 ASN D CA 1
ATOM 10205 C C . ASN D 1 258 ? -61.78675 31.48009 -26.19710 1.000 56.68838 258 ASN D C 1
ATOM 10206 O O . ASN D 1 258 ? -61.88002 32.02714 -27.30281 1.000 55.63562 258 ASN D O 1
ATOM 10211 N N . ASP D 1 259 ? -61.93169 32.15816 -25.05300 1.000 55.59877 259 ASP D N 1
ATOM 10212 C CA . ASP D 1 259 ? -62.11196 33.60609 -25.08119 1.000 55.30663 259 ASP D CA 1
ATOM 10213 C C . ASP D 1 259 ? -60.90248 34.29738 -25.69483 1.000 53.65907 259 ASP D C 1
ATOM 10214 O O . ASP D 1 259 ? -61.05290 35.26435 -26.44998 1.000 51.65883 259 ASP D O 1
ATOM 10219 N N . LYS D 1 260 ? -59.69241 33.82916 -25.36757 1.000 50.08495 260 LYS D N 1
ATOM 10220 C CA . LYS D 1 260 ? -58.49088 34.43140 -25.94050 1.000 54.95396 260 LYS D CA 1
ATOM 10221 C C . LYS D 1 260 ? -58.47916 34.27950 -27.45347 1.000 56.44098 260 LYS D C 1
ATOM 10222 O O . LYS D 1 260 ? -58.11273 35.21141 -28.17946 1.000 52.99320 260 LYS D O 1
ATOM 10228 N N . LYS D 1 261 ? -58.87479 33.10498 -27.94260 1.000 51.30089 261 LYS D N 1
ATOM 10229 C CA . LYS D 1 261 ? -58.96951 32.89096 -29.38061 1.000 55.87775 261 LYS D CA 1
ATOM 10230 C C . LYS D 1 261 ? -59.96306 33.86083 -30.01108 1.000 58.81231 261 LYS D C 1
ATOM 10231 O O . LYS D 1 261 ? -59.67227 34.48614 -31.03597 1.000 58.15171 261 LYS D O 1
ATOM 10237 N N . ASN D 1 262 ? -61.13834 34.01600 -29.39571 1.000 56.43045 262 ASN D N 1
ATOM 10238 C CA . ASN D 1 262 ? -62.15538 34.90287 -29.95293 1.000 51.68251 262 ASN D CA 1
ATOM 10239 C C . ASN D 1 262 ? -61.71683 36.36062 -29.90283 1.000 52.43787 262 ASN D C 1
ATOM 10240 O O . ASN D 1 262 ? -62.00524 37.13265 -30.82577 1.000 48.80059 262 ASN D O 1
ATOM 10245 N N . LEU D 1 263 ? -61.01814 36.75917 -28.84025 1.000 47.62676 263 LEU D N 1
ATOM 10246 C CA . LEU D 1 263 ? -60.60809 38.15206 -28.73087 1.000 47.66098 263 LEU D CA 1
ATOM 10247 C C . LEU D 1 263 ? -59.54054 38.49618 -29.76108 1.000 49.74281 263 LEU D C 1
ATOM 10248 O O . LEU D 1 263 ? -59.52471 39.61274 -30.29122 1.000 48.42423 263 LEU D O 1
ATOM 10253 N N . GLU D 1 264 ? -58.64483 37.55120 -30.06561 1.000 47.15829 264 GLU D N 1
ATOM 10254 C CA . GLU D 1 264 ? -57.62235 37.82236 -31.07042 1.000 49.79544 264 GLU D CA 1
ATOM 10255 C C . GLU D 1 264 ? -58.24036 37.93399 -32.45546 1.000 52.63526 264 GLU D C 1
ATOM 10256 O O . GLU D 1 264 ? -57.86108 38.81066 -33.24410 1.000 49.51120 264 GLU D O 1
ATOM 10262 N N . LYS D 1 265 ? -59.19089 37.05092 -32.77105 1.000 52.99583 265 LYS D N 1
ATOM 10263 C CA . LYS D 1 265 ? -59.90774 37.16816 -34.03569 1.000 56.84366 265 LYS D CA 1
ATOM 10264 C C . LYS D 1 265 ? -60.67783 38.47865 -34.09736 1.000 56.45677 265 LYS D C 1
ATOM 10265 O O . LYS D 1 265 ? -60.70699 39.14463 -35.13903 1.000 49.26117 265 LYS D O 1
ATOM 10271 N N . PHE D 1 266 ? -61.30832 38.86657 -32.98834 1.000 44.93960 266 PHE D N 1
ATOM 10272 C CA . PHE D 1 266 ? -62.00034 40.14835 -32.95499 1.000 49.32697 266 PHE D CA 1
ATOM 10273 C C . PHE D 1 266 ? -61.03398 41.29495 -33.21171 1.000 50.12443 266 PHE D C 1
ATOM 10274 O O . PHE D 1 266 ? -61.34283 42.22618 -33.96816 1.000 47.06880 266 PHE D O 1
ATOM 10282 N N . THR D 1 267 ? -59.85992 41.24785 -32.58146 1.000 47.07143 267 THR D N 1
ATOM 10283 C CA . THR D 1 267 ? -58.87794 42.30505 -32.77952 1.000 44.91591 267 THR D CA 1
ATOM 10284 C C . THR D 1 267 ? -58.48487 42.42867 -34.24661 1.000 49.47435 267 THR D C 1
ATOM 10285 O O . THR D 1 267 ? -58.41492 43.54054 -34.78461 1.000 46.93194 267 THR D O 1
ATOM 10289 N N . MET D 1 268 ? -58.22603 41.29929 -34.91255 1.000 49.51383 268 MET D N 1
ATOM 10290 C CA . MET D 1 268 ? -57.82674 41.36423 -36.31493 1.000 51.34563 268 MET D CA 1
ATOM 10291 C C . MET D 1 268 ? -58.97699 41.83880 -37.19443 1.000 55.28031 268 MET D C 1
ATOM 10292 O O . MET D 1 268 ? -58.74763 42.54221 -38.18534 1.000 51.84043 268 MET D O 1
ATOM 10297 N N A ASN D 1 269 ? -60.21478 41.47289 -36.84925 0.500 50.82715 269 ASN D N 1
ATOM 10298 N N B ASN D 1 269 ? -60.21398 41.46928 -36.85227 0.500 50.82978 269 ASN D N 1
ATOM 10299 C CA A ASN D 1 269 ? -61.36617 41.96866 -37.59793 0.500 52.70369 269 ASN D CA 1
ATOM 10300 C CA B ASN D 1 269 ? -61.36090 41.96997 -37.60282 0.500 52.70106 269 ASN D CA 1
ATOM 10301 C C A ASN D 1 269 ? -61.51876 43.47549 -37.42989 0.500 49.43224 269 ASN D C 1
ATOM 10302 C C B ASN D 1 269 ? -61.51050 43.47701 -37.43266 0.500 49.42961 269 ASN D C 1
ATOM 10303 O O A ASN D 1 269 ? -61.80888 44.18957 -38.39698 0.500 47.58728 269 ASN D O 1
ATOM 10304 O O B ASN D 1 269 ? -61.79487 44.19269 -38.40026 0.500 47.58465 269 ASN D O 1
ATOM 10313 N N . LEU D 1 270 ? -61.32504 43.97743 -36.21014 1.000 46.71086 270 LEU D N 1
ATOM 10314 C CA . LEU D 1 270 ? -61.40746 45.41392 -35.98811 1.000 45.25279 270 LEU D CA 1
ATOM 10315 C C . LEU D 1 270 ? -60.26144 46.13118 -36.68418 1.000 48.07155 270 LEU D C 1
ATOM 10316 O O . LEU D 1 270 ? -60.46628 47.16357 -37.33177 1.000 44.57903 270 LEU D O 1
ATOM 10321 N N . LEU D 1 271 ? -59.05061 45.58633 -36.57449 1.000 44.94486 271 LEU D N 1
ATOM 10322 C CA . LEU D 1 271 ? -57.89914 46.19933 -37.22584 1.000 48.31369 271 LEU D CA 1
ATOM 10323 C C . LEU D 1 271 ? -58.08476 46.24811 -38.73894 1.000 48.16367 271 LEU D C 1
ATOM 10324 O O . LEU D 1 271 ? -57.82320 47.27386 -39.37588 1.000 48.61636 271 LEU D O 1
ATOM 10329 N N . ASP D 1 272 ? -58.54525 45.15110 -39.33312 1.000 47.89258 272 ASP D N 1
ATOM 10330 C CA . ASP D 1 272 ? -58.69942 45.12164 -40.78586 1.000 48.10050 272 ASP D CA 1
ATOM 10331 C C . ASP D 1 272 ? -59.76233 46.10777 -41.25162 1.000 52.06151 272 ASP D C 1
ATOM 10332 O O . ASP D 1 272 ? -59.58314 46.79023 -42.26815 1.000 51.68778 272 ASP D O 1
ATOM 10337 N N . THR D 1 273 ? -60.87137 46.19561 -40.51643 1.000 50.88768 273 THR D N 1
ATOM 10338 C CA . THR D 1 273 ? -61.92759 47.14766 -40.84538 1.000 54.90922 273 THR D CA 1
ATOM 10339 C C . THR D 1 273 ? -61.42569 48.58692 -40.76180 1.000 50.31656 273 THR D C 1
ATOM 10340 O O . THR D 1 273 ? -61.65909 49.39572 -41.66964 1.000 46.60822 273 THR D O 1
ATOM 10344 N N . LEU D 1 274 ? -60.73552 48.92593 -39.67302 1.000 44.44743 274 LEU D N 1
ATOM 10345 C CA . LEU D 1 274 ? -60.26634 50.29368 -39.50247 1.000 46.43978 274 LEU D CA 1
ATOM 10346 C C . LEU D 1 274 ? -59.16049 50.63077 -40.49353 1.000 48.22683 274 LEU D C 1
ATOM 10347 O O . LEU D 1 274 ? -59.05700 51.77852 -40.93925 1.000 43.63681 274 LEU D O 1
ATOM 10352 N N . TYR D 1 275 ? -58.33543 49.64903 -40.85813 1.000 46.76087 275 TYR D N 1
ATOM 10353 C CA . TYR D 1 275 ? -57.30540 49.89489 -41.85739 1.000 46.98458 275 TYR D CA 1
ATOM 10354 C C . TYR D 1 275 ? -57.92954 50.20627 -43.21359 1.000 49.47435 275 TYR D C 1
ATOM 10355 O O . TYR D 1 275 ? -57.53624 51.16853 -43.88378 1.000 52.06940 275 TYR D O 1
ATOM 10364 N N . ASP D 1 276 ? -58.92614 49.41501 -43.62053 1.000 47.43463 276 ASP D N 1
ATOM 10365 C CA . ASP D 1 276 ? -59.59153 49.64141 -44.90312 1.000 48.47160 276 ASP D CA 1
ATOM 10366 C C . ASP D 1 276 ? -60.27967 50.99937 -44.93814 1.000 51.22456 276 ASP D C 1
ATOM 10367 O O . ASP D 1 276 ? -60.27490 51.68202 -45.96838 1.000 45.96341 276 ASP D O 1
ATOM 10372 N N . LEU D 1 277 ? -60.90589 51.38950 -43.82990 1.000 45.29490 277 LEU D N 1
ATOM 10373 C CA . LEU D 1 277 ? -61.50045 52.71787 -43.72315 1.000 45.82918 277 LEU D CA 1
ATOM 10374 C C . LEU D 1 277 ? -60.44140 53.81387 -43.78469 1.000 42.85251 277 LEU D C 1
ATOM 10375 O O . LEU D 1 277 ? -60.68279 54.87872 -44.36199 1.000 45.92656 277 LEU D O 1
ATOM 10380 N N . GLU D 1 278 ? -59.27697 53.59299 -43.17067 1.000 41.58657 278 GLU D N 1
ATOM 10381 C CA . GLU D 1 278 ? -58.21592 54.59456 -43.26166 1.000 42.10505 278 GLU D CA 1
ATOM 10382 C C . GLU D 1 278 ? -57.78067 54.79892 -44.70660 1.000 47.28725 278 GLU D C 1
ATOM 10383 O O . GLU D 1 278 ? -57.56941 55.93643 -45.14944 1.000 45.04487 278 GLU D O 1
ATOM 10389 N N . VAL D 1 279 ? -57.63756 53.70846 -45.45706 1.000 45.85550 279 VAL D N 1
ATOM 10390 C CA . VAL D 1 279 ? -57.30849 53.83163 -46.87129 1.000 45.94235 279 VAL D CA 1
ATOM 10391 C C . VAL D 1 279 ? -58.35858 54.67879 -47.58257 1.000 56.96736 279 VAL D C 1
ATOM 10392 O O . VAL D 1 279 ? -58.02665 55.63799 -48.28886 1.000 53.37745 279 VAL D O 1
ATOM 10396 N N . GLU D 1 280 ? -59.64329 54.35709 -47.38537 1.000 48.94008 280 GLU D N 1
ATOM 10397 C CA . GLU D 1 280 ? -60.70573 55.15948 -47.99343 1.000 53.43799 280 GLU D CA 1
ATOM 10398 C C . GLU D 1 280 ? -60.60159 56.61515 -47.56396 1.000 51.66935 280 GLU D C 1
ATOM 10399 O O . GLU D 1 280 ? -60.65060 57.53089 -48.39403 1.000 46.20028 280 GLU D O 1
ATOM 10405 N N . TYR D 1 281 ? -60.48580 56.83804 -46.25354 1.000 49.02693 281 TYR D N 1
ATOM 10406 C CA . TYR D 1 281 ? -60.56314 58.17721 -45.68632 1.000 44.75537 281 TYR D CA 1
ATOM 10407 C C . TYR D 1 281 ? -59.31477 58.98983 -46.00372 1.000 46.03183 281 TYR D C 1
ATOM 10408 O O . TYR D 1 281 ? -59.39764 60.06800 -46.60292 1.000 46.80298 281 TYR D O 1
ATOM 10417 N N . SER D 1 282 ? -58.14551 58.50037 -45.57973 1.000 44.77379 282 SER D N 1
ATOM 10418 C CA . SER D 1 282 ? -56.90936 59.24555 -45.79486 1.000 45.68179 282 SER D CA 1
ATOM 10419 C C . SER D 1 282 ? -56.44456 59.16755 -47.24085 1.000 51.85622 282 SER D C 1
ATOM 10420 O O . SER D 1 282 ? -55.86712 60.13338 -47.75087 1.000 50.16654 282 SER D O 1
ATOM 10423 N N . GLY D 1 283 ? -56.67973 58.04031 -47.91582 1.000 47.78731 283 GLY D N 1
ATOM 10424 C CA . GLY D 1 283 ? -56.34289 57.96469 -49.32940 1.000 50.67976 283 GLY D CA 1
ATOM 10425 C C . GLY D 1 283 ? -57.04451 59.03253 -50.14507 1.000 58.98339 283 GLY D C 1
ATOM 10426 O O . GLY D 1 283 ? -56.45984 59.61720 -51.05923 1.000 57.02789 283 GLY D O 1
ATOM 10427 N N . GLN D 1 284 ? -58.30335 59.31198 -49.81432 1.000 52.47208 284 GLN D N 1
ATOM 10428 C CA . GLN D 1 284 ? -59.03473 60.37145 -50.49699 1.000 51.04033 284 GLN D CA 1
ATOM 10429 C C . GLN D 1 284 ? -58.50787 61.74932 -50.09805 1.000 55.23820 284 GLN D C 1
ATOM 10430 O O . GLN D 1 284 ? -58.38973 62.64506 -50.93940 1.000 53.32481 284 GLN D O 1
ATOM 10436 N N . ILE D 1 285 ? -58.18699 61.94096 -48.82144 1.000 52.01413 285 ILE D N 1
ATOM 10437 C CA . ILE D 1 285 ? -57.72118 63.24820 -48.36074 1.000 55.45402 285 ILE D CA 1
ATOM 10438 C C . ILE D 1 285 ? -56.38642 63.59805 -49.00371 1.000 55.57772 285 ILE D C 1
ATOM 10439 O O . ILE D 1 285 ? -56.14216 64.74992 -49.38730 1.000 49.71122 285 ILE D O 1
ATOM 10444 N N . TYR D 1 286 ? -55.50381 62.61026 -49.12997 1.000 49.76913 286 TYR D N 1
ATOM 10445 C CA . TYR D 1 286 ? -54.13234 62.82692 -49.56353 1.000 53.15111 286 TYR D CA 1
ATOM 10446 C C . TYR D 1 286 ? -53.91921 62.45549 -51.02308 1.000 58.23593 286 TYR D C 1
ATOM 10447 O O . TYR D 1 286 ? -52.77780 62.18819 -51.42024 1.000 58.08591 286 TYR D O 1
ATOM 10456 N N A GLU D 1 287 ? -55.00535 62.39652 -51.80605 0.490 61.13891 287 GLU D N 1
ATOM 10457 N N B GLU D 1 287 ? -54.97931 62.45477 -51.83348 0.510 61.18102 287 GLU D N 1
ATOM 10458 C CA A GLU D 1 287 ? -54.96094 62.11887 -53.23859 0.490 62.29168 287 GLU D CA 1
ATOM 10459 C CA B GLU D 1 287 ? -54.85303 62.02076 -53.22191 0.510 62.26536 287 GLU D CA 1
ATOM 10460 C C A GLU D 1 287 ? -53.79253 62.81036 -53.92201 0.490 68.76614 287 GLU D C 1
ATOM 10461 C C B GLU D 1 287 ? -53.77136 62.80734 -53.96058 0.510 68.79772 287 GLU D C 1
ATOM 10462 O O A GLU D 1 287 ? -52.94393 62.17217 -54.55706 0.490 73.03507 287 GLU D O 1
ATOM 10463 O O B GLU D 1 287 ? -52.95414 62.22616 -54.68629 0.510 72.89032 287 GLU D O 1
ATOM 10474 N N . GLY D 1 288 ? -53.76210 64.13194 -53.81104 1.000 66.59219 288 GLY D N 1
ATOM 10475 C CA . GLY D 1 288 ? -52.84696 64.94591 -54.58751 1.000 69.97418 288 GLY D CA 1
ATOM 10476 C C . GLY D 1 288 ? -51.56504 65.31336 -53.87841 1.000 69.46622 288 GLY D C 1
ATOM 10477 O O . GLY D 1 288 ? -51.07933 66.43961 -54.01303 1.000 71.85862 288 GLY D O 1
ATOM 10478 N N . PHE D 1 289 ? -51.00296 64.36794 -53.12847 1.000 58.95970 289 PHE D N 1
ATOM 10479 C CA . PHE D 1 289 ? -49.74588 64.57553 -52.42866 1.000 64.70249 289 PHE D CA 1
ATOM 10480 C C . PHE D 1 289 ? -48.77975 63.44375 -52.74974 1.000 67.37387 289 PHE D C 1
ATOM 10481 O O . PHE D 1 289 ? -49.17827 62.27922 -52.84730 1.000 70.74269 289 PHE D O 1
ATOM 10489 N N . ASP D 1 290 ? -47.50505 63.79888 -52.91363 1.000 68.93458 290 ASP D N 1
ATOM 10490 C CA . ASP D 1 290 ? -46.48289 62.81774 -53.25753 1.000 73.30089 290 ASP D CA 1
ATOM 10491 C C . ASP D 1 290 ? -46.31242 61.74947 -52.18888 1.000 73.41670 290 ASP D C 1
ATOM 10492 O O . ASP D 1 290 ? -45.84555 60.64791 -52.49660 1.000 71.42435 290 ASP D O 1
ATOM 10497 N N . PHE D 1 291 ? -46.67539 62.04313 -50.94498 1.000 65.78947 291 PHE D N 1
ATOM 10498 C CA . PHE D 1 291 ? -46.35279 61.16883 -49.83041 1.000 69.06618 291 PHE D CA 1
ATOM 10499 C C . PHE D 1 291 ? -47.41369 60.10196 -49.58091 1.000 63.19442 291 PHE D C 1
ATOM 10500 O O . PHE D 1 291 ? -47.38293 59.45960 -48.52870 1.000 60.80992 291 PHE D O 1
ATOM 10508 N N . HIS D 1 292 ? -48.31152 59.87010 -50.54405 1.000 67.20806 292 HIS D N 1
ATOM 10509 C CA . HIS D 1 292 ? -49.44413 58.96986 -50.32824 1.000 63.35760 292 HIS D CA 1
ATOM 10510 C C . HIS D 1 292 ? -48.99282 57.59106 -49.84862 1.000 58.91759 292 HIS D C 1
ATOM 10511 O O . HIS D 1 292 ? -49.49523 57.07638 -48.84149 1.000 58.10960 292 HIS D O 1
ATOM 10518 N N . ASP D 1 293 ? -48.04060 56.97624 -50.55631 1.000 61.94690 293 ASP D N 1
ATOM 10519 C CA . ASP D 1 293 ? -47.57675 55.64967 -50.15989 1.000 58.57018 293 ASP D CA 1
ATOM 10520 C C . ASP D 1 293 ? -46.90741 55.68270 -48.79097 1.000 56.97788 293 ASP D C 1
ATOM 10521 O O . ASP D 1 293 ? -47.14343 54.79971 -47.95829 1.000 55.86459 293 ASP D O 1
ATOM 10526 N N . ASP D 1 294 ? -46.07836 56.70123 -48.53409 1.000 54.54601 294 ASP D N 1
ATOM 10527 C CA . ASP D 1 294 ? -45.39845 56.79358 -47.24483 1.000 51.54039 294 ASP D CA 1
ATOM 10528 C C . ASP D 1 294 ? -46.39512 56.92793 -46.09789 1.000 50.78767 294 ASP D C 1
ATOM 10529 O O . ASP D 1 294 ? -46.12816 56.44588 -44.99085 1.000 52.09835 294 ASP D O 1
ATOM 10534 N N . VAL D 1 295 ? -47.55176 57.55592 -46.34005 1.000 48.71110 295 VAL D N 1
ATOM 10535 C CA . VAL D 1 295 ? -48.56909 57.65873 -45.28851 1.000 47.90838 295 VAL D CA 1
ATOM 10536 C C . VAL D 1 295 ? -48.97464 56.27605 -44.80141 1.000 49.56910 295 VAL D C 1
ATOM 10537 O O . VAL D 1 295 ? -49.10928 56.03609 -43.59519 1.000 48.62425 295 VAL D O 1
ATOM 10541 N N . PHE D 1 296 ? -49.18201 55.34423 -45.72503 1.000 50.82188 296 PHE D N 1
ATOM 10542 C CA . PHE D 1 296 ? -49.71044 54.05591 -45.31088 1.000 48.18472 296 PHE D CA 1
ATOM 10543 C C . PHE D 1 296 ? -48.63029 53.10093 -44.82969 1.000 50.70871 296 PHE D C 1
ATOM 10544 O O . PHE D 1 296 ? -48.93540 52.22033 -44.01949 1.000 51.60619 296 PHE D O 1
ATOM 10552 N N . ASP D 1 297 ? -47.37213 53.28439 -45.25311 1.000 48.02681 297 ASP D N 1
ATOM 10553 C CA . ASP D 1 297 ? -46.27632 52.68043 -44.50173 1.000 49.97704 297 ASP D CA 1
ATOM 10554 C C . ASP D 1 297 ? -46.31761 53.12655 -43.04400 1.000 51.11666 297 ASP D C 1
ATOM 10555 O O . ASP D 1 297 ? -46.09831 52.32204 -42.13245 1.000 52.46155 297 ASP D O 1
ATOM 10560 N N . PHE D 1 298 ? -46.60618 54.40961 -42.80967 1.000 47.72414 298 PHE D N 1
ATOM 10561 C CA . PHE D 1 298 ? -46.65236 54.94251 -41.44774 1.000 47.86363 298 PHE D CA 1
ATOM 10562 C C . PHE D 1 298 ? -47.86823 54.42262 -40.68859 1.000 49.14800 298 PHE D C 1
ATOM 10563 O O . PHE D 1 298 ? -47.79423 54.17332 -39.47682 1.000 49.41119 298 PHE D O 1
ATOM 10571 N N . VAL D 1 299 ? -48.99751 54.26248 -41.38075 1.000 45.77917 299 VAL D N 1
ATOM 10572 C CA . VAL D 1 299 ? -50.18604 53.68801 -40.75667 1.000 49.47698 299 VAL D CA 1
ATOM 10573 C C . VAL D 1 299 ? -49.90498 52.26261 -40.30051 1.000 50.84031 299 VAL D C 1
ATOM 10574 O O . VAL D 1 299 ? -50.21672 51.87645 -39.16599 1.000 47.59255 299 VAL D O 1
ATOM 10578 N N . ARG D 1 300 ? -49.30700 51.46133 -41.18080 1.000 48.58477 300 ARG D N 1
ATOM 10579 C CA . ARG D 1 300 ? -49.01343 50.07234 -40.84858 1.000 48.37685 300 ARG D CA 1
ATOM 10580 C C . ARG D 1 300 ? -47.94504 49.97436 -39.76173 1.000 49.15326 300 ARG D C 1
ATOM 10581 O O . ARG D 1 300 ? -47.99491 49.07531 -38.91244 1.000 55.33295 300 ARG D O 1
ATOM 10589 N N . TYR D 1 301 ? -46.97221 50.88915 -39.78084 1.000 48.23210 301 TYR D N 1
ATOM 10590 C CA . TYR D 1 301 ? -45.94972 50.94246 -38.74191 1.000 48.48213 301 TYR D CA 1
ATOM 10591 C C . TYR D 1 301 ? -46.57582 51.14327 -37.36884 1.000 50.63502 301 TYR D C 1
ATOM 10592 O O . TYR D 1 301 ? -46.16369 50.51241 -36.38802 1.000 49.79808 301 TYR D O 1
ATOM 10601 N N . ASN D 1 302 ? -47.59621 51.99410 -37.28746 1.000 47.95312 302 ASN D N 1
ATOM 10602 C CA . ASN D 1 302 ? -48.27439 52.22014 -36.02140 1.000 47.49780 302 ASN D CA 1
ATOM 10603 C C . ASN D 1 302 ? -49.31085 51.14766 -35.71517 1.000 48.15314 302 ASN D C 1
ATOM 10604 O O . ASN D 1 302 ? -49.57491 50.87430 -34.53999 1.000 47.47938 302 ASN D O 1
ATOM 10609 N N . ALA D 1 303 ? -49.91295 50.53332 -36.73563 1.000 42.94725 303 ALA D N 1
ATOM 10610 C CA . ALA D 1 303 ? -50.76534 49.38076 -36.47600 1.000 43.94211 303 ALA D CA 1
ATOM 10611 C C . ALA D 1 303 ? -49.97732 48.27292 -35.79028 1.000 50.37972 303 ALA D C 1
ATOM 10612 O O . ALA D 1 303 ? -50.49597 47.59467 -34.89615 1.000 48.01102 303 ALA D O 1
ATOM 10614 N N . ASN D 1 304 ? -48.71593 48.08155 -36.18967 1.000 47.18724 304 ASN D N 1
ATOM 10615 C CA . ASN D 1 304 ? -47.87093 47.10689 -35.50944 1.000 48.10050 304 ASN D CA 1
ATOM 10616 C C . ASN D 1 304 ? -47.63494 47.51256 -34.05737 1.000 48.13998 304 ASN D C 1
ATOM 10617 O O . ASN D 1 304 ? -47.63634 46.65723 -33.16455 1.000 48.61109 304 ASN D O 1
ATOM 10622 N N . LYS D 1 305 ? -47.45676 48.81345 -33.79247 1.000 42.26559 305 LYS D N 1
ATOM 10623 C CA . LYS D 1 305 ? -47.27662 49.25278 -32.40854 1.000 42.03662 305 LYS D CA 1
ATOM 10624 C C . LYS D 1 305 ? -48.53076 48.99421 -31.58501 1.000 43.25519 305 LYS D C 1
ATOM 10625 O O . LYS D 1 305 ? -48.44465 48.59690 -30.41719 1.000 47.50833 305 LYS D O 1
ATOM 10631 N N . ALA D 1 306 ? -49.70541 49.22931 -32.17280 1.000 39.94953 306 ALA D N 1
ATOM 10632 C CA . ALA D 1 306 ? -50.95598 48.97498 -31.46774 1.000 46.78982 306 ALA D CA 1
ATOM 10633 C C . ALA D 1 306 ? -51.09644 47.50267 -31.11800 1.000 47.58992 306 ALA D C 1
ATOM 10634 O O . ALA D 1 306 ? -51.55174 47.15650 -30.02176 1.000 44.94223 306 ALA D O 1
ATOM 10636 N N . LEU D 1 307 ? -50.72158 46.62144 -32.04647 1.000 41.87607 307 LEU D N 1
ATOM 10637 C CA . LEU D 1 307 ? -50.79260 45.18945 -31.78396 1.000 43.97633 307 LEU D CA 1
ATOM 10638 C C . LEU D 1 307 ? -49.81729 44.78864 -30.68705 1.000 46.12395 307 LEU D C 1
ATOM 10639 O O . LEU D 1 307 ? -50.18111 44.04483 -29.76672 1.000 48.33737 307 LEU D O 1
ATOM 10644 N N . MET D 1 308 ? -48.58480 45.29710 -30.75255 1.000 44.22899 308 MET D N 1
ATOM 10645 C CA . MET D 1 308 ? -47.59418 45.00206 -29.72143 1.000 47.26619 308 MET D CA 1
ATOM 10646 C C . MET D 1 308 ? -48.05248 45.49789 -28.35481 1.000 46.21344 308 MET D C 1
ATOM 10647 O O . MET D 1 308 ? -47.80561 44.84351 -27.33457 1.000 47.64255 308 MET D O 1
ATOM 10652 N N . ASN D 1 309 ? -48.70548 46.66368 -28.31424 1.000 48.02681 309 ASN D N 1
ATOM 10653 C CA . ASN D 1 309 ? -49.24939 47.17102 -27.05752 1.000 45.36860 309 ASN D CA 1
ATOM 10654 C C . ASN D 1 309 ? -50.27871 46.21300 -26.47095 1.000 45.65021 309 ASN D C 1
ATOM 10655 O O . ASN D 1 309 ? -50.38704 46.09051 -25.24251 1.000 46.22396 309 ASN D O 1
ATOM 10660 N N . LEU D 1 310 ? -51.02251 45.51164 -27.32752 1.000 44.23425 310 LEU D N 1
ATOM 10661 C CA . LEU D 1 310 ? -52.00585 44.52284 -26.90590 1.000 43.38152 310 LEU D CA 1
ATOM 10662 C C . LEU D 1 310 ? -51.39988 43.15084 -26.66720 1.000 46.45557 310 LEU D C 1
ATOM 10663 O O . LEU D 1 310 ? -52.10981 42.24706 -26.21236 1.000 46.34503 310 LEU D O 1
ATOM 10668 N N . GLY D 1 311 ? -50.11961 42.96965 -26.96155 1.000 44.40006 311 GLY D N 1
ATOM 10669 C CA . GLY D 1 311 ? -49.48120 41.68334 -26.79724 1.000 46.74771 311 GLY D CA 1
ATOM 10670 C C . GLY D 1 311 ? -49.53094 40.77767 -28.00558 1.000 45.50282 311 GLY D C 1
ATOM 10671 O O . GLY D 1 311 ? -49.08364 39.62888 -27.91371 1.000 48.22157 311 GLY D O 1
ATOM 10672 N N . TYR D 1 312 ? -50.04905 41.25121 -29.13463 1.000 48.17157 312 TYR D N 1
ATOM 10673 C CA . TYR D 1 312 ? -50.16093 40.41048 -30.31721 1.000 47.81363 312 TYR D CA 1
ATOM 10674 C C . TYR D 1 312 ? -48.95046 40.58835 -31.22051 1.000 51.79042 312 TYR D C 1
ATOM 10675 O O . TYR D 1 312 ? -48.27429 41.62103 -31.17430 1.000 51.83253 312 TYR D O 1
ATOM 10684 N N . PRO D 1 313 ? -48.64236 39.59065 -32.04693 1.000 53.15637 313 PRO D N 1
ATOM 10685 C CA . PRO D 1 313 ? -47.51651 39.72347 -32.97621 1.000 52.11151 313 PRO D CA 1
ATOM 10686 C C . PRO D 1 313 ? -47.78922 40.78116 -34.03383 1.000 49.26643 313 PRO D C 1
ATOM 10687 O O . PRO D 1 313 ? -48.92869 41.17895 -34.28291 1.000 49.31907 313 PRO D O 1
ATOM 10691 N N . ALA D 1 314 ? -46.71174 41.23854 -34.66537 1.000 58.85969 314 ALA D N 1
ATOM 10692 C CA . ALA D 1 314 ? -46.84423 42.23519 -35.71699 1.000 49.54278 314 ALA D CA 1
ATOM 10693 C C . ALA D 1 314 ? -47.58938 41.64492 -36.90835 1.000 54.45916 314 ALA D C 1
ATOM 10694 O O . ALA D 1 314 ? -47.42873 40.46844 -37.23975 1.000 59.22026 314 ALA D O 1
ATOM 10696 N N . LYS D 1 315 ? -48.42298 42.46594 -37.54579 1.000 54.17228 315 LYS D N 1
ATOM 10697 C CA . LYS D 1 315 ? -49.15206 42.02632 -38.72723 1.000 55.18293 315 LYS D CA 1
ATOM 10698 C C . LYS D 1 315 ? -48.42947 42.36729 -40.02323 1.000 60.15458 315 LYS D C 1
ATOM 10699 O O . LYS D 1 315 ? -48.50592 41.59870 -40.99332 1.000 57.94379 315 LYS D O 1
ATOM 10705 N N . TYR D 1 316 ? -47.70358 43.48055 -40.05805 1.000 56.02777 316 TYR D N 1
ATOM 10706 C CA . TYR D 1 316 ? -47.11429 43.98802 -41.28718 1.000 58.73073 316 TYR D CA 1
ATOM 10707 C C . TYR D 1 316 ? -45.60345 43.80485 -41.28352 1.000 62.60751 316 TYR D C 1
ATOM 10708 O O . TYR D 1 316 ? -44.95161 43.91824 -40.23952 1.000 57.83588 316 TYR D O 1
ATOM 10717 N N . SER D 1 317 ? -45.05921 43.51652 -42.46252 1.000 60.40987 317 SER D N 1
ATOM 10718 C CA . SER D 1 317 ? -43.64043 43.23958 -42.62123 1.000 64.30245 317 SER D CA 1
ATOM 10719 C C . SER D 1 317 ? -42.82563 44.52898 -42.53542 1.000 61.64687 317 SER D C 1
ATOM 10720 O O . SER D 1 317 ? -43.35965 45.63871 -42.45404 1.000 65.92633 317 SER D O 1
ATOM 10723 N N . GLU D 1 318 ? -41.50143 44.37177 -42.56551 1.000 72.15865 318 GLU D N 1
ATOM 10724 C CA . GLU D 1 318 ? -40.62203 45.53546 -42.59627 1.000 76.72499 318 GLU D CA 1
ATOM 10725 C C . GLU D 1 318 ? -40.81149 46.34034 -43.87620 1.000 70.36107 318 GLU D C 1
ATOM 10726 O O . GLU D 1 318 ? -40.79228 47.57616 -43.84548 1.000 72.77715 318 GLU D O 1
ATOM 10732 N N . GLU D 1 319 ? -40.99469 45.66047 -45.01160 1.000 72.40605 319 GLU D N 1
ATOM 10733 C CA . GLU D 1 319 ? -41.18956 46.37295 -46.27208 1.000 71.84809 319 GLU D CA 1
ATOM 10734 C C . GLU D 1 319 ? -42.49268 47.15822 -46.27447 1.000 76.83553 319 GLU D C 1
ATOM 10735 O O . GLU D 1 319 ? -42.57210 48.22977 -46.89041 1.000 71.75597 319 GLU D O 1
ATOM 10741 N N . GLU D 1 320 ? -43.51761 46.64418 -45.59248 1.000 62.06270 320 GLU D N 1
ATOM 10742 C CA . GLU D 1 320 ? -44.79816 47.32383 -45.49537 1.000 64.82093 320 GLU D CA 1
ATOM 10743 C C . GLU D 1 320 ? -44.79248 48.45711 -44.48135 1.000 59.48082 320 GLU D C 1
ATOM 10744 O O . GLU D 1 320 ? -45.77122 49.20681 -44.41118 1.000 58.10697 320 GLU D O 1
ATOM 10750 N N . THR D 1 321 ? -43.73212 48.59286 -43.68350 1.000 61.59423 321 THR D N 1
ATOM 10751 C CA . THR D 1 321 ? -43.70037 49.58494 -42.61613 1.000 59.10182 321 THR D CA 1
ATOM 10752 C C . THR D 1 321 ? -42.44675 50.44567 -42.67937 1.000 60.58095 321 THR D C 1
ATOM 10753 O O . THR D 1 321 ? -42.01850 50.97761 -41.65224 1.000 59.41239 321 THR D O 1
ATOM 10757 N N . HIS D 1 322 ? -41.84602 50.58903 -43.85642 1.000 62.25746 322 HIS D N 1
ATOM 10758 C CA . HIS D 1 322 ? -40.62258 51.37514 -43.99050 1.000 68.90563 322 HIS D CA 1
ATOM 10759 C C . HIS D 1 322 ? -41.01200 52.83828 -44.12846 1.000 68.97932 322 HIS D C 1
ATOM 10760 O O . HIS D 1 322 ? -41.27573 53.33791 -45.22408 1.000 70.52425 322 HIS D O 1
ATOM 10767 N N . VAL D 1 323 ? -41.03515 53.52705 -42.99505 1.000 60.74676 323 VAL D N 1
ATOM 10768 C CA . VAL D 1 323 ? -41.28896 54.96042 -42.94735 1.000 60.05720 323 VAL D CA 1
ATOM 10769 C C . VAL D 1 323 ? -40.02002 55.70844 -43.33191 1.000 66.93434 323 VAL D C 1
ATOM 10770 O O . VAL D 1 323 ? -38.90907 55.33301 -42.93109 1.000 66.03687 323 VAL D O 1
ATOM 10774 N N . SER D 1 324 ? -40.18555 56.77122 -44.11329 1.000 62.77332 324 SER D N 1
ATOM 10775 C CA . SER D 1 324 ? -39.04714 57.56288 -44.55211 1.000 62.81016 324 SER D CA 1
ATOM 10776 C C . SER D 1 324 ? -38.25827 58.06911 -43.34644 1.000 63.96030 324 SER D C 1
ATOM 10777 O O . SER D 1 324 ? -38.84738 58.38305 -42.30439 1.000 63.64447 324 SER D O 1
ATOM 10780 N N . PRO D 1 325 ? -36.92986 58.14768 -43.44662 1.000 63.11546 325 PRO D N 1
ATOM 10781 C CA . PRO D 1 325 ? -36.13864 58.66090 -42.31477 1.000 67.10278 325 PRO D CA 1
ATOM 10782 C C . PRO D 1 325 ? -36.47439 60.09392 -41.95142 1.000 67.11331 325 PRO D C 1
ATOM 10783 O O . PRO D 1 325 ? -36.29931 60.49137 -40.79131 1.000 59.97298 325 PRO D O 1
ATOM 10787 N N . GLU D 1 326 ? -36.93673 60.88765 -42.91915 1.000 62.26010 326 GLU D N 1
ATOM 10788 C CA . GLU D 1 326 ? -37.30671 62.26833 -42.63294 1.000 58.58597 326 GLU D CA 1
ATOM 10789 C C . GLU D 1 326 ? -38.49513 62.33132 -41.68175 1.000 60.53357 326 GLU D C 1
ATOM 10790 O O . GLU D 1 326 ? -38.52220 63.15523 -40.75959 1.000 54.87500 326 GLU D O 1
ATOM 10796 N N . ILE D 1 327 ? -39.48582 61.46186 -41.88557 1.000 60.05457 327 ILE D N 1
ATOM 10797 C CA . ILE D 1 327 ? -40.66477 61.47061 -41.02945 1.000 52.79844 327 ILE D CA 1
ATOM 10798 C C . ILE D 1 327 ? -40.31938 60.94399 -39.64375 1.000 58.14645 327 ILE D C 1
ATOM 10799 O O . ILE D 1 327 ? -40.73857 61.51070 -38.62985 1.000 54.64866 327 ILE D O 1
ATOM 10804 N N . LEU D 1 328 ? -39.54099 59.86311 -39.57335 1.000 60.76781 328 LEU D N 1
ATOM 10805 C CA . LEU D 1 328 ? -39.13796 59.33971 -38.27276 1.000 58.03591 328 LEU D CA 1
ATOM 10806 C C . LEU D 1 328 ? -38.31530 60.36331 -37.50245 1.000 56.44098 328 LEU D C 1
ATOM 10807 O O . LEU D 1 328 ? -38.47227 60.50684 -36.28381 1.000 56.06462 328 LEU D O 1
ATOM 10812 N N . ALA D 1 329 ? -37.44137 61.09486 -38.20013 1.000 53.94068 329 ALA D N 1
ATOM 10813 C CA . ALA D 1 329 ? -36.65440 62.13475 -37.54650 1.000 51.77989 329 ALA D CA 1
ATOM 10814 C C . ALA D 1 329 ? -37.54071 63.24589 -36.99825 1.000 60.57305 329 ALA D C 1
ATOM 10815 O O . ALA D 1 329 ? -37.24627 63.81546 -35.93858 1.000 58.09644 329 ALA D O 1
ATOM 10817 N N . ALA D 1 330 ? -38.62979 63.56520 -37.69630 1.000 53.52484 330 ALA D N 1
ATOM 10818 C CA . ALA D 1 330 ? -39.53679 64.59868 -37.22047 1.000 55.33558 330 ALA D CA 1
ATOM 10819 C C . ALA D 1 330 ? -40.34067 64.16217 -35.99883 1.000 54.06964 330 ALA D C 1
ATOM 10820 O O . ALA D 1 330 ? -40.91742 65.01980 -35.32695 1.000 49.83229 330 ALA D O 1
ATOM 10822 N N . LEU D 1 331 ? -40.37738 62.86420 -35.68286 1.000 54.07227 331 LEU D N 1
ATOM 10823 C CA . LEU D 1 331 ? -41.05634 62.41036 -34.47082 1.000 52.05361 331 LEU D CA 1
ATOM 10824 C C . LEU D 1 331 ? -40.36993 62.90783 -33.20636 1.000 64.10769 331 LEU D C 1
ATOM 10825 O O . LEU D 1 331 ? -41.03366 63.09847 -32.18092 1.000 62.00480 331 LEU D O 1
ATOM 10830 N N . SER D 1 332 ? -39.05072 63.10496 -33.24439 1.000 62.79700 332 SER D N 1
ATOM 10831 C CA . SER D 1 332 ? -38.36088 63.58508 -32.05791 1.000 75.39062 332 SER D CA 1
ATOM 10832 C C . SER D 1 332 ? -37.95524 65.04929 -32.22726 1.000 75.30640 332 SER D C 1
ATOM 10833 O O . SER D 1 332 ? -37.72451 65.50751 -33.34902 1.000 74.96688 332 SER D O 1
ATOM 10836 N N . PRO D 1 333 ? -37.86441 65.82245 -31.12994 1.000 99.90672 333 PRO D N 1
ATOM 10837 C CA . PRO D 1 333 ? -37.52662 67.25300 -31.23278 1.000 94.59555 333 PRO D CA 1
ATOM 10838 C C . PRO D 1 333 ? -36.08596 67.53416 -31.67576 1.000 103.20974 333 PRO D C 1
ATOM 10839 O O . PRO D 1 333 ? -35.43251 66.68853 -32.29189 1.000 103.55979 333 PRO D O 1
#

Nearest PDB structures (foldseek):
  8rah-assembly2_B  TM=1.002E+00  e=8.181E-42  Gardnerella vaginalis ATCC 14019
  8rag-assembly2_C  TM=1.002E+00  e=2.710E-41  Gardnerella vaginalis ATCC 14019
  7mmr-assembly2_B  TM=9.861E-01  e=2.056E-26  Aerococcus sp. Group 1
  6gp3-assembly1_A  TM=9.527E-01  e=3.586E-26  Mesoplasma florum L1
  8bt4-assembly1_A  TM=9.620E-01  e=5.992E-26  Mesoplasma florum L1

B-factor: mean 42.47, std 11.25, range [25.64, 128.01]

Foldseek 3Di:
DDPDDVVDDPCVVDDDDDDDDDDDDPVLVVQEDDPLQCVVPPPRHHDDADPVDDPDVVLVVLQVVLVVLDDALVVFPLLVQQVLLVVDDPLLNLLLLLLLLLVLLLLVLCLPQLLQLLQSPFPGNSVNVVSPSLSVVSVRSSVNSVVNCVNHHDPVSNVVSNVCCVPPVLSVVLNVLLVVQSPDPPSLSSLLSQLCSLQFLSQLSLLSVLVQVLVVHSVSVLVVSLSSNVSSLSSNLVSLVRSVVVLVPDDPVVVVVVVVVSVVSLVVNLVSCCVVSVVSCVPDPCSQLSQLCNLLSSQVSCVSNVHHRDDDCVSNPHDPSSVPSSDD/DDDDPVDDPCVVDDDDDPDDDDDDPVLVVQEDDPLQCVVPPPRHHDDADPVDDPDVVLVVLVVVLVVLDDALVPFPLLVQQVLLVVDDPLLNLLLLLLLLLLLLLLLLCLPQLLQLLQSPFPGNSVNVVSPSLSVVSVRSSVNSVVNCVNHHDPVSNVVSNVCCVVPVLSVVLNVLLVVQSVDPDSLSSLLSQLCSLQFLSQLSVLSVLVQVLVVHSVSVLVVVLSSNVSSLSSNLVSLVSSQVVLVPDDPVVNVVVVVVSVVSLVVSLVSCCVVSVVSCVVPPCSQLSQLCNLLSVQVSCVSNVHHRDDDCVSNDHDPSSVVSSPD/DDDPVDDPCVVDDDDDPDDDDDDPVLVVQEDDPLQCVVPPPRHHDDDDPVDDPDVVLVVLVVVLVVLDDALVVQPLLVQQVLLVVDDPLLNLLLLLLLLLLLLLLVLCLPQLLQLLQNPFPGNSVNVVSPSLSVVSVRSSVNSVVNCVNHHDPVSNVVSNVCCVPPVLSVVLNVLLVVQSVDPDSLSSLLSQLCSLQFQSQLSLLSVLVQVLVVHSVSVLVVSLSSNVSSLSSNLVSLVSSQVVLVVDDPVVNVVVVVVSVVSLVVSLVSCCVVSVVSCVVPPCSQLSQLCNLLSVQVSCVSNVHHRDDDCVSNPHDVSSVVSSPD/DDDDDVVDDPCVVDDDDDDDDDDDDPVLVVFEDDPLQCVVPPPRHHDDDDPVDDPDVVLVVLVVVLVVLDDALVVFPLLVQQVLLVVDDPLLNLLLLLLLLLLLLLLVLCLPQLLQLLQSPFPGNSVNVVSPSLSVVSVRSSVNSVVNCVNHHDPVSNVVSNVCCVVPVLSVVLNVLLVVQSPDPDSLSSLLSQLCSLQFQSQLSLLSVLVQVLVVHSVRVLVVSLSSNVSSLSRNLVSLVSSQVVLVPDDPVVNVVVVVVSVVSLVVSLVSCCVVSVVSCVPPPCSQLSQLCNLLSVQVSCVSNVHHRDDDCVSNVHDPSSVVSSPD

Organism: Gardnerella vaginalis (strain ATCC 14019 / 317) (NCBI:txid525284)

Sequence (1309 aa):
PTALDPTELRSSLDKPFGTNRRVIADDAMMADSITPAQYRYYHHGSRVVRPVNWNNIVDDKDLDVWNRLIANFWLPEKVPLSNDIPSWRSLTDLERKTTTRVFTGLTLLDTSQATIGELCQIEHARTEHEQAIYTNIAFMQSIHARRSYSSIFSTLCSSEEIDEAYRWAVGNDVLQQRVVTTVLCEYESEDPLKRKIAATMLSSLLLYAGFYLPLYFASRGKMMNTADMIRLILRDKAIHGYYSGYKFQRGLELRSENDKKNLEKFTMNNLLDTLYDLEVEYSGQQIYEGFDFHDDVFDFVRYNANKALMMNLGYPAKYSEEETHVSPEILAALSPTALDPTELRSSLDKPFGTNRRVIADDAMMADSITPAQYRYHHGSRVRPVNWNNIVDDKDLDVWNRLIANFWLPEKVPLSNDIPSWRSLTDLERKTTTRVFTGLTLLDTSQATIGELCQIEHARTEHEQAIYTNIAFMQSIHARSYSSIFSTLCSSEEIDEAYRWAVGNDVLQQRVVTTVLCEYESEDPLKRKIAATMLSSLLLYAGFYLPLYFASRGKMMNTADMIRLILRDKAIHGYYSGYKFQRRGLELRSENDKKNLEKFTMNLLDTLYDLEVEYSGQIYEGFDFHHDDVFDFVRYNANKALMMNLGYPAKYSEEETHVSPEILAALSPALDPTELRSSLDKPFGTNRVIADDAMMMADSITPAQYRYHHGSRVRPVNWNNIVDDKDLDVWNRLIANFWLPEKVPLSNDIPSWRSLTDLERKTTTRVFTGLTLLDTSQATIGELCQIEHARTEHEQAIYTNIAFMQSIHARSYSSIFSTLCSSEEIDEAYRWAVGNDVLQQRVTTVLCEYESEEDPLKRKIAATMMLSSLLLYAGFYLPLYFASRGKMMNTADMIRLILRDKAIHGYYSGYKFQRRGLELRSENDKKNLEKFTMNNLLDDTLYDLEVEYSGQIYEGFDFHDDVFDFVRYNANKALMMNLGYPAKYSEEETHVSPEILAALSPPTALDPTEELRSSLDKPFGTNRVIADDAMMADSITPAQYRRYHHGSRVVRPVNWNNIVDDKDLDVWNRLIANFWLPEKVPLSNDIPSWRSLTDLERKTTTRVFTGLTLLDTSQATIGELCQIEHARTEHEQAIYTNIAFMQSIHARSYSSIFSTLCSSEEIDEAYRWAVGNDVLQQRVTTVLCEYESEDPLKRKIAATMLSSLLLYAGFYLPLYFASRGKMMNTADMIRLILRDKAIHGYYSGYKFQRRGLELRSENDKKNLEKFTMNNLLDTLYDLEVEYSGQIYEEGFDFHDDVFDFVRYNANKALMNLGYPAKYSEEETHVSPEILAALSP

Radius of gyration: 35.65 Å; Cα contacts (8 Å, |Δi|>4): 2024; chains: 4; bounding box: 74×86×103 Å

Solvent-accessible surface area: 47109 Å² total; per-residue (Å²): 161,26,42,16,66,65,26,71,11,31,14,62,51,42,161,89,34,42,92,100,76,68,81,0,54,100,48,53,39,84,109,9,29,17,2,11,47,6,82,120,57,41,46,30,53,0,51,0,7,14,10,60,90,44,110,30,109,69,0,55,88,11,5,71,140,4,17,78,16,50,17,22,3,111,162,17,71,8,65,99,2,45,94,28,8,178,82,9,79,109,78,28,41,90,5,4,7,43,5,2,0,1,8,0,0,1,0,5,2,0,1,8,15,0,1,18,16,8,2,50,64,21,120,13,14,0,2,3,5,0,0,0,2,0,0,1,4,0,4,0,0,1,32,0,0,0,16,2,2,70,43,19,18,50,89,132,79,13,70,73,3,6,53,10,0,0,1,0,6,1,0,0,30,4,1,4,1,3,2,1,0,1,26,8,65,11,20,10,21,16,13,0,0,0,0,0,1,1,9,4,2,1,20,0,6,0,4,2,2,1,32,3,15,35,119,52,72,5,103,32,2,1,67,0,0,34,42,0,14,101,2,0,60,34,0,0,82,0,0,0,34,3,0,53,68,6,28,97,119,25,44,111,70,4,63,134,32,2,77,131,0,0,63,55,0,0,66,42,1,32,84,28,5,65,71,13,4,6,74,19,1,128,63,29,141,14,54,104,25,0,12,27,1,1,42,63,3,0,20,96,0,0,99,33,1,48,21,104,56,91,26,46,151,139,71,19,122,5,30,90,92,0,65,66,10,54,72,156,130,40,22,70,26,28,67,12,25,13,72,72,42,179,86,28,39,86,104,66,74,78,1,91,101,65,54,39,84,107,9,28,17,0,5,36,5,97,106,83,71,46,33,50,0,52,0,5,15,11,62,89,43,108,30,109,78,0,54,93,10,5,71,145,4,18,81,14,47,3,37,2,118,134,14,68,9,64,98,2,48,94,26,9,176,66,9,80,113,71,17,42,93,4,2,6,48,6,2,0,2,8,0,0,1,0,6,1,0,1,8,33,0,1,20,12,8,3,33,70,23,117,13,14,0,1,3,6,0,0,1,2,0,0,1,3,0,4,0,0,1,31,0,0,0,15,1,2,72,44,22,21,50,85,127,62,14,69,70,2,7,52,11,0,0,1,1,5,2,0,0,31,5,0,5,0,3,5,1,0,1,37,2,71,22,40,14,18,22,14,0,1,0,0,0,0,2,9,5,3,1,20,0,7,0,5,0,1,1,52,3,14,45,106,52,46,2,103,32,2,2,69,0,0,33,25,0,15,101,2,0,58,34,0,0,89,0,0,0,27,2,0,50,68,7,27,98,126,63,64,119,96,47,62,143,29,4,69,137,0,0,58,48,1,0,68,46,2,30,85,20,5,63,67,14,4,6,76,19,1,127,58,26,158,20,54,119,24,0,18,24,1,2,45,62,3,0,20,95,0,0,98,33,1,48,18,100,54,102,24,56,161,151,66,18,122,6,29,88,103,3,66,66,10,49,70,154,166,54,72,68,39,63,12,78,14,74,111,41,182,84,31,40,98,101,116,72,80,0,86,100,71,51,41,85,109,8,30,17,2,7,37,5,104,106,86,73,43,33,50,0,51,0,6,15,11,61,89,44,108,31,111,68,0,57,89,9,5,70,137,4,18,77,14,45,2,39,3,120,138,14,70,9,64,101,3,42,94,26,8,173,68,14,76,109,93,39,43,88,8,4,9,45,5,2,0,2,8,0,0,1,0,6,3,0,1,9,24,0,1,20,16,8,4,34,69,22,120,13,15,0,2,3,5,0,0,0,3,0,0,0,4,0,3,1,0,1,31,0,0,0,16,3,2,72,42,22,18,45,89,125,81,15,60,56,2,5,15,6,0,0,1,0,6,2,0,0,29,4,1,5,1,3,3,2,0,1,28,6,144,28,41,13,21,13,13,0,0,0,0,0,1,2,8,5,3,0,20,0,7,0,4,2,2,0,40,6,15,37,133,49,74,7,105,30,4,0,64,0,0,36,30,0,16,101,2,0,59,34,1,0,82,0,1,0,32,3,0,50,69,8,29,99,123,62,63,103,102,42,60,122,32,5,69,124,0,0,60,42,0,0,74,43,1,36,79,20,7,63,67,12,3,11,36,20,1,106,55,29,144,14,62,112,24,0,11,25,1,2,44,62,3,0,18,95,0,0,122,35,1,48,18,100,56,101,30,55,155,150,76,17,119,5,29,90,94,1,66,68,10,54,67,147,188,40,84,38,84,67,23,66,11,59,13,40,7,30,152,87,34,46,90,48,26,33,26,0,12,30,38,18,39,86,82,9,30,17,2,8,40,6,108,102,59,63,22,15,34,0,51,0,6,12,9,61,92,42,109,32,110,61,0,54,83,8,7,72,139,4,16,82,16,33,7,23,2,117,132,18,70,11,66,98,2,44,97,23,8,174,66,13,78,111,88,17,44,89,5,2,6,54,6,1,0,2,8,0,0,1,0,7,3,0,1,9,17,0,0,21,16,8,4,33,69,21,119,14,13,0,2,4,5,0,0,1,2,0,0,1,3,0,4,1,0,1,30,0,0,0,15,2,2,72,42,21,20,51,89,128,63,15,70,59,2,6,52,8,0,0,1,2,5,11,0,0,30,4,1,4,0,4,3,2,0,3,33,7,141,29,40,14,21,22,14,0,0,0,0,0,2,2,8,6,2,1,21,1,7,0,4,0,1,0,44,2,14,45,119,48,67,2,100,31,2,0,65,0,0,40,42,0,14,102,2,0,59,30,0,0,79,0,1,0,35,3,0,51,70,7,26,97,107,64,33,130,90,43,60,100,28,4,70,104,0,0,50,57,0,0,57,41,1,36,86,15,7,62,80,16,3,11,48,20,1,119,56,25,156,13,62,108,26,0,12,25,1,1,43,59,3,0,24,95,0,0,128,18,1,48,20,102,71,87,25,50,152,143,74,19,121,7,27,90,105,3,65,68,11,49,67,151

Secondary structure (DSSP, 8-state):
--SS-TTS-GGGGSPPP-S-B----HHHHHH-B-GGGGGG-TTSPB----TTS-S-HHHHHHHHHHHHT---GGGS-GGGGHHHHHHS-HHHHHHHHHHHHHHHHHHHHIIIIITGGGSTT-SSHHHHHHHHHHHHHHHHHHHHHHHHHHHH--HHHHHHHHHHHHTBHHHHHHHHHHHHHTT-S-HHHHHHHHHHIIIIITHHHHHHHHHHHHTT-SHHHHHHHHHHHHHHHHHHHHHHHHHHHHHTTS-HHHHHHHHHHHHHHHHHHHHHHHHHHHHHTTTSTTHHHHHHHHHHHHHHHHHHHTPPP-S-SGGG---HHHHHHT--/----TTS-GGGGSPPP-S-B----HHHHHH-B-GGGGGGSTTSPB----TTS-S-HHHHHHHHHHHHT---GGGS-GGGGHHHHHHS-HHHHHHHHHHHHHHHHHHHHIIIIITGGGSTT-SSHHHHHHHHHHHHHHHHHHHHHHHHHHHH--HHHHHHHHHHHHTBHHHHHHHHHHHHHHT-SSHHHHHHHHHHIIIIITHHHHHHHHHHHHTT-SHHHHHHHHHHHHHHHHHHHHHHHHHHHHHTTS-HHHHHHHHHHHHHHHHHHHHHHHHHHHHHTTTSTTHHHHHHHHHHHHHHHHHHHTPPP-S-SGGG---HHHHHHH--/---TTS-GGGGSPPP-S-B----HHHHHH-B-GGGGGGSTTSPB----TTS-S-HHHHHHHHHHHHT---GGGS-GGGGHHHHHHS-HHHHHHHHHHHHHHHHHHHHIIIIITGGGSTT-SSHHHHHHHHHHHHHHHHHHHHHHHHHHHH--HHHHHHHHHHHHTBHHHHHHHHHHHHHHT-S-HHHHHHHHHHIIIIITHHHHHHHHHHHHTT-SHHHHHHHHHHHHHHHHHHHHHHHHHHHHHTTS-HHHHHHHHHHHHHHHHHHHHHHHHHHHHHTTTSTTHHHHHHHHHHHHHHHHHHHTPPP-S-TGGG---HHHHHHH--/-----TTS-GGGGSPPP-S-B----HHHHHH-B-GGGGGGSTTSPB----TTS-SSHHHHHHHHHHHHT---GGGS-GGGGHHHHHHS-HHHHHHHHHHHHHHHHHHHHIIIIITGGGSTT-SSHHHHHHHHHHHHHHHHHHHHHHHHHHHH--HHHHHHHHHHHHTBHHHHHHHHHHHHHTT-S-HHHHHHHHHHIIIIITHHHHHHHHHHHHTT-SHHHHHHHHHHHHHHHHHHHHHHHHHHHHHTTS-HHHHHHHHHHHHHHHHHHHHHHHHHHHHHTTT-TTHHHHHHHHHHHHHHHHHHHTPPP-S-SGGG---HHHHHHH--

InterPro domains:
  IPR000358 Ribonucleotide reductase small subunit family [PF00268] (54-320)
  IPR000358 Ribonucleotide reductase small subunit family [PTHR23409] (56-353)
  IPR009078 Ferritin-like superfamily [SSF47240] (47-364)
  IPR012348 Ribonucleotide reductase-like [G3DSA:1.10.620.20] (43-336)
  IPR026494 Ribonucleoside-diphosphate reductase subunit beta [TIGR04171] (52-364)
  IPR033909 Ribonucleotide reductase small subunit [cd01049] (54-327)